Protein 8X7S (pdb70)

Solvent-accessible surface area: 49325 Å² total; per-residue (Å²): 172,90,87,147,81,128,150,68,37,78,63,26,0,0,0,18,4,8,44,107,10,83,122,0,61,5,0,0,71,83,33,1,16,4,21,1,24,2,2,79,78,6,2,2,20,30,0,0,45,21,0,98,118,27,23,1,42,26,4,23,1,4,0,10,41,47,7,131,67,0,59,54,77,5,109,82,0,152,168,13,51,9,120,14,49,55,16,60,1,14,84,104,55,92,75,129,114,59,43,91,49,20,19,26,0,1,0,1,27,105,7,31,75,178,84,111,46,7,96,45,8,0,0,0,0,46,0,26,7,2,8,59,11,83,1,68,48,5,20,59,63,1,118,129,96,50,1,20,0,0,0,0,5,44,81,12,76,104,113,61,0,50,60,54,16,0,0,26,38,66,212,59,62,81,7,69,22,47,22,108,86,9,44,56,156,113,5,123,23,50,52,0,29,8,9,5,13,0,1,32,21,99,0,2,116,74,3,42,56,160,51,118,22,54,2,26,54,56,0,0,60,70,0,45,116,104,51,8,51,1,11,4,32,30,167,129,14,57,33,20,42,5,6,130,6,22,60,0,13,101,5,0,34,5,4,10,79,36,102,18,181,79,11,94,47,34,47,111,87,86,73,130,19,18,36,6,23,145,106,27,48,31,70,77,131,137,17,85,27,103,30,32,0,12,0,0,12,114,0,104,3,54,61,43,0,30,0,40,12,20,0,4,0,0,39,48,4,21,0,20,48,37,0,32,0,29,26,0,0,0,6,77,63,0,50,0,13,56,110,2,118,0,49,41,24,2,0,24,36,86,15,3,2,28,120,103,36,53,20,18,26,3,143,80,33,68,12,32,80,2,1,18,54,20,154,72,139,114,137,68,58,17,81,121,81,88,104,129,127,151,134,205,38,105,215,74,30,109,39,35,0,0,0,19,4,8,46,115,10,73,130,0,71,3,1,3,64,91,31,1,30,3,10,1,14,2,4,15,47,0,0,0,1,39,0,0,42,13,0,105,110,23,6,0,31,28,0,0,0,3,0,8,41,65,7,96,37,0,22,30,7,4,29,25,0,62,43,6,46,10,40,9,1,9,0,14,2,10,35,35,44,96,51,122,75,54,34,86,43,19,22,26,0,2,0,1,30,101,0,34,75,56,35,108,11,8,103,63,2,0,0,0,1,44,0,33,7,2,9,60,1,66,0,72,34,0,8,54,64,1,129,166,83,52,3,21,0,0,0,0,5,53,78,12,77,128,116,50,0,62,61,58,16,0,0,25,38,63,213,56,56,86,9,70,33,46,28,124,98,6,40,60,142,102,5,130,30,52,46,0,28,7,9,4,15,0,2,33,22,102,1,2,112,69,4,37,53,153,30,127,18,52,0,24,62,48,1,0,56,76,0,43,142,117,48,7,63,2,26,1,20,44,52,146,12,55,39,21,54,4,2,110,5,26,59,0,13,94,5,0,31,3,4,6,79,35,101,15,174,77,18,91,32,5,27,91,88,83,83,126,19,16,41,6,11,10,19,19,7,24,74,76,129,126,23,83,28,119,31,28,0,4,0,0,6,12,0,74,2,46,59,46,2,28,0,44,13,13,0,4,0,0,30,16,3,21,0,20,49,39,0,29,0,28,27,0,0,0,4,69,12,2,56,0,12,53,125,11,158,8,59,37,50,1,0,22,41,78,18,6,2,33,110,101,36,79,58,71,35,8,133,90,47,74,52,51,84,33,11,14,29,20,47,36,93,79,137,66,70,16,89,114,61,90,106,123,127,141,142,108,127,77,32,0,0,0,18,4,8,47,118,11,77,124,0,97,11,1,0,114,84,33,1,25,5,15,1,14,3,4,13,42,0,3,2,2,34,0,0,53,19,0,92,124,23,25,0,45,42,0,0,2,4,0,11,41,48,7,100,28,0,25,32,10,4,26,23,1,67,40,7,48,8,39,10,1,9,0,11,1,12,72,29,98,130,50,127,78,61,42,104,50,24,20,28,0,2,0,1,30,106,0,34,79,64,40,106,10,5,97,84,3,2,0,0,2,49,1,28,10,8,12,62,10,65,2,68,45,3,12,59,42,2,130,124,80,50,4,24,0,0,0,3,8,36,77,14,79,108,105,70,0,72,90,15,0,1,26,41,64,208,60,58,73,6,68,37,59,39,136,136,11,44,49,150,115,3,124,22,48,55,0,30,11,12,5,18,3,2,34,29,95,1,3,116,68,4,40,53,160,98,121,24,49,1,26,77,72,0,0,56,88,0,48,126,112,53,7,53,2,20,5,35,39,133,128,11,59,43,28,49,8,4,117,6,24,65,0,12,91,7,0,38,8,7,7,78,30,92,15,174,84,19,76,37,6,31,96,86,80,85,127,16,14,42,6,13,7,19,20,6,30,85,73,135,143,19,85,27,110,28,31,0,4,0,0,6,15,0,73,2,60,59,42,1,30,0,42,12,16,0,2,0,0,24,16,4,29,0,15,49,40,0,24,0,34,27,0,0,0,8,72,7,1,47,0,12,59,124,12,172,10,62,30,55,1,0,25,38,101,34,6,2,30,117,100,34,82,63,74,37,6,128,82,46,56,58,42,74,32,8,18,31,24,46,34,101,49,126,76,48,15,77,120,73,18,97,121,53,0,65

B-factor: mean 117.73, std 14.77, range [101.59, 194.53]

Foldseek 3Di:
DDDDDPCQQVAAAEAEFADQLPQAPPVSVQAGLFVCDLLHRTLLLLVLLQCVVQSHQEYEYEYFRNRCSVCVPQPLNVVSNHGYDYHYAFDDDPNDTHGHDQAPLQSVLCVCVVPNDQAFKYKYAYSNKRWNDPVVVVLVVVVVVVAQKEFEWEFDDLQCQQPAKAFDADPVQATQDIHHRDGSVRGPGRTGGRRIMIHGSVLSVQPDHPHRAYVRPGSVVSCNVVVGRYGYHYDDIDIQHCRHNLSSLVSSQCVLVCVPPPDDHDADCPDVLDHEAAQEAEDVVQEAAAGNEYAHHCEHAEGQEAAHDPEYAAYNEYHEHQEHHASEYHYHQKYAYHPYHDHQWYDDAQWIAHNVGDIDRCVVVVVVLGIHGNPDPPNDHDPVVVVVVPD/DEPPPDEAAEEAEFADQQVQAPPVSVQAGLFVCDLQHRTLLLLVQLLCVVHRNQEYEYEYFRVRCNVCVVQPLNPVSNHGYDYHYAFDDDPNRTHGHDQAPLQSVLVVCVVPNDQAFKYKYAYSNKRWDDNVNVVSVVVVVVVAQKEFEWEFDDLACQQPFKAFDADPSQATQDIGGRDGSVPDDGRTGGLRIMIHGPVLSVLPDHPHRDYCPPHSVVVCNVVVGSYGYHYDDIDIQRCRYNLSSLVSSQCQLVCVPPPDDHDADPPDVLDHEAADEAEDVVQEAEAGNEYAHACEYADGQEAAYPPEYAEYNEYHEHQYHHASEYHYHQKYAYHPYHHHQWYDDAQWIAHSVGDIDRNVVVVVVCGIHGNPDPPNRDDPVVVPVVDD/DAAAAEAEFADQLVQAPPVSVQAGLFQCDLQNRTFCLLVLLLCVVQNHQHYEYEHFRNRCNVCVVQPLNVVSVHGYDYDYAFDDDPNRTHGHDQAPLQSVLVVCVVPNDNAAKYKYAYGNKRWDDNVNVVVVVCPVLVAQKEFEWEFDDLAPQLAKAFDADPSQATQDIGHRDGSVPHDGRIHGLRIMMHHSVLSVQPDHPHRDYCPPGSVVVCNVVVGRYGYHYDDIDIQHCNYNLSSLVSSQCVLVCVSVPDDDDADPPDVLEHEAADEAEDVVQEAAAHNEYHHACEYADGQEAAAPPEYAAYQEYHEHQEHHASEYHYHQKYAYHPYHDHQWYDDAQWIAHNVGDIDRCVVVVVCLGIHGNPDPPNDHDPVVVVVVPD

Organism: Thermosynechococcus vestitus (strain NIES-2133 / IAM M-273 / BP-1) (NCBI:txid197221)

Structure (mmCIF, N/CA/C/O backbone):
data_8X7S
#
_entry.id   8X7S
#
_cell.length_a   99.304
_cell.length_b   99.304
_cell.length_c   310.684
_cell.angle_alpha   90.00
_cell.angle_beta   90.00
_cell.angle_gamma   90.00
#
_symmetry.space_group_name_H-M   'P 41 21 2'
#
loop_
_atom_site.group_PDB
_atom_site.id
_atom_site.type_symbol
_atom_site.label_atom_id
_atom_site.label_alt_id
_atom_site.label_comp_id
_atom_site.label_asym_id
_atom_site.label_entity_id
_atom_site.label_seq_id
_atom_site.pdbx_PDB_ins_code
_atom_site.Cartn_x
_atom_site.Cartn_y
_atom_site.Cartn_z
_atom_site.occupancy
_atom_site.B_iso_or_equiv
_atom_site.auth_seq_id
_atom_site.auth_comp_id
_atom_site.auth_asym_id
_atom_site.auth_atom_id
_atom_site.pdbx_PDB_model_num
ATOM 1 N N . SER A 1 11 ? 69.888 33.385 -14.807 1.00 114.20 -9 SER B N 1
ATOM 2 C CA . SER A 1 11 ? 69.203 34.001 -13.676 1.00 114.84 -9 SER B CA 1
ATOM 3 C C . SER A 1 11 ? 69.966 33.754 -12.377 1.00 115.11 -9 SER B C 1
ATOM 4 O O . SER A 1 11 ? 71.196 33.817 -12.353 1.00 114.78 -9 SER B O 1
ATOM 7 N N . SER A 1 12 ? 69.238 33.470 -11.299 1.00 115.25 -8 SER B N 1
ATOM 8 C CA . SER A 1 12 ? 69.867 33.301 -9.997 1.00 115.42 -8 SER B CA 1
ATOM 9 C C . SER A 1 12 ? 68.967 32.474 -9.092 1.00 115.62 -8 SER B C 1
ATOM 10 O O . SER A 1 12 ? 67.743 32.627 -9.114 1.00 115.63 -8 SER B O 1
ATOM 13 N N . GLY A 1 13 ? 69.585 31.601 -8.301 1.00 115.47 -7 GLY B N 1
ATOM 14 C CA . GLY A 1 13 ? 68.888 30.901 -7.242 1.00 115.61 -7 GLY B CA 1
ATOM 15 C C . GLY A 1 13 ? 69.162 31.557 -5.905 1.00 116.30 -7 GLY B C 1
ATOM 16 O O . GLY A 1 13 ? 70.119 31.198 -5.214 1.00 116.17 -7 GLY B O 1
ATOM 17 N N . LEU A 1 14 ? 68.332 32.529 -5.536 1.00 117.09 -6 LEU B N 1
ATOM 18 C CA . LEU A 1 14 ? 68.577 33.350 -4.358 1.00 117.82 -6 LEU B CA 1
ATOM 19 C C . LEU A 1 14 ? 68.153 32.600 -3.096 1.00 118.17 -6 LEU B C 1
ATOM 20 O O . LEU A 1 14 ? 67.859 31.402 -3.117 1.00 118.00 -6 LEU B O 1
ATOM 25 N N . VAL A 1 15 ? 68.116 33.312 -1.977 1.00 118.70 -5 VAL B N 1
ATOM 26 C CA . VAL A 1 15 ? 67.717 32.696 -0.706 1.00 119.66 -5 VAL B CA 1
ATOM 27 C C . VAL A 1 15 ? 66.219 32.414 -0.729 1.00 119.86 -5 VAL B C 1
ATOM 28 O O . VAL A 1 15 ? 65.447 33.217 -1.287 1.00 119.88 -5 VAL B O 1
ATOM 32 N N . PRO A 1 16 ? 65.765 31.285 -0.184 1.00 119.93 -4 PRO B N 1
ATOM 33 C CA . PRO A 1 16 ? 64.368 31.163 0.245 1.00 119.55 -4 PRO B CA 1
ATOM 34 C C . PRO A 1 16 ? 64.097 31.767 1.613 1.00 120.26 -4 PRO B C 1
ATOM 35 O O . PRO A 1 16 ? 62.982 31.633 2.124 1.00 119.91 -4 PRO B O 1
ATOM 39 N N . ARG A 1 17 ? 65.104 32.421 2.196 1.00 120.87 -3 ARG B N 1
ATOM 40 C CA . ARG A 1 17 ? 65.001 32.962 3.546 1.00 121.45 -3 ARG B CA 1
ATOM 41 C C . ARG A 1 17 ? 63.964 34.075 3.629 1.00 121.28 -3 ARG B C 1
ATOM 42 O O . ARG A 1 17 ? 63.332 34.256 4.677 1.00 120.41 -3 ARG B O 1
ATOM 50 N N . GLY A 1 18 ? 63.769 34.818 2.537 1.00 121.24 -2 GLY B N 1
ATOM 51 C CA . GLY A 1 18 ? 62.791 35.891 2.480 1.00 120.96 -2 GLY B CA 1
ATOM 52 C C . GLY A 1 18 ? 62.903 36.859 3.639 1.00 121.01 -2 GLY B C 1
ATOM 53 O O . GLY A 1 18 ? 63.575 37.891 3.541 1.00 121.36 -2 GLY B O 1
ATOM 54 N N . SER A 1 19 ? 62.231 36.532 4.739 1.00 119.86 -1 SER B N 1
ATOM 55 C CA . SER A 1 19 ? 62.425 37.189 6.025 1.00 119.30 -1 SER B CA 1
ATOM 56 C C . SER A 1 19 ? 62.791 36.218 7.135 1.00 119.25 -1 SER B C 1
ATOM 57 O O . SER A 1 19 ? 63.422 36.625 8.111 1.00 119.23 -1 SER B O 1
ATOM 60 N N . HIS A 1 20 ? 62.404 34.951 6.999 1.00 118.88 0 HIS B N 1
ATOM 61 C CA . HIS A 1 20 ? 62.612 33.811 7.890 1.00 118.35 0 HIS B CA 1
ATOM 62 C C . HIS A 1 20 ? 61.888 33.940 9.227 1.00 117.39 0 HIS B C 1
ATOM 63 O O . HIS A 1 20 ? 61.981 33.017 10.044 1.00 117.13 0 HIS B O 1
ATOM 70 N N . MET A 1 21 ? 61.171 35.035 9.489 1.00 116.68 1 MET B N 1
ATOM 71 C CA . MET A 1 21 ? 60.342 35.120 10.689 1.00 115.41 1 MET B CA 1
ATOM 72 C C . MET A 1 21 ? 58.975 34.553 10.336 1.00 113.49 1 MET B C 1
ATOM 73 O O . MET A 1 21 ? 58.223 35.147 9.555 1.00 112.69 1 MET B O 1
ATOM 78 N N . LYS A 1 22 ? 58.727 33.344 10.830 1.00 113.09 2 LYS B N 1
ATOM 79 C CA . LYS A 1 22 ? 57.472 32.639 10.495 1.00 111.68 2 LYS B CA 1
ATOM 80 C C . LYS A 1 22 ? 56.444 32.787 11.606 1.00 110.98 2 LYS B C 1
ATOM 81 O O . LYS A 1 22 ? 56.832 33.086 12.744 1.00 111.44 2 LYS B O 1
ATOM 87 N N . ALA A 1 23 ? 55.186 32.524 11.278 1.00 109.97 3 ALA B N 1
ATOM 88 C CA . ALA A 1 23 ? 54.101 32.632 12.245 1.00 109.41 3 ALA B CA 1
ATOM 89 C C . ALA A 1 23 ? 52.925 31.774 11.799 1.00 108.02 3 ALA B C 1
ATOM 90 O O . ALA A 1 23 ? 52.910 31.228 10.694 1.00 107.87 3 ALA B O 1
ATOM 92 N N . MET A 1 24 ? 51.929 31.663 12.679 1.00 107.30 4 MET B N 1
ATOM 93 C CA . MET A 1 24 ? 50.754 30.846 12.400 1.00 106.77 4 MET B CA 1
ATOM 94 C C . MET A 1 24 ? 49.541 31.383 13.146 1.00 106.77 4 MET B C 1
ATOM 95 O O . MET A 1 24 ? 49.589 31.560 14.366 1.00 107.60 4 MET B O 1
ATOM 100 N N . ILE A 1 25 ? 48.459 31.630 12.413 1.00 105.79 5 ILE B N 1
ATOM 101 C CA . ILE A 1 25 ? 47.166 31.955 13.008 1.00 105.50 5 ILE B CA 1
ATOM 102 C C . ILE A 1 25 ? 46.332 30.685 13.120 1.00 104.88 5 ILE B C 1
ATOM 103 O O . ILE A 1 25 ? 46.241 29.901 12.167 1.00 104.99 5 ILE B O 1
ATOM 108 N N . LEU A 1 26 ? 45.722 30.480 14.286 1.00 105.90 6 LEU B N 1
ATOM 109 C CA . LEU A 1 26 ? 44.784 29.382 14.504 1.00 105.19 6 LEU B CA 1
ATOM 110 C C . LEU A 1 26 ? 43.386 29.851 14.115 1.00 105.08 6 LEU B C 1
ATOM 111 O O . LEU A 1 26 ? 42.819 30.739 14.760 1.00 105.38 6 LEU B O 1
ATOM 116 N N . ALA A 1 27 ? 42.828 29.254 13.063 1.00 104.35 7 ALA B N 1
ATOM 117 C CA . ALA A 1 27 ? 41.558 29.698 12.495 1.00 103.94 7 ALA B CA 1
ATOM 118 C C . ALA A 1 27 ? 40.731 28.507 12.034 1.00 103.61 7 ALA B C 1
ATOM 119 O O . ALA A 1 27 ? 40.099 28.540 10.973 1.00 103.75 7 ALA B O 1
ATOM 121 N N . ALA A 1 28 ? 40.726 27.436 12.823 1.00 103.35 8 ALA B N 1
ATOM 122 C CA . ALA A 1 28 ? 39.986 26.226 12.493 1.00 103.46 8 ALA B CA 1
ATOM 123 C C . ALA A 1 28 ? 38.805 25.972 13.419 1.00 103.57 8 ALA B C 1
ATOM 124 O O . ALA A 1 28 ? 38.084 24.988 13.222 1.00 103.90 8 ALA B O 1
ATOM 126 N N . GLY A 1 29 ? 38.587 26.825 14.418 1.00 103.43 9 GLY B N 1
ATOM 127 C CA . GLY A 1 29 ? 37.554 26.558 15.400 1.00 103.58 9 GLY B CA 1
ATOM 128 C C . GLY A 1 29 ? 36.155 26.646 14.820 1.00 103.70 9 GLY B C 1
ATOM 129 O O . GLY A 1 29 ? 35.872 27.433 13.916 1.00 103.71 9 GLY B O 1
ATOM 130 N N . LYS A 1 30 ? 35.268 25.805 15.359 1.00 103.64 10 LYS B N 1
ATOM 131 C CA . LYS A 1 30 ? 33.868 25.820 14.946 1.00 103.37 10 LYS B CA 1
ATOM 132 C C . LYS A 1 30 ? 33.217 27.164 15.247 1.00 103.78 10 LYS B C 1
ATOM 133 O O . LYS A 1 30 ? 32.376 27.644 14.476 1.00 103.97 10 LYS B O 1
ATOM 139 N N . GLY A 1 31 ? 33.587 27.781 16.367 1.00 103.99 11 GLY B N 1
ATOM 140 C CA . GLY A 1 31 ? 32.969 29.026 16.774 1.00 103.99 11 GLY B CA 1
ATOM 141 C C . GLY A 1 31 ? 31.625 28.856 17.442 1.00 104.24 11 GLY B C 1
ATOM 142 O O . GLY A 1 31 ? 30.748 29.710 17.282 1.00 104.56 11 GLY B O 1
ATOM 143 N N . THR A 1 32 ? 31.437 27.766 18.190 1.00 104.25 12 THR B N 1
ATOM 144 C CA . THR A 1 32 ? 30.128 27.462 18.759 1.00 104.50 12 THR B CA 1
ATOM 145 C C . THR A 1 32 ? 29.649 28.556 19.706 1.00 104.71 12 THR B C 1
ATOM 146 O O . THR A 1 32 ? 28.439 28.724 19.897 1.00 104.83 12 THR B O 1
ATOM 150 N N . ARG A 1 33 ? 30.575 29.309 20.302 1.00 105.02 13 ARG B N 1
ATOM 151 C CA . ARG A 1 33 ? 30.199 30.368 21.230 1.00 105.37 13 ARG B CA 1
ATOM 152 C C . ARG A 1 33 ? 29.635 31.600 20.536 1.00 104.98 13 ARG B C 1
ATOM 153 O O . ARG A 1 33 ? 29.029 32.442 21.207 1.00 105.18 13 ARG B O 1
ATOM 161 N N . VAL A 1 34 ? 29.803 31.723 19.220 1.00 104.40 14 VAL B N 1
ATOM 162 C CA . VAL A 1 34 ? 29.345 32.890 18.476 1.00 104.50 14 VAL B CA 1
ATOM 163 C C . VAL A 1 34 ? 28.151 32.564 17.585 1.00 103.93 14 VAL B C 1
ATOM 164 O O . VAL A 1 34 ? 27.694 33.431 16.824 1.00 103.93 14 VAL B O 1
ATOM 168 N N . ARG A 1 35 ? 27.631 31.342 17.690 1.00 104.04 15 ARG B N 1
ATOM 169 C CA . ARG A 1 35 ? 26.425 30.952 16.921 1.00 103.97 15 ARG B CA 1
ATOM 170 C C . ARG A 1 35 ? 25.247 31.824 17.352 1.00 104.08 15 ARG B C 1
ATOM 171 O O . ARG A 1 35 ? 25.076 31.935 18.593 1.00 104.42 15 ARG B O 1
ATOM 179 N N . PRO A 1 36 ? 24.397 32.366 16.438 1.00 103.86 16 PRO B N 1
ATOM 180 C CA . PRO A 1 36 ? 24.234 31.832 15.083 1.00 103.90 16 PRO B CA 1
ATOM 181 C C . PRO A 1 36 ? 25.094 32.494 14.006 1.00 103.17 16 PRO B C 1
ATOM 182 O O . PRO A 1 36 ? 24.932 32.166 12.832 1.00 103.49 16 PRO B O 1
ATOM 186 N N . ILE A 1 37 ? 25.983 33.412 14.390 1.00 103.15 17 ILE B N 1
ATOM 187 C CA . ILE A 1 37 ? 26.822 34.074 13.395 1.00 102.97 17 ILE B CA 1
ATOM 188 C C . ILE A 1 37 ? 27.778 33.077 12.750 1.00 102.42 17 ILE B C 1
ATOM 189 O O . ILE A 1 37 ? 28.015 33.119 11.537 1.00 102.97 17 ILE B O 1
ATOM 194 N N . THR A 1 38 ? 28.326 32.152 13.539 1.00 103.49 18 THR B N 1
ATOM 195 C CA . THR A 1 38 ? 29.254 31.167 12.979 1.00 103.13 18 THR B CA 1
ATOM 196 C C . THR A 1 38 ? 28.576 30.087 12.153 1.00 103.10 18 THR B C 1
ATOM 197 O O . THR A 1 38 ? 29.254 29.105 11.822 1.00 103.23 18 THR B O 1
ATOM 201 N N . TYR A 1 39 ? 27.293 30.195 11.804 1.00 103.10 19 TYR B N 1
ATOM 202 C CA . TYR A 1 39 ? 26.705 29.223 10.891 1.00 103.11 19 TYR B CA 1
ATOM 203 C C . TYR A 1 39 ? 27.191 29.451 9.465 1.00 102.79 19 TYR B C 1
ATOM 204 O O . TYR A 1 39 ? 27.464 28.491 8.734 1.00 102.85 19 TYR B O 1
ATOM 213 N N . THR A 1 40 ? 27.309 30.716 9.053 1.00 102.58 20 THR B N 1
ATOM 214 C CA . THR A 1 40 ? 27.727 31.063 7.703 1.00 102.63 20 THR B CA 1
ATOM 215 C C . THR A 1 40 ? 29.045 31.822 7.634 1.00 102.61 20 THR B C 1
ATOM 216 O O . THR A 1 40 ? 29.636 31.891 6.551 1.00 102.56 20 THR B O 1
ATOM 220 N N . ILE A 1 41 ? 29.518 32.386 8.740 1.00 102.41 21 ILE B N 1
ATOM 221 C CA . ILE A 1 41 ? 30.797 33.092 8.780 1.00 102.32 21 ILE B CA 1
ATOM 222 C C . ILE A 1 41 ? 31.629 32.499 9.909 1.00 102.15 21 ILE B C 1
ATOM 223 O O . ILE A 1 41 ? 31.140 32.411 11.041 1.00 102.83 21 ILE B O 1
ATOM 228 N N . PRO A 1 42 ? 32.882 32.090 9.666 1.00 102.80 22 PRO B N 1
ATOM 229 C CA . PRO A 1 42 ? 33.687 31.505 10.751 1.00 102.65 22 PRO B CA 1
ATOM 230 C C . PRO A 1 42 ? 33.940 32.488 11.885 1.00 102.77 22 PRO B C 1
ATOM 231 O O . PRO A 1 42 ? 33.442 33.617 11.850 1.00 102.88 22 PRO B O 1
ATOM 235 N N . LYS A 1 43 ? 34.699 32.084 12.900 1.00 103.06 23 LYS B N 1
ATOM 236 C CA . LYS A 1 43 ? 34.924 33.010 14.003 1.00 103.32 23 LYS B CA 1
ATOM 237 C C . LYS A 1 43 ? 35.920 34.093 13.593 1.00 102.87 23 LYS B C 1
ATOM 238 O O . LYS A 1 43 ? 35.750 35.255 13.985 1.00 102.88 23 LYS B O 1
ATOM 244 N N . PRO A 1 44 ? 36.968 33.776 12.807 1.00 102.91 24 PRO B N 1
ATOM 245 C CA . PRO A 1 44 ? 37.625 34.846 12.045 1.00 102.89 24 PRO B CA 1
ATOM 246 C C . PRO A 1 44 ? 36.712 35.290 10.916 1.00 102.65 24 PRO B C 1
ATOM 247 O O . PRO A 1 44 ? 35.596 34.777 10.800 1.00 103.47 24 PRO B O 1
ATOM 251 N N . MET A 1 45 ? 37.152 36.243 10.094 1.00 103.25 25 MET B N 1
ATOM 252 C CA . MET A 1 45 ? 36.340 36.759 8.994 1.00 103.10 25 MET B CA 1
ATOM 253 C C . MET A 1 45 ? 35.099 37.500 9.483 1.00 102.98 25 MET B C 1
ATOM 254 O O . MET A 1 45 ? 34.388 38.116 8.682 1.00 102.78 25 MET B O 1
ATOM 259 N N . ILE A 1 46 ? 34.820 37.440 10.782 1.00 103.09 26 ILE B N 1
ATOM 260 C CA . ILE A 1 46 ? 33.723 38.203 11.368 1.00 102.66 26 ILE B CA 1
ATOM 261 C C . ILE A 1 46 ? 34.097 39.674 11.245 1.00 102.87 26 ILE B C 1
ATOM 262 O O . ILE A 1 46 ? 35.079 40.120 11.857 1.00 103.01 26 ILE B O 1
ATOM 267 N N . PRO A 1 47 ? 33.360 40.458 10.456 1.00 102.89 27 PRO B N 1
ATOM 268 C CA . PRO A 1 47 ? 33.801 41.821 10.133 1.00 103.07 27 PRO B CA 1
ATOM 269 C C . PRO A 1 47 ? 33.579 42.773 11.299 1.00 103.80 27 PRO B C 1
ATOM 270 O O . PRO A 1 47 ? 32.460 42.920 11.794 1.00 103.55 27 PRO B O 1
ATOM 274 N N . ILE A 1 48 ? 34.657 43.420 11.740 1.00 103.51 28 ILE B N 1
ATOM 275 C CA . ILE A 1 48 ? 34.540 44.586 12.609 1.00 103.95 28 ILE B CA 1
ATOM 276 C C . ILE A 1 48 ? 34.247 45.757 11.677 1.00 104.01 28 ILE B C 1
ATOM 277 O O . ILE A 1 48 ? 35.137 46.249 10.980 1.00 104.02 28 ILE B O 1
ATOM 282 N N . LEU A 1 49 ? 32.987 46.193 11.657 1.00 104.19 29 LEU B N 1
ATOM 283 C CA . LEU A 1 49 ? 32.479 47.090 10.627 1.00 104.71 29 LEU B CA 1
ATOM 284 C C . LEU A 1 49 ? 32.688 46.457 9.255 1.00 104.76 29 LEU B C 1
ATOM 285 O O . LEU A 1 49 ? 31.798 45.763 8.753 1.00 104.67 29 LEU B O 1
ATOM 290 N N . GLN A 1 50 ? 33.847 46.675 8.639 1.00 104.52 30 GLN B N 1
ATOM 291 C CA . GLN A 1 50 ? 34.135 46.047 7.354 1.00 104.42 30 GLN B CA 1
ATOM 292 C C . GLN A 1 50 ? 35.396 45.197 7.344 1.00 104.18 30 GLN B C 1
ATOM 293 O O . GLN A 1 50 ? 35.404 44.137 6.716 1.00 103.96 30 GLN B O 1
ATOM 299 N N . LYS A 1 51 ? 36.458 45.618 8.018 1.00 104.40 31 LYS B N 1
ATOM 300 C CA . LYS A 1 51 ? 37.671 44.805 8.061 1.00 104.09 31 LYS B CA 1
ATOM 301 C C . LYS A 1 51 ? 37.445 43.558 8.910 1.00 103.48 31 LYS B C 1
ATOM 302 O O . LYS A 1 51 ? 36.943 43.662 10.035 1.00 103.85 31 LYS B O 1
ATOM 308 N N . PRO A 1 52 ? 37.788 42.371 8.413 1.00 104.21 32 PRO B N 1
ATOM 309 C CA . PRO A 1 52 ? 37.641 41.159 9.223 1.00 102.78 32 PRO B CA 1
ATOM 310 C C . PRO A 1 52 ? 38.645 41.136 10.364 1.00 105.89 32 PRO B C 1
ATOM 311 O O . PRO A 1 52 ? 39.682 41.802 10.331 1.00 103.59 32 PRO B O 1
ATOM 315 N N . VAL A 1 53 ? 38.323 40.336 11.383 1.00 103.41 33 VAL B N 1
ATOM 316 C CA . VAL A 1 53 ? 39.193 40.221 12.552 1.00 104.48 33 VAL B CA 1
ATOM 317 C C . VAL A 1 53 ? 40.568 39.703 12.150 1.00 104.87 33 VAL B C 1
ATOM 318 O O . VAL A 1 53 ? 41.598 40.176 12.647 1.00 105.17 33 VAL B O 1
ATOM 322 N N . MET A 1 54 ? 40.608 38.732 11.238 1.00 104.32 34 MET B N 1
ATOM 323 C CA . MET A 1 54 ? 41.872 38.104 10.869 1.00 104.34 34 MET B CA 1
ATOM 324 C C . MET A 1 54 ? 42.786 39.071 10.125 1.00 104.68 34 MET B C 1
ATOM 325 O O . MET A 1 54 ? 44.012 39.012 10.275 1.00 105.37 34 MET B O 1
ATOM 330 N N . GLU A 1 55 ? 42.207 39.954 9.307 1.00 104.79 35 GLU B N 1
ATOM 331 C CA . GLU A 1 55 ? 42.997 40.976 8.624 1.00 104.69 35 GLU B CA 1
ATOM 332 C C . GLU A 1 55 ? 43.797 41.829 9.604 1.00 106.56 35 GLU B C 1
ATOM 333 O O . GLU A 1 55 ? 44.940 42.202 9.316 1.00 106.62 35 GLU B O 1
ATOM 339 N N . PHE A 1 56 ? 43.214 42.159 10.760 1.00 105.32 36 PHE B N 1
ATOM 340 C CA . PHE A 1 56 ? 43.966 42.886 11.780 1.00 106.10 36 PHE B CA 1
ATOM 341 C C . PHE A 1 56 ? 45.206 42.114 12.216 1.00 106.56 36 PHE B C 1
ATOM 342 O O . PHE A 1 56 ? 46.285 42.697 12.376 1.00 107.05 36 PHE B O 1
ATOM 350 N N . LEU A 1 57 ? 45.072 40.801 12.414 1.00 106.46 37 LEU B N 1
ATOM 351 C CA . LEU A 1 57 ? 46.210 40.000 12.857 1.00 106.74 37 LEU B CA 1
ATOM 352 C C . LEU A 1 57 ? 47.271 39.896 11.769 1.00 107.32 37 LEU B C 1
ATOM 353 O O . LEU A 1 57 ? 48.470 40.014 12.050 1.00 108.11 37 LEU B O 1
ATOM 358 N N . VAL A 1 58 ? 46.850 39.665 10.524 1.00 107.05 38 VAL B N 1
ATOM 359 C CA . VAL A 1 58 ? 47.800 39.565 9.419 1.00 107.29 38 VAL B CA 1
ATOM 360 C C . VAL A 1 58 ? 48.546 40.882 9.246 1.00 108.02 38 VAL B C 1
ATOM 361 O O . VAL A 1 58 ? 49.776 40.909 9.114 1.00 108.56 38 VAL B O 1
ATOM 365 N N . GLU A 1 59 ? 47.811 41.997 9.247 1.00 108.06 39 GLU B N 1
ATOM 366 C CA . GLU A 1 59 ? 48.446 43.305 9.146 1.00 108.54 39 GLU B CA 1
ATOM 367 C C . GLU A 1 59 ? 49.325 43.615 10.350 1.00 109.08 39 GLU B C 1
ATOM 368 O O . GLU A 1 59 ? 50.234 44.443 10.239 1.00 109.78 39 GLU B O 1
ATOM 374 N N . LEU A 1 60 ? 49.086 42.965 11.492 1.00 109.05 40 LEU B N 1
ATOM 375 C CA . LEU A 1 60 ? 49.971 43.135 12.639 1.00 109.45 40 LEU B CA 1
ATOM 376 C C . LEU A 1 60 ? 51.235 42.297 12.501 1.00 109.97 40 LEU B C 1
ATOM 377 O O . LEU A 1 60 ? 52.331 42.761 12.834 1.00 110.49 40 LEU B O 1
ATOM 382 N N . LEU A 1 61 ? 51.102 41.060 12.016 1.00 109.53 41 LEU B N 1
ATOM 383 C CA . LEU A 1 61 ? 52.277 40.229 11.783 1.00 109.91 41 LEU B CA 1
ATOM 384 C C . LEU A 1 61 ? 53.162 40.820 10.695 1.00 110.08 41 LEU B C 1
ATOM 385 O O . LEU A 1 61 ? 54.390 40.694 10.755 1.00 110.74 41 LEU B O 1
ATOM 390 N N . ARG A 1 62 ? 52.557 41.466 9.696 1.00 110.07 42 ARG B N 1
ATOM 391 C CA . ARG A 1 62 ? 53.338 42.170 8.686 1.00 110.27 42 ARG B CA 1
ATOM 392 C C . ARG A 1 62 ? 54.069 43.364 9.289 1.00 111.05 42 ARG B C 1
ATOM 393 O O . ARG A 1 62 ? 55.232 43.617 8.953 1.00 111.39 42 ARG B O 1
ATOM 401 N N . GLN A 1 63 ? 53.397 44.120 10.166 1.00 111.09 43 GLN B N 1
ATOM 402 C CA . GLN A 1 63 ? 54.043 45.239 10.849 1.00 111.49 43 GLN B CA 1
ATOM 403 C C . GLN A 1 63 ? 55.312 44.811 11.574 1.00 111.82 43 GLN B C 1
ATOM 404 O O . GLN A 1 63 ? 56.225 45.624 11.762 1.00 111.98 43 GLN B O 1
ATOM 410 N N . HIS A 1 64 ? 55.394 43.545 11.985 1.00 111.93 44 HIS B N 1
ATOM 411 C CA . HIS A 1 64 ? 56.507 43.053 12.785 1.00 112.54 44 HIS B CA 1
ATOM 412 C C . HIS A 1 64 ? 57.349 42.022 12.040 1.00 112.35 44 HIS B C 1
ATOM 413 O O . HIS A 1 64 ? 58.056 41.229 12.671 1.00 112.40 44 HIS B O 1
ATOM 420 N N . GLY A 1 65 ? 57.288 42.016 10.710 1.00 112.13 45 GLY B N 1
ATOM 421 C CA . GLY A 1 65 ? 58.151 41.175 9.910 1.00 112.49 45 GLY B CA 1
ATOM 422 C C . GLY A 1 65 ? 57.753 39.719 9.800 1.00 112.26 45 GLY B C 1
ATOM 423 O O . GLY A 1 65 ? 58.493 38.943 9.183 1.00 112.91 45 GLY B O 1
ATOM 424 N N . PHE A 1 66 ? 56.618 39.314 10.370 1.00 111.64 46 PHE B N 1
ATOM 425 C CA . PHE A 1 66 ? 56.160 37.930 10.250 1.00 111.35 46 PHE B CA 1
ATOM 426 C C . PHE A 1 66 ? 55.313 37.821 8.986 1.00 110.62 46 PHE B C 1
ATOM 427 O O . PHE A 1 66 ? 54.081 37.821 9.012 1.00 110.02 46 PHE B O 1
ATOM 435 N N . ASN A 1 67 ? 56.008 37.718 7.855 1.00 110.83 47 ASN B N 1
ATOM 436 C CA . ASN A 1 67 ? 55.388 37.719 6.538 1.00 110.04 47 ASN B CA 1
ATOM 437 C C . ASN A 1 67 ? 55.247 36.327 5.937 1.00 109.41 47 ASN B C 1
ATOM 438 O O . ASN A 1 67 ? 54.702 36.194 4.837 1.00 108.71 47 ASN B O 1
ATOM 443 N N . GLN A 1 68 ? 55.721 35.292 6.624 1.00 109.64 48 GLN B N 1
ATOM 444 C CA . GLN A 1 68 ? 55.555 33.910 6.185 1.00 109.13 48 GLN B CA 1
ATOM 445 C C . GLN A 1 68 ? 54.567 33.274 7.158 1.00 108.18 48 GLN B C 1
ATOM 446 O O . GLN A 1 68 ? 54.942 32.789 8.226 1.00 108.93 48 GLN B O 1
ATOM 452 N N . ILE A 1 69 ? 53.295 33.283 6.772 1.00 106.90 49 ILE B N 1
ATOM 453 C CA . ILE A 1 69 ? 52.187 32.951 7.657 1.00 106.34 49 ILE B CA 1
ATOM 454 C C . ILE A 1 69 ? 51.604 31.606 7.252 1.00 105.87 49 ILE B C 1
ATOM 455 O O . ILE A 1 69 ? 51.335 31.367 6.069 1.00 105.69 49 ILE B O 1
ATOM 460 N N . MET A 1 70 ? 51.413 30.730 8.233 1.00 105.44 50 MET B N 1
ATOM 461 C CA . MET A 1 70 ? 50.672 29.492 8.057 1.00 105.07 50 MET B CA 1
ATOM 462 C C . MET A 1 70 ? 49.322 29.621 8.750 1.00 104.54 50 MET B C 1
ATOM 463 O O . MET A 1 70 ? 49.222 30.220 9.823 1.00 105.13 50 MET B O 1
ATOM 468 N N . VAL A 1 71 ? 48.279 29.080 8.127 1.00 104.23 51 VAL B N 1
ATOM 469 C CA . VAL A 1 71 ? 46.924 29.162 8.659 1.00 103.88 51 VAL B CA 1
ATOM 470 C C . VAL A 1 71 ? 46.284 27.784 8.581 1.00 103.52 51 VAL B C 1
ATOM 471 O O . VAL A 1 71 ? 46.233 27.182 7.505 1.00 104.18 51 VAL B O 1
ATOM 475 N N . ASN A 1 72 ? 45.798 27.286 9.713 1.00 104.02 52 ASN B N 1
ATOM 476 C CA . ASN A 1 72 ? 45.050 26.037 9.748 1.00 104.16 52 ASN B CA 1
ATOM 477 C C . ASN A 1 72 ? 43.559 26.350 9.756 1.00 102.88 52 ASN B C 1
ATOM 478 O O . ASN A 1 72 ? 43.110 27.245 10.481 1.00 104.38 52 ASN B O 1
ATOM 483 N N . VAL A 1 73 ? 42.800 25.635 8.927 1.00 104.31 53 VAL B N 1
ATOM 484 C CA . VAL A 1 73 ? 41.380 25.904 8.737 1.00 103.51 53 VAL B CA 1
ATOM 485 C C . VAL A 1 73 ? 40.606 24.595 8.763 1.00 103.79 53 VAL B C 1
ATOM 486 O O . VAL A 1 73 ? 41.127 23.532 8.410 1.00 104.35 53 VAL B O 1
ATOM 490 N N . SER A 1 74 ? 39.348 24.681 9.194 1.00 103.73 54 SER B N 1
ATOM 491 C CA . SER A 1 74 ? 38.449 23.535 9.183 1.00 104.22 54 SER B CA 1
ATOM 492 C C . SER A 1 74 ? 37.010 23.991 8.979 1.00 104.11 54 SER B C 1
ATOM 493 O O . SER A 1 74 ? 36.435 23.792 7.904 1.00 104.15 54 SER B O 1
ATOM 496 N N . HIS A 1 75 ? 36.422 24.602 10.004 1.00 103.72 55 HIS B N 1
ATOM 497 C CA . HIS A 1 75 ? 35.054 25.096 9.905 1.00 103.51 55 HIS B CA 1
ATOM 498 C C . HIS A 1 75 ? 34.992 26.291 8.964 1.00 103.05 55 HIS B C 1
ATOM 499 O O . HIS A 1 75 ? 35.701 27.284 9.163 1.00 103.07 55 HIS B O 1
ATOM 506 N N . LEU A 1 76 ? 34.135 26.197 7.948 1.00 102.66 56 LEU B N 1
ATOM 507 C CA . LEU A 1 76 ? 33.955 27.253 6.954 1.00 102.50 56 LEU B CA 1
ATOM 508 C C . LEU A 1 76 ? 35.294 27.680 6.358 1.00 102.36 56 LEU B C 1
ATOM 509 O O . LEU A 1 76 ? 35.657 28.859 6.348 1.00 102.35 56 LEU B O 1
ATOM 514 N N . ALA A 1 77 ? 36.038 26.689 5.863 1.00 102.39 57 ALA B N 1
ATOM 515 C CA . ALA A 1 77 ? 37.378 26.944 5.346 1.00 102.27 57 ALA B CA 1
ATOM 516 C C . ALA A 1 77 ? 37.333 27.879 4.146 1.00 102.32 57 ALA B C 1
ATOM 517 O O . ALA A 1 77 ? 38.198 28.749 3.992 1.00 102.30 57 ALA B O 1
ATOM 519 N N . HIS A 1 78 ? 36.330 27.707 3.281 1.00 102.24 58 HIS B N 1
ATOM 520 C CA . HIS A 1 78 ? 36.270 28.463 2.036 1.00 101.83 58 HIS B CA 1
ATOM 521 C C . HIS A 1 78 ? 36.136 29.960 2.284 1.00 104.45 58 HIS B C 1
ATOM 522 O O . HIS A 1 78 ? 36.596 30.764 1.466 1.00 101.59 58 HIS B O 1
ATOM 529 N N . GLU A 1 79 ? 35.525 30.359 3.403 1.00 101.77 59 GLU B N 1
ATOM 530 C CA . GLU A 1 79 ? 35.430 31.782 3.713 1.00 102.41 59 GLU B CA 1
ATOM 531 C C . GLU A 1 79 ? 36.790 32.380 4.045 1.00 101.91 59 GLU B C 1
ATOM 532 O O . GLU A 1 79 ? 37.049 33.546 3.726 1.00 102.39 59 GLU B O 1
ATOM 538 N N . ILE A 1 80 ? 37.668 31.604 4.679 1.00 102.15 60 ILE B N 1
ATOM 539 C CA . ILE A 1 80 ? 38.996 32.100 5.022 1.00 102.04 60 ILE B CA 1
ATOM 540 C C . ILE A 1 80 ? 39.903 32.101 3.799 1.00 102.55 60 ILE B C 1
ATOM 541 O O . ILE A 1 80 ? 40.547 33.109 3.486 1.00 102.51 60 ILE B O 1
ATOM 546 N N . GLU A 1 81 ? 39.965 30.974 3.086 1.00 102.37 61 GLU B N 1
ATOM 547 C CA . GLU A 1 81 ? 40.915 30.848 1.988 1.00 102.59 61 GLU B CA 1
ATOM 548 C C . GLU A 1 81 ? 40.531 31.684 0.776 1.00 101.99 61 GLU B C 1
ATOM 549 O O . GLU A 1 81 ? 41.405 32.003 -0.035 1.00 102.50 61 GLU B O 1
ATOM 555 N N . SER A 1 82 ? 39.254 32.046 0.628 1.00 102.52 62 SER B N 1
ATOM 556 C CA . SER A 1 82 ? 38.863 32.901 -0.490 1.00 102.26 62 SER B CA 1
ATOM 557 C C . SER A 1 82 ? 39.285 34.348 -0.280 1.00 102.51 62 SER B C 1
ATOM 558 O O . SER A 1 82 ? 39.600 35.048 -1.249 1.00 102.97 62 SER B O 1
ATOM 561 N N . TYR A 1 83 ? 39.300 34.812 0.969 1.00 102.71 63 TYR B N 1
ATOM 562 C CA . TYR A 1 83 ? 39.547 36.223 1.239 1.00 102.61 63 TYR B CA 1
ATOM 563 C C . TYR A 1 83 ? 41.034 36.549 1.251 1.00 104.41 63 TYR B C 1
ATOM 564 O O . TYR A 1 83 ? 41.447 37.587 0.723 1.00 103.40 63 TYR B O 1
ATOM 573 N N . PHE A 1 84 ? 41.852 35.681 1.844 1.00 102.26 64 PHE B N 1
ATOM 574 C CA . PHE A 1 84 ? 43.278 35.955 1.960 1.00 103.03 64 PHE B CA 1
ATOM 575 C C . PHE A 1 84 ? 44.072 35.323 0.821 1.00 103.24 64 PHE B C 1
ATOM 576 O O . PHE A 1 84 ? 44.925 35.984 0.220 1.00 103.42 64 PHE B O 1
ATOM 584 N N . GLN A 1 85 ? 43.799 34.058 0.519 1.00 103.00 65 GLN B N 1
ATOM 585 C CA . GLN A 1 85 ? 44.497 33.306 -0.539 1.00 103.34 65 GLN B CA 1
ATOM 586 C C . GLN A 1 85 ? 45.992 33.309 -0.200 1.00 103.60 65 GLN B C 1
ATOM 587 O O . GLN A 1 85 ? 46.355 33.204 0.981 1.00 103.94 65 GLN B O 1
ATOM 593 N N . ASP A 1 86 ? 46.878 33.421 -1.193 1.00 103.84 66 ASP B N 1
ATOM 594 C CA . ASP A 1 86 ? 48.308 33.357 -0.916 1.00 104.15 66 ASP B CA 1
ATOM 595 C C . ASP A 1 86 ? 48.806 34.569 -0.137 1.00 104.17 66 ASP B C 1
ATOM 596 O O . ASP A 1 86 ? 49.836 34.471 0.539 1.00 104.66 66 ASP B O 1
ATOM 601 N N . GLY A 1 87 ? 48.108 35.698 -0.212 1.00 104.22 67 GLY B N 1
ATOM 602 C CA . GLY A 1 87 ? 48.429 36.848 0.606 1.00 104.56 67 GLY B CA 1
ATOM 603 C C . GLY A 1 87 ? 49.190 37.967 -0.070 1.00 105.03 67 GLY B C 1
ATOM 604 O O . GLY A 1 87 ? 49.708 38.842 0.634 1.00 105.28 67 GLY B O 1
ATOM 605 N N . GLN A 1 88 ? 49.296 37.957 -1.403 1.00 105.10 68 GLN B N 1
ATOM 606 C CA . GLN A 1 88 ? 49.955 39.047 -2.122 1.00 105.47 68 GLN B CA 1
ATOM 607 C C . GLN A 1 88 ? 49.460 40.411 -1.661 1.00 105.41 68 GLN B C 1
ATOM 608 O O . GLN A 1 88 ? 50.251 41.296 -1.315 1.00 105.40 68 GLN B O 1
ATOM 614 N N . ARG A 1 89 ? 48.140 40.590 -1.651 1.00 105.11 69 ARG B N 1
ATOM 615 C CA . ARG A 1 89 ? 47.535 41.886 -1.382 1.00 105.01 69 ARG B CA 1
ATOM 616 C C . ARG A 1 89 ? 47.776 42.368 0.045 1.00 105.03 69 ARG B C 1
ATOM 617 O O . ARG A 1 89 ? 47.730 43.578 0.292 1.00 105.01 69 ARG B O 1
ATOM 625 N N . PHE A 1 90 ? 48.050 41.462 0.982 1.00 105.07 70 PHE B N 1
ATOM 626 C CA . PHE A 1 90 ? 48.406 41.838 2.344 1.00 105.03 70 PHE B CA 1
ATOM 627 C C . PHE A 1 90 ? 49.912 41.914 2.561 1.00 105.48 70 PHE B C 1
ATOM 628 O O . PHE A 1 90 ? 50.351 42.124 3.696 1.00 106.41 70 PHE B O 1
ATOM 636 N N . GLY A 1 91 ? 50.706 41.753 1.506 1.00 105.51 71 GLY B N 1
ATOM 637 C CA . GLY A 1 91 ? 52.149 41.823 1.633 1.00 105.51 71 GLY B CA 1
ATOM 638 C C . GLY A 1 91 ? 52.772 40.708 2.442 1.00 105.56 71 GLY B C 1
ATOM 639 O O . GLY A 1 91 ? 53.835 40.907 3.039 1.00 105.95 71 GLY B O 1
ATOM 640 N N . VAL A 1 92 ? 52.142 39.536 2.477 1.00 105.66 72 VAL B N 1
ATOM 641 C CA . VAL A 1 92 ? 52.630 38.380 3.218 1.00 106.19 72 VAL B CA 1
ATOM 642 C C . VAL A 1 92 ? 52.411 37.133 2.369 1.00 105.87 72 VAL B C 1
ATOM 643 O O . VAL A 1 92 ? 51.832 37.187 1.281 1.00 105.48 72 VAL B O 1
ATOM 647 N N . GLU A 1 93 ? 52.890 35.998 2.872 1.00 106.19 73 GLU B N 1
ATOM 648 C CA . GLU A 1 93 ? 52.669 34.698 2.255 1.00 105.85 73 GLU B CA 1
ATOM 649 C C . GLU A 1 93 ? 51.855 33.832 3.203 1.00 105.37 73 GLU B C 1
ATOM 650 O O . GLU A 1 93 ? 52.190 33.719 4.387 1.00 106.10 73 GLU B O 1
ATOM 656 N N . ILE A 1 94 ? 50.788 33.224 2.687 1.00 104.77 74 ILE B N 1
ATOM 657 C CA . ILE A 1 94 ? 49.849 32.458 3.499 1.00 104.58 74 ILE B CA 1
ATOM 658 C C . ILE A 1 94 ? 49.621 31.100 2.848 1.00 104.47 74 ILE B C 1
ATOM 659 O O . ILE A 1 94 ? 49.304 31.024 1.656 1.00 104.55 74 ILE B O 1
ATOM 664 N N . ALA A 1 95 ? 49.785 30.034 3.630 1.00 103.98 75 ALA B N 1
ATOM 665 C CA . ALA A 1 95 ? 49.418 28.686 3.227 1.00 103.69 75 ALA B CA 1
ATOM 666 C C . ALA A 1 95 ? 48.430 28.112 4.234 1.00 104.33 75 ALA B C 1
ATOM 667 O O . ALA A 1 95 ? 48.349 28.564 5.379 1.00 103.52 75 ALA B O 1
ATOM 669 N N . TYR A 1 96 ? 47.674 27.108 3.797 1.00 103.44 76 TYR B N 1
ATOM 670 C CA . TYR A 1 96 ? 46.557 26.583 4.570 1.00 103.63 76 TYR B CA 1
ATOM 671 C C . TYR A 1 96 ? 46.731 25.097 4.844 1.00 103.78 76 TYR B C 1
ATOM 672 O O . TYR A 1 96 ? 47.012 24.318 3.928 1.00 103.84 76 TYR B O 1
ATOM 681 N N . SER A 1 97 ? 46.563 24.715 6.109 1.00 103.51 77 SER B N 1
ATOM 682 C CA . SER A 1 97 ? 46.517 23.321 6.536 1.00 103.79 77 SER B CA 1
ATOM 683 C C . SER A 1 97 ? 45.066 22.976 6.855 1.00 104.19 77 SER B C 1
ATOM 684 O O . SER A 1 97 ? 44.521 23.437 7.863 1.00 104.67 77 SER B O 1
ATOM 687 N N . PHE A 1 98 ? 44.444 22.170 5.999 1.00 104.43 78 PHE B N 1
ATOM 688 C CA . PHE A 1 98 ? 43.054 21.780 6.199 1.00 104.81 78 PHE B CA 1
ATOM 689 C C . PHE A 1 98 ? 42.981 20.609 7.169 1.00 105.44 78 PHE B C 1
ATOM 690 O O . PHE A 1 98 ? 43.713 19.625 7.025 1.00 105.68 78 PHE B O 1
ATOM 698 N N . GLU A 1 99 ? 42.096 20.716 8.155 1.00 105.75 79 GLU B N 1
ATOM 699 C CA . GLU A 1 99 ? 41.939 19.706 9.199 1.00 106.47 79 GLU B CA 1
ATOM 700 C C . GLU A 1 99 ? 40.581 19.026 9.032 1.00 107.04 79 GLU B C 1
ATOM 701 O O . GLU A 1 99 ? 39.563 19.501 9.538 1.00 107.18 79 GLU B O 1
ATOM 707 N N . GLY A 1 100 ? 40.573 17.915 8.304 1.00 107.95 80 GLY B N 1
ATOM 708 C CA . GLY A 1 100 ? 39.360 17.148 8.118 1.00 108.87 80 GLY B CA 1
ATOM 709 C C . GLY A 1 100 ? 39.593 16.015 7.138 1.00 110.33 80 GLY B C 1
ATOM 710 O O . GLY A 1 100 ? 40.734 15.673 6.818 1.00 110.86 80 GLY B O 1
ATOM 711 N N . TYR A 1 101 ? 38.486 15.445 6.666 1.00 111.21 81 TYR B N 1
ATOM 712 C CA . TYR A 1 101 ? 38.529 14.377 5.674 1.00 112.48 81 TYR B CA 1
ATOM 713 C C . TYR A 1 101 ? 37.135 14.207 5.083 1.00 112.25 81 TYR B C 1
ATOM 714 O O . TYR A 1 101 ? 36.129 14.487 5.742 1.00 111.79 81 TYR B O 1
ATOM 723 N N . ILE A 1 102 ? 37.096 13.739 3.835 1.00 112.53 82 ILE B N 1
ATOM 724 C CA . ILE A 1 102 ? 35.879 13.684 3.034 1.00 112.54 82 ILE B CA 1
ATOM 725 C C . ILE A 1 102 ? 35.219 12.319 3.158 1.00 113.25 82 ILE B C 1
ATOM 726 O O . ILE A 1 102 ? 35.876 11.291 3.353 1.00 113.42 82 ILE B O 1
ATOM 731 N N . LYS A 1 103 ? 33.891 12.319 3.040 1.00 113.39 83 LYS B N 1
ATOM 732 C CA . LYS A 1 103 ? 33.099 11.097 3.012 1.00 113.94 83 LYS B CA 1
ATOM 733 C C . LYS A 1 103 ? 31.795 11.395 2.289 1.00 114.05 83 LYS B C 1
ATOM 734 O O . LYS A 1 103 ? 31.109 12.368 2.622 1.00 113.70 83 LYS B O 1
ATOM 740 N N . ASP A 1 104 ? 31.472 10.564 1.295 1.00 114.21 84 ASP B N 1
ATOM 741 C CA . ASP A 1 104 ? 30.239 10.684 0.513 1.00 114.28 84 ASP B CA 1
ATOM 742 C C . ASP A 1 104 ? 30.178 12.002 -0.258 1.00 114.16 84 ASP B C 1
ATOM 743 O O . ASP A 1 104 ? 29.114 12.608 -0.405 1.00 114.28 84 ASP B O 1
ATOM 748 N N . GLY A 1 105 ? 31.332 12.456 -0.752 1.00 113.67 85 GLY B N 1
ATOM 749 C CA . GLY A 1 105 ? 31.418 13.681 -1.521 1.00 113.47 85 GLY B CA 1
ATOM 750 C C . GLY A 1 105 ? 31.348 14.968 -0.727 1.00 113.46 85 GLY B C 1
ATOM 751 O O . GLY A 1 105 ? 31.806 16.006 -1.220 1.00 113.08 85 GLY B O 1
ATOM 752 N N . GLU A 1 106 ? 30.789 14.941 0.477 1.00 113.60 86 GLU B N 1
ATOM 753 C CA . GLU A 1 106 ? 30.676 16.124 1.316 1.00 113.16 86 GLU B CA 1
ATOM 754 C C . GLU A 1 106 ? 31.936 16.323 2.151 1.00 112.04 86 GLU B C 1
ATOM 755 O O . GLU A 1 106 ? 32.655 15.372 2.470 1.00 112.07 86 GLU B O 1
ATOM 761 N N . LEU A 1 107 ? 32.193 17.581 2.502 1.00 110.99 87 LEU B N 1
ATOM 762 C CA . LEU A 1 107 ? 33.416 17.984 3.187 1.00 109.99 87 LEU B CA 1
ATOM 763 C C . LEU A 1 107 ? 33.106 18.127 4.672 1.00 110.01 87 LEU B C 1
ATOM 764 O O . LEU A 1 107 ? 32.341 19.009 5.072 1.00 110.21 87 LEU B O 1
ATOM 769 N N . VAL A 1 108 ? 33.701 17.256 5.485 1.00 109.91 88 VAL B N 1
ATOM 770 C CA . VAL A 1 108 ? 33.456 17.211 6.922 1.00 109.44 88 VAL B CA 1
ATOM 771 C C . VAL A 1 108 ? 34.624 17.876 7.637 1.00 109.04 88 VAL B C 1
ATOM 772 O O . VAL A 1 108 ? 35.789 17.611 7.317 1.00 109.25 88 VAL B O 1
ATOM 776 N N . GLY A 1 109 ? 34.317 18.742 8.602 1.00 108.72 89 GLY B N 1
ATOM 777 C CA . GLY A 1 109 ? 35.346 19.395 9.389 1.00 108.25 89 GLY B CA 1
ATOM 778 C C . GLY A 1 109 ? 35.743 18.537 10.574 1.00 108.53 89 GLY B C 1
ATOM 779 O O . GLY A 1 109 ? 34.888 18.069 11.330 1.00 108.98 89 GLY B O 1
ATOM 780 N N . LYS A 1 110 ? 37.051 18.331 10.730 1.00 108.25 90 LYS B N 1
ATOM 781 C CA . LYS A 1 110 ? 37.606 17.491 11.795 1.00 108.34 90 LYS B CA 1
ATOM 782 C C . LYS A 1 110 ? 38.789 18.256 12.392 1.00 108.22 90 LYS B C 1
ATOM 783 O O . LYS A 1 110 ? 39.930 18.125 11.939 1.00 108.43 90 LYS B O 1
ATOM 789 N N . ALA A 1 111 ? 38.500 19.096 13.383 1.00 107.96 91 ALA B N 1
ATOM 790 C CA . ALA A 1 111 ? 39.536 19.921 13.988 1.00 107.92 91 ALA B CA 1
ATOM 791 C C . ALA A 1 111 ? 40.544 19.058 14.737 1.00 108.61 91 ALA B C 1
ATOM 792 O O . ALA A 1 111 ? 40.185 18.071 15.384 1.00 108.91 91 ALA B O 1
ATOM 794 N N . LEU A 1 112 ? 41.816 19.441 14.646 1.00 108.68 92 LEU B N 1
ATOM 795 C CA . LEU A 1 112 ? 42.907 18.696 15.259 1.00 109.14 92 LEU B CA 1
ATOM 796 C C . LEU A 1 112 ? 43.371 19.300 16.577 1.00 109.75 92 LEU B C 1
ATOM 797 O O . LEU A 1 112 ? 44.307 18.777 17.187 1.00 110.12 92 LEU B O 1
ATOM 802 N N . GLY A 1 113 ? 42.744 20.378 17.030 1.00 109.84 93 GLY B N 1
ATOM 803 C CA . GLY A 1 113 ? 43.171 21.062 18.230 1.00 110.34 93 GLY B CA 1
ATOM 804 C C . GLY A 1 113 ? 44.172 22.168 17.944 1.00 110.39 93 GLY B C 1
ATOM 805 O O . GLY A 1 113 ? 44.773 22.249 16.874 1.00 109.95 93 GLY B O 1
ATOM 806 N N . SER A 1 114 ? 44.342 23.043 18.939 1.00 110.85 94 SER B N 1
ATOM 807 C CA . SER A 1 114 ? 45.263 24.165 18.789 1.00 110.69 94 SER B CA 1
ATOM 808 C C . SER A 1 114 ? 46.700 23.687 18.614 1.00 110.54 94 SER B C 1
ATOM 809 O O . SER A 1 114 ? 47.446 24.228 17.789 1.00 110.09 94 SER B O 1
ATOM 812 N N . ALA A 1 115 ? 47.108 22.678 19.382 1.00 110.96 95 ALA B N 1
ATOM 813 C CA . ALA A 1 115 ? 48.453 22.128 19.263 1.00 110.88 95 ALA B CA 1
ATOM 814 C C . ALA A 1 115 ? 48.547 21.055 18.186 1.00 110.14 95 ALA B C 1
ATOM 815 O O . ALA A 1 115 ? 49.571 20.955 17.501 1.00 110.01 95 ALA B O 1
ATOM 817 N N . GLY A 1 116 ? 47.495 20.248 18.024 1.00 110.36 96 GLY B N 1
ATOM 818 C CA . GLY A 1 116 ? 47.523 19.194 17.024 1.00 110.11 96 GLY B CA 1
ATOM 819 C C . GLY A 1 116 ? 47.617 19.716 15.604 1.00 109.19 96 GLY B C 1
ATOM 820 O O . GLY A 1 116 ? 48.240 19.084 14.747 1.00 108.62 96 GLY B O 1
ATOM 821 N N . GLY A 1 117 ? 46.998 20.867 15.332 1.00 109.26 97 GLY B N 1
ATOM 822 C CA . GLY A 1 117 ? 47.090 21.448 14.005 1.00 108.80 97 GLY B CA 1
ATOM 823 C C . GLY A 1 117 ? 48.494 21.890 13.653 1.00 108.67 97 GLY B C 1
ATOM 824 O O . GLY A 1 117 ? 48.886 21.852 12.483 1.00 108.34 97 GLY B O 1
ATOM 825 N N . ILE A 1 118 ? 49.269 22.314 14.653 1.00 108.57 98 ILE B N 1
ATOM 826 C CA . ILE A 1 118 ? 50.669 22.645 14.419 1.00 108.29 98 ILE B CA 1
ATOM 827 C C . ILE A 1 118 ? 51.463 21.383 14.107 1.00 108.34 98 ILE B C 1
ATOM 828 O O . ILE A 1 118 ? 52.339 21.384 13.234 1.00 108.29 98 ILE B O 1
ATOM 833 N N . LYS A 1 119 ? 51.173 20.290 14.819 1.00 108.82 99 LYS B N 1
ATOM 834 C CA . LYS A 1 119 ? 51.884 19.037 14.584 1.00 108.73 99 LYS B CA 1
ATOM 835 C C . LYS A 1 119 ? 51.647 18.519 13.171 1.00 108.58 99 LYS B C 1
ATOM 836 O O . LYS A 1 119 ? 52.562 17.974 12.543 1.00 108.27 99 LYS B O 1
ATOM 842 N N . ARG A 1 120 ? 50.425 18.673 12.656 1.00 107.98 100 ARG B N 1
ATOM 843 C CA . ARG A 1 120 ? 50.143 18.234 11.292 1.00 107.86 100 ARG B CA 1
ATOM 844 C C . ARG A 1 120 ? 51.003 18.987 10.286 1.00 107.47 100 ARG B C 1
ATOM 845 O O . ARG A 1 120 ? 51.464 18.410 9.295 1.00 107.27 100 ARG B O 1
ATOM 853 N N . ILE A 1 121 ? 51.228 20.277 10.528 1.00 107.31 101 ILE B N 1
ATOM 854 C CA . ILE A 1 121 ? 52.011 21.090 9.605 1.00 107.24 101 ILE B CA 1
ATOM 855 C C . ILE A 1 121 ? 53.461 20.624 9.578 1.00 107.31 101 ILE B C 1
ATOM 856 O O . ILE A 1 121 ? 54.048 20.432 8.507 1.00 107.16 101 ILE B O 1
ATOM 861 N N . GLN A 1 122 ? 54.060 20.433 10.756 1.00 107.44 102 GLN B N 1
ATOM 862 C CA . GLN A 1 122 ? 55.452 19.995 10.814 1.00 107.31 102 GLN B CA 1
ATOM 863 C C . GLN A 1 122 ? 55.607 18.555 10.341 1.00 107.39 102 GLN B C 1
ATOM 864 O O . GLN A 1 122 ? 56.592 18.220 9.672 1.00 107.58 102 GLN B O 1
ATOM 870 N N . ASP A 1 123 ? 54.648 17.690 10.676 1.00 107.51 103 ASP B N 1
ATOM 871 C CA . ASP A 1 123 ? 54.738 16.296 10.254 1.00 107.61 103 ASP B CA 1
ATOM 872 C C . ASP A 1 123 ? 54.521 16.156 8.754 1.00 107.46 103 ASP B C 1
ATOM 873 O O . ASP A 1 123 ? 55.097 15.260 8.126 1.00 107.43 103 ASP B O 1
ATOM 878 N N . PHE A 1 124 ? 53.691 17.020 8.169 1.00 107.28 104 PHE B N 1
ATOM 879 C CA . PHE A 1 124 ? 53.540 17.052 6.719 1.00 106.79 104 PHE B CA 1
ATOM 880 C C . PHE A 1 124 ? 54.864 17.396 6.049 1.00 106.80 104 PHE B C 1
ATOM 881 O O . PHE A 1 124 ? 55.353 16.658 5.185 1.00 106.73 104 PHE B O 1
ATOM 889 N N . ASN A 1 125 ? 55.461 18.522 6.441 1.00 106.59 105 ASN B N 1
ATOM 890 C CA . ASN A 1 125 ? 56.755 18.947 5.952 1.00 106.64 105 ASN B CA 1
ATOM 891 C C . ASN A 1 125 ? 57.372 19.847 7.014 1.00 106.89 105 ASN B C 1
ATOM 892 O O . ASN A 1 125 ? 56.682 20.751 7.512 1.00 107.26 105 ASN B O 1
ATOM 897 N N . PRO A 1 126 ? 58.644 19.634 7.383 1.00 107.15 106 PRO B N 1
ATOM 898 C CA . PRO A 1 126 ? 59.261 20.481 8.415 1.00 107.40 106 PRO B CA 1
ATOM 899 C C . PRO A 1 126 ? 59.321 21.935 7.977 1.00 107.79 106 PRO B C 1
ATOM 900 O O . PRO A 1 126 ? 60.078 22.298 7.071 1.00 107.88 106 PRO B O 1
ATOM 904 N N . PHE A 1 127 ? 58.522 22.772 8.626 1.00 108.14 107 PHE B N 1
ATOM 905 C CA . PHE A 1 127 ? 58.319 24.151 8.208 1.00 108.43 107 PHE B CA 1
ATOM 906 C C . PHE A 1 127 ? 58.771 25.167 9.244 1.00 109.01 107 PHE B C 1
ATOM 907 O O . PHE A 1 127 ? 59.422 26.149 8.888 1.00 109.29 107 PHE B O 1
ATOM 915 N N . PHE A 1 128 ? 58.471 24.943 10.520 1.00 109.25 108 PHE B N 1
ATOM 916 C CA . PHE A 1 128 ? 58.883 25.850 11.588 1.00 110.05 108 PHE B CA 1
ATOM 917 C C . PHE A 1 128 ? 60.331 25.542 11.962 1.00 110.80 108 PHE B C 1
ATOM 918 O O . PHE A 1 128 ? 60.625 24.465 12.489 1.00 110.91 108 PHE B O 1
ATOM 926 N N . ASP A 1 129 ? 61.240 26.484 11.693 1.00 111.41 109 ASP B N 1
ATOM 927 C CA . ASP A 1 129 ? 62.665 26.255 11.890 1.00 112.21 109 ASP B CA 1
ATOM 928 C C . ASP A 1 129 ? 63.333 27.242 12.838 1.00 113.17 109 ASP B C 1
ATOM 929 O O . ASP A 1 129 ? 64.456 26.980 13.284 1.00 113.38 109 ASP B O 1
ATOM 934 N N . ASP A 1 130 ? 62.661 28.358 13.099 1.00 113.42 110 ASP B N 1
ATOM 935 C CA . ASP A 1 130 ? 63.167 29.350 14.076 1.00 114.14 110 ASP B CA 1
ATOM 936 C C . ASP A 1 130 ? 61.957 29.860 14.856 1.00 114.56 110 ASP B C 1
ATOM 937 O O . ASP A 1 130 ? 60.825 29.494 14.484 1.00 114.47 110 ASP B O 1
ATOM 942 N N . THR A 1 131 ? 62.181 30.665 15.891 1.00 114.78 111 THR B N 1
ATOM 943 C CA . THR A 1 131 ? 61.076 31.123 16.769 1.00 114.72 111 THR B CA 1
ATOM 944 C C . THR A 1 131 ? 59.845 31.523 15.952 1.00 114.27 111 THR B C 1
ATOM 945 O O . THR A 1 131 ? 59.997 32.321 15.006 1.00 114.45 111 THR B O 1
ATOM 949 N N . PHE A 1 132 ? 58.671 31.009 16.331 1.00 113.69 112 PHE B N 1
ATOM 950 C CA . PHE A 1 132 ? 57.431 31.319 15.579 1.00 112.89 112 PHE B CA 1
ATOM 951 C C . PHE A 1 132 ? 56.331 31.841 16.504 1.00 112.75 112 PHE B C 1
ATOM 952 O O . PHE A 1 132 ? 56.209 31.339 17.631 1.00 113.24 112 PHE B O 1
ATOM 960 N N . VAL A 1 133 ? 55.569 32.837 16.041 1.00 112.16 113 VAL B N 1
ATOM 961 C CA . VAL A 1 133 ? 54.443 33.334 16.818 1.00 111.75 113 VAL B CA 1
ATOM 962 C C . VAL A 1 133 ? 53.192 32.590 16.386 1.00 110.85 113 VAL B C 1
ATOM 963 O O . VAL A 1 133 ? 52.930 32.440 15.186 1.00 110.68 113 VAL B O 1
ATOM 967 N N . VAL A 1 134 ? 52.421 32.119 17.358 1.00 110.45 114 VAL B N 1
ATOM 968 C CA . VAL A 1 134 ? 51.108 31.543 17.110 1.00 109.75 114 VAL B CA 1
ATOM 969 C C . VAL A 1 134 ? 50.092 32.349 17.905 1.00 110.25 114 VAL B C 1
ATOM 970 O O . VAL A 1 134 ? 50.357 32.758 19.040 1.00 111.50 114 VAL B O 1
ATOM 974 N N . LEU A 1 135 ? 48.939 32.605 17.291 1.00 109.00 115 LEU B N 1
ATOM 975 C CA . LEU A 1 135 ? 47.949 33.491 17.887 1.00 109.02 115 LEU B CA 1
ATOM 976 C C . LEU A 1 135 ? 46.578 33.149 17.326 1.00 107.58 115 LEU B C 1
ATOM 977 O O . LEU A 1 135 ? 46.430 32.954 16.116 1.00 106.69 115 LEU B O 1
ATOM 982 N N . CYS A 1 136 ? 45.590 33.050 18.213 1.00 108.09 116 CYS B N 1
ATOM 983 C CA . CYS A 1 136 ? 44.234 32.730 17.791 1.00 107.18 116 CYS B CA 1
ATOM 984 C C . CYS A 1 136 ? 43.673 33.844 16.916 1.00 106.45 116 CYS B C 1
ATOM 985 O O . CYS A 1 136 ? 43.814 35.030 17.225 1.00 106.48 116 CYS B O 1
ATOM 988 N N . GLY A 1 137 ? 43.026 33.456 15.821 1.00 106.00 117 GLY B N 1
ATOM 989 C CA . GLY A 1 137 ? 42.532 34.423 14.861 1.00 105.94 117 GLY B CA 1
ATOM 990 C C . GLY A 1 137 ? 41.112 34.878 15.114 1.00 106.02 117 GLY B C 1
ATOM 991 O O . GLY A 1 137 ? 40.400 35.258 14.179 1.00 105.48 117 GLY B O 1
ATOM 992 N N . ASP A 1 138 ? 40.689 34.853 16.376 1.00 106.47 118 ASP B N 1
ATOM 993 C CA . ASP A 1 138 ? 39.343 35.256 16.760 1.00 106.20 118 ASP B CA 1
ATOM 994 C C . ASP A 1 138 ? 39.370 36.391 17.778 1.00 106.92 118 ASP B C 1
ATOM 995 O O . ASP A 1 138 ? 38.439 36.549 18.570 1.00 107.70 118 ASP B O 1
ATOM 1000 N N . ALA A 1 139 ? 40.437 37.186 17.765 1.00 106.75 119 ALA B N 1
ATOM 1001 C CA . ALA A 1 139 ? 40.581 38.302 18.697 1.00 107.67 119 ALA B CA 1
ATOM 1002 C C . ALA A 1 139 ? 41.622 39.253 18.133 1.00 107.94 119 ALA B C 1
ATOM 1003 O O . ALA A 1 139 ? 42.781 38.862 17.957 1.00 108.06 119 ALA B O 1
ATOM 1005 N N . LEU A 1 140 ? 41.221 40.490 17.854 1.00 108.65 120 LEU B N 1
ATOM 1006 C CA . LEU A 1 140 ? 42.144 41.468 17.296 1.00 109.28 120 LEU B CA 1
ATOM 1007 C C . LEU A 1 140 ? 43.015 42.061 18.397 1.00 110.00 120 LEU B C 1
ATOM 1008 O O . LEU A 1 140 ? 42.543 42.336 19.504 1.00 110.40 120 LEU B O 1
ATOM 1013 N N . ILE A 1 141 ? 44.301 42.249 18.085 1.00 110.60 121 ILE B N 1
ATOM 1014 C CA . ILE A 1 141 ? 45.308 42.664 19.054 1.00 111.40 121 ILE B CA 1
ATOM 1015 C C . ILE A 1 141 ? 46.223 43.703 18.418 1.00 112.08 121 ILE B C 1
ATOM 1016 O O . ILE A 1 141 ? 46.246 43.884 17.199 1.00 111.81 121 ILE B O 1
ATOM 1021 N N . ASP A 1 142 ? 46.986 44.398 19.268 1.00 112.79 122 ASP B N 1
ATOM 1022 C CA . ASP A 1 142 ? 47.941 45.402 18.802 1.00 113.17 122 ASP B CA 1
ATOM 1023 C C . ASP A 1 142 ? 49.278 45.317 19.534 1.00 113.70 122 ASP B C 1
ATOM 1024 O O . ASP A 1 142 ? 49.989 46.323 19.643 1.00 114.11 122 ASP B O 1
ATOM 1029 N N . LEU A 1 143 ? 49.626 44.145 20.062 1.00 113.78 123 LEU B N 1
ATOM 1030 C CA . LEU A 1 143 ? 50.888 43.985 20.776 1.00 114.27 123 LEU B CA 1
ATOM 1031 C C . LEU A 1 143 ? 52.078 44.356 19.903 1.00 114.55 123 LEU B C 1
ATOM 1032 O O . LEU A 1 143 ? 52.054 44.211 18.678 1.00 114.52 123 LEU B O 1
ATOM 1037 N N . ASP A 1 144 ? 53.126 44.850 20.554 1.00 114.80 124 ASP B N 1
ATOM 1038 C CA . ASP A 1 144 ? 54.398 45.098 19.886 1.00 115.00 124 ASP B CA 1
ATOM 1039 C C . ASP A 1 144 ? 55.124 43.757 19.865 1.00 115.26 124 ASP B C 1
ATOM 1040 O O . ASP A 1 144 ? 55.793 43.382 20.831 1.00 115.44 124 ASP B O 1
ATOM 1045 N N . LEU A 1 145 ? 54.985 43.029 18.754 1.00 115.05 125 LEU B N 1
ATOM 1046 C CA . LEU A 1 145 ? 55.551 41.687 18.657 1.00 114.97 125 LEU B CA 1
ATOM 1047 C C . LEU A 1 145 ? 57.070 41.716 18.768 1.00 115.59 125 LEU B C 1
ATOM 1048 O O . LEU A 1 145 ? 57.657 41.043 19.623 1.00 116.27 125 LEU B O 1
ATOM 1053 N N . THR A 1 146 ? 57.728 42.496 17.906 1.00 115.42 126 THR B N 1
ATOM 1054 C CA . THR A 1 146 ? 59.185 42.631 17.937 1.00 115.74 126 THR B CA 1
ATOM 1055 C C . THR A 1 146 ? 59.575 43.339 19.231 1.00 116.57 126 THR B C 1
ATOM 1056 O O . THR A 1 146 ? 59.942 44.516 19.255 1.00 116.88 126 THR B O 1
ATOM 1060 N N . ALA A 1 147 ? 59.527 42.569 20.319 1.00 117.21 127 ALA B N 1
ATOM 1061 C CA . ALA A 1 147 ? 59.739 43.014 21.691 1.00 117.20 127 ALA B CA 1
ATOM 1062 C C . ALA A 1 147 ? 59.386 41.850 22.604 1.00 117.50 127 ALA B C 1
ATOM 1063 O O . ALA A 1 147 ? 60.169 41.472 23.481 1.00 118.05 127 ALA B O 1
ATOM 1065 N N . ALA A 1 148 ? 58.197 41.279 22.395 1.00 117.31 128 ALA B N 1
ATOM 1066 C CA . ALA A 1 148 ? 57.816 40.062 23.101 1.00 117.78 128 ALA B CA 1
ATOM 1067 C C . ALA A 1 148 ? 58.571 38.853 22.563 1.00 118.28 128 ALA B C 1
ATOM 1068 O O . ALA A 1 148 ? 59.017 37.998 23.337 1.00 118.62 128 ALA B O 1
ATOM 1070 N N . VAL A 1 149 ? 58.715 38.757 21.240 1.00 118.07 129 VAL B N 1
ATOM 1071 C CA . VAL A 1 149 ? 59.517 37.682 20.665 1.00 117.93 129 VAL B CA 1
ATOM 1072 C C . VAL A 1 149 ? 60.979 37.836 21.067 1.00 118.69 129 VAL B C 1
ATOM 1073 O O . VAL A 1 149 ? 61.666 36.848 21.355 1.00 119.10 129 VAL B O 1
ATOM 1077 N N . ALA A 1 150 ? 61.476 39.073 21.104 1.00 118.74 130 ALA B N 1
ATOM 1078 C CA . ALA A 1 150 ? 62.814 39.356 21.606 1.00 119.34 130 ALA B CA 1
ATOM 1079 C C . ALA A 1 150 ? 62.937 39.164 23.112 1.00 119.80 130 ALA B C 1
ATOM 1080 O O . ALA A 1 150 ? 64.060 39.173 23.626 1.00 120.17 130 ALA B O 1
ATOM 1082 N N . TRP A 1 151 ? 61.821 38.999 23.826 1.00 119.62 131 TRP B N 1
ATOM 1083 C CA . TRP A 1 151 ? 61.869 38.857 25.278 1.00 119.85 131 TRP B CA 1
ATOM 1084 C C . TRP A 1 151 ? 62.192 37.435 25.727 1.00 120.37 131 TRP B C 1
ATOM 1085 O O . TRP A 1 151 ? 62.904 37.248 26.719 1.00 120.93 131 TRP B O 1
ATOM 1096 N N . HIS A 1 152 ? 61.664 36.419 25.050 1.00 120.14 132 HIS B N 1
ATOM 1097 C CA . HIS A 1 152 ? 62.027 35.055 25.417 1.00 120.42 132 HIS B CA 1
ATOM 1098 C C . HIS A 1 152 ? 63.352 34.624 24.801 1.00 120.62 132 HIS B C 1
ATOM 1099 O O . HIS A 1 152 ? 63.796 33.496 25.046 1.00 120.69 132 HIS B O 1
ATOM 1106 N N . ARG A 1 153 ? 63.985 35.492 24.010 1.00 120.34 133 ARG B N 1
ATOM 1107 C CA . ARG A 1 153 ? 65.266 35.152 23.401 1.00 120.63 133 ARG B CA 1
ATOM 1108 C C . ARG A 1 153 ? 66.402 35.193 24.416 1.00 121.24 133 ARG B C 1
ATOM 1109 O O . ARG A 1 153 ? 67.285 34.328 24.393 1.00 121.32 133 ARG B O 1
ATOM 1117 N N . GLN A 1 154 ? 66.405 36.180 25.317 1.00 121.38 134 GLN B N 1
ATOM 1118 C CA . GLN A 1 154 ? 67.493 36.255 26.285 1.00 121.90 134 GLN B CA 1
ATOM 1119 C C . GLN A 1 154 ? 67.346 35.242 27.411 1.00 121.85 134 GLN B C 1
ATOM 1120 O O . GLN A 1 154 ? 68.341 34.925 28.071 1.00 122.21 134 GLN B O 1
ATOM 1126 N N . LYS A 1 155 ? 66.138 34.734 27.651 1.00 121.48 135 LYS B N 1
ATOM 1127 C CA . LYS A 1 155 ? 65.936 33.688 28.642 1.00 121.69 135 LYS B CA 1
ATOM 1128 C C . LYS A 1 155 ? 65.946 32.292 28.025 1.00 121.55 135 LYS B C 1
ATOM 1129 O O . LYS A 1 155 ? 66.026 31.302 28.762 1.00 121.59 135 LYS B O 1
ATOM 1135 N N . GLY A 1 156 ? 65.910 32.188 26.698 1.00 121.21 136 GLY B N 1
ATOM 1136 C CA . GLY A 1 156 ? 65.968 30.886 26.061 1.00 120.76 136 GLY B CA 1
ATOM 1137 C C . GLY A 1 156 ? 64.720 30.051 26.224 1.00 120.15 136 GLY B C 1
ATOM 1138 O O . GLY A 1 156 ? 64.814 28.823 26.307 1.00 120.05 136 GLY B O 1
ATOM 1139 N N . ALA A 1 157 ? 63.550 30.682 26.269 1.00 120.12 137 ALA B N 1
ATOM 1140 C CA . ALA A 1 157 ? 62.318 29.947 26.513 1.00 119.85 137 ALA B CA 1
ATOM 1141 C C . ALA A 1 157 ? 61.944 29.086 25.313 1.00 119.11 137 ALA B C 1
ATOM 1142 O O . ALA A 1 157 ? 62.072 29.503 24.158 1.00 118.70 137 ALA B O 1
ATOM 1144 N N . ILE A 1 158 ? 61.469 27.874 25.603 1.00 118.77 138 ILE B N 1
ATOM 1145 C CA . ILE A 1 158 ? 60.897 27.019 24.571 1.00 118.02 138 ILE B CA 1
ATOM 1146 C C . ILE A 1 158 ? 59.439 27.373 24.305 1.00 117.67 138 ILE B C 1
ATOM 1147 O O . ILE A 1 158 ? 58.902 27.025 23.245 1.00 116.92 138 ILE B O 1
ATOM 1152 N N . ALA A 1 159 ? 58.796 28.090 25.223 1.00 118.19 139 ALA B N 1
ATOM 1153 C CA . ALA A 1 159 ? 57.402 28.473 25.072 1.00 117.89 139 ALA B CA 1
ATOM 1154 C C . ALA A 1 159 ? 57.127 29.661 25.981 1.00 118.41 139 ALA B C 1
ATOM 1155 O O . ALA A 1 159 ? 57.602 29.698 27.119 1.00 118.95 139 ALA B O 1
ATOM 1157 N N . THR A 1 160 ? 56.359 30.623 25.475 1.00 118.04 140 THR B N 1
ATOM 1158 C CA . THR A 1 160 ? 56.087 31.851 26.209 1.00 118.04 140 THR B CA 1
ATOM 1159 C C . THR A 1 160 ? 54.645 32.277 25.990 1.00 117.82 140 THR B C 1
ATOM 1160 O O . THR A 1 160 ? 54.201 32.413 24.847 1.00 117.25 140 THR B O 1
ATOM 1164 N N . VAL A 1 161 ? 53.923 32.493 27.086 1.00 118.32 141 VAL B N 1
ATOM 1165 C CA . VAL A 1 161 ? 52.547 32.969 27.045 1.00 117.91 141 VAL B CA 1
ATOM 1166 C C . VAL A 1 161 ? 52.540 34.454 27.370 1.00 118.16 141 VAL B C 1
ATOM 1167 O O . VAL A 1 161 ? 53.126 34.880 28.373 1.00 118.73 141 VAL B O 1
ATOM 1171 N N . VAL A 1 162 ? 51.879 35.243 26.533 1.00 117.91 142 VAL B N 1
ATOM 1172 C CA . VAL A 1 162 ? 51.677 36.660 26.805 1.00 118.29 142 VAL B CA 1
ATOM 1173 C C . VAL A 1 162 ? 50.369 36.809 27.567 1.00 118.59 142 VAL B C 1
ATOM 1174 O O . VAL A 1 162 ? 49.344 36.235 27.179 1.00 118.37 142 VAL B O 1
ATOM 1178 N N . MET A 1 163 ? 50.399 37.582 28.647 1.00 119.35 143 MET B N 1
ATOM 1179 C CA . MET A 1 163 ? 49.305 37.627 29.604 1.00 119.60 143 MET B CA 1
ATOM 1180 C C . MET A 1 163 ? 48.712 39.026 29.683 1.00 119.61 143 MET B C 1
ATOM 1181 O O . MET A 1 163 ? 49.440 40.022 29.714 1.00 119.69 143 MET B O 1
ATOM 1186 N N . LYS A 1 164 ? 47.387 39.092 29.707 1.00 119.58 144 LYS B N 1
ATOM 1187 C CA . LYS A 1 164 ? 46.666 40.321 29.991 1.00 120.20 144 LYS B CA 1
ATOM 1188 C C . LYS A 1 164 ? 46.098 40.258 31.402 1.00 121.27 144 LYS B C 1
ATOM 1189 O O . LYS A 1 164 ? 45.776 39.183 31.913 1.00 121.62 144 LYS B O 1
ATOM 1195 N N . THR A 1 165 ? 45.988 41.420 32.036 1.00 121.72 145 THR B N 1
ATOM 1196 C CA . THR A 1 165 ? 45.474 41.522 33.396 1.00 122.83 145 THR B CA 1
ATOM 1197 C C . THR A 1 165 ? 43.993 41.874 33.319 1.00 123.43 145 THR B C 1
ATOM 1198 O O . THR A 1 165 ? 43.628 42.971 32.882 1.00 123.35 145 THR B O 1
ATOM 1202 N N . VAL A 1 166 ? 43.146 40.940 33.738 1.00 124.10 146 VAL B N 1
ATOM 1203 C CA . VAL A 1 166 ? 41.697 41.122 33.728 1.00 124.77 146 VAL B CA 1
ATOM 1204 C C . VAL A 1 166 ? 41.275 41.490 35.145 1.00 125.77 146 VAL B C 1
ATOM 1205 O O . VAL A 1 166 ? 42.071 41.320 36.081 1.00 125.77 146 VAL B O 1
ATOM 1209 N N . PRO A 1 167 ? 40.064 42.009 35.359 1.00 126.33 147 PRO B N 1
ATOM 1210 C CA . PRO A 1 167 ? 39.634 42.312 36.728 1.00 126.62 147 PRO B CA 1
ATOM 1211 C C . PRO A 1 167 ? 39.632 41.070 37.607 1.00 126.87 147 PRO B C 1
ATOM 1212 O O . PRO A 1 167 ? 39.650 39.932 37.132 1.00 126.62 147 PRO B O 1
ATOM 1216 N N . ARG A 1 168 ? 39.604 41.311 38.921 1.00 127.43 148 ARG B N 1
ATOM 1217 C CA . ARG A 1 168 ? 39.658 40.219 39.886 1.00 127.90 148 ARG B CA 1
ATOM 1218 C C . ARG A 1 168 ? 38.460 39.287 39.759 1.00 127.86 148 ARG B C 1
ATOM 1219 O O . ARG A 1 168 ? 38.530 38.136 40.203 1.00 128.07 148 ARG B O 1
ATOM 1227 N N . GLU A 1 169 ? 37.371 39.753 39.148 1.00 127.42 149 GLU B N 1
ATOM 1228 C CA . GLU A 1 169 ? 36.149 38.967 39.049 1.00 127.28 149 GLU B CA 1
ATOM 1229 C C . GLU A 1 169 ? 36.113 38.093 37.803 1.00 127.23 149 GLU B C 1
ATOM 1230 O O . GLU A 1 169 ? 35.522 37.007 37.836 1.00 127.35 149 GLU B O 1
ATOM 1236 N N . ASP A 1 170 ? 36.729 38.538 36.707 1.00 127.11 150 ASP B N 1
ATOM 1237 C CA . ASP A 1 170 ? 36.668 37.836 35.433 1.00 127.41 150 ASP B CA 1
ATOM 1238 C C . ASP A 1 170 ? 37.751 36.770 35.292 1.00 127.30 150 ASP B C 1
ATOM 1239 O O . ASP A 1 170 ? 38.080 36.381 34.165 1.00 126.67 150 ASP B O 1
ATOM 1244 N N . VAL A 1 171 ? 38.306 36.286 36.406 1.00 127.60 151 VAL B N 1
ATOM 1245 C CA . VAL A 1 171 ? 39.310 35.224 36.351 1.00 127.39 151 VAL B CA 1
ATOM 1246 C C . VAL A 1 171 ? 38.698 33.864 36.064 1.00 127.18 151 VAL B C 1
ATOM 1247 O O . VAL A 1 171 ? 39.436 32.901 35.822 1.00 126.95 151 VAL B O 1
ATOM 1251 N N . SER A 1 172 ? 37.372 33.761 36.086 1.00 127.34 152 SER B N 1
ATOM 1252 C CA . SER A 1 172 ? 36.657 32.512 35.860 1.00 127.07 152 SER B CA 1
ATOM 1253 C C . SER A 1 172 ? 36.307 32.281 34.396 1.00 126.20 152 SER B C 1
ATOM 1254 O O . SER A 1 172 ? 35.645 31.287 34.083 1.00 125.72 152 SER B O 1
ATOM 1257 N N . SER A 1 173 ? 36.723 33.174 33.499 1.00 125.84 153 SER B N 1
ATOM 1258 C CA . SER A 1 173 ? 36.433 33.043 32.076 1.00 125.30 153 SER B CA 1
ATOM 1259 C C . SER A 1 173 ? 37.600 32.499 31.263 1.00 124.67 153 SER B C 1
ATOM 1260 O O . SER A 1 173 ? 37.373 31.900 30.206 1.00 124.09 153 SER B O 1
ATOM 1263 N N . TYR A 1 174 ? 38.833 32.684 31.723 1.00 124.48 154 TYR B N 1
ATOM 1264 C CA . TYR A 1 174 ? 40.022 32.277 30.990 1.00 123.72 154 TYR B CA 1
ATOM 1265 C C . TYR A 1 174 ? 40.836 31.286 31.807 1.00 124.10 154 TYR B C 1
ATOM 1266 O O . TYR A 1 174 ? 40.561 31.028 32.982 1.00 124.52 154 TYR B O 1
ATOM 1275 N N . GLY A 1 175 ? 41.854 30.726 31.156 1.00 123.83 155 GLY B N 1
ATOM 1276 C CA . GLY A 1 175 ? 42.814 29.895 31.857 1.00 123.99 155 GLY B CA 1
ATOM 1277 C C . GLY A 1 175 ? 43.819 30.800 32.542 1.00 123.32 155 GLY B C 1
ATOM 1278 O O . GLY A 1 175 ? 44.352 31.733 31.930 1.00 122.16 155 GLY B O 1
ATOM 1279 N N . VAL A 1 176 ? 44.083 30.527 33.807 1.00 124.06 156 VAL B N 1
ATOM 1280 C CA . VAL A 1 176 ? 44.930 31.385 34.625 1.00 123.60 156 VAL B CA 1
ATOM 1281 C C . VAL A 1 176 ? 46.366 30.895 34.558 1.00 123.37 156 VAL B C 1
ATOM 1282 O O . VAL A 1 176 ? 46.635 29.687 34.540 1.00 123.34 156 VAL B O 1
ATOM 1286 N N . VAL A 1 177 ? 47.293 31.846 34.513 1.00 123.01 157 VAL B N 1
ATOM 1287 C CA . VAL A 1 177 ? 48.719 31.570 34.429 1.00 122.71 157 VAL B CA 1
ATOM 1288 C C . VAL A 1 177 ? 49.383 32.073 35.704 1.00 123.23 157 VAL B C 1
ATOM 1289 O O . VAL A 1 177 ? 49.256 33.253 36.055 1.00 123.34 157 VAL B O 1
ATOM 1293 N N . VAL A 1 178 ? 50.093 31.181 36.390 1.00 123.17 158 VAL B N 1
ATOM 1294 C CA . VAL A 1 178 ? 50.813 31.503 37.617 1.00 123.17 158 VAL B CA 1
ATOM 1295 C C . VAL A 1 178 ? 52.307 31.496 37.323 1.00 123.05 158 VAL B C 1
ATOM 1296 O O . VAL A 1 178 ? 52.840 30.503 36.813 1.00 122.85 158 VAL B O 1
ATOM 1300 N N . THR A 1 179 ? 52.982 32.597 37.649 1.00 123.09 159 THR B N 1
ATOM 1301 C CA . THR A 1 179 ? 54.419 32.713 37.454 1.00 123.39 159 THR B CA 1
ATOM 1302 C C . THR A 1 179 ? 55.083 33.113 38.763 1.00 124.08 159 THR B C 1
ATOM 1303 O O . THR A 1 179 ? 54.501 33.834 39.579 1.00 124.30 159 THR B O 1
ATOM 1307 N N . ASP A 1 180 ? 56.314 32.641 38.954 1.00 124.14 160 ASP B N 1
ATOM 1308 C CA . ASP A 1 180 ? 57.107 33.016 40.119 1.00 124.52 160 ASP B CA 1
ATOM 1309 C C . ASP A 1 180 ? 57.845 34.325 39.863 1.00 124.95 160 ASP B C 1
ATOM 1310 O O . ASP A 1 180 ? 57.386 35.159 39.075 1.00 124.92 160 ASP B O 1
ATOM 1315 N N . LYS A 1 181 ? 58.988 34.517 40.520 1.00 125.54 161 LYS B N 1
ATOM 1316 C CA . LYS A 1 181 ? 59.765 35.735 40.340 1.00 126.06 161 LYS B CA 1
ATOM 1317 C C . LYS A 1 181 ? 60.733 35.651 39.168 1.00 125.49 161 LYS B C 1
ATOM 1318 O O . LYS A 1 181 ? 61.243 36.688 38.731 1.00 125.16 161 LYS B O 1
ATOM 1324 N N . SER A 1 182 ? 60.997 34.452 38.652 1.00 125.07 162 SER B N 1
ATOM 1325 C CA . SER A 1 182 ? 61.728 34.294 37.402 1.00 124.77 162 SER B CA 1
ATOM 1326 C C . SER A 1 182 ? 60.845 34.491 36.178 1.00 124.27 162 SER B C 1
ATOM 1327 O O . SER A 1 182 ? 61.321 34.289 35.055 1.00 123.78 162 SER B O 1
ATOM 1330 N N . ASP A 1 183 ? 59.577 34.862 36.373 1.00 124.35 163 ASP B N 1
ATOM 1331 C CA . ASP A 1 183 ? 58.580 34.910 35.303 1.00 123.78 163 ASP B CA 1
ATOM 1332 C C . ASP A 1 183 ? 58.384 33.533 34.676 1.00 123.10 163 ASP B C 1
ATOM 1333 O O . ASP A 1 183 ? 58.024 33.415 33.503 1.00 122.48 163 ASP B O 1
ATOM 1338 N N . ARG A 1 184 ? 58.614 32.486 35.466 1.00 123.31 164 ARG B N 1
ATOM 1339 C CA . ARG A 1 184 ? 58.499 31.108 35.012 1.00 122.73 164 ARG B CA 1
ATOM 1340 C C . ARG A 1 184 ? 57.145 30.553 35.429 1.00 122.87 164 ARG B C 1
ATOM 1341 O O . ARG A 1 184 ? 56.741 30.692 36.588 1.00 123.38 164 ARG B O 1
ATOM 1349 N N . ILE A 1 185 ? 56.461 29.918 34.488 1.00 122.49 165 ILE B N 1
ATOM 1350 C CA . ILE A 1 185 ? 55.133 29.376 34.739 1.00 122.39 165 ILE B CA 1
ATOM 1351 C C . ILE A 1 185 ? 55.253 28.098 35.560 1.00 122.42 165 ILE B C 1
ATOM 1352 O O . ILE A 1 185 ? 56.082 27.229 35.265 1.00 122.27 165 ILE B O 1
ATOM 1357 N N . VAL A 1 186 ? 54.422 27.982 36.596 1.00 122.59 166 VAL B N 1
ATOM 1358 C CA . VAL A 1 186 ? 54.529 26.889 37.555 1.00 122.35 166 VAL B CA 1
ATOM 1359 C C . VAL A 1 186 ? 53.209 26.135 37.674 1.00 122.07 166 VAL B C 1
ATOM 1360 O O . VAL A 1 186 ? 53.193 24.948 38.017 1.00 121.95 166 VAL B O 1
ATOM 1364 N N . ALA A 1 187 ? 52.096 26.813 37.403 1.00 122.29 167 ALA B N 1
ATOM 1365 C CA . ALA A 1 187 ? 50.788 26.193 37.554 1.00 122.41 167 ALA B CA 1
ATOM 1366 C C . ALA A 1 187 ? 49.789 26.851 36.614 1.00 122.62 167 ALA B C 1
ATOM 1367 O O . ALA A 1 187 ? 49.954 28.003 36.204 1.00 122.59 167 ALA B O 1
ATOM 1369 N N . PHE A 1 188 ? 48.746 26.096 36.278 1.00 122.57 168 PHE B N 1
ATOM 1370 C CA . PHE A 1 188 ? 47.650 26.559 35.441 1.00 122.56 168 PHE B CA 1
ATOM 1371 C C . PHE A 1 188 ? 46.334 26.425 36.197 1.00 123.50 168 PHE B C 1
ATOM 1372 O O . PHE A 1 188 ? 46.246 25.747 37.224 1.00 123.94 168 PHE B O 1
ATOM 1380 N N . GLN A 1 189 ? 45.296 27.076 35.664 1.00 123.76 169 GLN B N 1
ATOM 1381 C CA . GLN A 1 189 ? 43.983 27.079 36.310 1.00 124.71 169 GLN B CA 1
ATOM 1382 C C . GLN A 1 189 ? 42.943 27.434 35.247 1.00 125.06 169 GLN B C 1
ATOM 1383 O O . GLN A 1 189 ? 42.809 28.604 34.879 1.00 124.95 169 GLN B O 1
ATOM 1389 N N . GLU A 1 190 ? 42.219 26.425 34.766 1.00 125.42 170 GLU B N 1
ATOM 1390 C CA . GLU A 1 190 ? 41.194 26.619 33.746 1.00 125.22 170 GLU B CA 1
ATOM 1391 C C . GLU A 1 190 ? 39.878 26.989 34.422 1.00 125.56 170 GLU B C 1
ATOM 1392 O O . GLU A 1 190 ? 39.291 26.175 35.145 1.00 125.18 170 GLU B O 1
ATOM 1398 N N . LYS A 1 191 ? 39.416 28.211 34.170 1.00 125.69 171 LYS B N 1
ATOM 1399 C CA . LYS A 1 191 ? 38.164 28.730 34.710 1.00 125.73 171 LYS B CA 1
ATOM 1400 C C . LYS A 1 191 ? 37.969 28.466 36.208 1.00 126.01 171 LYS B C 1
ATOM 1401 O O . LYS A 1 191 ? 37.048 27.744 36.600 1.00 125.92 171 LYS B O 1
ATOM 1407 N N . PRO A 1 192 ? 38.816 29.031 37.066 1.00 126.44 172 PRO B N 1
ATOM 1408 C CA . PRO A 1 192 ? 38.588 28.929 38.508 1.00 127.57 172 PRO B CA 1
ATOM 1409 C C . PRO A 1 192 ? 37.827 30.141 39.026 1.00 128.10 172 PRO B C 1
ATOM 1410 O O . PRO A 1 192 ? 37.836 31.218 38.429 1.00 128.02 172 PRO B O 1
ATOM 1414 N N . SER A 1 193 ? 37.169 29.951 40.167 1.00 128.50 173 SER B N 1
ATOM 1415 C CA . SER A 1 193 ? 36.363 31.021 40.736 1.00 129.07 173 SER B CA 1
ATOM 1416 C C . SER A 1 193 ? 37.258 32.177 41.189 1.00 129.04 173 SER B C 1
ATOM 1417 O O . SER A 1 193 ? 38.488 32.124 41.098 1.00 128.82 173 SER B O 1
ATOM 1420 N N . VAL A 1 194 ? 36.623 33.240 41.689 1.00 129.36 174 VAL B N 1
ATOM 1421 C CA . VAL A 1 194 ? 37.371 34.434 42.073 1.00 129.19 174 VAL B CA 1
ATOM 1422 C C . VAL A 1 194 ? 38.301 34.126 43.239 1.00 128.83 174 VAL B C 1
ATOM 1423 O O . VAL A 1 194 ? 39.447 34.590 43.280 1.00 128.66 174 VAL B O 1
ATOM 1427 N N . GLU A 1 195 ? 37.827 33.333 44.199 1.00 128.65 175 GLU B N 1
ATOM 1428 C CA . GLU A 1 195 ? 38.663 32.927 45.322 1.00 127.83 175 GLU B CA 1
ATOM 1429 C C . GLU A 1 195 ? 39.614 31.802 44.927 1.00 128.14 175 GLU B C 1
ATOM 1430 O O . GLU A 1 195 ? 40.750 31.745 45.412 1.00 127.76 175 GLU B O 1
ATOM 1436 N N . GLU A 1 196 ? 39.163 30.904 44.047 1.00 128.60 176 GLU B N 1
ATOM 1437 C CA . GLU A 1 196 ? 39.978 29.760 43.651 1.00 128.83 176 GLU B CA 1
ATOM 1438 C C . GLU A 1 196 ? 41.200 30.192 42.851 1.00 128.64 176 GLU B C 1
ATOM 1439 O O . GLU A 1 196 ? 42.269 29.579 42.962 1.00 128.55 176 GLU B O 1
ATOM 1445 N N . ALA A 1 197 ? 41.059 31.232 42.032 1.00 128.44 177 ALA B N 1
ATOM 1446 C CA . ALA A 1 197 ? 42.155 31.668 41.178 1.00 127.98 177 ALA B CA 1
ATOM 1447 C C . ALA A 1 197 ? 43.349 32.110 42.014 1.00 127.61 177 ALA B C 1
ATOM 1448 O O . ALA A 1 197 ? 43.197 32.733 43.069 1.00 127.61 177 ALA B O 1
ATOM 1450 N N . LEU A 1 198 ? 44.546 31.781 41.532 1.00 127.05 178 LEU B N 1
ATOM 1451 C CA . LEU A 1 198 ? 45.770 32.127 42.241 1.00 126.78 178 LEU B CA 1
ATOM 1452 C C . LEU A 1 198 ? 46.361 33.439 41.755 1.00 126.35 178 LEU B C 1
ATOM 1453 O O . LEU A 1 198 ? 47.022 34.140 42.530 1.00 126.42 178 LEU B O 1
ATOM 1458 N N . SER A 1 199 ? 46.143 33.782 40.489 1.00 126.33 179 SER B N 1
ATOM 1459 C CA . SER A 1 199 ? 46.609 35.040 39.931 1.00 126.11 179 SER B CA 1
ATOM 1460 C C . SER A 1 199 ? 45.483 35.653 39.112 1.00 125.88 179 SER B C 1
ATOM 1461 O O . SER A 1 199 ? 44.389 35.090 38.995 1.00 126.10 179 SER B O 1
ATOM 1464 N N . ASN A 1 200 ? 45.761 36.821 38.539 1.00 125.34 180 ASN B N 1
ATOM 1465 C CA . ASN A 1 200 ? 44.840 37.504 37.641 1.00 125.17 180 ASN B CA 1
ATOM 1466 C C . ASN A 1 200 ? 45.512 37.747 36.295 1.00 124.57 180 ASN B C 1
ATOM 1467 O O . ASN A 1 200 ? 45.260 38.750 35.624 1.00 124.32 180 ASN B O 1
ATOM 1472 N N . HIS A 1 201 ? 46.367 36.809 35.898 1.00 124.06 181 HIS B N 1
ATOM 1473 C CA . HIS A 1 201 ? 47.054 36.819 34.615 1.00 123.04 181 HIS B CA 1
ATOM 1474 C C . HIS A 1 201 ? 46.463 35.697 33.775 1.00 122.49 181 HIS B C 1
ATOM 1475 O O . HIS A 1 201 ? 46.453 34.538 34.203 1.00 122.70 181 HIS B O 1
ATOM 1482 N N . ILE A 1 202 ? 45.971 36.039 32.590 1.00 121.76 182 ILE B N 1
ATOM 1483 C CA . ILE A 1 202 ? 45.207 35.105 31.777 1.00 121.11 182 ILE B CA 1
ATOM 1484 C C . ILE A 1 202 ? 45.998 34.743 30.531 1.00 119.97 182 ILE B C 1
ATOM 1485 O O . ILE A 1 202 ? 46.827 35.518 30.040 1.00 119.57 182 ILE B O 1
ATOM 1490 N N . ASN A 1 203 ? 45.741 33.540 30.028 1.00 119.76 183 ASN B N 1
ATOM 1491 C CA . ASN A 1 203 ? 46.276 33.122 28.742 1.00 118.50 183 ASN B CA 1
ATOM 1492 C C . ASN A 1 203 ? 45.471 33.815 27.650 1.00 117.87 183 ASN B C 1
ATOM 1493 O O . ASN A 1 203 ? 44.259 33.604 27.536 1.00 118.15 183 ASN B O 1
ATOM 1498 N N . THR A 1 204 ? 46.139 34.641 26.850 1.00 117.36 184 THR B N 1
ATOM 1499 C CA . THR A 1 204 ? 45.480 35.391 25.792 1.00 116.92 184 THR B CA 1
ATOM 1500 C C . THR A 1 204 ? 45.529 34.676 24.450 1.00 116.16 184 THR B C 1
ATOM 1501 O O . THR A 1 204 ? 45.100 35.245 23.441 1.00 115.73 184 THR B O 1
ATOM 1505 N N . GLY A 1 205 ? 46.037 33.448 24.417 1.00 115.89 185 GLY B N 1
ATOM 1506 C CA . GLY A 1 205 ? 46.148 32.720 23.169 1.00 114.90 185 GLY B CA 1
ATOM 1507 C C . GLY A 1 205 ? 47.180 33.299 22.233 1.00 114.22 185 GLY B C 1
ATOM 1508 O O . GLY A 1 205 ? 47.068 33.131 21.015 1.00 112.96 185 GLY B O 1
ATOM 1509 N N . ILE A 1 206 ? 48.184 33.978 22.771 1.00 114.27 186 ILE B N 1
ATOM 1510 C CA . ILE A 1 206 ? 49.244 34.597 21.980 1.00 113.76 186 ILE B CA 1
ATOM 1511 C C . ILE A 1 206 ? 50.554 34.013 22.495 1.00 114.26 186 ILE B C 1
ATOM 1512 O O . ILE A 1 206 ? 51.154 34.520 23.447 1.00 115.36 186 ILE B O 1
ATOM 1517 N N . TYR A 1 207 ? 51.005 32.935 21.865 1.00 113.75 187 TYR B N 1
ATOM 1518 C CA . TYR A 1 207 ? 52.193 32.216 22.291 1.00 114.23 187 TYR B CA 1
ATOM 1519 C C . TYR A 1 207 ? 53.345 32.485 21.333 1.00 114.01 187 TYR B C 1
ATOM 1520 O O . TYR A 1 207 ? 53.139 32.810 20.160 1.00 113.50 187 TYR B O 1
ATOM 1529 N N . ILE A 1 208 ? 54.562 32.349 21.850 1.00 114.89 188 ILE B N 1
ATOM 1530 C CA . ILE A 1 208 ? 55.783 32.484 21.066 1.00 115.29 188 ILE B CA 1
ATOM 1531 C C . ILE A 1 208 ? 56.611 31.239 21.351 1.00 115.52 188 ILE B C 1
ATOM 1532 O O . ILE A 1 208 ? 57.086 31.050 22.478 1.00 116.21 188 ILE B O 1
ATOM 1537 N N . PHE A 1 209 ? 56.664 30.350 20.368 1.00 114.83 189 PHE B N 1
ATOM 1538 C CA . PHE A 1 209 ? 57.295 29.039 20.620 1.00 114.91 189 PHE B CA 1
ATOM 1539 C C . PHE A 1 209 ? 58.606 28.881 19.868 1.00 115.15 189 PHE B C 1
ATOM 1540 O O . PHE A 1 209 ? 58.777 29.520 18.818 1.00 114.92 189 PHE B O 1
ATOM 1548 N N . GLU A 1 210 ? 59.499 28.047 20.397 1.00 115.36 190 GLU B N 1
ATOM 1549 C CA . GLU A 1 210 ? 60.737 27.726 19.654 1.00 114.95 190 GLU B CA 1
ATOM 1550 C C . GLU A 1 210 ? 60.471 26.382 18.991 1.00 114.41 190 GLU B C 1
ATOM 1551 O O . GLU A 1 210 ? 59.847 25.543 19.644 1.00 114.43 190 GLU B O 1
ATOM 1557 N N . PRO A 1 211 ? 60.868 26.161 17.725 1.00 114.24 191 PRO B N 1
ATOM 1558 C CA . PRO A 1 211 ? 60.545 24.940 16.993 1.00 113.68 191 PRO B CA 1
ATOM 1559 C C . PRO A 1 211 ? 60.654 23.643 17.790 1.00 113.85 191 PRO B C 1
ATOM 1560 O O . PRO A 1 211 ? 60.028 22.687 17.422 1.00 113.71 191 PRO B O 1
ATOM 1564 N N . GLU A 1 212 ? 61.459 23.638 18.840 1.00 114.32 192 GLU B N 1
ATOM 1565 C CA . GLU A 1 212 ? 61.680 22.405 19.584 1.00 114.54 192 GLU B CA 1
ATOM 1566 C C . GLU A 1 212 ? 60.466 21.966 20.397 1.00 114.34 192 GLU B C 1
ATOM 1567 O O . GLU A 1 212 ? 60.377 20.787 20.757 1.00 114.32 192 GLU B O 1
ATOM 1573 N N . VAL A 1 213 ? 59.535 22.877 20.698 1.00 114.21 193 VAL B N 1
ATOM 1574 C CA . VAL A 1 213 ? 58.372 22.518 21.505 1.00 114.08 193 VAL B CA 1
ATOM 1575 C C . VAL A 1 213 ? 57.448 21.555 20.771 1.00 113.73 193 VAL B C 1
ATOM 1576 O O . VAL A 1 213 ? 56.707 20.799 21.410 1.00 113.74 193 VAL B O 1
ATOM 1580 N N . ILE A 1 214 ? 57.490 21.545 19.437 1.00 113.43 194 ILE B N 1
ATOM 1581 C CA . ILE A 1 214 ? 56.627 20.672 18.650 1.00 113.08 194 ILE B CA 1
ATOM 1582 C C . ILE A 1 214 ? 56.947 19.197 18.845 1.00 113.22 194 ILE B C 1
ATOM 1583 O O . ILE A 1 214 ? 56.147 18.339 18.453 1.00 112.91 194 ILE B O 1
ATOM 1588 N N . ASP A 1 215 ? 58.088 18.879 19.459 1.00 113.67 195 ASP B N 1
ATOM 1589 C CA . ASP A 1 215 ? 58.402 17.486 19.760 1.00 113.78 195 ASP B CA 1
ATOM 1590 C C . ASP A 1 215 ? 57.504 16.938 20.863 1.00 113.99 195 ASP B C 1
ATOM 1591 O O . ASP A 1 215 ? 57.113 15.766 20.827 1.00 114.08 195 ASP B O 1
ATOM 1596 N N . TYR A 1 216 ? 57.165 17.770 21.850 1.00 114.11 196 TYR B N 1
ATOM 1597 C CA . TYR A 1 216 ? 56.328 17.332 22.962 1.00 114.24 196 TYR B CA 1
ATOM 1598 C C . TYR A 1 216 ? 54.879 17.086 22.560 1.00 114.04 196 TYR B C 1
ATOM 1599 O O . TYR A 1 216 ? 54.108 16.578 23.381 1.00 114.35 196 TYR B O 1
ATOM 1608 N N . ILE A 1 217 ? 54.492 17.429 21.335 1.00 113.62 197 ILE B N 1
ATOM 1609 C CA . ILE A 1 217 ? 53.136 17.190 20.847 1.00 113.15 197 ILE B CA 1
ATOM 1610 C C . ILE A 1 217 ? 53.121 15.865 20.093 1.00 112.90 197 ILE B C 1
ATOM 1611 O O . ILE A 1 217 ? 53.958 15.653 19.205 1.00 112.66 197 ILE B O 1
ATOM 1616 N N . PRO A 1 218 ? 52.212 14.948 20.411 1.00 112.74 198 PRO B N 1
ATOM 1617 C CA . PRO A 1 218 ? 52.185 13.663 19.709 1.00 112.82 198 PRO B CA 1
ATOM 1618 C C . PRO A 1 218 ? 51.578 13.783 18.320 1.00 113.06 198 PRO B C 1
ATOM 1619 O O . PRO A 1 218 ? 50.772 14.672 18.034 1.00 113.16 198 PRO B O 1
ATOM 1623 N N . SER A 1 219 ? 51.984 12.861 17.452 1.00 113.01 199 SER B N 1
ATOM 1624 C CA . SER A 1 219 ? 51.520 12.823 16.073 1.00 112.69 199 SER B CA 1
ATOM 1625 C C . SER A 1 219 ? 50.211 12.051 15.956 1.00 113.18 199 SER B C 1
ATOM 1626 O O . SER A 1 219 ? 49.905 11.179 16.775 1.00 113.75 199 SER B O 1
ATOM 1629 N N . ASN A 1 220 ? 49.440 12.387 14.918 1.00 113.19 200 ASN B N 1
ATOM 1630 C CA . ASN A 1 220 ? 48.180 11.708 14.602 1.00 113.67 200 ASN B CA 1
ATOM 1631 C C . ASN A 1 220 ? 47.221 11.726 15.790 1.00 113.91 200 ASN B C 1
ATOM 1632 O O . ASN A 1 220 ? 46.512 10.753 16.055 1.00 114.24 200 ASN B O 1
ATOM 1637 N N . GLN A 1 221 ? 47.196 12.844 16.510 1.00 113.68 201 GLN B N 1
ATOM 1638 C CA . GLN A 1 221 ? 46.359 12.987 17.690 1.00 113.95 201 GLN B CA 1
ATOM 1639 C C . GLN A 1 221 ? 45.805 14.399 17.757 1.00 112.77 201 GLN B C 1
ATOM 1640 O O . GLN A 1 221 ? 46.510 15.365 17.451 1.00 112.26 201 GLN B O 1
ATOM 1646 N N . GLU A 1 222 ? 44.544 14.516 18.160 1.00 111.98 202 GLU B N 1
ATOM 1647 C CA . GLU A 1 222 ? 44.024 15.818 18.543 1.00 111.63 202 GLU B CA 1
ATOM 1648 C C . GLU A 1 222 ? 44.647 16.225 19.870 1.00 112.20 202 GLU B C 1
ATOM 1649 O O . GLU A 1 222 ? 44.737 15.422 20.803 1.00 112.85 202 GLU B O 1
ATOM 1655 N N . TYR A 1 223 ? 45.084 17.477 19.956 1.00 111.85 203 TYR B N 1
ATOM 1656 C CA . TYR A 1 223 ? 45.873 17.905 21.103 1.00 112.15 203 TYR B CA 1
ATOM 1657 C C . TYR A 1 223 ? 45.717 19.408 21.263 1.00 112.20 203 TYR B C 1
ATOM 1658 O O . TYR A 1 223 ? 45.947 20.161 20.312 1.00 111.84 203 TYR B O 1
ATOM 1667 N N . ASP A 1 224 ? 45.324 19.833 22.457 1.00 112.27 204 ASP B N 1
ATOM 1668 C CA . ASP A 1 224 ? 45.106 21.238 22.759 1.00 112.36 204 ASP B CA 1
ATOM 1669 C C . ASP A 1 224 ? 46.346 21.836 23.409 1.00 112.76 204 ASP B C 1
ATOM 1670 O O . ASP A 1 224 ? 47.178 21.134 23.988 1.00 113.26 204 ASP B O 1
ATOM 1675 N N . ILE A 1 225 ? 46.460 23.157 23.300 1.00 112.74 205 ILE B N 1
ATOM 1676 C CA . ILE A 1 225 ? 47.622 23.858 23.834 1.00 113.17 205 ILE B CA 1
ATOM 1677 C C . ILE A 1 225 ? 47.508 24.025 25.345 1.00 113.99 205 ILE B C 1
ATOM 1678 O O . ILE A 1 225 ? 48.397 23.617 26.102 1.00 114.51 205 ILE B O 1
ATOM 1683 N N . GLY A 1 226 ? 46.408 24.623 25.809 1.00 113.78 206 GLY B N 1
ATOM 1684 C CA . GLY A 1 226 ? 46.316 25.002 27.209 1.00 114.23 206 GLY B CA 1
ATOM 1685 C C . GLY A 1 226 ? 45.970 23.870 28.153 1.00 114.24 206 GLY B C 1
ATOM 1686 O O . GLY A 1 226 ? 46.332 23.918 29.333 1.00 114.80 206 GLY B O 1
ATOM 1687 N N . SER A 1 227 ? 45.270 22.845 27.666 1.00 113.77 207 SER B N 1
ATOM 1688 C CA . SER A 1 227 ? 44.816 21.753 28.516 1.00 113.46 207 SER B CA 1
ATOM 1689 C C . SER A 1 227 ? 45.680 20.502 28.421 1.00 113.76 207 SER B C 1
ATOM 1690 O O . SER A 1 227 ? 45.562 19.625 29.283 1.00 113.73 207 SER B O 1
ATOM 1693 N N . GLN A 1 228 ? 46.538 20.393 27.407 1.00 113.91 208 GLN B N 1
ATOM 1694 C CA . GLN A 1 228 ? 47.327 19.180 27.223 1.00 114.05 208 GLN B CA 1
ATOM 1695 C C . GLN A 1 228 ? 48.812 19.491 27.084 1.00 114.74 208 GLN B C 1
ATOM 1696 O O . GLN A 1 228 ? 49.637 18.945 27.824 1.00 115.27 208 GLN B O 1
ATOM 1702 N N . LEU A 1 229 ? 49.163 20.360 26.133 1.00 114.57 209 LEU B N 1
ATOM 1703 C CA . LEU A 1 229 ? 50.570 20.667 25.897 1.00 114.90 209 LEU B CA 1
ATOM 1704 C C . LEU A 1 229 ? 51.173 21.457 27.051 1.00 115.62 209 LEU B C 1
ATOM 1705 O O . LEU A 1 229 ? 52.317 21.208 27.451 1.00 116.14 209 LEU B O 1
ATOM 1710 N N . PHE A 1 230 ? 50.425 22.407 27.598 1.00 115.37 210 PHE B N 1
ATOM 1711 C CA . PHE A 1 230 ? 50.951 23.269 28.647 1.00 116.12 210 PHE B CA 1
ATOM 1712 C C . PHE A 1 230 ? 51.052 22.537 29.985 1.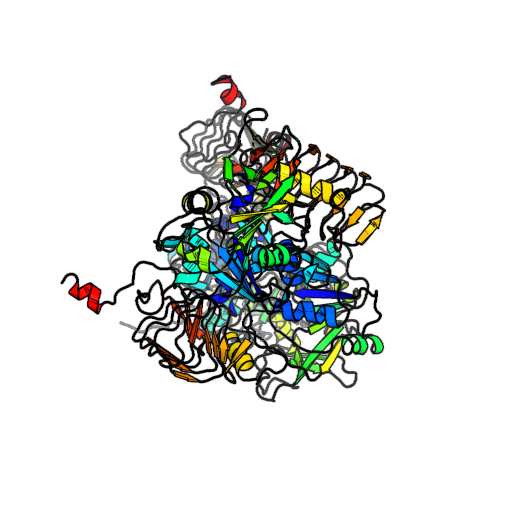00 116.47 210 PHE B C 1
ATOM 1713 O O . PHE A 1 230 ? 52.019 22.759 30.725 1.00 116.88 210 PHE B O 1
ATOM 1721 N N . PRO A 1 231 ? 50.090 21.679 30.354 1.00 116.22 211 PRO B N 1
ATOM 1722 C CA . PRO A 1 231 ? 50.357 20.771 31.483 1.00 116.57 211 PRO B CA 1
ATOM 1723 C C . PRO A 1 231 ? 51.555 19.870 31.242 1.00 116.94 211 PRO B C 1
ATOM 1724 O O . PRO A 1 231 ? 52.334 19.614 32.169 1.00 117.56 211 PRO B O 1
ATOM 1728 N N . LYS A 1 232 ? 51.712 19.369 30.013 1.00 116.61 212 LYS B N 1
ATOM 1729 C CA . LYS A 1 232 ? 52.878 18.559 29.671 1.00 117.10 212 LYS B CA 1
ATOM 1730 C C . LYS A 1 232 ? 54.177 19.325 29.891 1.00 117.69 212 LYS B C 1
ATOM 1731 O O . LYS A 1 232 ? 55.182 18.749 30.324 1.00 118.16 212 LYS B O 1
ATOM 1737 N N . LEU A 1 233 ? 54.176 20.626 29.598 1.00 117.57 213 LEU B N 1
ATOM 1738 C CA . LEU A 1 233 ? 55.393 21.422 29.708 1.00 117.75 213 LEU B CA 1
ATOM 1739 C C . LEU A 1 233 ? 55.724 21.782 31.152 1.00 118.13 213 LEU B C 1
ATOM 1740 O O . LEU A 1 233 ? 56.903 21.934 31.492 1.00 118.56 213 LEU B O 1
ATOM 1745 N N . VAL A 1 234 ? 54.711 21.929 32.008 1.00 118.12 214 VAL B N 1
ATOM 1746 C CA . VAL A 1 234 ? 54.963 22.264 33.407 1.00 118.62 214 VAL B CA 1
ATOM 1747 C C . VAL A 1 234 ? 55.552 21.069 34.148 1.00 118.86 214 VAL B C 1
ATOM 1748 O O . VAL A 1 234 ? 56.468 21.219 34.967 1.00 118.66 214 VAL B O 1
ATOM 1752 N N . GLU A 1 235 ? 55.046 19.866 33.868 1.00 118.98 215 GLU B N 1
ATOM 1753 C CA . GLU A 1 235 ? 55.540 18.672 34.549 1.00 119.35 215 GLU B CA 1
ATOM 1754 C C . GLU A 1 235 ? 57.003 18.407 34.214 1.00 119.69 215 GLU B C 1
ATOM 1755 O O . GLU A 1 235 ? 57.830 18.200 35.110 1.00 119.74 215 GLU B O 1
ATOM 1761 N N . MET A 1 236 ? 57.343 18.408 32.924 1.00 119.75 216 MET B N 1
ATOM 1762 C CA . MET A 1 236 ? 58.706 18.111 32.496 1.00 119.73 216 MET B CA 1
ATOM 1763 C C . MET A 1 236 ? 59.693 19.230 32.810 1.00 119.62 216 MET B C 1
ATOM 1764 O O . MET A 1 236 ? 60.887 19.063 32.537 1.00 119.66 216 MET B O 1
ATOM 1769 N N . GLY A 1 237 ? 59.239 20.351 33.367 1.00 119.42 217 GLY B N 1
ATOM 1770 C CA . GLY A 1 237 ? 60.133 21.424 33.760 1.00 119.62 217 GLY B CA 1
ATOM 1771 C C . GLY A 1 237 ? 60.870 22.079 32.611 1.00 120.18 217 GLY B C 1
ATOM 1772 O O . GLY A 1 237 ? 62.095 22.228 32.653 1.00 120.30 217 GLY B O 1
ATOM 1773 N N . ALA A 1 238 ? 60.135 22.476 31.581 1.00 120.43 218 ALA B N 1
ATOM 1774 C CA . ALA A 1 238 ? 60.715 23.146 30.429 1.00 120.38 218 ALA B CA 1
ATOM 1775 C C . ALA A 1 238 ? 60.814 24.646 30.674 1.00 120.88 218 ALA B C 1
ATOM 1776 O O . ALA A 1 238 ? 60.113 25.195 31.530 1.00 121.18 218 ALA B O 1
ATOM 1778 N N . PRO A 1 239 ? 61.693 25.345 29.940 1.00 120.64 219 PRO B N 1
ATOM 1779 C CA . PRO A 1 239 ? 61.742 26.812 30.047 1.00 120.65 219 PRO B CA 1
ATOM 1780 C C . PRO A 1 239 ? 60.447 27.475 29.600 1.00 120.52 219 PRO B C 1
ATOM 1781 O O . PRO A 1 239 ? 60.360 27.999 28.485 1.00 120.20 219 PRO B O 1
ATOM 1785 N N . PHE A 1 240 ? 59.432 27.446 30.458 1.00 120.61 220 PHE B N 1
ATOM 1786 C CA . PHE A 1 240 ? 58.094 27.923 30.126 1.00 120.27 220 PHE B CA 1
ATOM 1787 C C . PHE A 1 240 ? 57.877 29.240 30.861 1.00 120.85 220 PHE B C 1
ATOM 1788 O O . PHE A 1 240 ? 57.808 29.262 32.094 1.00 121.48 220 PHE B O 1
ATOM 1796 N N . TYR A 1 241 ? 57.776 30.334 30.109 1.00 120.64 221 TYR B N 1
ATOM 1797 C CA . TYR A 1 241 ? 57.798 31.672 30.679 1.00 120.97 221 TYR B CA 1
ATOM 1798 C C . TYR A 1 241 ? 56.556 32.464 30.281 1.00 120.63 221 TYR B C 1
ATOM 1799 O O . TYR A 1 241 ? 55.830 32.098 29.353 1.00 120.18 221 TYR B O 1
ATOM 1808 N N . GLY A 1 242 ? 56.316 33.554 31.011 1.00 120.85 222 GLY B N 1
ATOM 1809 C CA . GLY A 1 242 ? 55.151 34.394 30.795 1.00 120.46 222 GLY B CA 1
ATOM 1810 C C . GLY A 1 242 ? 55.415 35.889 30.785 1.00 120.58 222 GLY B C 1
ATOM 1811 O O . GLY A 1 242 ? 56.130 36.410 31.647 1.00 121.35 222 GLY B O 1
ATOM 1812 N N . LEU A 1 243 ? 54.835 36.586 29.809 1.00 119.90 223 LEU B N 1
ATOM 1813 C CA . LEU A 1 243 ? 54.970 38.026 29.640 1.00 119.75 223 LEU B CA 1
ATOM 1814 C C . LEU A 1 243 ? 53.607 38.691 29.817 1.00 120.01 223 LEU B C 1
ATOM 1815 O O . LEU A 1 243 ? 52.564 38.057 29.643 1.00 120.10 223 LEU B O 1
ATOM 1820 N N . ALA A 1 244 ? 53.617 39.979 30.175 1.00 120.21 224 ALA B N 1
ATOM 1821 C CA . ALA A 1 244 ? 52.366 40.693 30.429 1.00 120.42 224 ALA B CA 1
ATOM 1822 C C . ALA A 1 244 ? 52.351 42.109 29.854 1.00 120.83 224 ALA B C 1
ATOM 1823 O O . ALA A 1 244 ? 52.850 42.338 28.747 1.00 120.48 224 ALA B O 1
ATOM 1825 N N . MET A 1 24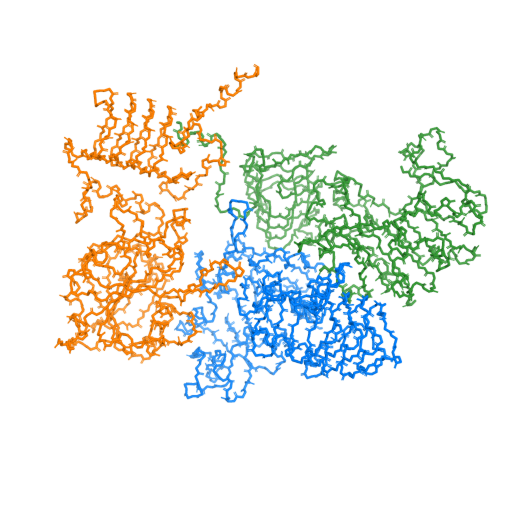5 ? 51.716 43.039 30.583 1.00 121.38 225 MET B N 1
ATOM 1826 C CA . MET A 1 245 ? 51.643 44.474 30.293 1.00 121.98 225 MET B CA 1
ATOM 1827 C C . MET A 1 245 ? 50.506 44.807 29.322 1.00 121.44 225 MET B C 1
ATOM 1828 O O . MET A 1 245 ? 50.052 43.952 28.556 1.00 120.28 225 MET B O 1
ATOM 1833 N N . ASP A 1 246 ? 50.062 46.066 29.364 1.00 121.39 226 ASP B N 1
ATOM 1834 C CA . ASP A 1 246 ? 48.889 46.554 28.641 1.00 120.29 226 ASP B CA 1
ATOM 1835 C C . ASP A 1 246 ? 49.023 46.441 27.124 1.00 119.41 226 ASP B C 1
ATOM 1836 O O . ASP A 1 246 ? 50.055 46.787 26.542 1.00 119.41 226 ASP B O 1
ATOM 1841 N N . PHE A 1 247 ? 47.955 45.942 26.499 1.00 118.73 227 PHE B N 1
ATOM 1842 C CA . PHE A 1 247 ? 47.776 45.891 25.054 1.00 117.28 227 PHE B CA 1
ATOM 1843 C C . PHE A 1 247 ? 46.288 45.705 24.774 1.00 116.39 227 PHE B C 1
ATOM 1844 O O . PHE A 1 247 ? 45.579 45.054 25.545 1.00 116.75 227 PHE B O 1
ATOM 1852 N N . GLU A 1 248 ? 45.823 46.288 23.667 1.00 115.25 228 GLU B N 1
ATOM 1853 C CA . GLU A 1 248 ? 44.417 46.180 23.287 1.00 114.73 228 GLU B CA 1
ATOM 1854 C C . GLU A 1 248 ? 44.078 44.739 22.921 1.00 114.59 228 GLU B C 1
ATOM 1855 O O . GLU A 1 248 ? 44.702 44.153 22.030 1.00 114.23 228 GLU B O 1
ATOM 1861 N N . TRP A 1 249 ? 43.088 44.170 23.607 1.00 114.36 229 TRP B N 1
ATOM 1862 C CA . TRP A 1 249 ? 42.690 42.780 23.402 1.00 113.87 229 TRP B CA 1
ATOM 1863 C C . TRP A 1 249 ? 41.170 42.704 23.360 1.00 113.20 229 TRP B C 1
ATOM 1864 O O . TRP A 1 249 ? 40.516 42.830 24.400 1.00 113.84 229 TRP B O 1
ATOM 1875 N N . ILE A 1 250 ? 40.609 42.497 22.172 1.00 112.30 230 ILE B N 1
ATOM 1876 C CA . ILE A 1 250 ? 39.165 42.393 21.992 1.00 111.63 230 ILE B CA 1
ATOM 1877 C C . ILE A 1 250 ? 38.850 40.924 21.737 1.00 111.13 230 ILE B C 1
ATOM 1878 O O . ILE A 1 250 ? 38.955 40.439 20.604 1.00 110.51 230 ILE B O 1
ATOM 1883 N N . ASP A 1 251 ? 38.462 40.211 22.791 1.00 111.33 231 ASP B N 1
ATOM 1884 C CA . ASP A 1 251 ? 38.067 38.811 22.687 1.00 110.92 231 ASP B CA 1
ATOM 1885 C C . ASP A 1 251 ? 36.559 38.739 22.480 1.00 109.98 231 ASP B C 1
ATOM 1886 O O . ASP A 1 251 ? 35.785 39.058 23.389 1.00 110.20 231 ASP B O 1
ATOM 1891 N N . ILE A 1 252 ? 36.140 38.322 21.288 1.00 109.33 232 ILE B N 1
ATOM 1892 C CA . ILE A 1 252 ? 34.723 38.111 21.003 1.00 108.61 232 ILE B CA 1
ATOM 1893 C C . ILE A 1 252 ? 34.378 36.713 21.509 1.00 108.57 232 ILE B C 1
ATOM 1894 O O . ILE A 1 252 ? 34.593 35.716 20.818 1.00 108.10 232 ILE B O 1
ATOM 1899 N N . GLY A 1 253 ? 33.869 36.633 22.736 1.00 108.54 233 GLY B N 1
ATOM 1900 C CA . GLY A 1 253 ? 33.544 35.350 23.323 1.00 108.22 233 GLY B CA 1
ATOM 1901 C C . GLY A 1 253 ? 32.198 34.850 22.847 1.00 107.36 233 GLY B C 1
ATOM 1902 O O . GLY A 1 253 ? 32.121 33.836 22.148 1.00 107.15 233 GLY B O 1
ATOM 1903 N N . LYS A 1 254 ? 31.134 35.558 23.206 1.00 107.08 234 LYS B N 1
ATOM 1904 C CA . LYS A 1 254 ? 29.791 35.245 22.747 1.00 106.60 234 LYS B CA 1
ATOM 1905 C C . LYS A 1 254 ? 29.271 36.393 21.887 1.00 106.08 234 LYS B C 1
ATOM 1906 O O . LYS A 1 254 ? 29.907 37.442 21.760 1.00 106.17 234 LYS B O 1
ATOM 1912 N N . VAL A 1 255 ? 28.109 36.173 21.279 1.00 105.29 235 VAL B N 1
ATOM 1913 C CA . VAL A 1 255 ? 27.530 37.104 20.309 1.00 104.89 235 VAL B CA 1
ATOM 1914 C C . VAL A 1 255 ? 27.393 38.515 20.879 1.00 105.10 235 VAL B C 1
ATOM 1915 O O . VAL A 1 255 ? 27.741 39.479 20.181 1.00 104.86 235 VAL B O 1
ATOM 1919 N N . PRO A 1 256 ? 26.904 38.707 22.113 1.00 105.01 236 PRO B N 1
ATOM 1920 C CA . PRO A 1 256 ? 26.845 40.078 22.652 1.00 104.87 236 PRO B CA 1
ATOM 1921 C C . PRO A 1 256 ? 28.192 40.779 22.712 1.00 105.15 236 PRO B C 1
ATOM 1922 O O . PRO A 1 256 ? 28.235 42.014 22.642 1.00 105.26 236 PRO B O 1
ATOM 1926 N N . ASP A 1 257 ? 29.296 40.038 22.841 1.00 105.57 237 ASP B N 1
ATOM 1927 C CA . ASP A 1 257 ? 30.609 40.677 22.834 1.00 105.59 237 ASP B CA 1
ATOM 1928 C C . ASP A 1 257 ? 30.924 41.297 21.479 1.00 105.42 237 ASP B C 1
ATOM 1929 O O . ASP A 1 257 ? 31.607 42.325 21.416 1.00 105.44 237 ASP B O 1
ATOM 1934 N N . TYR A 1 258 ? 30.438 40.696 20.391 1.00 105.38 238 TYR B N 1
ATOM 1935 C CA . TYR A 1 258 ? 30.601 41.311 19.077 1.00 104.68 238 TYR B CA 1
ATOM 1936 C C . TYR A 1 258 ? 29.723 42.547 18.941 1.00 104.75 238 TYR B C 1
ATOM 1937 O O . TYR A 1 258 ? 30.126 43.539 18.322 1.00 104.30 238 TYR B O 1
ATOM 1946 N N . TRP A 1 259 ? 28.514 42.499 19.506 1.00 104.55 239 TRP B N 1
ATOM 1947 C CA . TRP A 1 259 ? 27.650 43.674 19.525 1.00 104.46 239 TRP B CA 1
ATOM 1948 C C . TRP A 1 259 ? 28.302 44.826 20.280 1.00 104.28 239 TRP B C 1
ATOM 1949 O O . TRP A 1 259 ? 28.183 45.990 19.878 1.00 104.37 239 TRP B O 1
ATOM 1960 N N . GLN A 1 260 ? 28.994 44.521 21.380 1.00 104.87 240 GLN B N 1
ATOM 1961 C CA . GLN A 1 260 ? 29.689 45.557 22.138 1.00 104.96 240 GLN B CA 1
ATOM 1962 C C . GLN A 1 260 ? 30.870 46.128 21.361 1.00 104.91 240 GLN B C 1
ATOM 1963 O O . GLN A 1 260 ? 31.126 47.337 21.413 1.00 104.99 240 GLN B O 1
ATOM 1969 N N . ALA A 1 261 ? 31.602 45.276 20.640 1.00 104.77 241 ALA B N 1
ATOM 1970 C CA . ALA A 1 261 ? 32.815 45.726 19.963 1.00 104.60 241 ALA B CA 1
ATOM 1971 C C . ALA A 1 261 ? 32.506 46.713 18.843 1.00 104.79 241 ALA B C 1
ATOM 1972 O O . ALA A 1 261 ? 33.207 47.719 18.688 1.00 104.69 241 ALA B O 1
ATOM 1974 N N . VAL A 1 262 ? 31.468 46.440 18.048 1.00 104.72 242 VAL B N 1
ATOM 1975 C CA . VAL A 1 262 ? 31.121 47.339 16.950 1.00 104.70 242 VAL B CA 1
ATOM 1976 C C . VAL A 1 262 ? 30.728 48.709 17.487 1.00 104.81 242 VAL B C 1
ATOM 1977 O O . VAL A 1 262 ? 31.130 49.746 16.943 1.00 104.67 242 VAL B O 1
ATOM 1981 N N . ARG A 1 263 ? 29.938 48.738 18.563 1.00 104.68 243 ARG B N 1
ATOM 1982 C CA . ARG A 1 263 ? 29.581 50.010 19.181 1.00 104.67 243 ARG B CA 1
ATOM 1983 C C . ARG A 1 263 ? 30.806 50.704 19.761 1.00 105.52 243 ARG B C 1
ATOM 1984 O O . ARG A 1 263 ? 30.955 51.924 19.629 1.00 104.99 243 ARG B O 1
ATOM 1992 N N . GLY A 1 264 ? 31.695 49.942 20.403 1.00 105.10 244 GLY B N 1
ATOM 1993 C CA . GLY A 1 264 ? 32.886 50.540 20.985 1.00 105.74 244 GLY B CA 1
ATOM 1994 C C . GLY A 1 264 ? 33.743 51.256 19.959 1.00 105.35 244 GLY B C 1
ATOM 1995 O O . GLY A 1 264 ? 34.323 52.307 20.244 1.00 106.40 244 GLY B O 1
ATOM 1996 N N . VAL A 1 265 ? 33.843 50.694 18.754 1.00 105.63 245 VAL B N 1
ATOM 1997 C CA . VAL A 1 265 ? 34.557 51.376 17.681 1.00 105.66 245 VAL B CA 1
ATOM 1998 C C . VAL A 1 265 ? 33.814 52.643 17.273 1.00 105.53 245 VAL B C 1
ATOM 1999 O O . VAL A 1 265 ? 34.431 53.662 16.940 1.00 105.66 245 VAL B O 1
ATOM 2003 N N . LEU A 1 266 ? 32.480 52.606 17.308 1.00 105.17 246 LEU B N 1
ATOM 2004 C CA . LEU A 1 266 ? 31.697 53.785 16.952 1.00 105.09 246 LEU B CA 1
ATOM 2005 C C . LEU A 1 266 ? 31.805 54.870 18.017 1.00 105.39 246 LEU B C 1
ATOM 2006 O O . LEU A 1 266 ? 31.812 56.063 17.692 1.00 105.55 246 LEU B O 1
ATOM 2011 N N . ASN A 1 267 ? 31.884 54.482 19.293 1.00 105.71 247 ASN B N 1
ATOM 2012 C CA . ASN A 1 267 ? 32.080 55.469 20.352 1.00 105.70 247 ASN B CA 1
ATOM 2013 C C . ASN A 1 267 ? 33.473 56.075 20.278 1.00 105.97 247 ASN B C 1
ATOM 2014 O O . ASN A 1 267 ? 33.636 57.300 20.321 1.00 106.04 247 ASN B O 1
ATOM 2019 N N . GLY A 1 268 ? 34.486 55.226 20.167 1.00 106.14 248 GLY B N 1
ATOM 2020 C CA . GLY A 1 268 ? 35.869 55.618 20.350 1.00 106.47 248 GLY B CA 1
ATOM 2021 C C . GLY A 1 268 ? 36.528 54.963 21.543 1.00 107.09 248 GLY B C 1
ATOM 2022 O O . GLY A 1 268 ? 37.710 55.233 21.801 1.00 107.75 248 GLY B O 1
ATOM 2023 N N . THR A 1 269 ? 35.818 54.108 22.287 1.00 106.76 249 THR B N 1
ATOM 2024 C CA . THR A 1 269 ? 36.443 53.398 23.394 1.00 107.10 249 THR B CA 1
ATOM 2025 C C . THR A 1 269 ? 37.400 52.324 22.899 1.00 107.47 249 THR B C 1
ATOM 2026 O O . THR A 1 269 ? 38.235 51.845 23.673 1.00 107.83 249 THR B O 1
ATOM 2030 N N . ILE A 1 270 ? 37.293 51.941 21.629 1.00 107.36 250 ILE B N 1
ATOM 2031 C CA . ILE A 1 270 ? 38.324 51.197 20.919 1.00 107.91 250 ILE B CA 1
ATOM 2032 C C . ILE A 1 270 ? 38.990 52.196 19.986 1.00 108.47 250 ILE B C 1
ATOM 2033 O O . ILE A 1 270 ? 38.340 52.744 19.086 1.00 108.24 250 ILE B O 1
ATOM 2038 N N . LYS A 1 271 ? 40.282 52.434 20.194 1.00 109.00 251 LYS B N 1
ATOM 2039 C CA . LYS A 1 271 ? 40.945 53.573 19.570 1.00 109.84 251 LYS B CA 1
ATOM 2040 C C . LYS A 1 271 ? 41.591 53.254 18.221 1.00 110.45 251 LYS B C 1
ATOM 2041 O O . LYS A 1 271 ? 41.414 54.009 17.260 1.00 110.64 251 LYS B O 1
ATOM 2047 N N . ASN A 1 272 ? 42.337 52.152 18.124 1.00 110.52 252 ASN B N 1
ATOM 2048 C CA . ASN A 1 272 ? 43.174 51.927 16.948 1.00 110.72 252 ASN B CA 1
ATOM 2049 C C . ASN A 1 272 ? 42.391 51.515 15.706 1.00 110.20 252 ASN B C 1
ATOM 2050 O O . ASN A 1 272 ? 42.980 51.469 14.621 1.00 110.33 252 ASN B O 1
ATOM 2055 N N . VAL A 1 273 ? 41.099 51.222 15.825 1.00 109.81 253 VAL B N 1
ATOM 2056 C CA . VAL A 1 273 ? 40.311 50.696 14.713 1.00 109.75 253 VAL B CA 1
ATOM 2057 C C . VAL A 1 273 ? 39.737 51.850 13.900 1.00 109.32 253 VAL B C 1
ATOM 2058 O O . VAL A 1 273 ? 39.182 52.805 14.459 1.00 109.28 253 VAL B O 1
ATOM 2062 N N . SER A 1 274 ? 39.877 51.764 12.578 1.00 108.79 254 SER B N 1
ATOM 2063 C CA . SER A 1 274 ? 39.353 52.771 11.669 1.00 108.50 254 SER B CA 1
ATOM 2064 C C . SER A 1 274 ? 37.862 52.555 11.413 1.00 108.17 254 SER B C 1
ATOM 2065 O O . SER A 1 274 ? 37.308 51.480 11.662 1.00 108.14 254 SER B O 1
ATOM 2068 N N . ILE A 1 275 ? 37.217 53.599 10.914 1.00 108.13 255 ILE B N 1
ATOM 2069 C CA . ILE A 1 275 ? 35.793 53.589 10.580 1.00 107.69 255 ILE B CA 1
ATOM 2070 C C . ILE A 1 275 ? 35.651 53.762 9.073 1.00 107.62 255 ILE B C 1
ATOM 2071 O O . ILE A 1 275 ? 36.237 54.695 8.512 1.00 107.96 255 ILE B O 1
ATOM 2076 N N . PRO A 1 276 ? 34.890 52.899 8.381 1.00 107.30 256 PRO B N 1
ATOM 2077 C CA . PRO A 1 276 ? 34.780 53.009 6.917 1.00 106.96 256 PRO B CA 1
ATOM 2078 C C . PRO A 1 276 ? 33.939 54.188 6.443 1.00 107.13 256 PRO B C 1
ATOM 2079 O O . PRO A 1 276 ? 33.424 54.962 7.256 1.00 107.83 256 PRO B O 1
ATOM 2083 N N . GLY A 1 277 ? 33.787 54.322 5.118 1.00 106.98 257 GLY B N 1
ATOM 2084 C CA . GLY A 1 277 ? 33.111 55.465 4.518 1.00 107.49 257 GLY B CA 1
ATOM 2085 C C . GLY A 1 277 ? 33.889 56.746 4.769 1.00 108.27 257 GLY B C 1
ATOM 2086 O O . GLY A 1 277 ? 35.022 56.728 5.251 1.00 108.28 257 GLY B O 1
ATOM 2087 N N . HIS A 1 278 ? 33.274 57.875 4.424 1.00 108.94 258 HIS B N 1
ATOM 2088 C CA . HIS A 1 278 ? 33.849 59.152 4.814 1.00 110.21 258 HIS B CA 1
ATOM 2089 C C . HIS A 1 278 ? 32.837 59.804 5.743 1.00 110.34 258 HIS B C 1
ATOM 2090 O O . HIS A 1 278 ? 31.637 59.515 5.689 1.00 109.85 258 HIS B O 1
ATOM 2097 N N . GLU A 1 279 ? 33.324 60.696 6.596 1.00 110.39 259 GLU B N 1
ATOM 2098 C CA . GLU A 1 279 ? 32.457 61.347 7.570 1.00 110.08 259 GLU B CA 1
ATOM 2099 C C . GLU A 1 279 ? 31.596 62.377 6.846 1.00 110.87 259 GLU B C 1
ATOM 2100 O O . GLU A 1 279 ? 32.052 63.477 6.531 1.00 111.55 259 GLU B O 1
ATOM 2106 N N . GLN A 1 280 ? 30.339 62.017 6.572 1.00 110.66 260 GLN B N 1
ATOM 2107 C CA . GLN A 1 280 ? 29.419 62.956 5.935 1.00 110.92 260 GLN B CA 1
ATOM 2108 C C . GLN A 1 280 ? 29.069 64.094 6.885 1.00 111.02 260 GLN B C 1
ATOM 2109 O O . GLN A 1 280 ? 29.149 65.273 6.521 1.00 111.44 260 GLN B O 1
ATOM 2115 N N . PHE A 1 281 ? 28.682 63.754 8.105 1.00 110.62 261 PHE B N 1
ATOM 2116 C CA . PHE A 1 281 ? 28.479 64.683 9.203 1.00 110.56 261 PHE B CA 1
ATOM 2117 C C . PHE A 1 281 ? 29.282 64.187 10.393 1.00 110.33 261 PHE B C 1
ATOM 2118 O O . PHE A 1 281 ? 29.635 63.005 10.459 1.00 110.03 261 PHE B O 1
ATOM 2126 N N . PRO A 1 282 ? 29.611 65.077 11.351 1.00 110.67 262 PRO B N 1
ATOM 2127 C CA . PRO A 1 282 ? 30.417 64.651 12.507 1.00 110.18 262 PRO B CA 1
ATOM 2128 C C . PRO A 1 282 ? 29.868 63.418 13.208 1.00 109.33 262 PRO B C 1
ATOM 2129 O O . PRO A 1 282 ? 28.805 63.461 13.833 1.00 109.36 262 PRO B O 1
ATOM 2133 N N . GLY A 1 283 ? 30.593 62.308 13.095 1.00 108.94 263 GLY B N 1
ATOM 2134 C CA . GLY A 1 283 ? 30.187 61.052 13.683 1.00 108.56 263 GLY B CA 1
ATOM 2135 C C . GLY A 1 283 ? 29.226 60.229 12.856 1.00 108.07 263 GLY B C 1
ATOM 2136 O O . GLY A 1 283 ? 28.833 59.142 13.296 1.00 107.44 263 GLY B O 1
ATOM 2137 N N . ILE A 1 284 ? 28.849 60.689 11.669 1.00 108.43 264 ILE B N 1
ATOM 2138 C CA . ILE A 1 284 ? 27.899 59.986 10.813 1.00 107.94 264 ILE B CA 1
ATOM 2139 C C . ILE A 1 284 ? 28.649 59.614 9.542 1.00 108.28 264 ILE B C 1
ATOM 2140 O O . ILE A 1 284 ? 28.881 60.461 8.671 1.00 109.04 264 ILE B O 1
ATOM 2145 N N . TYR A 1 285 ? 29.038 58.346 9.434 1.00 107.75 265 TYR B N 1
ATOM 2146 C CA . TYR A 1 285 ? 29.802 57.847 8.298 1.00 107.49 265 TYR B CA 1
ATOM 2147 C C . TYR A 1 285 ? 28.863 57.112 7.351 1.00 106.81 265 TYR B C 1
ATOM 2148 O O . TYR A 1 285 ? 28.205 56.145 7.750 1.00 106.30 265 TYR B O 1
ATOM 2157 N N . THR A 1 286 ? 28.803 57.567 6.105 1.00 107.27 266 THR B N 1
ATOM 2158 C CA . THR A 1 286 ? 27.962 56.947 5.095 1.00 106.79 266 THR B CA 1
ATOM 2159 C C . THR A 1 286 ? 28.815 56.137 4.130 1.00 106.58 266 THR B C 1
ATOM 2160 O O . THR A 1 286 ? 29.990 56.440 3.902 1.00 106.92 266 THR B O 1
ATOM 2164 N N . GLY A 1 287 ? 28.211 55.097 3.565 1.00 105.87 267 GLY B N 1
ATOM 2165 C CA . GLY A 1 287 ? 28.875 54.312 2.547 1.00 105.82 267 GLY B CA 1
ATOM 2166 C C . GLY A 1 287 ? 28.915 55.016 1.208 1.00 105.99 267 GLY B C 1
ATOM 2167 O O . GLY A 1 287 ? 29.238 56.206 1.125 1.00 106.39 267 GLY B O 1
ATOM 2168 N N . LEU A 1 288 ? 28.587 54.285 0.148 1.00 105.51 268 LEU B N 1
ATOM 2169 C CA . LEU A 1 288 ? 28.558 54.818 -1.208 1.00 105.31 268 LEU B CA 1
ATOM 2170 C C . LEU A 1 288 ? 27.142 54.687 -1.751 1.00 105.32 268 LEU B C 1
ATOM 2171 O O . LEU A 1 288 ? 26.591 53.582 -1.790 1.00 105.10 268 LEU B O 1
ATOM 2176 N N . ASN A 1 289 ? 26.563 55.813 -2.172 1.00 105.67 269 ASN B N 1
ATOM 2177 C CA . ASN A 1 289 ? 25.196 55.866 -2.695 1.00 105.81 269 ASN B CA 1
ATOM 2178 C C . ASN A 1 289 ? 24.181 55.398 -1.652 1.00 105.67 269 ASN B C 1
ATOM 2179 O O . ASN A 1 289 ? 23.450 54.424 -1.843 1.00 105.37 269 ASN B O 1
ATOM 2184 N N . VAL A 1 290 ? 24.140 56.123 -0.541 1.00 105.50 270 VAL B N 1
ATOM 2185 C CA . VAL A 1 290 ? 23.151 55.885 0.503 1.00 105.24 270 VAL B CA 1
ATOM 2186 C C . VAL A 1 290 ? 21.890 56.660 0.145 1.00 105.48 270 VAL B C 1
ATOM 2187 O O . VAL A 1 290 ? 21.901 57.895 0.100 1.00 105.62 270 VAL B O 1
ATOM 2191 N N . ALA A 1 291 ? 20.801 55.938 -0.109 1.00 105.62 271 ALA B N 1
ATOM 2192 C CA . ALA A 1 291 ? 19.533 56.565 -0.473 1.00 105.86 271 ALA B CA 1
ATOM 2193 C C . ALA A 1 291 ? 18.849 57.010 0.811 1.00 105.97 271 ALA B C 1
ATOM 2194 O O . ALA A 1 291 ? 18.151 56.231 1.462 1.00 105.70 271 ALA B O 1
ATOM 2196 N N . VAL A 1 292 ? 19.040 58.274 1.176 1.00 106.37 272 VAL B N 1
ATOM 2197 C CA . VAL A 1 292 ? 18.470 58.816 2.401 1.00 106.87 272 VAL B CA 1
ATOM 2198 C C . VAL A 1 292 ? 18.091 60.269 2.165 1.00 107.40 272 VAL B C 1
ATOM 2199 O O . VAL A 1 292 ? 18.722 60.977 1.375 1.00 107.33 272 VAL B O 1
ATOM 2203 N N . ASN A 1 293 ? 17.030 60.701 2.839 1.00 107.83 273 ASN B N 1
ATOM 2204 C CA . ASN A 1 293 ? 16.557 62.080 2.794 1.00 108.23 273 ASN B CA 1
ATOM 2205 C C . ASN A 1 293 ? 16.824 62.672 4.176 1.00 108.37 273 ASN B C 1
ATOM 2206 O O . ASN A 1 293 ? 16.009 62.544 5.090 1.00 108.44 273 ASN B O 1
ATOM 2211 N N . TRP A 1 294 ? 17.988 63.313 4.319 1.00 108.46 274 TRP B N 1
ATOM 2212 C CA . TRP A 1 294 ? 18.467 63.735 5.632 1.00 108.58 274 TRP B CA 1
ATOM 2213 C C . TRP A 1 294 ? 17.515 64.700 6.325 1.00 108.67 274 TRP B C 1
ATOM 2214 O O . TRP A 1 294 ? 17.551 64.813 7.556 1.00 108.40 274 TRP B O 1
ATOM 2225 N N . ASP A 1 295 ? 16.669 65.400 5.567 1.00 108.96 275 ASP B N 1
ATOM 2226 C CA . ASP A 1 295 ? 15.752 66.361 6.169 1.00 108.79 275 ASP B CA 1
ATOM 2227 C C . ASP A 1 295 ? 14.683 65.663 7.001 1.00 108.11 275 ASP B C 1
ATOM 222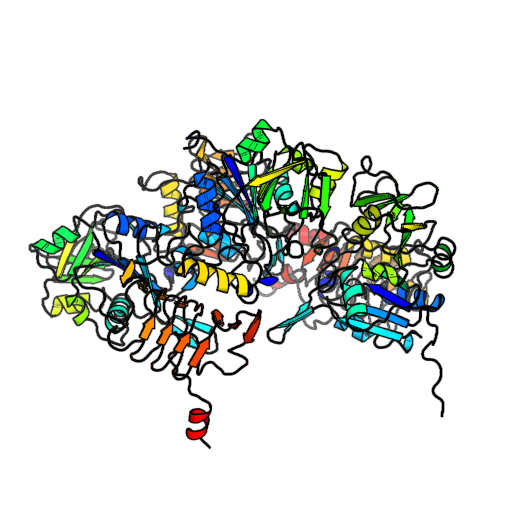8 O O . ASP A 1 295 ? 14.408 66.061 8.138 1.00 107.72 275 ASP B O 1
ATOM 2233 N N . LYS A 1 296 ? 14.071 64.612 6.452 1.00 108.02 276 LYS B N 1
ATOM 2234 C CA . LYS A 1 296 ? 12.885 64.003 7.039 1.00 107.85 276 LYS B CA 1
ATOM 2235 C C . LYS A 1 296 ? 13.206 62.740 7.833 1.00 107.61 276 LYS B C 1
ATOM 2236 O O . LYS A 1 296 ? 12.363 61.843 7.939 1.00 107.43 276 LYS B O 1
ATOM 2242 N N . VAL A 1 297 ? 14.412 62.651 8.394 1.00 107.45 277 VAL B N 1
ATOM 2243 C CA . VAL A 1 297 ? 14.809 61.526 9.229 1.00 107.03 277 VAL B CA 1
ATOM 2244 C C . VAL A 1 297 ? 15.506 62.064 10.471 1.00 106.73 277 VAL B C 1
ATOM 2245 O O . VAL A 1 297 ? 15.998 63.194 10.498 1.00 107.20 277 VAL B O 1
ATOM 2249 N N . THR A 1 298 ? 15.542 61.231 11.507 1.00 106.03 278 THR B N 1
ATOM 2250 C CA . THR A 1 298 ? 16.150 61.573 12.792 1.00 105.54 278 THR B CA 1
ATOM 2251 C C . THR A 1 298 ? 17.303 60.600 13.025 1.00 105.23 278 THR B C 1
ATOM 2252 O O . THR A 1 298 ? 17.115 59.521 13.590 1.00 105.25 278 THR B O 1
ATOM 2256 N N . ILE A 1 299 ? 18.497 60.987 12.587 1.00 104.84 279 ILE B N 1
ATOM 2257 C CA . ILE A 1 299 ? 19.693 60.162 12.710 1.00 104.71 279 ILE B CA 1
ATOM 2258 C C . ILE A 1 299 ? 20.610 60.817 13.734 1.00 104.69 279 ILE B C 1
ATOM 2259 O O . ILE A 1 299 ? 20.998 61.982 13.578 1.00 104.64 279 ILE B O 1
ATOM 2264 N N . GLN A 1 300 ? 20.954 60.065 14.778 1.00 104.72 280 GLN B N 1
ATOM 2265 C CA . GLN A 1 300 ? 21.753 60.552 15.898 1.00 104.71 280 GLN B CA 1
ATOM 2266 C C . GLN A 1 300 ? 23.045 59.748 15.971 1.00 104.59 280 GLN B C 1
ATOM 2267 O O . GLN A 1 300 ? 23.022 58.558 16.303 1.00 104.68 280 GLN B O 1
ATOM 2273 N N . GLY A 1 301 ? 24.167 60.398 15.662 1.00 104.70 281 GLY B N 1
ATOM 2274 C CA . GLY A 1 301 ? 25.460 59.753 15.656 1.00 104.81 281 GLY B CA 1
ATOM 2275 C C . GLY A 1 301 ? 25.848 59.182 17.007 1.00 104.50 281 GLY B C 1
ATOM 2276 O O . GLY A 1 301 ? 25.259 59.514 18.040 1.00 104.46 281 GLY B O 1
ATOM 2277 N N . PRO A 1 302 ? 26.862 58.301 17.025 1.00 104.61 282 PRO B N 1
ATOM 2278 C CA . PRO A 1 302 ? 27.613 57.873 15.841 1.00 104.75 282 PRO B CA 1
ATOM 2279 C C . PRO A 1 302 ? 26.948 56.712 15.103 1.00 104.96 282 PRO B C 1
ATOM 2280 O O . PRO A 1 302 ? 26.555 55.730 15.727 1.00 104.46 282 PRO B O 1
ATOM 2284 N N . VAL A 1 303 ? 26.835 56.818 13.782 1.00 104.84 283 VAL B N 1
ATOM 2285 C CA . VAL A 1 303 ? 26.124 55.830 12.978 1.00 104.53 283 VAL B CA 1
ATOM 2286 C C . VAL A 1 303 ? 26.898 55.585 11.691 1.00 104.92 283 VAL B C 1
ATOM 2287 O O . VAL A 1 303 ? 27.371 56.528 11.049 1.00 105.98 283 VAL B O 1
ATOM 2291 N N . TYR A 1 304 ? 27.031 54.314 11.320 1.00 104.70 284 TYR B N 1
ATOM 2292 C CA . TYR A 1 304 ? 27.558 53.922 10.021 1.00 104.89 284 TYR B CA 1
ATOM 2293 C C . TYR A 1 304 ? 26.438 53.306 9.196 1.00 105.24 284 TYR B C 1
ATOM 2294 O O . TYR A 1 304 ? 25.725 52.417 9.673 1.00 104.19 284 TYR B O 1
ATOM 2303 N N . ILE A 1 305 ? 26.288 53.777 7.962 1.00 104.55 285 ILE B N 1
ATOM 2304 C CA . ILE A 1 305 ? 25.256 53.303 7.049 1.00 104.62 285 ILE B CA 1
ATOM 2305 C C . ILE A 1 305 ? 25.957 52.812 5.792 1.00 104.82 285 ILE B C 1
ATOM 2306 O O . ILE A 1 305 ? 26.554 53.607 5.054 1.00 105.29 285 ILE B O 1
ATOM 2311 N N . GLY A 1 306 ? 25.893 51.505 5.550 1.00 104.54 286 GLY B N 1
ATOM 2312 C CA . GLY A 1 306 ? 26.506 50.944 4.362 1.00 104.32 286 GLY B CA 1
ATOM 2313 C C . GLY A 1 306 ? 25.882 51.472 3.085 1.00 104.26 286 GLY B C 1
ATOM 2314 O O . GLY A 1 306 ? 24.790 52.041 3.075 1.00 104.44 286 GLY B O 1
ATOM 2315 N N . GLY A 1 307 ? 26.604 51.277 1.986 1.00 104.38 287 GLY B N 1
ATOM 2316 C CA . GLY A 1 307 ? 26.154 51.792 0.712 1.00 104.51 287 GLY B CA 1
ATOM 2317 C C . GLY A 1 307 ? 24.912 51.088 0.200 1.00 104.26 287 GLY B C 1
ATOM 2318 O O . GLY A 1 307 ? 24.577 49.973 0.601 1.00 104.37 287 GLY B O 1
ATOM 2319 N N . MET A 1 308 ? 24.216 51.775 -0.711 1.00 104.51 288 MET B N 1
ATOM 2320 C CA . MET A 1 308 ? 22.985 51.275 -1.328 1.00 104.22 288 MET B CA 1
ATOM 2321 C C . MET A 1 308 ? 21.917 50.948 -0.287 1.00 104.54 288 MET B C 1
ATOM 2322 O O . MET A 1 308 ? 21.054 50.097 -0.512 1.00 104.40 288 MET B O 1
ATOM 2327 N N . THR A 1 309 ? 21.970 51.624 0.857 1.00 104.73 289 THR B N 1
ATOM 2328 C CA . THR A 1 309 ? 20.974 51.480 1.910 1.00 104.86 289 THR B CA 1
ATOM 2329 C C . THR A 1 309 ? 19.951 52.600 1.789 1.00 104.92 289 THR B C 1
ATOM 2330 O O . THR A 1 309 ? 20.319 53.767 1.616 1.00 105.16 289 THR B O 1
ATOM 2334 N N . LYS A 1 310 ? 18.671 52.247 1.877 1.00 105.18 290 LYS B N 1
ATOM 2335 C CA . LYS A 1 310 ? 17.589 53.219 1.827 1.00 105.55 290 LYS B CA 1
ATOM 2336 C C . LYS A 1 310 ? 17.015 53.425 3.222 1.00 105.98 290 LYS B C 1
ATOM 2337 O O . LYS A 1 310 ? 16.633 52.460 3.892 1.00 105.76 290 LYS B O 1
ATOM 2343 N N . ILE A 1 311 ? 16.961 54.682 3.652 1.00 106.14 291 ILE B N 1
ATOM 2344 C CA . ILE A 1 311 ? 16.362 55.070 4.924 1.00 106.12 291 ILE B CA 1
ATOM 2345 C C . ILE A 1 311 ? 15.167 55.950 4.581 1.00 106.43 291 ILE B C 1
ATOM 2346 O O . ILE A 1 311 ? 15.329 57.126 4.234 1.00 106.52 291 ILE B O 1
ATOM 2351 N N . GLU A 1 312 ? 13.967 55.385 4.674 1.00 106.57 292 GLU B N 1
ATOM 2352 C CA . GLU A 1 312 ? 12.763 56.098 4.280 1.00 106.95 292 GLU B CA 1
ATOM 2353 C C . GLU A 1 312 ? 12.480 57.257 5.234 1.00 107.31 292 GLU B C 1
ATOM 2354 O O . GLU A 1 312 ? 12.956 57.294 6.372 1.00 107.36 292 GLU B O 1
ATOM 2360 N N . ASP A 1 313 ? 11.706 58.221 4.738 1.00 107.26 293 ASP B N 1
ATOM 2361 C CA . ASP A 1 313 ? 11.398 59.419 5.509 1.00 107.59 293 ASP B CA 1
ATOM 2362 C C . ASP A 1 313 ? 10.714 59.057 6.821 1.00 107.46 293 ASP B C 1
ATOM 2363 O O . ASP A 1 313 ? 9.855 58.175 6.869 1.00 107.41 293 ASP B O 1
ATOM 2368 N N . GLY A 1 314 ? 11.100 59.747 7.890 1.00 107.18 294 GLY B N 1
ATOM 2369 C CA . GLY A 1 314 ? 10.501 59.514 9.188 1.00 107.34 294 GLY B CA 1
ATOM 2370 C C . GLY A 1 314 ? 11.112 58.388 9.987 1.00 107.05 294 GLY B C 1
ATOM 2371 O O . GLY A 1 314 ? 10.463 57.885 10.911 1.00 106.99 294 GLY B O 1
ATOM 2372 N N . ALA A 1 315 ? 12.330 57.969 9.661 1.00 106.83 295 ALA B N 1
ATOM 2373 C CA . ALA A 1 315 ? 13.003 56.928 10.418 1.00 106.52 295 ALA B CA 1
ATOM 2374 C C . ALA A 1 315 ? 13.796 57.533 11.573 1.00 106.03 295 ALA B C 1
ATOM 2375 O O . ALA A 1 315 ? 14.002 58.746 11.657 1.00 105.97 295 ALA B O 1
ATOM 2377 N N . THR A 1 316 ? 14.245 56.665 12.477 1.00 105.55 296 THR B N 1
ATOM 2378 C CA . THR A 1 316 ? 14.989 57.089 13.661 1.00 105.21 296 THR B CA 1
ATOM 2379 C C . THR A 1 316 ? 16.128 56.107 13.891 1.00 104.99 296 THR B C 1
ATOM 2380 O O . THR A 1 316 ? 15.888 54.939 14.213 1.00 105.15 296 THR B O 1
ATOM 2384 N N . ILE A 1 317 ? 17.361 56.577 13.725 1.00 104.72 297 ILE B N 1
ATOM 2385 C CA . ILE A 1 317 ? 18.559 55.784 13.979 1.00 104.58 297 ILE B CA 1
ATOM 2386 C C . ILE A 1 317 ? 19.388 56.523 15.019 1.00 104.65 297 ILE B C 1
ATOM 2387 O O . ILE A 1 317 ? 19.817 57.659 14.785 1.00 104.59 297 ILE B O 1
ATOM 2392 N N . ILE A 1 318 ? 19.611 55.882 16.163 1.00 104.76 298 ILE B N 1
ATOM 2393 C CA . ILE A 1 318 ? 20.321 56.484 17.286 1.00 104.63 298 ILE B CA 1
ATOM 2394 C C . ILE A 1 318 ? 21.590 55.682 17.534 1.00 104.44 298 ILE B C 1
ATOM 2395 O O . ILE A 1 318 ? 21.524 54.485 17.842 1.00 104.26 298 ILE B O 1
ATOM 2400 N N . GLY A 1 319 ? 22.739 56.337 17.399 1.00 104.30 299 GLY B N 1
ATOM 2401 C CA . GLY A 1 319 ? 24.015 55.680 17.565 1.00 104.21 299 GLY B CA 1
ATOM 2402 C C . GLY A 1 319 ? 24.346 55.435 19.019 1.00 104.04 299 GLY B C 1
ATOM 2403 O O . GLY A 1 319 ? 23.710 55.966 19.942 1.00 104.29 299 GLY B O 1
ATOM 2404 N N . PRO A 1 320 ? 25.378 54.606 19.253 1.00 103.91 300 PRO B N 1
ATOM 2405 C CA . PRO A 1 320 ? 26.204 53.902 18.261 1.00 104.17 300 PRO B CA 1
ATOM 2406 C C . PRO A 1 320 ? 25.480 52.758 17.553 1.00 104.42 300 PRO B C 1
ATOM 2407 O O . PRO A 1 320 ? 25.108 51.769 18.184 1.00 103.89 300 PRO B O 1
ATOM 2411 N N . THR A 1 321 ? 25.292 52.905 16.243 1.00 104.08 301 THR B N 1
ATOM 2412 C CA . THR A 1 321 ? 24.548 51.938 15.449 1.00 103.89 301 THR B CA 1
ATOM 2413 C C . THR A 1 321 ? 25.245 51.713 14.117 1.00 103.92 301 THR B C 1
ATOM 2414 O O . THR A 1 321 ? 25.613 52.676 13.437 1.00 104.26 301 THR B O 1
ATOM 2418 N N . MET A 1 322 ? 25.428 50.448 13.750 1.00 103.75 302 MET B N 1
ATOM 2419 C CA . MET A 1 322 ? 25.893 50.076 12.422 1.00 103.60 302 MET B CA 1
ATOM 2420 C C . MET A 1 322 ? 24.720 49.524 11.627 1.00 103.34 302 MET B C 1
ATOM 2421 O O . MET A 1 322 ? 23.992 48.651 12.111 1.00 103.26 302 MET B O 1
ATOM 2426 N N . ILE A 1 323 ? 24.542 50.030 10.412 1.00 103.70 303 ILE B N 1
ATOM 2427 C CA . ILE A 1 323 ? 23.541 49.528 9.480 1.00 103.67 303 ILE B CA 1
ATOM 2428 C C . ILE A 1 323 ? 24.288 49.083 8.232 1.00 103.85 303 ILE B C 1
ATOM 2429 O O . ILE A 1 323 ? 24.807 49.918 7.481 1.00 104.30 303 ILE B O 1
ATOM 2434 N N . GLY A 1 324 ? 24.355 47.770 8.018 1.00 103.69 304 GLY B N 1
ATOM 2435 C CA . GLY A 1 324 ? 25.114 47.208 6.927 1.00 103.79 304 GLY B CA 1
ATOM 2436 C C . GLY A 1 324 ? 24.643 47.675 5.565 1.00 104.13 304 GLY B C 1
ATOM 2437 O O . GLY A 1 324 ? 23.584 48.294 5.421 1.00 104.07 304 GLY B O 1
ATOM 2438 N N . PRO A 1 325 ? 25.432 47.384 4.534 1.00 103.72 305 PRO B N 1
ATOM 2439 C CA . PRO A 1 325 ? 25.070 47.820 3.182 1.00 103.64 305 PRO B CA 1
ATOM 2440 C C . PRO A 1 325 ? 23.818 47.120 2.680 1.00 105.39 305 PRO B C 1
ATOM 2441 O O . PRO A 1 325 ? 23.444 46.039 3.141 1.00 103.86 305 PRO B O 1
ATOM 2445 N N . ASN A 1 326 ? 23.162 47.774 1.719 1.00 103.35 306 ASN B N 1
ATOM 2446 C CA . ASN A 1 326 ? 21.991 47.229 1.030 1.00 104.45 306 ASN B CA 1
ATOM 2447 C C . ASN A 1 326 ? 20.851 46.932 2.004 1.00 104.42 306 ASN B C 1
ATOM 2448 O O . ASN A 1 326 ? 20.207 45.883 1.945 1.00 104.70 306 ASN B O 1
ATOM 2453 N N . CYS A 1 327 ? 20.594 47.876 2.902 1.00 104.48 307 CYS B N 1
ATOM 2454 C CA . CYS A 1 327 ? 19.503 47.769 3.858 1.00 104.81 307 CYS B CA 1
ATOM 2455 C C . CYS A 1 327 ? 18.365 48.702 3.461 1.00 105.15 307 CYS B C 1
ATOM 2456 O O . CYS A 1 327 ? 18.506 49.563 2.590 1.00 105.14 307 CYS B O 1
ATOM 2459 N N . HIS A 1 328 ? 17.221 48.515 4.116 1.00 105.71 308 HIS B N 1
ATOM 2460 C CA . HIS A 1 328 ? 16.037 49.331 3.860 1.00 106.05 308 HIS B CA 1
ATOM 2461 C C . HIS A 1 328 ? 15.370 49.633 5.194 1.00 106.40 308 HIS B C 1
ATOM 2462 O O . HIS A 1 328 ? 14.811 48.733 5.829 1.00 106.50 308 HIS B O 1
ATOM 2469 N N . ILE A 1 329 ? 15.427 50.892 5.615 1.00 106.08 309 ILE B N 1
ATOM 2470 C CA . ILE A 1 329 ? 14.808 51.342 6.855 1.00 106.14 309 ILE B CA 1
ATOM 2471 C C . ILE A 1 329 ? 13.507 52.035 6.469 1.00 106.74 309 ILE B C 1
ATOM 2472 O O . ILE A 1 329 ? 13.507 53.188 6.027 1.00 106.87 309 ILE B O 1
ATOM 2477 N N . CYS A 1 330 ? 12.392 51.328 6.634 1.00 106.95 310 CYS B N 1
ATOM 2478 C CA . CYS A 1 330 ? 11.088 51.859 6.270 1.00 107.21 310 CYS B CA 1
ATOM 2479 C C . CYS A 1 330 ? 10.704 53.032 7.173 1.00 107.36 310 CYS B C 1
ATOM 2480 O O . CYS A 1 330 ? 11.307 53.278 8.222 1.00 107.30 310 CYS B O 1
ATOM 2483 N N . SER A 1 331 ? 9.680 53.764 6.739 1.00 107.58 311 SER B N 1
ATOM 2484 C CA . SER A 1 331 ? 9.202 54.920 7.484 1.00 107.52 311 SER B CA 1
ATOM 2485 C C . SER A 1 331 ? 8.664 54.500 8.847 1.00 107.65 311 SER B C 1
ATOM 2486 O O . SER A 1 331 ? 8.114 53.409 9.016 1.00 107.80 311 SER B O 1
ATOM 2489 N N . GLY A 1 332 ? 8.829 55.382 9.830 1.00 107.29 312 GLY B N 1
ATOM 2490 C CA . GLY A 1 332 ? 8.338 55.110 11.165 1.00 107.70 312 GLY B CA 1
ATOM 2491 C C . GLY A 1 332 ? 9.092 54.045 11.926 1.00 107.69 312 GLY B C 1
ATOM 2492 O O . GLY A 1 332 ? 8.603 53.580 12.960 1.00 107.63 312 GLY B O 1
ATOM 2493 N N . ALA A 1 333 ? 10.265 53.642 11.450 1.00 107.50 313 ALA B N 1
ATOM 2494 C CA . ALA A 1 333 ? 11.104 52.695 12.166 1.00 107.15 313 ALA B CA 1
ATOM 2495 C C . ALA A 1 333 ? 12.002 53.431 13.152 1.00 106.15 313 ALA B C 1
ATOM 2496 O O . ALA A 1 333 ? 12.367 54.591 12.944 1.00 105.95 313 ALA B O 1
ATOM 2498 N N . VAL A 1 334 ? 12.356 52.744 14.234 1.00 105.84 314 VAL B N 1
ATOM 2499 C CA . VAL A 1 334 ? 13.175 53.312 15.299 1.00 105.76 314 VAL B CA 1
ATOM 2500 C C . VAL A 1 334 ? 14.305 52.333 15.581 1.00 105.73 314 VAL B C 1
ATOM 2501 O O . VAL A 1 334 ? 14.064 51.230 16.086 1.00 106.23 314 VAL B O 1
ATOM 2505 N N . VAL A 1 335 ? 15.531 52.730 15.258 1.00 105.15 315 VAL B N 1
ATOM 2506 C CA . VAL A 1 335 ? 16.718 51.930 15.532 1.00 104.99 315 VAL B CA 1
ATOM 2507 C C . VAL A 1 335 ? 17.476 52.623 16.654 1.00 105.15 315 VAL B C 1
ATOM 2508 O O . VAL A 1 335 ? 17.988 53.736 16.477 1.00 104.92 315 VAL B O 1
ATOM 2512 N N . ASP A 1 336 ? 17.545 51.974 17.811 1.00 104.96 316 ASP B N 1
ATOM 2513 C CA . ASP A 1 336 ? 18.190 52.530 18.997 1.00 105.07 316 ASP B CA 1
ATOM 2514 C C . ASP A 1 336 ? 19.316 51.592 19.419 1.00 104.08 316 ASP B C 1
ATOM 2515 O O . ASP A 1 336 ? 19.060 50.537 20.005 1.00 104.55 316 ASP B O 1
ATOM 2520 N N . ASN A 1 337 ? 20.556 51.969 19.108 1.00 104.43 317 ASN B N 1
ATOM 2521 C CA . ASN A 1 337 ? 21.739 51.287 19.631 1.00 104.03 317 ASN B CA 1
ATOM 2522 C C . ASN A 1 337 ? 21.787 49.824 19.184 1.00 104.23 317 ASN B C 1
ATOM 2523 O O . ASN A 1 337 ? 21.856 48.898 19.994 1.00 103.71 317 ASN B O 1
ATOM 2528 N N . CYS A 1 338 ? 21.762 49.628 17.868 1.00 103.74 318 CYS B N 1
ATOM 2529 C CA . CYS A 1 338 ? 21.692 48.296 17.289 1.00 103.54 318 CYS B CA 1
ATOM 2530 C C . CYS A 1 338 ? 22.822 48.093 16.289 1.00 103.33 318 CYS B C 1
ATOM 2531 O O . CYS A 1 338 ? 23.478 49.041 15.851 1.00 103.17 318 CYS B O 1
ATOM 2534 N N . VAL A 1 339 ? 23.043 46.831 15.933 1.00 103.20 319 VAL B N 1
ATOM 2535 C CA . VAL A 1 339 ? 24.003 46.445 14.907 1.00 102.88 319 VAL B CA 1
ATOM 2536 C C . VAL A 1 339 ? 23.225 45.690 13.839 1.00 102.53 319 VAL B C 1
ATOM 2537 O O . VAL A 1 339 ? 22.697 44.601 14.098 1.00 102.72 319 VAL B O 1
ATOM 2541 N N . ILE A 1 340 ? 23.142 46.269 12.645 1.00 102.93 320 ILE B N 1
ATOM 2542 C CA . ILE A 1 340 ? 22.397 45.693 11.533 1.00 103.19 320 ILE B CA 1
ATOM 2543 C C . ILE A 1 340 ? 23.392 45.217 10.486 1.00 103.29 320 ILE B C 1
ATOM 2544 O O . ILE A 1 340 ? 24.300 45.962 10.098 1.00 103.50 320 ILE B O 1
ATOM 2549 N N . PHE A 1 341 ? 23.222 43.979 10.031 1.00 103.04 321 PHE B N 1
ATOM 2550 C CA . PHE A 1 341 ? 24.083 43.423 9.003 1.00 103.10 321 PHE B CA 1
ATOM 2551 C C . PHE A 1 341 ? 23.484 43.673 7.621 1.00 103.64 321 PHE B C 1
ATOM 2552 O O . PHE A 1 341 ? 22.404 44.250 7.474 1.00 104.30 321 PHE B O 1
ATOM 2560 N N . GLU A 1 342 ? 24.201 43.231 6.594 1.00 104.09 322 GLU B N 1
ATOM 2561 C CA . GLU A 1 342 ? 23.821 43.532 5.223 1.00 104.19 322 GLU B CA 1
ATOM 2562 C C . GLU A 1 342 ? 22.494 42.875 4.856 1.00 104.57 322 GLU B C 1
ATOM 2563 O O . GLU A 1 342 ? 22.111 41.837 5.404 1.00 104.87 322 GLU B O 1
ATOM 2569 N N . TYR A 1 343 ? 21.792 43.507 3.916 1.00 104.97 323 TYR B N 1
ATOM 2570 C CA . TYR A 1 343 ? 20.529 43.019 3.361 1.00 105.18 323 TYR B CA 1
ATOM 2571 C C . TYR A 1 343 ? 19.508 42.724 4.465 1.00 105.74 323 TYR B C 1
ATOM 2572 O O . TYR A 1 343 ? 19.103 41.587 4.702 1.00 106.43 323 TYR B O 1
ATOM 2581 N N . SER A 1 344 ? 19.104 43.800 5.137 1.00 105.79 324 SER B N 1
ATOM 2582 C CA . SER A 1 344 ? 18.077 43.745 6.167 1.00 105.96 324 SER B CA 1
ATOM 2583 C C . SER A 1 344 ? 17.005 44.780 5.858 1.00 106.41 324 SER B C 1
ATOM 2584 O O . SER A 1 344 ? 17.313 45.891 5.417 1.00 106.27 324 SER B O 1
ATOM 2587 N N . ARG A 1 345 ? 15.749 44.413 6.100 1.00 106.94 325 ARG B N 1
ATOM 2588 C CA . ARG A 1 345 ? 14.600 45.265 5.805 1.00 106.91 325 ARG B CA 1
ATOM 2589 C C . ARG A 1 345 ? 13.801 45.463 7.086 1.00 107.30 325 ARG B C 1
ATOM 2590 O O . ARG A 1 345 ? 13.095 44.551 7.531 1.00 107.91 325 ARG B O 1
ATOM 2598 N N . LEU A 1 346 ? 13.915 46.650 7.675 1.00 107.27 326 LEU B N 1
ATOM 2599 C CA . LEU A 1 346 ? 13.191 46.992 8.898 1.00 107.66 326 LEU B CA 1
ATOM 2600 C C . LEU A 1 346 ? 11.895 47.685 8.498 1.00 107.88 326 LEU B C 1
ATOM 2601 O O . LEU A 1 346 ? 11.897 48.858 8.117 1.00 107.82 326 LEU B O 1
ATOM 2606 N N . GLY A 1 347 ? 10.784 46.958 8.587 1.00 108.16 327 GLY B N 1
ATOM 2607 C CA . GLY A 1 347 ? 9.505 47.491 8.170 1.00 108.46 327 GLY B CA 1
ATOM 2608 C C . GLY A 1 347 ? 9.015 48.604 9.077 1.00 108.33 327 GLY B C 1
ATOM 2609 O O . GLY A 1 347 ? 9.593 48.912 10.120 1.00 108.28 327 GLY B O 1
ATOM 2610 N N . SER A 1 348 ? 7.921 49.229 8.651 1.00 108.55 328 SER B N 1
ATOM 2611 C CA . SER A 1 348 ? 7.325 50.303 9.433 1.00 108.75 328 SER B CA 1
ATOM 2612 C C . SER A 1 348 ? 6.866 49.792 10.794 1.00 109.05 328 SER B C 1
ATOM 2613 O O . SER A 1 348 ? 6.468 48.634 10.948 1.00 109.39 328 SER B O 1
ATOM 2616 N N . ASP A 1 349 ? 6.938 50.677 11.790 1.00 108.84 329 ASP B N 1
ATOM 2617 C CA . ASP A 1 349 ? 6.495 50.379 13.153 1.00 109.47 329 ASP B CA 1
ATOM 2618 C C . ASP A 1 349 ? 7.290 49.220 13.755 1.00 109.22 329 ASP B C 1
ATOM 2619 O O . ASP A 1 349 ? 6.731 48.241 14.254 1.00 109.46 329 ASP B O 1
ATOM 2624 N N . VAL A 1 350 ? 8.614 49.337 13.694 1.00 108.82 330 VAL B N 1
ATOM 2625 C CA . VAL A 1 350 ? 9.523 48.445 14.401 1.00 108.55 330 VAL B CA 1
ATOM 2626 C C . VAL A 1 350 ? 10.439 49.300 15.265 1.00 108.26 330 VAL B C 1
ATOM 2627 O O . VAL A 1 350 ? 10.848 50.396 14.861 1.00 107.69 330 VAL B O 1
ATOM 2631 N N . ARG A 1 351 ? 10.730 48.817 16.470 1.00 109.04 331 ARG B N 1
ATOM 2632 C CA . ARG A 1 351 ? 11.601 49.521 17.409 1.00 108.07 331 ARG B CA 1
ATOM 2633 C C . ARG A 1 351 ? 12.624 48.526 17.945 1.00 107.79 331 ARG B C 1
ATOM 2634 O O . ARG A 1 351 ? 12.321 47.732 18.841 1.00 108.63 331 ARG B O 1
ATOM 2642 N N . LEU A 1 352 ? 13.833 48.572 17.394 1.00 107.02 332 LEU B N 1
ATOM 2643 C CA . LEU A 1 352 ? 14.926 47.708 17.814 1.00 106.36 332 LEU B CA 1
ATOM 2644 C C . LEU A 1 352 ? 15.824 48.489 18.763 1.00 105.79 332 LEU B C 1
ATOM 2645 O O . LEU A 1 352 ? 16.374 49.530 18.387 1.00 105.34 332 LEU B O 1
ATOM 2650 N N . VAL A 1 353 ? 15.969 47.991 19.989 1.00 105.37 333 VAL B N 1
ATOM 2651 C CA . VAL A 1 353 ? 16.828 48.613 20.990 1.00 104.96 333 VAL B CA 1
ATOM 2652 C C . VAL A 1 353 ? 17.779 47.555 21.528 1.00 104.75 333 VAL B C 1
ATOM 2653 O O . VAL A 1 353 ? 17.335 46.513 22.025 1.00 104.71 333 VAL B O 1
ATOM 2657 N N . ASP A 1 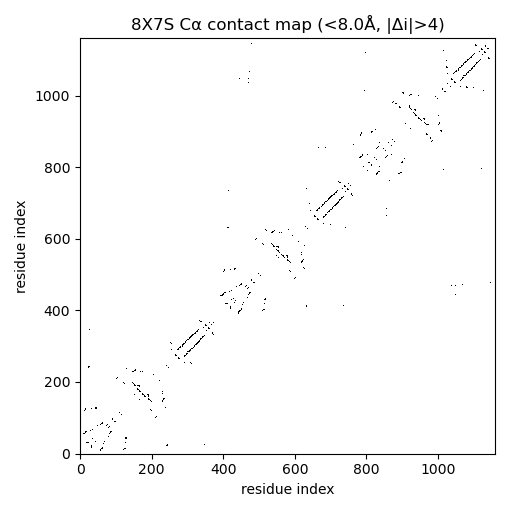354 ? 19.083 47.827 21.433 1.00 103.81 334 ASP B N 1
ATOM 2658 C CA . ASP A 1 354 ? 20.129 46.931 21.931 1.00 103.99 334 ASP B CA 1
ATOM 2659 C C . ASP A 1 354 ? 19.997 45.536 21.321 1.00 103.98 334 ASP B C 1
ATOM 2660 O O . ASP A 1 354 ? 19.936 44.526 22.025 1.00 103.95 334 ASP B O 1
ATOM 2665 N N . LYS A 1 355 ? 19.965 45.486 19.991 1.00 104.01 335 LYS B N 1
ATOM 2666 C CA . LYS A 1 355 ? 19.773 44.247 19.254 1.00 103.55 335 LYS B CA 1
ATOM 2667 C C . LYS A 1 355 ? 20.820 44.126 18.155 1.00 103.16 335 LYS B C 1
ATOM 2668 O O . LYS A 1 355 ? 21.376 45.120 17.682 1.00 102.84 335 LYS B O 1
ATOM 2674 N N . LEU A 1 356 ? 21.085 42.884 17.758 1.00 103.15 336 LEU B N 1
ATOM 2675 C CA . LEU A 1 356 ? 21.934 42.578 16.614 1.00 102.69 336 LEU B CA 1
ATOM 2676 C C . LEU A 1 356 ? 21.132 41.716 15.650 1.00 102.68 336 LEU B C 1
ATOM 2677 O O . LEU A 1 356 ? 20.671 40.631 16.019 1.00 103.30 336 LEU B O 1
ATOM 2682 N N . VAL A 1 357 ? 20.965 42.199 14.422 1.00 102.70 337 VAL B N 1
ATOM 2683 C CA . VAL A 1 357 ? 20.214 41.497 13.386 1.00 102.84 337 VAL B CA 1
ATOM 2684 C C . VAL A 1 357 ? 21.208 40.924 12.386 1.00 102.63 337 VAL B C 1
ATOM 2685 O O . VAL A 1 357 ? 22.004 41.664 11.796 1.00 102.65 337 VAL B O 1
ATOM 2689 N N . PHE A 1 358 ? 21.161 39.607 12.199 1.00 102.82 338 PHE B N 1
ATOM 2690 C CA . PHE A 1 358 ? 22.079 38.892 11.313 1.00 102.81 338 PHE B CA 1
ATOM 2691 C C . PHE A 1 358 ? 21.249 38.024 10.372 1.00 103.31 338 PHE B C 1
ATOM 2692 O O . PHE A 1 358 ? 20.863 36.906 10.728 1.00 103.58 338 PHE B O 1
ATOM 2700 N N . GLY A 1 359 ? 20.980 38.539 9.175 1.00 103.54 339 GLY B N 1
ATOM 2701 C CA . GLY A 1 359 ? 20.203 37.815 8.187 1.00 104.45 339 GLY B CA 1
ATOM 2702 C C . GLY A 1 359 ? 18.775 37.553 8.617 1.00 104.89 339 GLY B C 1
ATOM 2703 O O . GLY A 1 359 ? 17.897 38.402 8.436 1.00 105.21 339 GLY B O 1
ATOM 2704 N N . ARG A 1 360 ? 18.529 36.374 9.186 1.00 104.78 340 ARG B N 1
ATOM 2705 C CA . ARG A 1 360 ? 17.208 35.995 9.670 1.00 105.25 340 ARG B CA 1
ATOM 2706 C C . ARG A 1 360 ? 17.175 35.829 11.182 1.00 105.27 340 ARG B C 1
ATOM 2707 O O . ARG A 1 360 ? 16.147 35.417 11.729 1.00 105.92 340 ARG B O 1
ATOM 2715 N N . TYR A 1 361 ? 18.270 36.139 11.868 1.00 104.86 341 TYR B N 1
ATOM 2716 C CA . TYR A 1 361 ? 18.378 35.958 13.306 1.00 104.75 341 TYR B CA 1
ATOM 2717 C C . TYR A 1 361 ? 18.423 37.312 14.000 1.00 104.36 341 TYR B C 1
ATOM 2718 O O . TYR A 1 361 ? 19.032 38.260 13.495 1.00 104.01 341 TYR B O 1
ATOM 2727 N N . CYS A 1 362 ? 17.775 37.393 15.159 1.00 104.25 342 CYS B N 1
ATOM 2728 C CA . CYS A 1 362 ? 17.731 38.607 15.967 1.00 104.11 342 CYS B CA 1
ATOM 2729 C C . CYS A 1 362 ? 18.231 38.261 17.362 1.00 104.29 342 CYS B C 1
ATOM 2730 O O . CYS A 1 362 ? 17.543 37.565 18.117 1.00 104.74 342 CYS B O 1
ATOM 2733 N N . VAL A 1 363 ? 19.421 38.744 17.705 1.00 103.86 343 VAL B N 1
ATOM 2734 C CA . VAL A 1 363 ? 20.052 38.457 18.987 1.00 103.91 343 VAL B CA 1
ATOM 2735 C C . VAL A 1 363 ? 20.066 39.726 19.824 1.00 103.76 343 VAL B C 1
ATOM 2736 O O . VAL A 1 363 ? 20.403 40.807 19.327 1.00 103.71 343 VAL B O 1
ATOM 2740 N N . ASP A 1 364 ? 19.707 39.592 21.097 1.00 103.60 344 ASP B N 1
ATOM 2741 C CA . ASP A 1 364 ? 19.729 40.717 22.016 1.00 103.85 344 ASP B CA 1
ATOM 2742 C C . ASP A 1 364 ? 21.049 40.745 22.788 1.00 103.97 344 ASP B C 1
ATOM 2743 O O . ASP A 1 364 ? 21.943 39.922 22.575 1.00 104.30 344 ASP B O 1
ATOM 2748 N N . LYS A 1 365 ? 21.173 41.705 23.702 1.00 103.70 345 LYS B N 1
ATOM 2749 C CA . LYS A 1 365 ? 22.419 41.899 24.436 1.00 103.83 345 LYS B CA 1
ATOM 2750 C C . LYS A 1 365 ? 22.675 40.825 25.488 1.00 103.92 345 LYS B C 1
ATOM 2751 O O . LYS A 1 365 ? 23.735 40.856 26.123 1.00 104.94 345 LYS B O 1
ATOM 2757 N N . THR A 1 366 ? 21.761 39.873 25.680 1.00 103.62 346 THR B N 1
ATOM 2758 C CA . THR A 1 366 ? 21.945 38.820 26.669 1.00 103.76 346 THR B CA 1
ATOM 2759 C C . THR A 1 366 ? 22.252 37.459 26.061 1.00 103.95 346 THR B C 1
ATOM 2760 O O . THR A 1 366 ? 22.634 36.544 26.800 1.00 104.75 346 THR B O 1
ATOM 2764 N N . GLY A 1 367 ? 22.103 37.299 24.747 1.00 104.03 347 GLY B N 1
ATOM 2765 C CA . GLY A 1 367 ? 22.381 36.044 24.077 1.00 104.04 347 GLY B CA 1
ATOM 2766 C C . GLY A 1 367 ? 21.171 35.350 23.488 1.00 104.04 347 GLY B C 1
ATOM 2767 O O . GLY A 1 367 ? 21.345 34.393 22.722 1.00 104.61 347 GLY B O 1
ATOM 2768 N N . THR A 1 368 ? 19.958 35.787 23.822 1.00 103.66 348 THR B N 1
ATOM 2769 C CA . THR A 1 368 ? 18.759 35.181 23.256 1.00 103.78 348 THR B CA 1
ATOM 2770 C C . THR A 1 368 ? 18.729 35.368 21.744 1.00 104.28 348 THR B C 1
ATOM 2771 O O . THR A 1 368 ? 18.953 36.470 21.237 1.00 104.26 348 THR B O 1
ATOM 2775 N N . THR A 1 369 ? 18.448 34.285 21.023 1.00 104.66 349 THR B N 1
ATOM 2776 C CA . THR A 1 369 ? 18.436 34.286 19.566 1.00 104.80 349 THR B CA 1
ATOM 2777 C C . THR A 1 369 ? 17.032 33.968 19.073 1.00 105.14 349 THR B C 1
ATOM 2778 O O . THR A 1 369 ? 16.443 32.957 19.473 1.00 106.03 349 THR B O 1
ATOM 2782 N N . ILE A 1 370 ? 16.501 34.830 18.210 1.00 105.11 350 ILE B N 1
ATOM 2783 C CA . ILE A 1 370 ? 15.170 34.672 17.634 1.00 105.63 350 ILE B CA 1
ATOM 2784 C C . ILE A 1 370 ? 15.310 34.360 16.151 1.00 105.84 350 ILE B C 1
ATOM 2785 O O . ILE A 1 370 ? 16.065 35.030 15.438 1.00 105.52 350 ILE B O 1
ATOM 2790 N N . ASP A 1 371 ? 14.581 33.345 15.689 1.00 106.09 351 ASP B N 1
ATOM 2791 C CA . ASP A 1 371 ? 14.531 33.001 14.269 1.00 106.58 351 ASP B CA 1
ATOM 2792 C C . ASP A 1 371 ? 13.354 33.754 13.662 1.00 107.23 351 ASP B C 1
ATOM 2793 O O . ASP A 1 371 ? 12.195 33.381 13.857 1.00 107.63 351 ASP B O 1
ATOM 2798 N N . LEU A 1 372 ? 13.656 34.825 12.925 1.00 106.76 352 LEU B N 1
ATOM 2799 C CA . LEU A 1 372 ? 12.604 35.690 12.400 1.00 107.24 352 LEU B CA 1
ATOM 2800 C C . LEU A 1 372 ? 11.732 34.962 11.384 1.00 108.53 352 LEU B C 1
ATOM 2801 O O . LEU A 1 372 ? 10.522 35.207 11.310 1.00 109.32 352 LEU B O 1
ATOM 2806 N N . LYS A 1 373 ? 12.325 34.067 10.591 1.00 108.41 353 LYS B N 1
ATOM 2807 C CA . LYS A 1 373 ? 11.546 33.318 9.609 1.00 108.83 353 LYS B CA 1
ATOM 2808 C C . LYS A 1 373 ? 10.595 32.338 10.287 1.00 108.90 353 LYS B C 1
ATOM 2809 O O . LYS A 1 373 ? 9.401 32.295 9.968 1.00 109.27 353 LYS B O 1
ATOM 2815 N N . ALA A 1 374 ? 11.105 31.544 11.228 1.00 108.45 354 ALA B N 1
ATOM 2816 C CA . ALA A 1 374 ? 10.297 30.540 11.920 1.00 108.78 354 ALA B CA 1
ATOM 2817 C C . ALA A 1 374 ? 9.285 31.140 12.889 1.00 109.14 354 ALA B C 1
ATOM 2818 O O . ALA A 1 374 ? 8.621 30.378 13.608 1.00 109.39 354 ALA B O 1
ATOM 2820 N N . ALA A 1 375 ? 9.139 32.463 12.938 1.00 109.06 355 ALA B N 1
ATOM 2821 C CA . ALA A 1 375 ? 8.155 33.113 13.792 1.00 109.69 355 ALA B CA 1
ATOM 2822 C C . ALA A 1 375 ? 7.208 34.002 12.998 1.00 110.19 355 ALA B C 1
ATOM 2823 O O . ALA A 1 375 ? 6.451 34.775 13.597 1.00 110.59 355 ALA B O 1
ATOM 2825 N N . ALA A 1 376 ? 7.241 33.916 11.666 1.00 110.18 356 ALA B N 1
ATOM 2826 C CA . ALA A 1 376 ? 6.408 34.718 10.772 1.00 110.77 356 ALA B CA 1
ATOM 2827 C C . ALA A 1 376 ? 6.593 36.214 10.999 1.00 111.08 356 ALA B C 1
ATOM 2828 O O . ALA A 1 376 ? 5.733 37.014 10.620 1.00 111.57 356 ALA B O 1
ATOM 2830 N N . LEU A 1 377 ? 7.711 36.605 11.606 1.00 110.76 357 LEU B N 1
ATOM 2831 C CA . LEU A 1 377 ? 7.978 37.994 11.943 1.00 110.80 357 LEU B CA 1
ATOM 2832 C C . LEU A 1 377 ? 8.657 38.751 10.815 1.00 110.99 357 LEU B C 1
ATOM 2833 O O . LEU A 1 377 ? 9.045 39.909 11.005 1.00 110.98 357 LEU B O 1
ATOM 2838 N N . ASP A 1 378 ? 8.810 38.133 9.656 1.00 111.26 358 ASP B N 1
ATOM 2839 C CA . ASP A 1 378 ? 9.425 38.802 8.521 1.00 111.20 358 ASP B CA 1
ATOM 2840 C C . ASP A 1 378 ? 8.504 39.839 7.873 1.00 111.48 358 ASP B C 1
ATOM 2841 O O . ASP A 1 378 ? 8.843 40.387 6.817 1.00 111.77 358 ASP B O 1
ATOM 2846 N N . TRP A 1 379 ? 7.353 40.119 8.480 1.00 111.67 359 TRP B N 1
ATOM 2847 C CA . TRP A 1 379 ? 6.596 41.327 8.179 1.00 112.39 359 TRP B CA 1
ATOM 2848 C C . TRP A 1 379 ? 7.136 42.535 8.930 1.00 111.89 359 TRP B C 1
ATOM 2849 O O . TRP A 1 379 ? 6.556 43.623 8.843 1.00 111.94 359 TRP B O 1
ATOM 2860 N N . LEU A 1 380 ? 8.249 42.362 9.641 1.00 111.48 360 LEU B N 1
ATOM 2861 C CA . LEU A 1 380 ? 8.768 43.357 10.567 1.00 111.15 360 LEU B CA 1
ATOM 2862 C C . LEU A 1 380 ? 10.270 43.496 10.355 1.00 110.23 360 LEU B C 1
ATOM 2863 O O . LEU A 1 380 ? 10.790 44.612 10.254 1.00 109.43 360 LEU B O 1
ATOM 2868 N N . ILE A 1 381 ? 10.970 42.364 10.287 1.00 110.07 361 ILE B N 1
ATOM 2869 C CA . ILE A 1 381 ? 12.388 42.308 9.940 1.00 109.11 361 ILE B CA 1
ATOM 2870 C C . ILE A 1 381 ? 12.558 41.155 8.959 1.00 109.28 361 ILE B C 1
ATOM 2871 O O . ILE A 1 381 ? 12.444 39.987 9.346 1.00 109.44 361 ILE B O 1
ATOM 2876 N N . THR A 1 382 ? 12.826 41.475 7.695 1.00 108.88 362 THR B N 1
ATOM 2877 C CA . THR A 1 382 ? 13.011 40.469 6.660 1.00 109.05 362 THR B CA 1
ATOM 2878 C C . THR A 1 382 ? 14.241 40.805 5.831 1.00 108.46 362 THR B C 1
ATOM 2879 O O . THR A 1 382 ? 14.849 41.869 5.976 1.00 108.09 362 THR B O 1
ATOM 2883 N N . ASP A 1 383 ? 14.612 39.870 4.960 1.00 108.50 363 ASP B N 1
ATOM 2884 C CA . ASP A 1 383 ? 15.691 40.120 4.017 1.00 108.13 363 ASP B CA 1
ATOM 2885 C C . ASP A 1 383 ? 15.238 41.162 3.001 1.00 108.01 363 ASP B C 1
ATOM 2886 O O . ASP A 1 383 ? 14.167 41.034 2.400 1.00 108.64 363 ASP B O 1
ATOM 2891 N N . SER A 1 384 ? 16.056 42.199 2.815 1.00 107.26 364 SER B N 1
ATOM 2892 C CA . SER A 1 384 ? 15.674 43.338 1.987 1.00 107.69 364 SER B CA 1
ATOM 2893 C C . SER A 1 384 ? 15.482 42.986 0.517 1.00 108.41 364 SER B C 1
ATOM 2894 O O . SER A 1 384 ? 14.992 43.831 -0.240 1.00 108.49 364 SER B O 1
ATOM 2897 N N . ARG A 1 385 ? 15.844 41.778 0.094 1.00 108.65 365 ARG B N 1
ATOM 2898 C CA . ARG A 1 385 ? 15.820 41.425 -1.319 1.00 108.95 365 ARG B CA 1
ATOM 2899 C C . ARG A 1 385 ? 14.481 40.867 -1.784 1.00 110.28 365 ARG B C 1
ATOM 2900 O O . ARG A 1 385 ? 14.365 40.477 -2.950 1.00 110.94 365 ARG B O 1
ATOM 2908 N N . GLN A 1 386 ? 13.472 40.816 -0.919 1.00 110.56 366 GLN B N 1
ATOM 2909 C CA . GLN A 1 386 ? 12.166 40.318 -1.325 1.00 111.94 366 GLN B CA 1
ATOM 2910 C C . GLN A 1 386 ? 11.392 41.409 -2.053 1.00 113.08 366 GLN B C 1
ATOM 2911 O O . GLN A 1 386 ? 11.221 42.515 -1.530 1.00 112.88 366 GLN B O 1
ATOM 2917 N N . THR A 1 387 ? 10.918 41.092 -3.259 1.00 113.86 367 THR B N 1
ATOM 2918 C CA . THR A 1 387 ? 10.042 42.014 -3.971 1.00 114.34 367 THR B CA 1
ATOM 2919 C C . THR A 1 387 ? 8.614 41.947 -3.452 1.00 114.95 367 THR B C 1
ATOM 2920 O O . THR A 1 387 ? 7.873 42.930 -3.559 1.00 115.33 367 THR B O 1
ATOM 2924 N N . ASP A 1 388 ? 8.211 40.807 -2.897 1.00 115.01 368 ASP B N 1
ATOM 2925 C CA . ASP A 1 388 ? 6.926 40.709 -2.217 1.00 115.65 368 ASP B CA 1
ATOM 2926 C C . ASP A 1 388 ? 6.983 41.537 -0.939 1.00 115.99 368 ASP B C 1
ATOM 2927 O O . ASP A 1 388 ? 7.660 41.159 0.022 1.00 115.90 368 ASP B O 1
ATOM 2932 N N . ILE A 1 389 ? 6.283 42.670 -0.923 1.00 116.20 369 ILE B N 1
ATOM 2933 C CA . ILE A 1 389 ? 6.177 43.463 0.296 1.00 116.75 369 ILE B CA 1
ATOM 2934 C C . ILE A 1 389 ? 5.312 42.668 1.263 1.00 116.90 369 ILE B C 1
ATOM 2935 O O . ILE A 1 389 ? 4.092 42.568 1.090 1.00 117.07 369 ILE B O 1
ATOM 2940 N N . GLN A 1 390 ? 5.944 42.065 2.265 1.00 116.78 370 GLN B N 1
ATOM 2941 C CA . GLN A 1 390 ? 5.255 41.119 3.131 1.00 116.83 370 GLN B CA 1
ATOM 2942 C C . GLN A 1 390 ? 4.395 41.871 4.137 1.00 117.04 370 GLN B C 1
ATOM 2943 O O . GLN A 1 390 ? 4.896 42.708 4.896 1.00 116.33 370 GLN B O 1
ATOM 2949 N N . LEU A 1 391 ? 3.103 41.572 4.135 1.00 117.71 371 LEU B N 1
ATOM 2950 C CA . LEU A 1 391 ? 2.115 42.255 4.954 1.00 118.37 371 LEU B CA 1
ATOM 2951 C C . LEU A 1 391 ? 1.782 41.445 6.207 1.00 118.32 371 LEU B C 1
ATOM 2952 O O . LEU A 1 391 ? 2.090 40.255 6.307 1.00 118.06 371 LEU B O 1
ATOM 2957 N N . SER A 1 392 ? 1.150 42.126 7.181 1.00 118.34 372 SER B N 1
ATOM 2958 C CA . SER A 1 392 ? 1.022 41.653 8.554 1.00 118.30 372 SER B CA 1
ATOM 2959 C C . SER A 1 392 ? -0.230 40.809 8.760 1.00 119.67 372 SER B C 1
ATOM 2960 O O . SER A 1 392 ? -1.199 40.917 8.002 1.00 119.93 372 SER B O 1
ATOM 2963 N N . PRO A 1 393 ? -0.239 39.964 9.801 1.00 119.75 373 PRO B N 1
ATOM 2964 C CA . PRO A 1 393 ? -1.447 39.177 10.116 1.00 120.07 373 PRO B CA 1
ATOM 2965 C C . PRO A 1 393 ? -2.712 40.003 10.257 1.00 120.40 373 PRO B C 1
ATOM 2966 O O . PRO A 1 393 ? -3.812 39.471 10.059 1.00 120.32 373 PRO B O 1
ATOM 2970 N N . LEU A 1 394 ? -2.594 41.285 10.610 1.00 120.76 374 LEU B N 1
ATOM 2971 C CA . LEU A 1 394 ? -3.752 42.169 10.561 1.00 121.15 374 LEU B CA 1
ATOM 2972 C C . LEU A 1 394 ? -4.322 42.220 9.152 1.00 121.26 374 LEU B C 1
ATOM 2973 O O . LEU A 1 394 ? -5.531 42.061 8.947 1.00 121.50 374 LEU B O 1
ATOM 2978 N N . GLU A 1 395 ? -3.457 42.444 8.163 1.00 120.83 375 GLU B N 1
ATOM 2979 C CA . GLU A 1 395 ? -3.910 42.535 6.784 1.00 120.86 375 GLU B CA 1
ATOM 2980 C C . GLU A 1 395 ? -4.188 41.161 6.183 1.00 120.98 375 GLU B C 1
ATOM 2981 O O . GLU A 1 395 ? -5.048 41.048 5.303 1.00 121.13 375 GLU B O 1
ATOM 2987 N N . LEU A 1 396 ? -3.481 40.110 6.626 1.00 120.89 376 LEU B N 1
ATOM 2988 C CA . LEU A 1 396 ? -3.844 38.762 6.189 1.00 120.73 376 LEU B CA 1
ATOM 2989 C C . LEU A 1 396 ? -5.291 38.456 6.552 1.00 120.93 376 LEU B C 1
ATOM 2990 O O . LEU A 1 396 ? -6.004 37.786 5.796 1.00 120.38 376 LEU B O 1
ATOM 2995 N N . LYS A 1 397 ? -5.735 38.938 7.715 1.00 121.32 377 LYS B N 1
ATOM 2996 C CA . LYS A 1 397 ? -7.141 38.844 8.095 1.00 121.40 377 LYS B CA 1
ATOM 2997 C C . LYS A 1 397 ? -8.020 39.578 7.090 1.00 120.95 377 LYS B C 1
ATOM 2998 O O . LYS A 1 397 ? -8.915 38.989 6.476 1.00 120.38 377 LYS B O 1
ATOM 3004 N N . GLU A 1 398 ? -7.768 40.876 6.907 1.00 121.18 378 GLU B N 1
ATOM 3005 C CA . GLU A 1 398 ? -8.627 41.719 6.087 1.00 121.76 378 GLU B CA 1
ATOM 3006 C C . GLU A 1 398 ? -8.570 41.356 4.607 1.00 121.32 378 GLU B C 1
ATOM 3007 O O . GLU A 1 398 ? -9.414 41.829 3.837 1.00 121.18 378 GLU B O 1
ATOM 3013 N N . MET A 1 399 ? -7.613 40.522 4.193 1.00 120.65 379 MET B N 1
ATOM 3014 C CA . MET A 1 399 ? -7.593 40.049 2.812 1.00 120.06 379 MET B CA 1
ATOM 3015 C C . MET A 1 399 ? -8.695 39.031 2.541 1.00 119.62 379 MET B C 1
ATOM 3016 O O . MET A 1 399 ? -9.203 38.960 1.416 1.00 119.19 379 MET B O 1
ATOM 3021 N N . MET A 1 400 ? -9.075 38.233 3.541 1.00 119.55 380 MET B N 1
ATOM 3022 C CA . MET A 1 400 ? -10.157 37.273 3.356 1.00 118.77 380 MET B CA 1
ATOM 3023 C C . MET A 1 400 ? -11.309 37.505 4.327 1.00 118.55 380 MET B C 1
ATOM 3024 O O . MET A 1 400 ? -12.344 38.052 3.934 1.00 118.27 380 MET B O 1
ATOM 3029 N N . SER A 1 401 ? -11.131 37.073 5.579 1.00 118.75 381 SER B N 1
ATOM 3030 C CA . SER A 1 401 ? -12.108 37.177 6.680 1.00 118.88 381 SER B CA 1
ATOM 3031 C C . SER A 1 401 ? -13.310 38.097 6.456 1.00 118.74 381 SER B C 1
ATOM 3032 O O . SER A 1 401 ? -13.307 39.257 6.867 1.00 118.81 381 SER B O 1
ATOM 3036 N N . LEU B 1 14 ? 24.058 -13.184 47.600 1.00 110.53 -6 LEU A N 1
ATOM 3037 C CA . LEU B 1 14 ? 24.628 -12.718 46.342 1.00 110.24 -6 LEU A CA 1
ATOM 3038 C C . LEU B 1 14 ? 24.819 -11.202 46.366 1.00 109.97 -6 LEU A C 1
ATOM 3039 O O . LEU B 1 14 ? 25.886 -10.704 45.989 1.00 109.78 -6 LEU A O 1
ATOM 3044 N N . VAL B 1 15 ? 23.806 -10.465 46.816 1.00 109.76 -5 VAL A N 1
ATOM 3045 C CA . VAL B 1 15 ? 23.904 -9.026 47.065 1.00 109.00 -5 VAL A CA 1
ATOM 3046 C C . VAL B 1 15 ? 23.174 -8.786 48.385 1.00 109.04 -5 VAL A C 1
ATOM 3047 O O . VAL B 1 15 ? 22.656 -9.752 48.965 1.00 109.39 -5 VAL A O 1
ATOM 3051 N N . PRO B 1 16 ? 23.104 -7.559 48.919 1.00 108.75 -4 PRO A N 1
ATOM 3052 C CA . PRO B 1 16 ? 22.305 -7.357 50.141 1.00 107.88 -4 PRO A CA 1
ATOM 3053 C C . PRO B 1 16 ? 20.818 -7.623 49.960 1.00 108.02 -4 PRO A C 1
ATOM 3054 O O . PRO B 1 16 ? 20.123 -7.803 50.968 1.00 107.87 -4 PRO A O 1
ATOM 3058 N N . ARG B 1 17 ? 20.318 -7.658 48.720 1.00 108.11 -3 ARG A N 1
ATOM 3059 C CA . ARG B 1 17 ? 18.918 -7.934 48.404 1.00 108.40 -3 ARG A CA 1
ATOM 3060 C C . ARG B 1 17 ? 17.995 -6.824 48.896 1.00 107.94 -3 ARG A C 1
ATOM 3061 O O . ARG B 1 17 ? 18.054 -6.422 50.061 1.00 107.55 -3 ARG A O 1
ATOM 3069 N N . GLY B 1 18 ? 17.129 -6.328 48.015 1.00 107.98 -2 GLY A N 1
ATOM 3070 C CA . GLY B 1 18 ? 16.377 -5.126 48.294 1.00 107.36 -2 GLY A CA 1
ATOM 3071 C C . GLY B 1 18 ? 17.199 -3.859 48.283 1.00 107.29 -2 GLY A C 1
ATOM 3072 O O . GLY B 1 18 ? 16.626 -2.768 48.406 1.00 106.92 -2 GLY A O 1
ATOM 3073 N N . SER B 1 19 ? 18.518 -3.963 48.139 1.00 107.33 -1 SER A N 1
ATOM 3074 C CA . SER B 1 19 ? 19.393 -2.806 48.085 1.00 107.06 -1 SER A CA 1
ATOM 3075 C C . SER B 1 19 ? 19.201 -2.055 46.769 1.00 106.73 -1 SER A C 1
ATOM 3076 O O . SER B 1 19 ? 18.522 -2.515 45.846 1.00 106.44 -1 SER A O 1
ATOM 3079 N N . HIS B 1 20 ? 19.823 -0.873 46.688 1.00 106.22 0 HIS A N 1
ATOM 3080 C CA . HIS B 1 20 ? 19.703 -0.040 45.491 1.00 105.96 0 HIS A CA 1
ATOM 3081 C C . HIS B 1 20 ? 20.994 0.772 45.340 1.00 105.67 0 HIS A C 1
ATOM 3082 O O . HIS B 1 20 ? 21.091 1.933 45.742 1.00 105.67 0 HIS A O 1
ATOM 3089 N N . MET B 1 21 ? 22.001 0.132 44.752 1.00 105.60 1 MET A N 1
ATOM 3090 C CA . MET B 1 21 ? 23.274 0.765 44.436 1.00 105.03 1 MET A CA 1
ATOM 3091 C C . MET B 1 21 ? 23.221 1.384 43.045 1.00 104.98 1 MET A C 1
ATOM 3092 O O . MET B 1 21 ? 22.701 0.779 42.104 1.00 104.89 1 MET A O 1
ATOM 3097 N N . LYS B 1 22 ? 23.728 2.606 42.928 1.00 104.80 2 LYS A N 1
ATOM 3098 C CA . LYS B 1 22 ? 23.607 3.384 41.705 1.00 104.56 2 LYS A CA 1
ATOM 3099 C C . LYS B 1 22 ? 24.889 3.296 40.885 1.00 104.59 2 LYS A C 1
ATOM 3100 O O . LYS B 1 22 ? 25.982 3.104 41.424 1.00 104.78 2 LYS A O 1
ATOM 3106 N N . ALA B 1 23 ? 24.740 3.428 39.568 1.00 104.61 3 ALA A N 1
ATOM 3107 C CA . ALA B 1 23 ? 25.864 3.315 38.648 1.00 104.86 3 ALA A CA 1
ATOM 3108 C C . ALA B 1 23 ? 25.587 4.156 37.409 1.00 105.19 3 ALA A C 1
ATOM 3109 O O . ALA B 1 23 ? 24.499 4.713 37.241 1.00 105.23 3 ALA A O 1
ATOM 3111 N N . MET B 1 24 ? 26.591 4.245 36.534 1.00 105.47 4 MET A N 1
ATOM 3112 C CA . MET B 1 24 ? 26.474 5.060 35.330 1.00 105.29 4 MET A CA 1
ATOM 3113 C C . MET B 1 24 ? 27.339 4.504 34.206 1.00 105.47 4 MET A C 1
ATOM 3114 O O . MET B 1 24 ? 28.537 4.275 34.396 1.00 106.00 4 MET A O 1
ATOM 3119 N N . ILE B 1 25 ? 26.726 4.289 33.042 1.00 105.48 5 ILE A N 1
ATOM 3120 C CA . ILE B 1 25 ? 27.453 3.960 31.819 1.00 105.65 5 ILE A CA 1
ATOM 3121 C C . ILE B 1 25 ? 27.696 5.240 31.029 1.00 105.91 5 ILE A C 1
ATOM 3122 O O . ILE B 1 25 ? 26.783 6.055 30.848 1.00 105.87 5 ILE A O 1
ATOM 3127 N N . LEU B 1 26 ? 28.929 5.420 30.557 1.00 106.45 6 LEU A N 1
ATOM 3128 C CA . LEU B 1 26 ? 29.268 6.518 29.657 1.00 106.44 6 LEU A CA 1
ATOM 3129 C C . LEU B 1 26 ? 29.036 6.050 28.223 1.00 106.58 6 LEU A C 1
ATOM 3130 O O . LEU B 1 26 ? 29.742 5.164 27.730 1.00 106.69 6 LEU A O 1
ATOM 3135 N N . ALA B 1 27 ? 28.049 6.644 27.553 1.00 106.37 7 ALA A N 1
ATOM 3136 C CA . ALA B 1 27 ? 27.628 6.185 26.233 1.00 106.67 7 ALA A CA 1
ATOM 3137 C C . ALA B 1 27 ? 27.229 7.358 25.347 1.00 107.09 7 ALA A C 1
ATOM 3138 O O . ALA B 1 27 ? 26.254 7.283 24.592 1.00 107.14 7 ALA A O 1
ATOM 3140 N N . ALA B 1 28 ? 27.978 8.457 25.417 1.00 107.21 8 ALA A N 1
ATOM 3141 C CA . ALA B 1 28 ? 27.677 9.645 24.629 1.00 107.46 8 ALA A CA 1
ATOM 3142 C C . ALA B 1 28 ? 28.710 9.939 23.549 1.00 108.20 8 ALA A C 1
ATOM 3143 O O . ALA B 1 28 ? 28.527 10.891 22.782 1.00 108.57 8 ALA A O 1
ATOM 3145 N N . GLY B 1 29 ? 29.781 9.153 23.462 1.00 108.45 9 GLY A N 1
ATOM 3146 C CA . GLY B 1 29 ? 30.840 9.455 22.517 1.00 108.67 9 GLY A CA 1
ATOM 3147 C C . GLY B 1 29 ? 30.406 9.257 21.076 1.00 108.74 9 GLY A C 1
ATOM 3148 O O . GLY B 1 29 ? 29.584 8.398 20.758 1.00 108.44 9 GLY A O 1
ATOM 3149 N N . LYS B 1 30 ? 30.967 10.088 20.191 1.00 109.13 10 LYS A N 1
ATOM 3150 C CA . LYS B 1 30 ? 30.682 9.951 18.766 1.00 109.08 10 LYS A CA 1
ATOM 3151 C C . LYS B 1 30 ? 31.143 8.598 18.238 1.00 109.22 10 LYS A C 1
ATOM 3152 O O . LYS B 1 30 ? 30.469 7.988 17.399 1.00 109.25 10 LYS A O 1
ATOM 3158 N N . GLY B 1 31 ? 32.290 8.116 18.712 1.00 109.41 11 GLY A N 1
ATOM 3159 C CA . GLY B 1 31 ? 32.824 6.862 18.222 1.00 109.99 11 GLY A CA 1
ATOM 3160 C C . GLY B 1 31 ? 33.511 6.959 16.880 1.00 110.82 11 GLY A C 1
ATOM 3161 O O . GLY B 1 31 ? 33.442 6.014 16.088 1.00 111.08 11 GLY A O 1
ATOM 3162 N N . THR B 1 32 ? 34.172 8.086 16.597 1.00 110.91 12 THR A N 1
ATOM 3163 C CA . THR B 1 32 ? 34.731 8.316 15.267 1.00 111.05 12 THR A CA 1
ATOM 3164 C C . THR B 1 32 ? 35.771 7.268 14.886 1.00 111.44 12 THR A C 1
ATOM 3165 O O . THR B 1 32 ? 35.987 7.015 13.695 1.00 111.42 12 THR A O 1
ATOM 3169 N N . ARG B 1 33 ? 36.427 6.651 15.870 1.00 111.62 13 ARG A N 1
ATOM 3170 C CA . ARG B 1 33 ? 37.425 5.632 15.566 1.00 112.05 13 ARG A CA 1
ATOM 3171 C C . ARG B 1 33 ? 36.802 4.314 15.122 1.00 111.94 13 ARG A C 1
ATOM 3172 O O . ARG B 1 33 ? 37.531 3.432 14.656 1.00 112.52 13 ARG A O 1
ATOM 3180 N N . VAL B 1 34 ? 35.485 4.162 15.253 1.00 111.25 14 VAL A N 1
ATOM 3181 C CA . VAL B 1 34 ? 34.789 2.936 14.883 1.00 111.21 14 VAL A CA 1
ATOM 3182 C C . VAL B 1 34 ? 33.998 3.113 13.591 1.00 110.67 14 VAL A C 1
ATOM 3183 O O . VAL B 1 34 ? 33.303 2.182 13.155 1.00 110.67 14 VAL A O 1
ATOM 3187 N N . ARG B 1 35 ? 34.102 4.278 12.955 1.00 110.70 15 ARG A N 1
ATOM 3188 C CA . ARG B 1 35 ? 33.518 4.480 11.637 1.00 110.62 15 ARG A CA 1
ATOM 3189 C C . ARG B 1 35 ? 34.060 3.431 10.664 1.00 110.44 15 ARG A C 1
ATOM 3190 O O . ARG B 1 35 ? 35.226 3.035 10.755 1.00 110.88 15 ARG A O 1
ATOM 3198 N N . PRO B 1 36 ? 33.239 2.967 9.707 1.00 109.94 16 PRO A N 1
ATOM 3199 C CA . PRO B 1 36 ? 31.907 3.466 9.350 1.00 110.15 16 PRO A CA 1
ATOM 3200 C C . PRO B 1 36 ? 30.746 2.843 10.125 1.00 109.99 16 PRO A C 1
ATOM 3201 O O . PRO B 1 36 ? 29.594 3.143 9.811 1.00 109.94 16 PRO A O 1
ATOM 3205 N N . ILE B 1 37 ? 31.036 1.988 11.107 1.00 109.88 17 ILE A N 1
ATOM 3206 C CA . ILE B 1 37 ? 29.960 1.362 11.871 1.00 109.64 17 ILE A CA 1
ATOM 3207 C C . ILE B 1 37 ? 29.205 2.405 12.687 1.00 109.38 17 ILE A C 1
ATOM 3208 O O . ILE B 1 37 ? 27.974 2.355 12.799 1.00 108.97 17 ILE A O 1
ATOM 3213 N N . THR B 1 38 ? 29.920 3.373 13.254 1.00 109.40 18 THR A N 1
ATOM 3214 C CA . THR B 1 38 ? 29.270 4.412 14.050 1.00 109.03 18 THR A CA 1
ATOM 3215 C C . THR B 1 38 ? 28.511 5.433 13.211 1.00 108.83 18 THR A C 1
ATOM 3216 O O . THR B 1 38 ? 28.092 6.455 13.768 1.00 108.77 18 THR A O 1
ATOM 3220 N N . TYR B 1 39 ? 28.310 5.219 11.910 1.00 109.06 19 TYR A N 1
ATOM 3221 C CA . TYR B 1 39 ? 27.479 6.136 11.139 1.00 109.08 19 TYR A CA 1
ATOM 3222 C C . TYR B 1 39 ? 26.001 5.941 11.454 1.00 108.60 19 TYR A C 1
ATOM 3223 O O . TYR B 1 39 ? 25.252 6.918 11.575 1.00 108.40 19 TYR A O 1
ATOM 3232 N N . THR B 1 40 ? 25.562 4.688 11.594 1.00 108.45 20 THR A N 1
ATOM 3233 C CA . THR B 1 40 ? 24.164 4.381 11.855 1.00 108.11 20 THR A CA 1
ATOM 3234 C C . THR B 1 40 ? 23.913 3.699 13.192 1.00 108.06 20 THR A C 1
ATOM 3235 O O . THR B 1 40 ? 22.765 3.688 13.648 1.00 108.25 20 THR A O 1
ATOM 3239 N N . ILE B 1 41 ? 24.937 3.134 13.826 1.00 108.17 21 ILE A N 1
ATOM 3240 C CA . ILE B 1 41 ? 24.800 2.509 15.140 1.00 108.03 21 ILE A CA 1
ATOM 3241 C C . ILE B 1 41 ? 25.860 3.103 16.060 1.00 108.11 21 ILE A C 1
ATOM 3242 O O . ILE B 1 41 ? 27.043 3.121 15.697 1.00 108.33 21 ILE A O 1
ATOM 3247 N N . PRO B 1 42 ? 25.494 3.592 17.254 1.00 107.85 22 PRO A N 1
ATOM 3248 C CA . PRO B 1 42 ? 26.495 4.195 18.151 1.00 107.75 22 PRO A CA 1
ATOM 3249 C C . PRO B 1 42 ? 27.574 3.217 18.594 1.00 107.79 22 PRO A C 1
ATOM 3250 O O . PRO B 1 42 ? 27.589 2.064 18.156 1.00 107.77 22 PRO A O 1
ATOM 3254 N N . LYS B 1 43 ? 28.485 3.660 19.461 1.00 108.10 23 LYS A N 1
ATOM 3255 C CA . LYS B 1 43 ? 29.570 2.786 19.896 1.00 108.50 23 LYS A CA 1
ATOM 3256 C C . LYS B 1 43 ? 29.054 1.729 20.871 1.00 108.33 23 LYS A C 1
ATOM 3257 O O . LYS B 1 43 ? 29.497 0.575 20.808 1.00 108.53 23 LYS A O 1
ATOM 3263 N N . PRO B 1 44 ? 28.126 2.061 21.788 1.00 108.15 24 PRO A N 1
ATOM 3264 C CA . PRO B 1 44 ? 27.307 0.998 22.386 1.00 107.81 24 PRO A CA 1
ATOM 3265 C C . PRO B 1 44 ? 26.301 0.486 21.370 1.00 108.05 24 PRO A C 1
ATOM 3266 O O . PRO B 1 44 ? 26.313 0.934 20.220 1.00 108.31 24 PRO A O 1
ATOM 3270 N N . MET B 1 45 ? 25.447 -0.459 21.766 1.00 107.97 25 MET A N 1
ATOM 3271 C CA . MET B 1 45 ? 24.444 -1.038 20.874 1.00 108.37 25 MET A CA 1
ATOM 3272 C C . MET B 1 45 ? 25.070 -1.833 19.732 1.00 108.48 25 MET A C 1
ATOM 3273 O O . MET B 1 45 ? 24.355 -2.496 18.974 1.00 108.41 25 MET A O 1
ATOM 3278 N N . ILE B 1 46 ? 26.391 -1.766 19.586 1.00 108.42 26 ILE A N 1
ATOM 3279 C CA . ILE B 1 46 ? 27.097 -2.575 18.597 1.00 108.46 26 ILE A CA 1
ATOM 3280 C C . ILE B 1 46 ? 26.967 -4.030 19.028 1.00 109.07 26 ILE A C 1
ATOM 3281 O O . ILE B 1 46 ? 27.509 -4.418 20.074 1.00 109.26 26 ILE A O 1
ATOM 3286 N N . PRO B 1 47 ? 26.261 -4.868 18.267 1.00 108.97 27 PRO A N 1
ATOM 3287 C CA . PRO B 1 47 ? 25.940 -6.220 18.747 1.00 109.21 27 PRO A CA 1
ATOM 3288 C C . PRO B 1 47 ? 27.142 -7.148 18.651 1.00 109.64 27 PRO A C 1
ATOM 3289 O O . PRO B 1 47 ? 27.708 -7.344 17.573 1.00 109.96 27 PRO A O 1
ATOM 3293 N N . ILE B 1 48 ? 27.533 -7.718 19.787 1.00 109.61 28 ILE A N 1
ATOM 3294 C CA . ILE B 1 48 ? 28.442 -8.859 19.804 1.00 109.55 28 ILE A CA 1
ATOM 3295 C C . ILE B 1 48 ? 27.588 -10.095 19.546 1.00 109.88 28 ILE A C 1
ATOM 3296 O O . ILE B 1 48 ? 26.838 -10.532 20.421 1.00 110.07 28 ILE A O 1
ATOM 3301 N N . LEU B 1 49 ? 27.690 -10.644 18.334 1.00 110.25 29 LEU A N 1
ATOM 3302 C CA . LEU B 1 49 ? 26.745 -11.638 17.840 1.00 110.36 29 LEU A CA 1
ATOM 3303 C C . LEU B 1 49 ? 25.353 -11.020 17.839 1.00 110.33 29 LEU A C 1
ATOM 3304 O O . LEU B 1 49 ? 24.935 -10.424 16.841 1.00 110.61 29 LEU A O 1
ATOM 3309 N N . GLN B 1 50 ? 24.628 -11.150 18.944 1.00 110.22 30 GLN A N 1
ATOM 3310 C CA . GLN B 1 50 ? 23.313 -10.531 19.061 1.00 110.61 30 GLN A CA 1
ATOM 3311 C C . GLN B 1 50 ? 23.183 -9.591 20.249 1.00 110.39 30 GLN A C 1
ATOM 3312 O O . GLN B 1 50 ? 22.553 -8.538 20.125 1.00 110.50 30 GLN A O 1
ATOM 3318 N N . LYS B 1 51 ? 23.760 -9.933 21.393 1.00 110.30 31 LYS A N 1
ATOM 3319 C CA . LYS B 1 51 ? 23.706 -9.039 22.546 1.00 110.05 31 LYS A CA 1
ATOM 3320 C C . LYS B 1 51 ? 24.588 -7.817 22.315 1.00 109.66 31 LYS A C 1
ATOM 3321 O O . LYS B 1 51 ? 25.757 -7.964 21.939 1.00 109.76 31 LYS A O 1
ATOM 3327 N N . PRO B 1 52 ? 24.075 -6.607 22.524 1.00 109.70 32 PRO A N 1
ATOM 3328 C CA . PRO B 1 52 ? 24.915 -5.414 22.388 1.00 108.92 32 PRO A CA 1
ATOM 3329 C C . PRO B 1 52 ? 25.938 -5.335 23.511 1.00 109.21 32 PRO A C 1
ATOM 3330 O O . PRO B 1 52 ? 25.797 -5.962 24.564 1.00 108.98 32 PRO A O 1
ATOM 3334 N N . VAL B 1 53 ? 26.993 -4.554 23.262 1.00 108.72 33 VAL A N 1
ATOM 3335 C CA . VAL B 1 53 ? 28.045 -4.379 24.261 1.00 108.81 33 VAL A CA 1
ATOM 3336 C C . VAL B 1 53 ? 27.459 -3.851 25.564 1.00 108.32 33 VAL A C 1
ATOM 3337 O O . VAL B 1 53 ? 27.814 -4.313 26.655 1.00 108.43 33 VAL A O 1
ATOM 3341 N N . MET B 1 54 ? 26.549 -2.880 25.472 1.00 108.46 34 MET A N 1
ATOM 3342 C CA . MET B 1 54 ? 25.996 -2.261 26.670 1.00 108.25 34 MET A CA 1
ATOM 3343 C C . MET B 1 54 ? 25.103 -3.224 27.444 1.00 107.95 34 MET A C 1
ATOM 3344 O O . MET B 1 54 ? 25.057 -3.168 28.679 1.00 108.15 34 MET A O 1
ATOM 3349 N N . GLU B 1 55 ? 24.385 -4.104 26.740 1.00 108.40 35 GLU A N 1
ATOM 3350 C CA . GLU B 1 55 ? 23.597 -5.139 27.405 1.00 108.59 35 GLU A CA 1
ATOM 3351 C C . GLU B 1 55 ? 24.447 -5.985 28.345 1.00 108.61 35 GLU A C 1
ATOM 3352 O O . GLU B 1 55 ? 24.002 -6.346 29.440 1.00 108.09 35 GLU A O 1
ATOM 3358 N N . PHE B 1 56 ? 25.672 -6.321 27.930 1.00 108.39 36 PHE A N 1
ATOM 3359 C CA . PHE B 1 56 ? 26.584 -7.030 28.822 1.00 108.17 36 PHE A CA 1
ATOM 3360 C C . PHE B 1 56 ? 26.866 -6.223 30.083 1.00 107.97 36 PHE A C 1
ATOM 3361 O O . PHE B 1 56 ? 26.879 -6.772 31.191 1.00 107.90 36 PHE A O 1
ATOM 3369 N N . LEU B 1 57 ? 27.097 -4.917 29.933 1.00 107.95 37 LEU A N 1
ATOM 3370 C CA . LEU B 1 57 ? 27.412 -4.079 31.087 1.00 107.51 37 LEU A CA 1
ATOM 3371 C C . LEU B 1 57 ? 26.208 -3.901 32.004 1.00 106.84 37 LEU A C 1
ATOM 3372 O O . LEU B 1 57 ? 26.338 -3.994 33.230 1.00 106.86 37 LEU A O 1
ATOM 3377 N N . VAL B 1 58 ? 25.030 -3.640 31.432 1.00 106.93 38 VAL A N 1
ATOM 3378 C CA . VAL B 1 58 ? 23.836 -3.424 32.249 1.00 106.90 38 VAL A CA 1
ATOM 3379 C C . VAL B 1 58 ? 23.488 -4.680 33.039 1.00 107.16 38 VAL A C 1
ATOM 3380 O O . VAL B 1 58 ? 23.266 -4.627 34.255 1.00 107.37 38 VAL A O 1
ATOM 3384 N N . GLU B 1 59 ? 23.440 -5.830 32.363 1.00 107.63 39 GLU A N 1
ATOM 3385 C CA . GLU B 1 59 ? 23.164 -7.082 33.059 1.00 107.68 39 GLU A CA 1
ATOM 3386 C C . GLU B 1 59 ? 24.277 -7.458 34.029 1.00 107.09 39 GLU A C 1
ATOM 3387 O O . GLU B 1 59 ? 24.039 -8.247 34.949 1.00 107.51 39 GLU A O 1
ATOM 3393 N N . LEU B 1 60 ? 25.482 -6.914 33.847 1.00 106.91 40 LEU A N 1
ATOM 3394 C CA . LEU B 1 60 ? 26.543 -7.111 34.829 1.00 106.90 40 LEU A CA 1
ATOM 3395 C C . LEU B 1 60 ? 26.358 -6.188 36.028 1.00 107.08 40 LEU A C 1
ATOM 3396 O O . LEU B 1 60 ? 26.614 -6.590 37.169 1.00 106.47 40 LEU A O 1
ATOM 3401 N N . LEU B 1 61 ? 25.924 -4.948 35.788 1.00 106.42 41 LEU A N 1
ATOM 3402 C CA . LEU B 1 61 ? 25.658 -4.035 36.894 1.00 106.06 41 LEU A CA 1
ATOM 3403 C C . LEU B 1 61 ? 24.534 -4.554 37.779 1.00 106.29 41 LEU A C 1
ATOM 3404 O O . LEU B 1 61 ? 24.565 -4.365 39.000 1.00 106.03 41 LEU A O 1
ATOM 3409 N N . ARG B 1 62 ? 23.538 -5.214 37.185 1.00 106.26 42 ARG A N 1
ATOM 3410 C CA . ARG B 1 62 ? 22.502 -5.865 37.979 1.00 106.47 42 ARG A CA 1
ATOM 3411 C C . ARG B 1 62 ? 23.072 -7.038 38.765 1.00 106.71 42 ARG A C 1
ATOM 3412 O O . ARG B 1 62 ? 22.705 -7.254 39.926 1.00 106.57 42 ARG A O 1
ATOM 3420 N N . GLN B 1 63 ? 23.967 -7.809 38.137 1.00 106.88 43 GLN A N 1
ATOM 3421 C CA . GLN B 1 63 ? 24.605 -8.945 38.797 1.00 107.01 43 GLN A CA 1
ATOM 3422 C C . GLN B 1 63 ? 25.246 -8.563 40.125 1.00 106.79 43 GLN A C 1
ATOM 3423 O O . GLN B 1 63 ? 25.355 -9.403 41.025 1.00 106.88 43 GLN A O 1
ATOM 3429 N N . HIS B 1 64 ? 25.665 -7.306 40.274 1.00 106.31 44 HIS A N 1
ATOM 3430 C CA . HIS B 1 64 ? 26.393 -6.866 41.458 1.00 106.30 44 HIS A CA 1
ATOM 3431 C C . HIS B 1 64 ? 25.614 -5.834 42.266 1.00 106.24 44 HIS A C 1
ATOM 3432 O O . HIS B 1 64 ? 26.212 -5.059 43.020 1.00 106.13 44 HIS A O 1
ATOM 3439 N N . GLY B 1 65 ? 24.290 -5.810 42.126 1.00 106.21 45 GLY A N 1
ATOM 3440 C CA . GLY B 1 65 ? 23.440 -4.952 42.924 1.00 106.02 45 GLY A CA 1
ATOM 3441 C C . GLY B 1 65 ? 23.350 -3.510 42.476 1.00 105.48 45 GLY A C 1
ATOM 3442 O O . GLY B 1 65 ? 22.680 -2.715 43.148 1.00 105.41 45 GLY A O 1
ATOM 3443 N N . PHE B 1 66 ? 23.996 -3.139 41.369 1.00 105.53 46 PHE A N 1
ATOM 3444 C CA . PHE B 1 66 ? 23.890 -1.783 40.831 1.00 105.22 46 PHE A CA 1
ATOM 3445 C C . PHE B 1 66 ? 22.709 -1.749 39.865 1.00 105.38 46 PHE A C 1
ATOM 3446 O O . PHE B 1 66 ? 22.854 -1.830 38.643 1.00 105.94 46 PHE A O 1
ATOM 3454 N N . ASN B 1 67 ? 21.511 -1.624 40.436 1.00 105.26 47 ASN A N 1
ATOM 3455 C CA . ASN B 1 67 ? 20.269 -1.711 39.679 1.00 105.59 47 ASN A CA 1
ATOM 3456 C C . ASN B 1 67 ? 19.646 -0.357 39.357 1.00 105.83 47 ASN A C 1
ATOM 3457 O O . ASN B 1 67 ? 18.618 -0.315 38.673 1.00 106.21 47 ASN A O 1
ATOM 3462 N N . GLN B 1 68 ? 20.228 0.742 39.825 1.00 105.57 48 GLN A N 1
ATOM 3463 C CA . GLN B 1 68 ? 19.761 2.089 39.498 1.00 105.53 48 GLN A CA 1
ATOM 3464 C C . GLN B 1 68 ? 20.828 2.737 38.621 1.00 105.37 48 GLN A C 1
ATOM 3465 O O . GLN B 1 68 ? 21.818 3.276 39.122 1.00 105.27 48 GLN A O 1
ATOM 3471 N N . ILE B 1 69 ? 20.613 2.689 37.310 1.00 105.64 49 ILE A N 1
ATOM 3472 C CA . ILE B 1 69 ? 21.632 2.999 36.315 1.00 105.41 49 ILE A CA 1
ATOM 3473 C C . ILE B 1 69 ? 21.331 4.348 35.675 1.00 105.58 49 ILE A C 1
ATOM 3474 O O . ILE B 1 69 ? 20.190 4.616 35.278 1.00 105.91 49 ILE A O 1
ATOM 3479 N N . MET B 1 70 ? 22.357 5.189 35.572 1.00 105.21 50 MET A N 1
ATOM 3480 C CA . MET B 1 70 ? 22.299 6.437 34.825 1.00 104.92 50 MET A CA 1
ATOM 3481 C C . MET B 1 70 ? 23.048 6.274 33.510 1.00 105.22 50 MET A C 1
ATOM 3482 O O . MET B 1 70 ? 24.102 5.636 33.460 1.00 105.36 50 MET A O 1
ATOM 3487 N N . VAL B 1 71 ? 22.496 6.841 32.440 1.00 105.64 51 VAL A N 1
ATOM 3488 C CA . VAL B 1 71 ? 23.090 6.739 31.111 1.00 105.61 51 VAL A CA 1
ATOM 3489 C C . VAL B 1 71 ? 23.091 8.118 30.471 1.00 105.77 51 VAL A C 1
ATOM 3490 O O . VAL B 1 71 ? 22.034 8.747 30.344 1.00 105.80 51 VAL A O 1
ATOM 3494 N N . ASN B 1 72 ? 24.267 8.586 30.065 1.00 105.91 52 ASN A N 1
ATOM 3495 C CA . ASN B 1 72 ? 24.394 9.822 29.305 1.00 106.25 52 ASN A CA 1
ATOM 3496 C C . ASN B 1 72 ? 24.546 9.481 27.827 1.00 106.36 52 ASN A C 1
ATOM 3497 O O . ASN B 1 72 ? 25.322 8.590 27.466 1.00 106.33 52 ASN A O 1
ATOM 3502 N N . VAL B 1 73 ? 23.790 10.177 26.980 1.00 106.53 53 VAL A N 1
ATOM 3503 C CA . VAL B 1 73 ? 23.744 9.887 25.553 1.00 106.81 53 VAL A CA 1
ATOM 3504 C C . VAL B 1 73 ? 23.819 11.195 24.778 1.00 107.22 53 VAL A C 1
ATOM 3505 O O . VAL B 1 73 ? 23.396 12.251 25.260 1.00 107.49 53 VAL A O 1
ATOM 3509 N N . SER B 1 74 ? 24.368 11.118 23.566 1.00 107.31 54 SER A N 1
ATOM 3510 C CA . SER B 1 74 ? 24.424 12.280 22.689 1.00 107.53 54 SER A CA 1
ATOM 3511 C C . SER B 1 74 ? 24.354 11.867 21.225 1.00 107.69 54 SER A C 1
ATOM 3512 O O . SER B 1 74 ? 23.333 12.079 20.562 1.00 107.79 54 SER A O 1
ATOM 3515 N N . HIS B 1 75 ? 25.432 11.279 20.715 1.00 107.83 55 HIS A N 1
ATOM 3516 C CA . HIS B 1 75 ? 25.473 10.847 19.323 1.00 107.96 55 HIS A CA 1
ATOM 3517 C C . HIS B 1 75 ? 24.536 9.663 19.113 1.00 107.70 55 HIS A C 1
ATOM 3518 O O . HIS B 1 75 ? 24.679 8.628 19.773 1.00 107.72 55 HIS A O 1
ATOM 3525 N N . LEU B 1 76 ? 23.593 9.813 18.182 1.00 107.72 56 LEU A N 1
ATOM 3526 C CA . LEU B 1 76 ? 22.610 8.776 17.865 1.00 107.86 56 LEU A CA 1
ATOM 3527 C C . LEU B 1 76 ? 21.922 8.272 19.132 1.00 108.00 56 LEU A C 1
ATOM 3528 O O . LEU B 1 76 ? 21.885 7.074 19.422 1.00 108.08 56 LEU A O 1
ATOM 3533 N N . ALA B 1 77 ? 21.379 9.220 19.899 1.00 108.08 57 ALA A N 1
ATOM 3534 C CA . ALA B 1 77 ? 20.800 8.897 21.199 1.00 107.86 57 ALA A CA 1
ATOM 3535 C C . ALA B 1 77 ? 19.606 7.961 21.064 1.00 107.99 57 ALA A C 1
ATOM 3536 O O . ALA B 1 77 ? 19.435 7.042 21.874 1.00 107.94 57 ALA A O 1
ATOM 3538 N N . HIS B 1 78 ? 18.769 8.179 20.046 1.00 108.27 58 HIS A N 1
ATOM 3539 C CA . HIS B 1 78 ? 17.518 7.435 19.933 1.00 108.65 58 HIS A CA 1
ATOM 3540 C C . HIS B 1 78 ? 17.750 5.939 19.764 1.00 108.83 58 HIS A C 1
ATOM 3541 O O . HIS B 1 78 ? 16.908 5.134 20.176 1.00 108.99 58 HIS A O 1
ATOM 3548 N N . GLU B 1 79 ? 18.878 5.542 19.173 1.00 109.05 59 GLU A N 1
ATOM 3549 C CA . GLU B 1 79 ? 19.163 4.118 19.033 1.00 108.99 59 GLU A CA 1
ATOM 3550 C C . GLU B 1 79 ? 19.463 3.457 20.374 1.00 108.85 59 GLU A C 1
ATOM 3551 O O . GLU B 1 79 ? 19.133 2.281 20.568 1.00 108.86 59 GLU A O 1
ATOM 3557 N N . ILE B 1 80 ? 20.081 4.184 21.306 1.00 108.44 60 ILE A N 1
ATOM 3558 C CA . ILE B 1 80 ? 20.425 3.599 22.599 1.00 108.00 60 ILE A CA 1
ATOM 3559 C C . ILE B 1 80 ? 19.203 3.508 23.504 1.00 108.09 60 ILE A C 1
ATOM 3560 O O . ILE B 1 80 ? 18.882 2.436 24.030 1.00 108.37 60 ILE A O 1
ATOM 3565 N N . GLU B 1 81 ? 18.497 4.625 23.700 1.00 107.87 61 GLU A N 1
ATOM 3566 C CA . GLU B 1 81 ? 17.404 4.636 24.666 1.00 107.90 61 GLU A CA 1
ATOM 3567 C C . GLU B 1 81 ? 16.174 3.884 24.173 1.00 108.33 61 GLU A C 1
ATOM 3568 O O . GLU B 1 81 ? 15.320 3.526 24.990 1.00 108.72 61 GLU A O 1
ATOM 3574 N N . SER B 1 82 ? 16.055 3.639 22.867 1.00 108.52 62 SER A N 1
ATOM 3575 C CA . SER B 1 82 ? 14.934 2.841 22.377 1.00 108.93 62 SER A CA 1
ATOM 3576 C C . SER B 1 82 ? 15.081 1.377 22.768 1.00 109.28 62 SER A C 1
ATOM 3577 O O . SER B 1 82 ? 14.077 0.680 22.954 1.00 109.36 62 SER A O 1
ATOM 3580 N N . TYR B 1 83 ? 16.320 0.899 22.894 1.00 109.43 63 TYR A N 1
ATOM 3581 C CA . TYR B 1 83 ? 16.573 -0.514 23.145 1.00 109.59 63 TYR A CA 1
ATOM 3582 C C . TYR B 1 83 ? 16.424 -0.866 24.620 1.00 109.53 63 TYR A C 1
ATOM 3583 O O . TYR B 1 83 ? 15.860 -1.913 24.955 1.00 110.16 63 TYR A O 1
ATOM 3592 N N . PHE B 1 84 ? 16.919 -0.010 25.514 1.00 109.07 64 PHE A N 1
ATOM 3593 C CA . PHE B 1 84 ? 16.878 -0.272 26.948 1.00 109.01 64 PHE A CA 1
ATOM 3594 C C . PHE B 1 84 ? 15.675 0.370 27.628 1.00 108.95 64 PHE A C 1
ATOM 3595 O O . PHE B 1 84 ? 14.983 -0.289 28.409 1.00 109.13 64 PHE A O 1
ATOM 3603 N N . GLN B 1 85 ? 15.414 1.640 27.338 1.00 108.80 65 GLN A N 1
ATOM 3604 C CA . GLN B 1 85 ? 14.317 2.413 27.951 1.00 108.93 65 GLN A CA 1
ATOM 3605 C C . GLN B 1 85 ? 14.542 2.412 29.468 1.00 108.91 65 GLN A C 1
ATOM 3606 O O . GLN B 1 85 ? 15.696 2.495 29.916 1.00 108.76 65 GLN A O 1
ATOM 3612 N N . ASP B 1 86 ? 13.486 2.324 30.280 1.00 109.33 66 ASP A N 1
ATOM 3613 C CA . ASP B 1 86 ? 13.658 2.417 31.725 1.00 109.07 66 ASP A CA 1
ATOM 3614 C C . ASP B 1 86 ? 14.395 1.218 32.305 1.00 108.58 66 ASP A C 1
ATOM 3615 O O . ASP B 1 86 ? 14.971 1.330 33.392 1.00 108.40 66 ASP A O 1
ATOM 3620 N N . GLY B 1 87 ? 14.385 0.081 31.617 1.00 108.97 67 GLY A N 1
ATOM 3621 C CA . GLY B 1 87 ? 15.144 -1.073 32.044 1.00 109.01 67 GLY A CA 1
ATOM 3622 C C . GLY B 1 87 ? 14.342 -2.158 32.725 1.00 109.66 67 GLY A C 1
ATOM 3623 O O . GLY B 1 87 ? 14.942 -3.040 33.350 1.00 109.71 67 GLY A O 1
ATOM 3624 N N . GLN B 1 88 ? 13.008 -2.102 32.647 1.00 110.12 68 GLN A N 1
ATOM 3625 C CA . GLN B 1 88 ? 12.161 -3.149 33.214 1.00 110.75 68 GLN A CA 1
ATOM 3626 C C . GLN B 1 88 ? 12.644 -4.536 32.809 1.00 110.68 68 GLN A C 1
ATOM 3627 O O . GLN B 1 88 ? 12.852 -5.413 33.654 1.00 110.80 68 GLN A O 1
ATOM 3633 N N . ARG B 1 89 ? 12.824 -4.743 31.505 1.00 110.54 69 ARG A N 1
ATOM 3634 C CA . ARG B 1 89 ? 13.173 -6.052 30.971 1.00 110.77 69 ARG A CA 1
ATOM 3635 C C . ARG B 1 89 ? 14.572 -6.503 31.378 1.00 110.46 69 ARG A C 1
ATOM 3636 O O . ARG B 1 89 ? 14.839 -7.709 31.400 1.00 110.79 69 ARG A O 1
ATOM 3644 N N . PHE B 1 90 ? 15.461 -5.573 31.724 1.00 110.00 70 PHE A N 1
ATOM 3645 C CA . PHE B 1 90 ? 16.795 -5.913 32.202 1.00 109.96 70 PHE A CA 1
ATOM 3646 C C . PHE B 1 90 ? 16.884 -5.988 33.720 1.00 109.83 70 PHE A C 1
ATOM 3647 O O . PHE B 1 90 ? 17.986 -6.155 34.254 1.00 109.47 70 PHE A O 1
ATOM 3655 N N . GLY B 1 91 ? 15.763 -5.866 34.424 1.00 110.29 71 GLY A N 1
ATOM 3656 C CA . GLY B 1 91 ? 15.785 -5.941 35.873 1.00 111.79 71 GLY A CA 1
ATOM 3657 C C . GLY B 1 91 ? 16.507 -4.803 36.555 1.00 110.91 71 GLY A C 1
ATOM 3658 O O . GLY B 1 91 ? 17.046 -4.990 37.650 1.00 111.38 71 GLY A O 1
ATOM 3659 N N . VAL B 1 92 ? 16.537 -3.625 35.938 1.00 109.59 72 VAL A N 1
ATOM 3660 C CA . VAL B 1 92 ? 17.200 -2.448 36.480 1.00 108.30 72 VAL A CA 1
ATOM 3661 C C . VAL B 1 92 ? 16.317 -1.233 36.222 1.00 107.76 72 VAL A C 1
ATOM 3662 O O . VAL B 1 92 ? 15.275 -1.320 35.566 1.00 108.12 72 VAL A O 1
ATOM 3666 N N . GLU B 1 93 ? 16.740 -0.088 36.749 1.00 107.12 73 GLU A N 1
ATOM 3667 C CA . GLU B 1 93 ? 16.101 1.193 36.487 1.00 106.91 73 GLU A CA 1
ATOM 3668 C C . GLU B 1 93 ? 17.102 2.073 35.756 1.00 106.96 73 GLU A C 1
ATOM 3669 O O . GLU B 1 93 ? 18.245 2.221 36.203 1.00 106.32 73 GLU A O 1
ATOM 3675 N N . ILE B 1 94 ? 16.678 2.652 34.636 1.00 107.40 74 ILE A N 1
ATOM 3676 C CA . ILE B 1 94 ? 17.564 3.408 33.759 1.00 106.87 74 ILE A CA 1
ATOM 3677 C C . ILE B 1 94 ? 16.924 4.749 33.437 1.00 106.81 74 ILE A C 1
ATOM 3678 O O . ILE B 1 94 ? 15.763 4.804 33.014 1.00 107.05 74 ILE A O 1
ATOM 3683 N N . ALA B 1 95 ? 17.680 5.824 33.636 1.00 106.32 75 ALA A N 1
ATOM 3684 C CA . ALA B 1 95 ? 17.309 7.155 33.189 1.00 106.08 75 ALA A CA 1
ATOM 3685 C C . ALA B 1 95 ? 18.401 7.677 32.266 1.00 106.19 75 ALA A C 1
ATOM 3686 O O . ALA B 1 95 ? 19.549 7.228 32.317 1.00 106.09 75 ALA A O 1
ATOM 3688 N N . TYR B 1 96 ? 18.039 8.635 31.418 1.00 106.12 76 TYR A N 1
ATOM 3689 C CA . TYR B 1 96 ? 18.918 9.096 30.353 1.00 106.08 76 TYR A CA 1
ATOM 3690 C C . TYR B 1 96 ? 19.181 10.587 30.493 1.00 106.42 76 TYR A C 1
ATOM 3691 O O . TYR B 1 96 ? 18.244 11.377 30.652 1.00 106.78 76 TYR A O 1
ATOM 3700 N N . SER B 1 97 ? 20.456 10.962 30.436 1.00 106.44 77 SER A N 1
ATOM 3701 C CA . SER B 1 97 ? 20.872 12.359 30.392 1.00 106.64 77 SER A CA 1
ATOM 3702 C C . SER B 1 97 ? 21.311 12.676 28.967 1.00 106.74 77 SER A C 1
ATOM 3703 O O . SER B 1 97 ? 22.371 12.224 28.522 1.00 106.79 77 SER A O 1
ATOM 3706 N N . PHE B 1 98 ? 20.499 13.452 28.256 1.00 107.16 78 PHE A N 1
ATOM 3707 C CA . PHE B 1 98 ? 20.814 13.810 26.881 1.00 107.27 78 PHE A CA 1
ATOM 3708 C C . PHE B 1 98 ? 21.773 14.992 26.873 1.00 107.56 78 PHE A C 1
ATOM 3709 O O . PHE B 1 98 ? 21.535 16.003 27.541 1.00 107.65 78 PHE A O 1
ATOM 3717 N N . GLU B 1 99 ? 22.856 14.863 26.115 1.00 107.83 79 GLU A N 1
ATOM 3718 C CA . GLU B 1 99 ? 23.892 15.887 26.010 1.00 108.19 79 GLU A CA 1
ATOM 3719 C C . GLU B 1 99 ? 23.830 16.440 24.589 1.00 108.43 79 GLU A C 1
ATOM 3720 O O . GLU B 1 99 ? 24.448 15.902 23.670 1.00 108.31 79 GLU A O 1
ATOM 3726 N N . GLY B 1 100 ? 23.082 17.520 24.414 1.00 108.64 80 GLY A N 1
ATOM 3727 C CA . GLY B 1 100 ? 22.955 18.104 23.096 1.00 109.36 80 GLY A CA 1
ATOM 3728 C C . GLY B 1 100 ? 21.994 19.267 23.083 1.00 110.05 80 GLY A C 1
ATOM 3729 O O . GLY B 1 100 ? 21.669 19.843 24.123 1.00 110.05 80 GLY A O 1
ATOM 3730 N N . TYR B 1 101 ? 21.546 19.605 21.877 1.00 110.52 81 TYR A N 1
ATOM 3731 C CA . TYR B 1 101 ? 20.631 20.713 21.656 1.00 110.98 81 TYR A CA 1
ATOM 3732 C C . TYR B 1 101 ? 20.024 20.567 20.269 1.00 111.29 81 TYR A C 1
ATOM 3733 O O . TYR B 1 101 ? 20.665 20.049 19.351 1.00 111.45 81 TYR A O 1
ATOM 3742 N N . ILE B 1 102 ? 18.786 21.020 20.127 1.00 111.78 82 ILE A N 1
ATOM 3743 C CA . ILE B 1 102 ? 18.079 20.945 18.856 1.00 112.20 82 ILE A CA 1
ATOM 3744 C C . ILE B 1 102 ? 18.164 22.312 18.191 1.00 112.21 82 ILE A C 1
ATOM 3745 O O . ILE B 1 102 ? 18.239 23.349 18.862 1.00 112.13 82 ILE A O 1
ATOM 3750 N N . LYS B 1 103 ? 18.183 22.321 16.859 1.00 112.61 83 LYS A N 1
ATOM 3751 C CA . LYS B 1 103 ? 18.170 23.575 16.114 1.00 112.93 83 LYS A CA 1
ATOM 3752 C C . LYS B 1 103 ? 17.674 23.318 14.700 1.00 113.02 83 LYS A C 1
ATOM 3753 O O . LYS B 1 103 ? 18.169 22.407 14.027 1.00 112.99 83 LYS A O 1
ATOM 3759 N N . ASP B 1 104 ? 16.693 24.113 14.264 1.00 112.99 84 ASP A N 1
ATOM 3760 C CA . ASP B 1 104 ? 16.138 24.024 12.911 1.00 113.65 84 ASP A CA 1
ATOM 3761 C C . ASP B 1 104 ? 15.509 22.655 12.663 1.00 113.91 84 ASP A C 1
ATOM 3762 O O . ASP B 1 104 ? 15.575 22.111 11.559 1.00 114.11 84 ASP A O 1
ATOM 3767 N N . GLY B 1 105 ? 14.887 22.095 13.701 1.00 113.96 85 GLY A N 1
ATOM 3768 C CA . GLY B 1 105 ? 14.293 20.780 13.621 1.00 114.07 85 GLY A CA 1
ATOM 3769 C C . GLY B 1 105 ? 15.278 19.636 13.689 1.00 113.85 85 GLY A C 1
ATOM 3770 O O . GLY B 1 105 ? 14.884 18.516 14.036 1.00 113.97 85 GLY A O 1
ATOM 3771 N N . GLU B 1 106 ? 16.546 19.877 13.371 1.00 113.69 86 GLU A N 1
ATOM 3772 C CA . GLU B 1 106 ? 17.576 18.853 13.420 1.00 113.64 86 GLU A CA 1
ATOM 3773 C C . GLU B 1 106 ? 18.164 18.775 14.825 1.00 113.05 86 GLU A C 1
ATOM 3774 O O . GLU B 1 106 ? 18.283 19.784 15.525 1.00 112.74 86 GLU A O 1
ATOM 3780 N N . LEU B 1 107 ? 18.545 17.565 15.227 1.00 112.69 87 LEU A N 1
ATOM 3781 C CA . LEU B 1 107 ? 19.016 17.290 16.581 1.00 111.85 87 LEU A CA 1
ATOM 3782 C C . LEU B 1 107 ? 20.531 17.120 16.553 1.00 111.35 87 LEU A C 1
ATOM 3783 O O . LEU B 1 107 ? 21.040 16.151 15.981 1.00 111.42 87 LEU A O 1
ATOM 3788 N N . VAL B 1 108 ? 21.248 18.057 17.171 1.00 111.05 88 VAL A N 1
ATOM 3789 C CA . VAL B 1 108 ? 22.708 18.052 17.184 1.00 110.91 88 VAL A CA 1
ATOM 3790 C C . VAL B 1 108 ? 23.195 17.574 18.544 1.00 110.74 88 VAL A C 1
ATOM 3791 O O . VAL B 1 108 ? 22.690 18.006 19.589 1.00 110.53 88 VAL A O 1
ATOM 3795 N N . GLY B 1 109 ? 24.184 16.681 18.532 1.00 110.47 89 GLY A N 1
ATOM 3796 C CA . GLY B 1 109 ? 24.770 16.167 19.757 1.00 109.43 89 GLY A CA 1
ATOM 3797 C C . GLY B 1 109 ? 25.878 17.064 20.273 1.00 109.22 89 GLY A C 1
ATOM 3798 O O . GLY B 1 109 ? 26.742 17.503 19.510 1.00 109.61 89 GLY A O 1
ATOM 3799 N N . LYS B 1 110 ? 25.848 17.335 21.578 1.00 109.22 90 LYS A N 1
ATOM 3800 C CA . LYS B 1 110 ? 26.818 18.210 22.241 1.00 109.45 90 LYS A CA 1
ATOM 3801 C C . LYS B 1 110 ? 27.332 17.458 23.465 1.00 109.22 90 LYS A C 1
ATOM 3802 O O . LYS B 1 110 ? 26.804 17.610 24.570 1.00 109.17 90 LYS A O 1
ATOM 3808 N N . ALA B 1 111 ? 28.363 16.642 23.258 1.00 108.80 91 ALA A N 1
ATOM 3809 C CA . ALA B 1 111 ? 28.913 15.835 24.338 1.00 108.51 91 ALA A CA 1
ATOM 3810 C C . ALA B 1 111 ? 29.571 16.721 25.388 1.00 108.94 91 ALA A C 1
ATOM 3811 O O . ALA B 1 111 ? 30.220 17.720 25.066 1.00 109.15 91 ALA A O 1
ATOM 3813 N N . LEU B 1 112 ? 29.401 16.344 26.653 1.00 108.88 92 LEU A N 1
ATOM 3814 C CA . LEU B 1 112 ? 29.923 17.109 27.775 1.00 108.75 92 LEU A CA 1
ATOM 3815 C C . LEU B 1 112 ? 31.215 16.535 28.336 1.00 109.11 92 LEU A C 1
ATOM 3816 O O . LEU B 1 112 ? 31.755 17.087 29.299 1.00 109.43 92 LEU A O 1
ATOM 3821 N N . GLY B 1 113 ? 31.727 15.456 27.758 1.00 109.01 93 GLY A N 1
ATOM 3822 C CA . GLY B 1 113 ? 32.901 14.800 28.289 1.00 109.22 93 GLY A CA 1
ATOM 3823 C C . GLY B 1 113 ? 32.551 13.707 29.284 1.00 109.00 93 GLY A C 1
ATOM 3824 O O . GLY B 1 113 ? 31.432 13.609 29.785 1.00 108.83 93 GLY A O 1
ATOM 3825 N N . SER B 1 114 ? 33.544 12.860 29.562 1.00 109.07 94 SER A N 1
ATOM 3826 C CA . SER B 1 114 ? 33.332 11.755 30.492 1.00 108.97 94 SER A CA 1
ATOM 3827 C C . SER B 1 114 ? 33.003 12.261 31.892 1.00 108.88 94 SER A C 1
ATOM 3828 O O . SER B 1 114 ? 32.123 11.713 32.567 1.00 108.65 94 SER A O 1
ATOM 3831 N N . ALA B 1 115 ? 33.694 13.307 32.346 1.00 109.31 95 ALA A N 1
ATOM 3832 C CA . ALA B 1 115 ? 33.429 13.882 33.660 1.00 108.75 95 ALA A CA 1
ATOM 3833 C C . ALA B 1 115 ? 32.305 14.911 33.628 1.00 108.13 95 ALA A C 1
ATOM 3834 O O . ALA B 1 115 ? 31.535 15.013 34.588 1.00 107.88 95 ALA A O 1
ATOM 3836 N N . GLY B 1 116 ? 32.201 15.681 32.542 1.00 108.50 96 GLY A N 1
ATOM 3837 C CA . GLY B 1 116 ? 31.159 16.690 32.458 1.00 108.40 96 GLY A CA 1
ATOM 3838 C C . GLY B 1 116 ? 29.760 16.107 32.457 1.00 107.83 96 GLY A C 1
ATOM 3839 O O . GLY B 1 116 ? 28.830 16.716 32.993 1.00 107.57 96 GLY A O 1
ATOM 3840 N N . GLY B 1 117 ? 29.587 14.929 31.855 1.00 107.90 97 GLY A N 1
ATOM 3841 C CA . GLY B 1 117 ? 28.282 14.293 31.857 1.00 107.30 97 GLY A CA 1
ATOM 3842 C C . GLY B 1 117 ? 27.836 13.859 33.238 1.00 106.80 97 GLY A C 1
ATOM 3843 O O . GLY B 1 117 ? 26.637 13.859 33.534 1.00 106.55 97 GLY A O 1
ATOM 3844 N N . ILE B 1 118 ? 28.784 13.485 34.098 1.00 106.71 98 ILE A N 1
ATOM 3845 C CA . ILE B 1 118 ? 28.443 13.149 35.476 1.00 106.40 98 ILE A CA 1
ATOM 3846 C C . ILE B 1 118 ? 28.013 14.396 36.237 1.00 106.59 98 ILE A C 1
ATOM 3847 O O . ILE B 1 118 ? 27.048 14.368 37.009 1.00 106.57 98 ILE A O 1
ATOM 3852 N N . LYS B 1 119 ? 28.723 15.510 36.032 1.00 106.62 99 LYS A N 1
ATOM 3853 C CA . LYS B 1 119 ? 28.387 16.749 36.727 1.00 106.41 99 LYS A CA 1
ATOM 3854 C C . LYS B 1 119 ? 27.006 17.259 36.330 1.00 106.47 99 LYS A C 1
ATOM 3855 O O . LYS B 1 119 ? 26.270 17.792 37.169 1.00 106.31 99 LYS A O 1
ATOM 3861 N N . ARG B 1 120 ? 26.639 17.111 35.054 1.00 106.19 100 ARG A N 1
ATOM 3862 C CA . ARG B 1 120 ? 25.333 17.581 34.599 1.00 106.19 100 ARG A CA 1
ATOM 3863 C C . ARG B 1 120 ? 24.196 16.866 35.318 1.00 106.11 100 ARG A C 1
ATOM 3864 O O . ARG B 1 120 ? 23.182 17.486 35.660 1.00 105.98 100 ARG A O 1
ATOM 3872 N N . ILE B 1 121 ? 24.347 15.563 35.563 1.00 105.94 101 ILE A N 1
ATOM 3873 C CA . ILE B 1 121 ? 23.288 14.805 36.222 1.00 105.73 101 ILE A CA 1
ATOM 3874 C C . ILE B 1 121 ? 23.094 15.293 37.653 1.00 105.86 101 ILE A C 1
ATOM 3875 O O . ILE B 1 121 ? 21.963 15.516 38.102 1.00 105.83 101 ILE A O 1
ATOM 3880 N N . GLN B 1 122 ? 24.193 15.478 38.387 1.00 105.47 102 GLN A N 1
ATOM 3881 C CA . GLN B 1 122 ? 24.089 15.946 39.765 1.00 105.38 102 GLN A CA 1
ATOM 3882 C C . GLN B 1 122 ? 23.576 17.379 39.822 1.00 105.68 102 GLN A C 1
ATOM 3883 O O . GLN B 1 122 ? 22.817 17.738 40.729 1.00 105.46 102 GLN A O 1
ATOM 3889 N N . ASP B 1 123 ? 23.985 18.215 38.864 1.00 105.94 103 ASP A N 1
ATOM 3890 C CA . ASP B 1 123 ? 23.532 19.601 38.853 1.00 105.93 103 ASP A CA 1
ATOM 3891 C C . ASP B 1 123 ? 22.059 19.707 38.480 1.00 105.80 103 ASP A C 1
ATOM 3892 O O . ASP B 1 123 ? 21.361 20.603 38.970 1.00 105.69 103 ASP A O 1
ATOM 3897 N N . PHE B 1 124 ? 21.573 18.815 37.616 1.00 105.80 104 PHE A N 1
ATOM 3898 C CA . PHE B 1 124 ? 20.147 18.771 37.312 1.00 106.09 104 PHE A CA 1
ATOM 3899 C C . PHE B 1 124 ? 19.337 18.446 38.561 1.00 106.16 104 PHE A C 1
ATOM 3900 O O . PHE B 1 124 ? 18.437 19.197 38.952 1.00 106.44 104 PHE A O 1
ATOM 3908 N N . ASN B 1 125 ? 19.655 17.323 39.205 1.00 105.80 105 ASN A N 1
ATOM 3909 C CA . ASN B 1 125 ? 19.023 16.921 40.440 1.00 106.10 105 ASN A CA 1
ATOM 3910 C C . ASN B 1 125 ? 20.017 16.025 41.164 1.00 105.26 105 ASN A C 1
ATOM 3911 O O . ASN B 1 125 ? 20.577 15.112 40.537 1.00 105.83 105 ASN A O 1
ATOM 3916 N N . PRO B 1 126 ? 20.259 16.252 42.457 1.00 105.64 106 PRO A N 1
ATOM 3917 C CA . PRO B 1 126 ? 21.232 15.424 43.183 1.00 104.93 106 PRO A CA 1
ATOM 3918 C C . PRO B 1 126 ? 20.819 13.963 43.244 1.00 104.95 106 PRO A C 1
ATOM 3919 O O . PRO B 1 126 ? 19.837 13.608 43.904 1.00 105.39 106 PRO A O 1
ATOM 3923 N N . PHE B 1 127 ? 21.564 13.110 42.551 1.00 104.63 107 PHE A N 1
ATOM 3924 C CA . PHE B 1 127 ? 21.222 11.702 42.407 1.00 104.63 107 PHE A CA 1
ATOM 3925 C C . PHE B 1 127 ? 22.246 10.774 43.034 1.00 104.39 107 PHE A C 1
ATOM 3926 O O . PHE B 1 127 ? 21.869 9.787 43.670 1.00 104.62 107 PHE A O 1
ATOM 3934 N N . PHE B 1 128 ? 23.533 11.064 42.871 1.00 104.63 108 PHE A N 1
ATOM 3935 C CA . PHE B 1 128 ? 24.585 10.230 43.438 1.00 104.60 108 PHE A CA 1
ATOM 3936 C C . PHE B 1 128 ? 24.755 10.588 44.909 1.00 104.50 108 PHE A C 1
ATOM 3937 O O . PHE B 1 128 ? 25.178 11.699 45.245 1.00 104.22 108 PHE A O 1
ATOM 3945 N N . ASP B 1 129 ? 24.425 9.638 45.785 1.00 104.59 109 ASP A N 1
ATOM 3946 C CA . ASP B 1 129 ? 24.398 9.849 47.224 1.00 104.57 109 ASP A CA 1
ATOM 3947 C C . ASP B 1 129 ? 25.325 8.915 47.987 1.00 104.50 109 ASP A C 1
ATOM 3948 O O . ASP B 1 129 ? 25.537 9.125 49.187 1.00 104.52 109 ASP A O 1
ATOM 3953 N N . ASP B 1 130 ? 25.876 7.900 47.331 1.00 104.52 110 ASP A N 1
ATOM 3954 C CA . ASP B 1 130 ? 26.752 6.928 47.965 1.00 104.97 110 ASP A CA 1
ATOM 3955 C C . ASP B 1 130 ? 27.689 6.393 46.890 1.00 105.41 110 ASP A C 1
ATOM 3956 O O . ASP B 1 130 ? 27.608 6.785 45.722 1.00 105.38 110 ASP A O 1
ATOM 3961 N N . THR B 1 131 ? 28.598 5.510 47.299 1.00 105.55 111 THR A N 1
ATOM 3962 C CA . THR B 1 131 ? 29.571 4.927 46.384 1.00 105.33 111 THR A CA 1
ATOM 3963 C C . THR B 1 131 ? 28.893 4.364 45.141 1.00 105.21 111 THR A C 1
ATOM 3964 O O . THR B 1 131 ? 27.950 3.574 45.235 1.00 105.10 111 THR A O 1
ATOM 3968 N N . PHE B 1 132 ? 29.382 4.778 43.973 1.00 105.56 112 PHE A N 1
ATOM 3969 C CA . PHE B 1 132 ? 28.768 4.407 42.707 1.00 105.54 112 PHE A CA 1
ATOM 3970 C C . PHE B 1 132 ? 29.851 4.073 41.693 1.00 105.61 112 PHE A C 1
ATOM 3971 O O . PHE B 1 132 ? 30.952 4.627 41.728 1.00 105.94 112 PHE A O 1
ATOM 3979 N N . VAL B 1 133 ? 29.522 3.153 40.790 1.00 105.81 113 VAL A N 1
ATOM 3980 C CA . VAL B 1 133 ? 30.437 2.693 39.753 1.00 106.36 113 VAL A CA 1
ATOM 3981 C C . VAL B 1 133 ? 30.117 3.426 38.458 1.00 106.27 113 VAL A C 1
ATOM 3982 O O . VAL B 1 133 ? 28.949 3.519 38.060 1.00 105.69 113 VAL A O 1
ATOM 3986 N N . VAL B 1 134 ? 31.147 3.951 37.801 1.00 106.54 114 VAL A N 1
ATOM 3987 C CA . VAL B 1 134 ? 31.025 4.506 36.459 1.00 106.60 114 VAL A CA 1
ATOM 3988 C C . VAL B 1 134 ? 32.000 3.762 35.557 1.00 107.39 114 VAL A C 1
ATOM 3989 O O . VAL B 1 134 ? 33.119 3.438 35.969 1.00 108.47 114 VAL A O 1
ATOM 3993 N N . LEU B 1 135 ? 31.564 3.464 34.337 1.00 107.12 115 LEU A N 1
ATOM 3994 C CA . LEU B 1 135 ? 32.356 2.626 33.446 1.00 107.89 115 LEU A CA 1
ATOM 3995 C C . LEU B 1 135 ? 31.960 2.918 32.008 1.00 107.62 115 LEU A C 1
ATOM 3996 O O . LEU B 1 135 ? 30.770 3.035 31.701 1.00 107.23 115 LEU A O 1
ATOM 4001 N N . CYS B 1 136 ? 32.961 3.059 31.140 1.00 107.75 116 CYS A N 1
ATOM 4002 C CA . CYS B 1 136 ? 32.702 3.347 29.737 1.00 108.00 116 CYS A CA 1
ATOM 4003 C C . CYS B 1 136 ? 31.943 2.195 29.088 1.00 108.36 116 CYS A C 1
ATOM 4004 O O . CYS B 1 136 ? 32.266 1.022 29.291 1.00 108.89 116 CYS A O 1
ATOM 4007 N N . GLY B 1 137 ? 30.926 2.539 28.302 1.00 108.31 117 GLY A N 1
ATOM 4008 C CA . GLY B 1 137 ? 30.054 1.544 27.708 1.00 108.71 117 GLY A CA 1
ATOM 4009 C C . GLY B 1 137 ? 30.461 1.063 26.332 1.00 109.73 117 GLY A C 1
ATOM 4010 O O . GLY B 1 137 ? 29.607 0.673 25.530 1.00 109.75 117 GLY A O 1
ATOM 4011 N N . ASP B 1 138 ? 31.761 1.081 26.042 1.00 110.23 118 ASP A N 1
ATOM 4012 C CA . ASP B 1 138 ? 32.278 0.652 24.748 1.00 110.59 118 ASP A CA 1
ATOM 4013 C C . ASP B 1 138 ? 33.271 -0.495 24.899 1.00 111.39 118 ASP A C 1
ATOM 4014 O O . ASP B 1 138 ? 34.159 -0.675 24.062 1.00 112.42 118 ASP A O 1
ATOM 4019 N N . ALA B 1 139 ? 33.127 -1.281 25.963 1.00 111.36 119 ALA A N 1
ATOM 4020 C CA . ALA B 1 139 ? 34.030 -2.400 26.219 1.00 112.45 119 ALA A CA 1
ATOM 4021 C C . ALA B 1 139 ? 33.349 -3.355 27.184 1.00 112.18 119 ALA A C 1
ATOM 4022 O O . ALA B 1 139 ? 33.040 -2.970 28.316 1.00 112.20 119 ALA A O 1
ATOM 4024 N N . LEU B 1 140 ? 33.118 -4.589 26.746 1.00 111.98 120 LEU A N 1
ATOM 4025 C CA . LEU B 1 140 ? 32.471 -5.576 27.596 1.00 112.21 120 LEU A CA 1
ATOM 4026 C C . LEU B 1 140 ? 33.486 -6.169 28.564 1.00 113.06 120 LEU A C 1
ATOM 4027 O O . LEU B 1 140 ? 34.641 -6.417 28.205 1.00 113.51 120 LEU A O 1
ATOM 4032 N N . ILE B 1 141 ? 33.049 -6.384 29.806 1.00 113.02 121 ILE A N 1
ATOM 4033 C CA . ILE B 1 141 ? 33.920 -6.802 30.897 1.00 112.93 121 ILE A CA 1
ATOM 4034 C C . ILE B 1 141 ? 33.215 -7.887 31.702 1.00 113.06 121 ILE A C 1
ATOM 4035 O O . ILE B 1 141 ? 32.011 -8.114 31.568 1.00 113.02 121 ILE A O 1
ATOM 4040 N N . ASP B 1 142 ? 33.993 -8.564 32.550 1.00 113.16 122 ASP A N 1
ATOM 4041 C CA . ASP B 1 142 ? 33.465 -9.585 33.447 1.00 113.09 122 ASP A CA 1
ATOM 4042 C C . ASP B 1 142 ? 34.013 -9.430 34.861 1.00 113.19 122 ASP A C 1
ATOM 4043 O O . ASP B 1 142 ? 34.004 -10.394 35.635 1.00 113.40 122 ASP A O 1
ATOM 4048 N N . LEU B 1 143 ? 34.494 -8.238 35.206 1.00 113.02 123 LEU A N 1
ATOM 4049 C CA . LEU B 1 143 ? 34.998 -7.986 36.548 1.00 112.25 123 LEU A CA 1
ATOM 4050 C C . LEU B 1 143 ? 33.901 -8.205 37.581 1.00 110.71 123 LEU A C 1
ATOM 4051 O O . LEU B 1 143 ? 32.727 -7.912 37.337 1.00 110.38 123 LEU A O 1
ATOM 4056 N N . ASP B 1 144 ? 34.286 -8.721 38.745 1.00 110.35 124 ASP A N 1
ATOM 4057 C CA . ASP B 1 144 ? 33.364 -8.839 39.873 1.00 110.08 124 ASP A CA 1
ATOM 4058 C C . ASP B 1 144 ? 33.382 -7.509 40.625 1.00 109.59 124 ASP A C 1
ATOM 4059 O O . ASP B 1 144 ? 34.297 -7.217 41.398 1.00 109.12 124 ASP A O 1
ATOM 4064 N N . LEU B 1 145 ? 32.375 -6.679 40.352 1.00 108.79 125 LEU A N 1
ATOM 4065 C CA . LEU B 1 145 ? 32.328 -5.342 40.933 1.00 108.23 125 LEU A CA 1
ATOM 4066 C C . LEU B 1 145 ? 32.293 -5.402 42.453 1.00 107.93 125 LEU A C 1
ATOM 4067 O O . LEU B 1 145 ? 33.123 -4.780 43.126 1.00 108.02 125 LEU A O 1
ATOM 4072 N N . THR B 1 146 ? 31.354 -6.165 43.013 1.00 108.08 126 THR A N 1
ATOM 4073 C CA . THR B 1 146 ? 31.265 -6.295 44.462 1.00 107.87 126 THR A CA 1
ATOM 4074 C C . THR B 1 146 ? 32.532 -6.988 44.953 1.00 108.12 126 THR A C 1
ATOM 4075 O O . THR B 1 146 ? 32.543 -8.194 45.223 1.00 108.69 126 THR A O 1
ATOM 4079 N N . ALA B 1 147 ? 33.612 -6.207 45.031 1.00 107.83 127 ALA A N 1
ATOM 4080 C CA . ALA B 1 147 ? 34.961 -6.648 45.362 1.00 108.12 127 ALA A CA 1
ATOM 4081 C C . ALA B 1 147 ? 35.894 -5.461 45.191 1.00 108.23 127 ALA A C 1
ATOM 4082 O O . ALA B 1 147 ? 36.608 -5.080 46.123 1.00 108.35 127 ALA A O 1
ATOM 4084 N N . ALA B 1 148 ? 35.887 -4.872 43.992 1.00 108.31 128 ALA A N 1
ATOM 4085 C CA . ALA B 1 148 ? 36.636 -3.642 43.760 1.00 108.23 128 ALA A CA 1
ATOM 4086 C C . ALA B 1 148 ? 35.962 -2.448 44.425 1.00 108.12 128 ALA A C 1
ATOM 4087 O O . ALA B 1 148 ? 36.636 -1.605 45.029 1.00 108.25 128 ALA A O 1
ATOM 4089 N N . VAL B 1 149 ? 34.634 -2.351 44.322 1.00 108.00 129 VAL A N 1
ATOM 4090 C CA . VAL B 1 149 ? 33.923 -1.289 45.028 1.00 107.79 129 VAL A CA 1
ATOM 4091 C C . VAL B 1 149 ? 34.044 -1.486 46.534 1.00 108.00 129 VAL A C 1
ATOM 4092 O O . VAL B 1 149 ? 34.211 -0.521 47.289 1.00 107.94 129 VAL A O 1
ATOM 4096 N N . ALA B 1 150 ? 33.969 -2.736 46.994 1.00 108.14 130 ALA A N 1
ATOM 4097 C CA . ALA B 1 150 ? 34.219 -3.047 48.394 1.00 107.90 130 ALA A CA 1
ATOM 4098 C C . ALA B 1 150 ? 35.684 -2.895 48.780 1.00 108.15 130 ALA A C 1
ATOM 4099 O O . ALA B 1 150 ? 35.989 -2.887 49.977 1.00 108.13 130 ALA A O 1
ATOM 4101 N N . TRP B 1 151 ? 36.593 -2.773 47.809 1.00 108.64 131 TRP A N 1
ATOM 4102 C CA . TRP B 1 151 ? 38.004 -2.630 48.148 1.00 109.12 131 TRP A CA 1
ATOM 4103 C C . TRP B 1 151 ? 38.360 -1.189 48.487 1.00 108.53 131 TRP A C 1
ATOM 4104 O O . TRP B 1 151 ? 39.105 -0.942 49.443 1.00 109.96 131 TRP A O 1
ATOM 4115 N N . HIS B 1 152 ? 37.839 -0.223 47.729 1.00 109.23 132 HIS A N 1
ATOM 4116 C CA . HIS B 1 152 ? 38.076 1.168 48.084 1.00 109.15 132 HIS A CA 1
ATOM 4117 C C . HIS B 1 152 ? 37.098 1.652 49.141 1.00 108.30 132 HIS A C 1
ATOM 4118 O O . HIS B 1 152 ? 37.246 2.773 49.641 1.00 109.37 132 HIS A O 1
ATOM 4125 N N . ARG B 1 153 ? 36.109 0.828 49.486 1.00 108.54 133 ARG A N 1
ATOM 4126 C CA . ARG B 1 153 ? 35.209 1.166 50.578 1.00 108.23 133 ARG A CA 1
ATOM 4127 C C . ARG B 1 153 ? 35.927 0.955 51.900 1.00 108.65 133 ARG A C 1
ATOM 4128 O O . ARG B 1 153 ? 35.784 1.752 52.835 1.00 108.49 133 ARG A O 1
ATOM 4136 N N . GLN B 1 154 ? 36.712 -0.120 51.981 1.00 108.79 134 GLN A N 1
ATOM 4137 C CA . GLN B 1 154 ? 37.544 -0.405 53.139 1.00 109.22 134 GLN A CA 1
ATOM 4138 C C . GLN B 1 154 ? 38.812 0.439 53.131 1.00 109.46 134 GLN A C 1
ATOM 4139 O O . GLN B 1 154 ? 39.433 0.623 54.184 1.00 109.60 134 GLN A O 1
ATOM 4145 N N . LYS B 1 155 ? 39.189 0.973 51.969 1.00 109.51 135 LYS A N 1
ATOM 4146 C CA . LYS B 1 155 ? 40.353 1.836 51.827 1.00 109.73 135 LYS A CA 1
ATOM 4147 C C . LYS B 1 155 ? 40.007 3.316 51.965 1.00 109.69 135 LYS A C 1
ATOM 4148 O O . LYS B 1 155 ? 40.912 4.140 52.138 1.00 110.37 135 LYS A O 1
ATOM 4154 N N . GLY B 1 156 ? 38.722 3.664 51.940 1.00 109.38 136 GLY A N 1
ATOM 4155 C CA . GLY B 1 156 ? 38.304 5.044 52.109 1.00 109.35 136 GLY A CA 1
ATOM 4156 C C . GLY B 1 156 ? 38.646 5.954 50.953 1.00 109.67 136 GLY A C 1
ATOM 4157 O O . GLY B 1 156 ? 38.851 7.155 51.158 1.00 109.94 136 GLY A O 1
ATOM 4158 N N . ALA B 1 157 ? 38.713 5.415 49.740 1.00 109.60 137 ALA A N 1
ATOM 4159 C CA . ALA B 1 157 ? 39.074 6.212 48.577 1.00 109.71 137 ALA A CA 1
ATOM 4160 C C . ALA B 1 157 ? 37.919 7.107 48.148 1.00 109.41 137 ALA A C 1
ATOM 4161 O O . ALA B 1 157 ? 36.753 6.705 48.186 1.00 108.98 137 ALA A O 1
ATOM 4163 N N . ILE B 1 158 ? 38.250 8.333 47.736 1.00 109.65 138 ILE A N 1
ATOM 4164 C CA . ILE B 1 158 ? 37.257 9.186 47.093 1.00 109.18 138 ILE A CA 1
ATOM 4165 C C . ILE B 1 158 ? 37.132 8.856 45.610 1.00 109.05 138 ILE A C 1
ATOM 4166 O O . ILE B 1 158 ? 36.124 9.203 44.982 1.00 108.45 138 ILE A O 1
ATOM 4171 N N . ALA B 1 159 ? 38.119 8.164 45.043 1.00 109.71 139 ALA A N 1
ATOM 4172 C CA . ALA B 1 159 ? 38.117 7.797 43.635 1.00 109.67 139 ALA A CA 1
ATOM 4173 C C . ALA B 1 159 ? 39.077 6.634 43.442 1.00 110.70 139 ALA A C 1
ATOM 4174 O O . ALA B 1 159 ? 40.156 6.612 44.039 1.00 111.45 139 ALA A O 1
ATOM 4176 N N . THR B 1 160 ? 38.681 5.673 42.610 1.00 110.73 140 THR A N 1
ATOM 4177 C CA . THR B 1 160 ? 39.471 4.465 42.410 1.00 111.83 140 THR A CA 1
ATOM 4178 C C . THR B 1 160 ? 39.428 4.033 40.954 1.00 112.14 140 THR A C 1
ATOM 4179 O O . THR B 1 160 ? 38.347 3.903 40.371 1.00 111.41 140 THR A O 1
ATOM 4183 N N . VAL B 1 161 ? 40.605 3.812 40.378 1.00 113.03 141 VAL A N 1
ATOM 4184 C CA . VAL B 1 161 ? 40.744 3.334 39.009 1.00 113.87 141 VAL A CA 1
ATOM 4185 C C . VAL B 1 161 ? 41.026 1.840 39.051 1.00 114.93 141 VAL A C 1
ATOM 4186 O O . VAL B 1 161 ? 41.909 1.389 39.791 1.00 115.58 141 VAL A O 1
ATOM 4190 N N . VAL B 1 162 ? 40.282 1.073 38.262 1.00 115.03 142 VAL A N 1
ATOM 4191 C CA . VAL B 1 162 ? 40.542 -0.352 38.111 1.00 116.01 142 VAL A CA 1
ATOM 4192 C C . VAL B 1 162 ? 41.514 -0.535 36.955 1.00 117.67 142 VAL A C 1
ATOM 4193 O O . VAL B 1 162 ? 41.300 -0.002 35.860 1.00 117.87 142 VAL A O 1
ATOM 4197 N N . MET B 1 163 ? 42.582 -1.288 37.197 1.00 119.03 143 MET A N 1
ATOM 4198 C CA . MET B 1 163 ? 43.700 -1.395 36.271 1.00 121.29 143 MET A CA 1
ATOM 4199 C C . MET B 1 163 ? 43.898 -2.842 35.844 1.00 122.43 143 MET A C 1
ATOM 4200 O O . MET B 1 163 ? 43.802 -3.763 36.661 1.00 121.29 143 MET A O 1
ATOM 4205 N N . LYS B 1 164 ? 44.169 -3.032 34.559 1.00 125.29 144 LYS A N 1
ATOM 4206 C CA . LYS B 1 164 ? 44.567 -4.322 34.020 1.00 127.59 144 LYS A CA 1
ATOM 4207 C C . LYS B 1 164 ? 46.069 -4.319 33.766 1.00 131.50 144 LYS A C 1
ATOM 4208 O O . LYS B 1 164 ? 46.656 -3.289 33.426 1.00 132.29 144 LYS A O 1
ATOM 4214 N N . THR B 1 165 ? 46.692 -5.482 33.940 1.00 133.84 145 THR A N 1
ATOM 4215 C CA . THR B 1 165 ? 48.131 -5.633 33.758 1.00 137.14 145 THR A CA 1
ATOM 4216 C C . THR B 1 165 ? 48.381 -6.189 32.361 1.00 139.95 145 THR A C 1
ATOM 4217 O O . THR B 1 165 ? 48.046 -7.343 32.074 1.00 140.09 145 THR A O 1
ATOM 4221 N N . VAL B 1 166 ? 48.964 -5.365 31.497 1.00 142.79 146 VAL A N 1
ATOM 4222 C CA . VAL B 1 166 ? 49.269 -5.748 30.122 1.00 146.42 146 VAL A CA 1
ATOM 4223 C C . VAL B 1 166 ? 50.756 -6.069 30.021 1.00 149.23 146 VAL A C 1
ATOM 4224 O O . VAL B 1 166 ? 51.522 -5.722 30.932 1.00 148.24 146 VAL A O 1
ATOM 4228 N N . PRO B 1 167 ? 51.206 -6.738 28.958 1.00 151.89 147 PRO A N 1
ATOM 4229 C CA . PRO B 1 167 ? 52.645 -6.976 28.786 1.00 154.62 147 PRO A CA 1
ATOM 4230 C C . PRO B 1 167 ? 53.430 -5.673 28.705 1.00 156.56 147 PRO A C 1
ATOM 4231 O O . PRO B 1 167 ? 52.887 -4.580 28.530 1.00 156.44 147 PRO A O 1
ATOM 4235 N N . ARG B 1 168 ? 54.751 -5.815 28.837 1.00 158.17 148 ARG A N 1
ATOM 4236 C CA . ARG B 1 168 ? 55.661 -4.672 28.864 1.00 159.63 148 ARG A CA 1
ATOM 4237 C C . ARG B 1 168 ? 55.604 -3.842 27.583 1.00 160.27 148 ARG A C 1
ATOM 4238 O O . ARG B 1 168 ? 56.004 -2.672 27.596 1.00 160.71 148 ARG A O 1
ATOM 4246 N N . GLU B 1 169 ? 55.089 -4.402 26.488 1.00 159.93 149 GLU A N 1
ATOM 4247 C CA . GLU B 1 169 ? 55.112 -3.726 25.196 1.00 160.19 149 GLU A CA 1
ATOM 4248 C C . GLU B 1 169 ? 53.904 -2.830 24.949 1.00 159.77 149 GLU A C 1
ATOM 4249 O O . GLU B 1 169 ? 54.026 -1.829 24.233 1.00 159.79 149 GLU A O 1
ATOM 4255 N N . ASP B 1 170 ? 52.743 -3.152 25.523 1.00 159.47 150 ASP A N 1
ATOM 4256 C CA . ASP B 1 170 ? 51.501 -2.450 25.216 1.00 158.81 150 ASP A CA 1
ATOM 4257 C C . ASP B 1 170 ? 51.306 -1.171 26.027 1.00 157.47 150 ASP A C 1
ATOM 4258 O O . ASP B 1 170 ? 50.161 -0.731 26.195 1.00 154.81 150 ASP A O 1
ATOM 4263 N N . VAL B 1 171 ? 52.382 -0.562 26.533 1.00 157.47 151 VAL A N 1
ATOM 4264 C CA . VAL B 1 171 ? 52.250 0.687 27.281 1.00 156.91 151 VAL A CA 1
ATOM 4265 C C . VAL B 1 171 ? 52.004 1.897 26.395 1.00 156.02 151 VAL A C 1
ATOM 4266 O O . VAL B 1 171 ? 51.665 2.968 26.912 1.00 154.91 151 VAL A O 1
ATOM 4270 N N . SER B 1 172 ? 52.158 1.762 25.079 1.00 156.21 152 SER A N 1
ATOM 4271 C CA . SER B 1 172 ? 51.991 2.881 24.160 1.00 155.61 152 SER A CA 1
ATOM 4272 C C . SER B 1 172 ? 50.577 3.008 23.605 1.00 153.80 152 SER A C 1
ATOM 4273 O O . SER B 1 172 ? 50.317 3.930 22.825 1.00 153.42 152 SER A O 1
ATOM 4276 N N . SER B 1 173 ? 49.661 2.118 23.981 1.00 152.68 153 SER A N 1
ATOM 4277 C CA . SER B 1 173 ? 48.286 2.190 23.501 1.00 150.49 153 SER A CA 1
ATOM 4278 C C . SER B 1 173 ? 47.315 2.754 24.527 1.00 148.09 153 SER A C 1
ATOM 4279 O O . SER B 1 173 ? 46.297 3.338 24.142 1.00 147.00 153 SER A O 1
ATOM 4282 N N . TYR B 1 174 ? 47.624 2.550 25.807 1.00 147.65 154 TYR A N 1
ATOM 4283 C CA . TYR B 1 174 ? 46.698 3.002 26.874 1.00 145.29 154 TYR A CA 1
ATOM 4284 C C . TYR B 1 174 ? 47.444 3.876 27.887 1.00 145.87 154 TYR A C 1
ATOM 4285 O O . TYR B 1 174 ? 48.694 3.832 27.926 1.00 147.26 154 TYR A O 1
ATOM 4294 N N . GLY B 1 175 ? 46.696 4.641 28.689 1.00 144.77 155 GLY A N 1
ATOM 4295 C CA . GLY B 1 175 ? 47.290 5.521 29.683 1.00 143.98 155 GLY A CA 1
ATOM 4296 C C . GLY B 1 175 ? 47.837 4.716 30.846 1.00 140.22 155 GLY A C 1
ATOM 4297 O O . GLY B 1 175 ? 47.157 3.835 31.382 1.00 137.12 155 GLY A O 1
ATOM 4298 N N . VAL B 1 176 ? 49.066 5.023 31.244 1.00 141.01 156 VAL A N 1
ATOM 4299 C CA . VAL B 1 176 ? 49.754 4.278 32.291 1.00 139.02 156 VAL A CA 1
ATOM 4300 C C . VAL B 1 176 ? 49.516 4.963 33.628 1.00 136.92 156 VAL A C 1
ATOM 4301 O O . VAL B 1 176 ? 49.525 6.196 33.725 1.00 136.37 156 VAL A O 1
ATOM 4305 N N . VAL B 1 177 ? 49.299 4.158 34.665 1.00 134.68 157 VAL A N 1
ATOM 4306 C CA . VAL B 1 177 ? 49.035 4.645 36.013 1.00 131.83 157 VAL A CA 1
ATOM 4307 C C . VAL B 1 177 ? 50.160 4.180 36.927 1.00 130.68 157 VAL A C 1
ATOM 4308 O O . VAL B 1 177 ? 50.464 2.983 36.988 1.00 131.31 157 VAL A O 1
ATOM 4312 N N . VAL B 1 178 ? 50.771 5.125 37.636 1.00 129.05 158 VAL A N 1
ATOM 4313 C CA . VAL B 1 178 ? 51.843 4.849 38.585 1.00 127.53 158 VAL A CA 1
ATOM 4314 C C . VAL B 1 178 ? 51.275 4.997 39.988 1.00 125.16 158 VAL A C 1
ATOM 4315 O O . VAL B 1 178 ? 50.678 6.029 40.317 1.00 124.35 158 VAL A O 1
ATOM 4319 N N . THR B 1 179 ? 51.453 3.966 40.811 1.00 124.15 159 THR A N 1
ATOM 4320 C CA . THR B 1 179 ? 50.954 3.954 42.177 1.00 122.15 159 THR A CA 1
ATOM 4321 C C . THR B 1 179 ? 52.090 3.670 43.150 1.00 121.34 159 THR A C 1
ATOM 4322 O O . THR B 1 179 ? 53.054 2.972 42.820 1.00 121.73 159 THR A O 1
ATOM 4326 N N . ASP B 1 180 ? 51.966 4.219 44.359 1.00 120.35 160 ASP A N 1
ATOM 4327 C CA . ASP B 1 180 ? 52.943 3.962 45.410 1.00 119.95 160 ASP A CA 1
ATOM 4328 C C . ASP B 1 180 ? 52.631 2.660 46.139 1.00 119.52 160 ASP A C 1
ATOM 4329 O O . ASP B 1 180 ? 52.000 1.761 45.572 1.00 119.43 160 ASP A O 1
ATOM 4334 N N . LYS B 1 181 ? 53.063 2.546 47.394 1.00 119.16 161 LYS A N 1
ATOM 4335 C CA . LYS B 1 181 ? 52.811 1.335 48.162 1.00 118.75 161 LYS A CA 1
ATOM 4336 C C . LYS B 1 181 ? 51.488 1.370 48.912 1.00 118.47 161 LYS A C 1
ATOM 4337 O O . LYS B 1 181 ? 51.011 0.315 49.347 1.00 118.29 161 LYS A O 1
ATOM 4343 N N . SER B 1 182 ? 50.883 2.545 49.065 1.00 118.30 162 SER A N 1
ATOM 4344 C CA . SER B 1 182 ? 49.523 2.646 49.577 1.00 118.10 162 SER A CA 1
ATOM 4345 C C . SER B 1 182 ? 48.475 2.375 48.509 1.00 117.76 162 SER A C 1
ATOM 4346 O O . SER B 1 182 ? 47.281 2.505 48.796 1.00 117.20 162 SER A O 1
ATOM 4349 N N . ASP B 1 183 ? 48.894 1.992 47.300 1.00 117.98 163 ASP A N 1
ATOM 4350 C CA . ASP B 1 183 ? 48.012 1.878 46.137 1.00 117.72 163 ASP A CA 1
ATOM 4351 C C . ASP B 1 183 ? 47.398 3.225 45.765 1.00 117.46 163 ASP A C 1
ATOM 4352 O O . ASP B 1 183 ? 46.293 3.288 45.219 1.00 116.85 163 ASP A O 1
ATOM 4357 N N . ARG B 1 184 ? 48.114 4.311 46.051 1.00 117.86 164 ARG A N 1
ATOM 4358 C CA . ARG B 1 184 ? 47.666 5.661 45.744 1.00 117.42 164 ARG A CA 1
ATOM 4359 C C . ARG B 1 184 ? 48.299 6.117 44.438 1.00 118.68 164 ARG A C 1
ATOM 4360 O O . ARG B 1 184 ? 49.499 5.929 44.220 1.00 119.52 164 ARG A O 1
ATOM 4368 N N . ILE B 1 185 ? 47.487 6.723 43.575 1.00 118.69 165 ILE A N 1
ATOM 4369 C CA . ILE B 1 185 ? 47.992 7.190 42.292 1.00 119.93 165 ILE A CA 1
ATOM 4370 C C . ILE B 1 185 ? 48.872 8.410 42.525 1.00 120.58 165 ILE A C 1
ATOM 4371 O O . ILE B 1 185 ? 48.501 9.333 43.261 1.00 120.17 165 ILE A O 1
ATOM 4376 N N . VAL B 1 186 ? 50.048 8.418 41.898 1.00 122.03 166 VAL A N 1
ATOM 4377 C CA . VAL B 1 186 ? 51.039 9.458 42.151 1.00 122.65 166 VAL A CA 1
ATOM 4378 C C . VAL B 1 186 ? 51.437 10.136 40.846 1.00 123.54 166 VAL A C 1
ATOM 4379 O O . VAL B 1 186 ? 51.850 11.301 40.843 1.00 123.65 166 VAL A O 1
ATOM 4383 N N . ALA B 1 187 ? 51.322 9.418 39.731 1.00 124.97 167 ALA A N 1
ATOM 4384 C CA . ALA B 1 187 ? 51.724 9.968 38.446 1.00 127.31 167 ALA A CA 1
ATOM 4385 C C . ALA B 1 187 ? 50.918 9.318 37.332 1.00 129.17 167 ALA A C 1
ATOM 4386 O O . ALA B 1 187 ? 50.443 8.186 37.464 1.00 128.95 167 ALA A O 1
ATOM 4388 N N . PHE B 1 188 ? 50.773 10.049 36.231 1.00 131.28 168 PHE A N 1
ATOM 4389 C CA . PHE B 1 188 ? 50.088 9.581 35.036 1.00 133.45 168 PHE A CA 1
ATOM 4390 C C . PHE B 1 188 ? 51.026 9.660 33.839 1.00 137.72 168 PHE A C 1
ATOM 4391 O O . PHE B 1 188 ? 52.068 10.319 33.876 1.00 137.94 168 PHE A O 1
ATOM 4399 N N . GLN B 1 189 ? 50.620 8.992 32.756 1.00 140.35 169 GLN A N 1
ATOM 4400 C CA . GLN B 1 189 ? 51.428 8.922 31.538 1.00 144.52 169 GLN A CA 1
ATOM 4401 C C . GLN B 1 189 ? 50.473 8.568 30.397 1.00 146.96 169 GLN A C 1
ATOM 4402 O O . GLN B 1 189 ? 50.069 7.409 30.267 1.00 147.05 169 GLN A O 1
ATOM 4408 N N . GLU B 1 190 ? 50.125 9.565 29.583 1.00 148.88 170 GLU A N 1
ATOM 4409 C CA . GLU B 1 190 ? 49.179 9.380 28.486 1.00 150.27 170 GLU A CA 1
ATOM 4410 C C . GLU B 1 190 ? 49.915 8.859 27.257 1.00 151.39 170 GLU A C 1
ATOM 4411 O O . GLU B 1 190 ? 50.721 9.576 26.655 1.00 151.85 170 GLU A O 1
ATOM 4417 N N . LYS B 1 191 ? 49.614 7.615 26.883 1.00 151.52 171 LYS A N 1
ATOM 4418 C CA . LYS B 1 191 ? 50.169 6.920 25.724 1.00 152.66 171 LYS A CA 1
ATOM 4419 C C . LYS B 1 191 ? 51.685 7.126 25.595 1.00 154.22 171 LYS A C 1
ATOM 4420 O O . LYS B 1 191 ? 52.150 7.691 24.601 1.00 154.95 171 LYS A O 1
ATOM 4426 N N . PRO B 1 192 ? 52.476 6.676 26.579 1.00 154.84 172 PRO A N 1
ATOM 4427 C CA . PRO B 1 192 ? 53.931 6.776 26.432 1.00 157.40 172 PRO A CA 1
ATOM 4428 C C . PRO B 1 192 ? 54.569 5.498 25.912 1.00 159.02 172 PRO A C 1
ATOM 4429 O O . PRO B 1 192 ? 54.031 4.402 26.094 1.00 158.41 172 PRO A O 1
ATOM 4433 N N . SER B 1 193 ? 55.725 5.632 25.269 1.00 160.73 173 SER A N 1
ATOM 4434 C CA . SER B 1 193 ? 56.443 4.481 24.744 1.00 162.22 173 SER A CA 1
ATOM 4435 C C . SER B 1 193 ? 57.017 3.653 25.895 1.00 162.64 173 SER A C 1
ATOM 4436 O O . SER B 1 193 ? 56.845 3.968 27.076 1.00 161.99 173 SER A O 1
ATOM 4439 N N . VAL B 1 194 ? 57.709 2.569 25.536 1.00 163.74 174 VAL A N 1
ATOM 4440 C CA . VAL B 1 194 ? 58.272 1.670 26.539 1.00 164.05 174 VAL A CA 1
ATOM 4441 C C . VAL B 1 194 ? 59.329 2.383 27.371 1.00 163.95 174 VAL A C 1
ATOM 4442 O O . VAL B 1 194 ? 59.490 2.094 28.564 1.00 163.52 174 VAL A O 1
ATOM 4446 N N . GLU B 1 195 ? 60.069 3.317 26.768 1.00 164.73 175 GLU A N 1
ATOM 4447 C CA . GLU B 1 195 ? 61.099 4.023 27.522 1.00 164.80 175 GLU A CA 1
ATOM 4448 C C . GLU B 1 195 ? 60.485 5.044 28.470 1.00 163.59 175 GLU A C 1
ATOM 4449 O O . GLU B 1 195 ? 60.966 5.220 29.595 1.00 163.18 175 GLU A O 1
ATOM 4455 N N . GLU B 1 196 ? 59.427 5.733 28.035 1.00 163.04 176 GLU A N 1
ATOM 4456 C CA . GLU B 1 196 ? 58.802 6.728 28.901 1.00 162.15 176 GLU A CA 1
ATOM 4457 C C . GLU B 1 196 ? 58.026 6.073 30.039 1.00 160.44 176 GLU A C 1
ATOM 4458 O O . GLU B 1 196 ? 58.034 6.574 31.170 1.00 159.00 176 GLU A O 1
ATOM 4464 N N . ALA B 1 197 ? 57.351 4.958 29.762 1.00 160.22 177 ALA A N 1
ATOM 4465 C CA . ALA B 1 197 ? 56.505 4.318 30.764 1.00 158.16 177 ALA A CA 1
ATOM 4466 C C . ALA B 1 197 ? 57.319 3.795 31.942 1.00 157.09 177 ALA A C 1
ATOM 4467 O O . ALA B 1 197 ? 58.399 3.220 31.772 1.00 157.98 177 ALA A O 1
ATOM 4469 N N . LEU B 1 198 ? 56.787 3.998 33.147 1.00 154.38 178 LEU A N 1
ATOM 4470 C CA . LEU B 1 198 ? 57.424 3.547 34.378 1.00 153.16 178 LEU A CA 1
ATOM 4471 C C . LEU B 1 198 ? 56.837 2.257 34.937 1.00 150.90 178 LEU A C 1
ATOM 4472 O O . LEU B 1 198 ? 57.560 1.491 35.582 1.00 150.43 178 LEU A O 1
ATOM 4477 N N . SER B 1 199 ? 55.551 1.995 34.709 1.00 149.00 179 SER A N 1
ATOM 4478 C CA . SER B 1 199 ? 54.882 0.805 35.220 1.00 145.52 179 SER A CA 1
ATOM 4479 C C . SER B 1 199 ? 54.063 0.157 34.109 1.00 144.69 179 SER A C 1
ATOM 4480 O O . SER B 1 199 ? 54.047 0.623 32.965 1.00 146.46 179 SER A O 1
ATOM 4483 N N . ASN B 1 200 ? 53.367 -0.931 34.459 1.00 142.23 180 ASN A N 1
ATOM 4484 C CA . ASN B 1 200 ? 52.535 -1.669 33.516 1.00 141.21 180 ASN A CA 1
ATOM 4485 C C . ASN B 1 200 ? 51.081 -1.777 33.973 1.00 138.83 180 ASN A C 1
ATOM 4486 O O . ASN B 1 200 ? 50.423 -2.790 33.726 1.00 138.57 180 ASN A O 1
ATOM 4491 N N . HIS B 1 201 ? 50.565 -0.748 34.639 1.00 137.25 181 HIS A N 1
ATOM 4492 C CA . HIS B 1 201 ? 49.163 -0.694 35.042 1.00 134.36 181 HIS A CA 1
ATOM 4493 C C . HIS B 1 201 ? 48.459 0.399 34.246 1.00 132.99 181 HIS A C 1
ATOM 4494 O O . HIS B 1 201 ? 48.883 1.560 34.273 1.00 133.98 181 HIS A O 1
ATOM 4501 N N . ILE B 1 202 ? 47.391 0.028 33.541 1.00 131.50 182 ILE A N 1
ATOM 4502 C CA . ILE B 1 202 ? 46.710 0.928 32.616 1.00 131.07 182 ILE A CA 1
ATOM 4503 C C . ILE B 1 202 ? 45.315 1.239 33.140 1.00 127.64 182 ILE A C 1
ATOM 4504 O O . ILE B 1 202 ? 44.692 0.430 33.837 1.00 126.27 182 ILE A O 1
ATOM 4509 N N . ASN B 1 203 ? 44.823 2.427 32.793 1.00 126.15 183 ASN A N 1
ATOM 4510 C CA . ASN B 1 203 ? 43.450 2.814 33.093 1.00 122.60 183 ASN A CA 1
ATOM 4511 C C . ASN B 1 203 ? 42.509 2.113 32.119 1.00 121.32 183 ASN A C 1
ATOM 4512 O O . ASN B 1 203 ? 42.586 2.334 30.906 1.00 122.83 183 ASN A O 1
ATOM 4517 N N . THR B 1 204 ? 41.620 1.274 32.648 1.00 119.60 184 THR A N 1
ATOM 4518 C CA . THR B 1 204 ? 40.677 0.514 31.837 1.00 118.99 184 THR A CA 1
ATOM 4519 C C . THR B 1 204 ? 39.318 1.191 31.711 1.00 117.30 184 THR A C 1
ATOM 4520 O O . THR B 1 204 ? 38.393 0.597 31.149 1.00 117.09 184 THR A O 1
ATOM 4524 N N . GLY B 1 205 ? 39.174 2.413 32.216 1.00 116.18 185 GLY A N 1
ATOM 4525 C CA . GLY B 1 205 ? 37.895 3.093 32.144 1.00 114.48 185 GLY A CA 1
ATOM 4526 C C . GLY B 1 205 ? 36.826 2.521 33.047 1.00 112.97 185 GLY A C 1
ATOM 4527 O O . GLY B 1 205 ? 35.637 2.623 32.729 1.00 111.73 185 GLY A O 1
ATOM 4528 N N . ILE B 1 206 ? 37.215 1.916 34.163 1.00 113.28 186 ILE A N 1
ATOM 4529 C CA . ILE B 1 206 ? 36.280 1.333 35.124 1.00 111.94 186 ILE A CA 1
ATOM 4530 C C . ILE B 1 206 ? 36.554 2.026 36.453 1.00 111.38 186 ILE A C 1
ATOM 4531 O O . ILE B 1 206 ? 37.429 1.617 37.222 1.00 112.15 186 ILE A O 1
ATOM 4536 N N . TYR B 1 207 ? 35.811 3.091 36.731 1.00 110.18 187 TYR A N 1
ATOM 4537 C CA . TYR B 1 207 ? 36.033 3.903 37.916 1.00 109.81 187 TYR A CA 1
ATOM 4538 C C . TYR B 1 207 ? 34.943 3.643 38.947 1.00 108.41 187 TYR A C 1
ATOM 4539 O O . TYR B 1 207 ? 33.821 3.255 38.608 1.00 107.72 187 TYR A O 1
ATOM 4548 N N . ILE B 1 208 ? 35.287 3.851 40.215 1.00 108.35 188 ILE A N 1
ATOM 4549 C CA . ILE B 1 208 ? 34.342 3.740 41.319 1.00 107.48 188 ILE A CA 1
ATOM 4550 C C . ILE B 1 208 ? 34.503 5.008 42.145 1.00 107.52 188 ILE A C 1
ATOM 4551 O O . ILE B 1 208 ? 35.548 5.215 42.774 1.00 108.14 188 ILE A O 1
ATOM 4556 N N . PHE B 1 209 ? 33.478 5.854 42.146 1.00 106.83 189 PHE A N 1
ATOM 4557 C CA . PHE B 1 209 ? 33.572 7.193 42.705 1.00 106.82 189 PHE A CA 1
ATOM 4558 C C . PHE B 1 209 ? 32.689 7.343 43.938 1.00 106.30 189 PHE A C 1
ATOM 4559 O O . PHE B 1 209 ? 31.622 6.732 44.041 1.00 106.36 189 PHE A O 1
ATOM 4567 N N . GLU B 1 210 ? 33.156 8.165 44.876 1.00 106.84 190 GLU A N 1
ATOM 4568 C CA . GLU B 1 210 ? 32.358 8.743 45.949 1.00 106.27 190 GLU A CA 1
ATOM 4569 C C . GLU B 1 210 ? 31.699 10.029 45.461 1.00 106.00 190 GLU A C 1
ATOM 4570 O O . GLU B 1 210 ? 32.296 10.768 44.674 1.00 106.43 190 GLU A O 1
ATOM 4576 N N . PRO B 1 211 ? 30.471 10.326 45.897 1.00 106.07 191 PRO A N 1
ATOM 4577 C CA . PRO B 1 211 ? 29.792 11.543 45.417 1.00 105.88 191 PRO A CA 1
ATOM 4578 C C . PRO B 1 211 ? 30.550 12.833 45.702 1.00 106.37 191 PRO A C 1
ATOM 4579 O O . PRO B 1 211 ? 30.155 13.884 45.181 1.00 106.39 191 PRO A O 1
ATOM 4583 N N . GLU B 1 212 ? 31.619 12.793 46.500 1.00 106.49 192 GLU A N 1
ATOM 4584 C CA . GLU B 1 212 ? 32.397 13.993 46.779 1.00 106.56 192 GLU A CA 1
ATOM 4585 C C . GLU B 1 212 ? 33.316 14.378 45.627 1.00 106.69 192 GLU A C 1
ATOM 4586 O O . GLU B 1 212 ? 33.707 15.547 45.532 1.00 106.83 192 GLU A O 1
ATOM 4592 N N . VAL B 1 213 ? 33.672 13.430 44.756 1.00 106.89 193 VAL A N 1
ATOM 4593 C CA . VAL B 1 213 ? 34.546 13.750 43.634 1.00 106.96 193 VAL A CA 1
ATOM 4594 C C . VAL B 1 213 ? 33.836 14.638 42.622 1.00 106.85 193 VAL A C 1
ATOM 4595 O O . VAL B 1 213 ? 34.493 15.373 41.876 1.00 107.41 193 VAL A O 1
ATOM 4599 N N . ILE B 1 214 ? 32.501 14.599 42.587 1.00 106.53 194 ILE A N 1
ATOM 4600 C CA . ILE B 1 214 ? 31.738 15.421 41.656 1.00 106.56 194 ILE A CA 1
ATOM 4601 C C . ILE B 1 214 ? 31.865 16.904 41.968 1.00 107.12 194 ILE A C 1
ATOM 4602 O O . ILE B 1 214 ? 31.526 17.744 41.127 1.00 107.01 194 ILE A O 1
ATOM 4607 N N . ASP B 1 215 ? 32.375 17.247 43.153 1.00 107.03 195 ASP A N 1
ATOM 4608 C CA . ASP B 1 215 ? 32.640 18.645 43.471 1.00 107.22 195 ASP A CA 1
ATOM 4609 C C . ASP B 1 215 ? 33.825 19.173 42.672 1.00 107.38 195 ASP A C 1
ATOM 4610 O O . ASP B 1 215 ? 33.833 20.339 42.260 1.00 107.48 195 ASP A O 1
ATOM 4615 N N . TYR B 1 216 ? 34.837 18.331 42.444 1.00 107.55 196 TYR A N 1
ATOM 4616 C CA . TYR B 1 216 ? 36.022 18.744 41.702 1.00 107.85 196 TYR A CA 1
ATOM 4617 C C . TYR B 1 216 ? 35.754 18.961 40.218 1.00 107.95 196 TYR A C 1
ATOM 4618 O O . TYR B 1 216 ? 36.641 19.457 39.516 1.00 108.41 196 TYR A O 1
ATOM 4627 N N . ILE B 1 217 ? 34.576 18.605 39.729 1.00 107.91 197 ILE A N 1
ATOM 4628 C CA . ILE B 1 217 ? 34.201 18.803 38.331 1.00 108.06 197 ILE A CA 1
ATOM 4629 C C . ILE B 1 217 ? 33.433 20.116 38.225 1.00 108.24 197 ILE A C 1
ATOM 4630 O O . ILE B 1 217 ? 32.460 20.308 38.966 1.00 108.00 197 ILE A O 1
ATOM 4635 N N . PRO B 1 218 ? 33.824 21.025 37.339 1.00 108.70 198 PRO A N 1
ATOM 4636 C CA . PRO B 1 218 ? 33.113 22.299 37.221 1.00 108.79 198 PRO A CA 1
ATOM 4637 C C . PRO B 1 218 ? 31.797 22.147 36.472 1.00 109.07 198 PRO A C 1
ATOM 4638 O O . PRO B 1 218 ? 31.605 21.238 35.662 1.00 109.25 198 PRO A O 1
ATOM 4642 N N . SER B 1 219 ? 30.884 23.068 36.761 1.00 109.16 199 SER A N 1
ATOM 4643 C CA . SER B 1 219 ? 29.565 23.063 36.148 1.00 109.58 199 SER A CA 1
ATOM 4644 C C . SER B 1 219 ? 29.590 23.780 34.805 1.00 110.54 199 SER A C 1
ATOM 4645 O O . SER B 1 219 ? 30.401 24.682 34.575 1.00 110.95 199 SER A O 1
ATOM 4648 N N . ASN B 1 220 ? 28.679 23.367 33.920 1.00 110.85 200 ASN A N 1
ATOM 4649 C CA . ASN B 1 220 ? 28.501 23.999 32.612 1.00 111.38 200 ASN A CA 1
ATOM 4650 C C . ASN B 1 220 ? 29.813 24.043 31.832 1.00 111.73 200 ASN A C 1
ATOM 4651 O O . ASN B 1 220 ? 30.129 25.026 31.158 1.00 112.14 200 ASN A O 1
ATOM 4656 N N . GLN B 1 221 ? 30.587 22.964 31.927 1.00 111.63 201 GLN A N 1
ATOM 4657 C CA . GLN B 1 221 ? 31.892 22.882 31.288 1.00 111.83 201 GLN A CA 1
ATOM 4658 C C . GLN B 1 221 ? 32.113 21.483 30.739 1.00 111.55 201 GLN A C 1
ATOM 4659 O O . GLN B 1 221 ? 31.730 20.494 31.370 1.00 111.20 201 GLN A O 1
ATOM 4665 N N . GLU B 1 222 ? 32.732 21.406 29.565 1.00 111.40 202 GLU A N 1
ATOM 4666 C CA . GLU B 1 222 ? 33.244 20.130 29.088 1.00 111.08 202 GLU A CA 1
ATOM 4667 C C . GLU B 1 222 ? 34.459 19.741 29.920 1.00 111.03 202 GLU A C 1
ATOM 4668 O O . GLU B 1 222 ? 35.346 20.565 30.166 1.00 111.07 202 GLU A O 1
ATOM 4674 N N . TYR B 1 223 ? 34.500 18.485 30.360 1.00 110.76 203 TYR A N 1
ATOM 4675 C CA . TYR B 1 223 ? 35.512 18.055 31.315 1.00 110.60 203 TYR A CA 1
ATOM 4676 C C . TYR B 1 223 ? 35.683 16.548 31.206 1.00 110.13 203 TYR A C 1
ATOM 4677 O O . TYR B 1 223 ? 34.697 15.808 31.268 1.00 109.89 203 TYR A O 1
ATOM 4686 N N . ASP B 1 224 ? 36.921 16.105 31.028 1.00 110.30 204 ASP A N 1
ATOM 4687 C CA . ASP B 1 224 ? 37.238 14.691 30.898 1.00 110.37 204 ASP A CA 1
ATOM 4688 C C . ASP B 1 224 ? 37.681 14.123 32.242 1.00 110.74 204 ASP A C 1
ATOM 4689 O O . ASP B 1 224 ? 38.150 14.844 33.126 1.00 110.97 204 ASP A O 1
ATOM 4694 N N . ILE B 1 225 ? 37.525 12.808 32.386 1.00 110.48 205 ILE A N 1
ATOM 4695 C CA . ILE B 1 225 ? 37.876 12.142 33.637 1.00 110.71 205 ILE A CA 1
ATOM 4696 C C . ILE B 1 225 ? 39.383 11.937 33.734 1.00 111.59 205 ILE A C 1
ATOM 4697 O O . ILE B 1 225 ? 40.029 12.374 34.693 1.00 111.84 205 ILE A O 1
ATOM 4702 N N . GLY B 1 226 ? 39.965 11.270 32.735 1.00 111.75 206 GLY A N 1
ATOM 4703 C CA . GLY B 1 226 ? 41.350 10.848 32.841 1.00 112.36 206 GLY A CA 1
ATOM 4704 C C . GLY B 1 226 ? 42.366 11.936 32.571 1.00 112.46 206 GLY A C 1
ATOM 4705 O O . GLY B 1 226 ? 43.493 11.867 33.072 1.00 113.42 206 GLY A O 1
ATOM 4706 N N . SER B 1 227 ? 42.000 12.947 31.783 1.00 112.09 207 SER A N 1
ATOM 4707 C CA . SER B 1 227 ? 42.949 13.982 31.397 1.00 112.03 207 SER A CA 1
ATOM 4708 C C . SER B 1 227 ? 42.827 15.262 32.213 1.00 112.02 207 SER A C 1
ATOM 4709 O O . SER B 1 227 ? 43.740 16.093 32.165 1.00 112.20 207 SER A O 1
ATOM 4712 N N . GLN B 1 228 ? 41.734 15.445 32.952 1.00 111.85 208 GLN A N 1
ATOM 4713 C CA . GLN B 1 228 ? 41.530 16.685 33.694 1.00 111.85 208 GLN A CA 1
ATOM 4714 C C . GLN B 1 228 ? 41.201 16.413 35.157 1.00 112.26 208 GLN A C 1
ATOM 4715 O O . GLN B 1 228 ? 41.866 16.941 36.054 1.00 112.48 208 GLN A O 1
ATOM 4721 N N . LEU B 1 229 ? 40.175 15.595 35.407 1.00 112.02 209 LEU A N 1
ATOM 4722 C CA . LEU B 1 229 ? 39.759 15.331 36.782 1.00 111.86 209 LEU A CA 1
ATOM 4723 C C . LEU B 1 229 ? 40.811 14.528 37.536 1.00 112.33 209 LEU A C 1
ATOM 4724 O O . LEU B 1 229 ? 41.067 14.785 38.718 1.00 112.28 209 LEU A O 1
ATOM 4729 N N . PHE B 1 230 ? 41.426 13.553 36.876 1.00 112.65 210 PHE A N 1
ATOM 4730 C CA . PHE B 1 230 ? 42.401 12.695 37.535 1.00 113.32 210 PHE A CA 1
ATOM 4731 C C . PHE B 1 230 ? 43.718 13.435 37.767 1.00 113.73 210 PHE A C 1
ATOM 4732 O O . PHE B 1 230 ? 44.331 13.261 38.827 1.00 114.19 210 PHE A O 1
ATOM 4740 N N . PRO B 1 231 ? 44.198 14.257 36.823 1.00 113.40 211 PRO A N 1
ATOM 4741 C CA . PRO B 1 231 ? 45.286 15.181 37.185 1.00 113.36 211 PRO A CA 1
ATOM 4742 C C . PRO B 1 231 ? 44.898 16.128 38.307 1.00 113.49 211 PRO A C 1
ATOM 4743 O O . PRO B 1 231 ? 45.725 16.429 39.176 1.00 114.06 211 PRO A O 1
ATOM 4747 N N . LYS B 1 232 ? 43.655 16.617 38.299 1.00 113.18 212 LYS A N 1
ATOM 4748 C CA . LYS B 1 232 ? 43.172 17.456 39.391 1.00 113.33 212 LYS A CA 1
ATOM 4749 C C . LYS B 1 232 ? 43.267 16.730 40.726 1.00 113.72 212 LYS A C 1
ATOM 4750 O O . LYS B 1 232 ? 43.569 17.343 41.756 1.00 114.01 212 LYS A O 1
ATOM 4756 N N . LEU B 1 233 ? 43.013 15.420 40.725 1.00 113.47 213 LEU A N 1
ATOM 4757 C CA . LEU B 1 233 ? 43.004 14.656 41.966 1.00 113.63 213 LEU A CA 1
ATOM 4758 C C . LEU B 1 233 ? 44.406 14.347 42.475 1.00 114.01 213 LEU A C 1
ATOM 4759 O O . LEU B 1 233 ? 44.617 14.285 43.691 1.00 114.23 213 LEU A O 1
ATOM 4764 N N . VAL B 1 234 ? 45.373 14.152 41.576 1.00 114.07 214 VAL A N 1
ATOM 4765 C CA . VAL B 1 234 ? 46.729 13.837 42.015 1.00 114.53 214 VAL A CA 1
ATOM 4766 C C . VAL B 1 234 ? 47.411 15.070 42.595 1.00 114.76 214 VAL A C 1
ATOM 4767 O O . VAL B 1 234 ? 48.101 14.989 43.618 1.00 114.66 214 VAL A O 1
ATOM 4771 N N . GLU B 1 235 ? 47.232 16.228 41.955 1.00 115.01 215 GLU A N 1
ATOM 4772 C CA . GLU B 1 235 ? 47.863 17.450 42.445 1.00 115.49 215 GLU A CA 1
ATOM 4773 C C . GLU B 1 235 ? 47.304 17.852 43.804 1.00 115.55 215 GLU A C 1
ATOM 4774 O O . GLU B 1 235 ? 48.062 18.131 44.741 1.00 115.81 215 GLU A O 1
ATOM 4780 N N . MET B 1 236 ? 45.977 17.884 43.933 1.00 115.16 216 MET A N 1
ATOM 4781 C CA . MET B 1 236 ? 45.346 18.311 45.176 1.00 114.85 216 MET A CA 1
ATOM 4782 C C . MET B 1 236 ? 45.519 17.306 46.307 1.00 114.88 216 MET A C 1
ATOM 4783 O O . MET B 1 236 ? 45.086 17.591 47.430 1.00 115.35 216 MET A O 1
ATOM 4788 N N . GLY B 1 237 ? 46.137 16.155 46.048 1.00 114.65 217 GLY A N 1
ATOM 4789 C CA . GLY B 1 237 ? 46.404 15.173 47.081 1.00 114.40 217 GLY A CA 1
ATOM 4790 C C . GLY B 1 237 ? 45.154 14.597 47.710 1.00 114.01 217 GLY A C 1
ATOM 4791 O O . GLY B 1 237 ? 45.038 14.536 48.938 1.00 113.99 217 GLY A O 1
ATOM 4792 N N . ALA B 1 238 ? 44.216 14.170 46.880 1.00 113.67 218 ALA A N 1
ATOM 4793 C CA . ALA B 1 238 ? 42.985 13.562 47.354 1.00 113.16 218 ALA A CA 1
ATOM 4794 C C . ALA B 1 238 ? 43.182 12.069 47.565 1.00 112.91 218 ALA A C 1
ATOM 4795 O O . ALA B 1 238 ? 44.108 11.470 47.007 1.00 113.25 218 ALA A O 1
ATOM 4797 N N . PRO B 1 239 ? 42.336 11.429 48.382 1.00 112.41 219 PRO A N 1
ATOM 4798 C CA . PRO B 1 239 ? 42.415 9.967 48.501 1.00 112.37 219 PRO A CA 1
ATOM 4799 C C . PRO B 1 239 ? 42.105 9.293 47.175 1.00 112.27 219 PRO A C 1
ATOM 4800 O O . PRO B 1 239 ? 41.033 8.707 46.993 1.00 111.72 219 PRO A O 1
ATOM 4804 N N . PHE B 1 240 ? 43.059 9.360 46.250 1.00 113.09 220 PHE A N 1
ATOM 4805 C CA . PHE B 1 240 ? 42.895 8.875 44.886 1.00 113.18 220 PHE A CA 1
ATOM 4806 C C . PHE B 1 240 ? 43.721 7.604 44.769 1.00 114.13 220 PHE A C 1
ATOM 4807 O O . PHE B 1 240 ? 44.952 7.647 44.859 1.00 115.20 220 PHE A O 1
ATOM 4815 N N . TYR B 1 241 ? 43.045 6.481 44.563 1.00 113.51 221 TYR A N 1
ATOM 4816 C CA . TYR B 1 241 ? 43.664 5.173 44.665 1.00 114.23 221 TYR A CA 1
ATOM 4817 C C . TYR B 1 241 ? 43.546 4.433 43.341 1.00 114.47 221 TYR A C 1
ATOM 4818 O O . TYR B 1 241 ? 42.743 4.785 42.474 1.00 114.04 221 TYR A O 1
ATOM 4827 N N . GLY B 1 242 ? 44.365 3.397 43.199 1.00 115.24 222 GLY A N 1
ATOM 4828 C CA . GLY B 1 242 ? 44.352 2.591 41.999 1.00 115.61 222 GLY A CA 1
ATOM 4829 C C . GLY B 1 242 ? 44.364 1.122 42.354 1.00 115.65 222 GLY A C 1
ATOM 4830 O O . GLY B 1 242 ? 45.180 0.677 43.168 1.00 115.67 222 GLY A O 1
ATOM 4831 N N . LEU B 1 243 ? 43.469 0.356 41.743 1.00 115.56 223 LEU A N 1
ATOM 4832 C CA . LEU B 1 243 ? 43.355 -1.068 42.000 1.00 115.41 223 LEU A CA 1
ATOM 4833 C C . LEU B 1 243 ? 43.687 -1.831 40.726 1.00 116.85 223 LEU A C 1
ATOM 4834 O O . LEU B 1 243 ? 43.510 -1.320 39.618 1.00 117.42 223 LEU A O 1
ATOM 4839 N N . ALA B 1 244 ? 44.142 -3.069 40.892 1.00 116.83 224 ALA A N 1
ATOM 4840 C CA . ALA B 1 244 ? 44.542 -3.909 39.771 1.00 117.76 224 ALA A CA 1
ATOM 4841 C C . ALA B 1 244 ? 44.004 -5.304 40.023 1.00 116.98 224 ALA A C 1
ATOM 4842 O O . ALA B 1 244 ? 44.408 -5.962 40.986 1.00 116.95 224 ALA A O 1
ATOM 4844 N N . MET B 1 245 ? 43.091 -5.751 39.166 1.00 116.62 225 MET A N 1
ATOM 4845 C CA . MET B 1 245 ? 42.509 -7.075 39.289 1.00 116.22 225 MET A CA 1
ATOM 4846 C C . MET B 1 245 ? 42.523 -7.771 37.939 1.00 115.97 225 MET A C 1
ATOM 4847 O O . MET B 1 245 ? 42.412 -7.127 36.893 1.00 116.37 225 MET A O 1
ATOM 4852 N N . ASP B 1 246 ? 42.690 -9.091 37.966 1.00 115.88 226 ASP A N 1
ATOM 4853 C CA . ASP B 1 246 ? 42.635 -9.862 36.733 1.00 116.11 226 ASP A CA 1
ATOM 4854 C C . ASP B 1 246 ? 41.184 -9.964 36.277 1.00 115.98 226 ASP A C 1
ATOM 4855 O O . ASP B 1 246 ? 40.322 -10.419 37.036 1.00 115.58 226 ASP A O 1
ATOM 4860 N N . PHE B 1 247 ? 40.910 -9.564 35.037 1.00 116.12 227 PHE A N 1
ATOM 4861 C CA . PHE B 1 247 ? 39.569 -9.721 34.491 1.00 115.93 227 PHE A CA 1
ATOM 4862 C C . PHE B 1 247 ? 39.610 -9.543 32.981 1.00 116.32 227 PHE A C 1
ATOM 4863 O O . PHE B 1 247 ? 40.458 -8.822 32.449 1.00 117.08 227 PHE A O 1
ATOM 4871 N N . GLU B 1 248 ? 38.685 -10.219 32.304 1.00 116.12 228 GLU A N 1
ATOM 4872 C CA . GLU B 1 248 ? 38.568 -10.112 30.856 1.00 115.90 228 GLU A CA 1
ATOM 4873 C C . GLU B 1 248 ? 38.176 -8.692 30.469 1.00 116.05 228 GLU A C 1
ATOM 4874 O O . GLU B 1 248 ? 37.152 -8.175 30.927 1.00 115.55 228 GLU A O 1
ATOM 4880 N N . TRP B 1 249 ? 38.989 -8.060 29.623 1.00 116.93 229 TRP A N 1
ATOM 4881 C CA . TRP B 1 249 ? 38.761 -6.682 29.193 1.00 116.97 229 TRP A CA 1
ATOM 4882 C C . TRP B 1 249 ? 38.938 -6.610 27.684 1.00 117.27 229 TRP A C 1
ATOM 4883 O O . TRP B 1 249 ? 40.064 -6.693 27.181 1.00 118.06 229 TRP A O 1
ATOM 4894 N N . ILE B 1 250 ? 37.829 -6.459 26.970 1.00 116.51 230 ILE A N 1
ATOM 4895 C CA . ILE B 1 250 ? 37.814 -6.382 25.515 1.00 115.72 230 ILE A CA 1
ATOM 4896 C C . ILE B 1 250 ? 37.546 -4.928 25.152 1.00 115.70 230 ILE A C 1
ATOM 4897 O O . ILE B 1 250 ? 36.399 -4.468 25.189 1.00 115.14 230 ILE A O 1
ATOM 4902 N N . ASP B 1 251 ? 38.599 -4.194 24.807 1.00 116.45 231 ASP A N 1
ATOM 4903 C CA . ASP B 1 251 ? 38.463 -2.805 24.387 1.00 116.68 231 ASP A CA 1
ATOM 4904 C C . ASP B 1 251 ? 38.245 -2.779 22.880 1.00 115.97 231 ASP A C 1
ATOM 4905 O O . ASP B 1 251 ? 39.162 -3.071 22.106 1.00 116.05 231 ASP A O 1
ATOM 4910 N N . ILE B 1 252 ? 37.027 -2.433 22.465 1.00 115.39 232 ILE A N 1
ATOM 4911 C CA . ILE B 1 252 ? 36.704 -2.282 21.047 1.00 115.24 232 ILE A CA 1
ATOM 4912 C C . ILE B 1 252 ? 37.113 -0.861 20.671 1.00 115.15 232 ILE A C 1
ATOM 4913 O O . ILE B 1 252 ? 36.346 0.094 20.806 1.00 114.35 232 ILE A O 1
ATOM 4918 N N . GLY B 1 253 ? 38.348 -0.724 20.200 1.00 115.17 233 GLY A N 1
ATOM 4919 C CA . GLY B 1 253 ? 38.879 0.571 19.831 1.00 114.94 233 GLY A CA 1
ATOM 4920 C C . GLY B 1 253 ? 38.500 0.992 18.426 1.00 114.45 233 GLY A C 1
ATOM 4921 O O . GLY B 1 253 ? 37.783 1.979 18.240 1.00 114.05 233 GLY A O 1
ATOM 4922 N N . LYS B 1 254 ? 38.988 0.255 17.431 1.00 114.33 234 LYS A N 1
ATOM 4923 C CA . LYS B 1 254 ? 38.684 0.497 16.031 1.00 113.62 234 LYS A CA 1
ATOM 4924 C C . LYS B 1 254 ? 37.945 -0.699 15.441 1.00 113.29 234 LYS A C 1
ATOM 4925 O O . LYS B 1 254 ? 37.749 -1.723 16.099 1.00 113.39 234 LYS A O 1
ATOM 4931 N N . VAL B 1 255 ? 37.502 -0.541 14.188 1.00 113.09 235 VAL A N 1
ATOM 4932 C CA . VAL B 1 255 ? 36.696 -1.587 13.553 1.00 112.53 235 VAL A CA 1
ATOM 4933 C C . VAL B 1 255 ? 37.405 -2.932 13.561 1.00 112.33 235 VAL A C 1
ATOM 4934 O O . VAL B 1 255 ? 36.760 -3.933 13.879 1.00 112.06 235 VAL A O 1
ATOM 4938 N N . PRO B 1 256 ? 38.707 -3.042 13.260 1.00 112.45 236 PRO A N 1
ATOM 4939 C CA . PRO B 1 256 ? 39.358 -4.363 13.350 1.00 112.49 236 PRO A CA 1
ATOM 4940 C C . PRO B 1 256 ? 39.289 -5.001 14.729 1.00 112.48 236 PRO A C 1
ATOM 4941 O O . PRO B 1 256 ? 39.311 -6.235 14.834 1.00 112.48 236 PRO A O 1
ATOM 4945 N N . ASP B 1 257 ? 39.214 -4.199 15.793 1.00 112.74 237 ASP A N 1
ATOM 4946 C CA . ASP B 1 257 ? 39.056 -4.768 17.126 1.00 112.88 237 ASP A CA 1
ATOM 4947 C C . ASP B 1 257 ? 37.701 -5.444 17.288 1.00 112.39 237 ASP A C 1
ATOM 4948 O O . ASP B 1 257 ? 37.592 -6.440 18.011 1.00 112.14 237 ASP A O 1
ATOM 4953 N N . TYR B 1 258 ? 36.661 -4.924 16.629 1.00 112.24 238 TYR A N 1
ATOM 4954 C CA . TYR B 1 258 ? 35.367 -5.599 16.654 1.00 111.84 238 TYR A CA 1
ATOM 4955 C C . TYR B 1 258 ? 35.390 -6.870 15.813 1.00 111.56 238 TYR A C 1
ATOM 4956 O O . TYR B 1 258 ? 34.792 -7.883 16.194 1.00 111.29 238 TYR A O 1
ATOM 4965 N N . TRP B 1 259 ? 36.066 -6.833 14.661 1.00 111.65 239 TRP A N 1
ATOM 4966 C CA . TRP B 1 259 ? 36.225 -8.042 13.859 1.00 111.48 239 TRP A CA 1
ATOM 4967 C C . TRP B 1 259 ? 36.989 -9.112 14.629 1.00 111.76 239 TRP A C 1
ATOM 4968 O O . TRP B 1 259 ? 36.659 -10.302 14.551 1.00 111.35 239 TRP A O 1
ATOM 4979 N N . GLN B 1 260 ? 38.016 -8.705 15.378 1.00 111.69 240 GLN A N 1
ATOM 4980 C CA . GLN B 1 260 ? 38.760 -9.654 16.198 1.00 111.66 240 GLN A CA 1
ATOM 4981 C C . GLN B 1 260 ? 37.907 -10.175 17.349 1.00 111.77 240 GLN A C 1
ATOM 4982 O O . GLN B 1 260 ? 37.983 -11.358 17.701 1.00 111.73 240 GLN A O 1
ATOM 4988 N N . ALA B 1 261 ? 37.093 -9.302 17.950 1.00 111.76 241 ALA A N 1
ATOM 4989 C CA . ALA B 1 261 ? 36.304 -9.694 19.113 1.00 111.54 241 ALA A CA 1
ATOM 4990 C C . ALA B 1 261 ? 35.235 -10.717 18.747 1.00 111.53 241 ALA A C 1
ATOM 4991 O O . ALA B 1 261 ? 35.022 -11.687 19.484 1.00 111.57 241 ALA A O 1
ATOM 4993 N N . VAL B 1 262 ? 34.549 -10.517 17.620 1.00 111.46 242 VAL A N 1
ATOM 4994 C CA . VAL B 1 262 ? 33.505 -11.454 17.209 1.00 111.35 242 VAL A CA 1
ATOM 4995 C C . VAL B 1 262 ? 34.098 -12.834 16.957 1.00 111.39 242 VAL A C 1
ATOM 4996 O O . VAL B 1 262 ? 33.517 -13.857 17.342 1.00 111.18 242 VAL A O 1
ATOM 5000 N N . ARG B 1 263 ? 35.263 -12.885 16.308 1.00 111.44 243 ARG A N 1
ATOM 5001 C CA . ARG B 1 263 ? 35.933 -14.163 16.092 1.00 111.53 243 ARG A CA 1
ATOM 5002 C C . ARG B 1 263 ? 36.358 -14.792 17.412 1.00 111.63 243 ARG A C 1
ATOM 5003 O O . ARG B 1 263 ? 36.222 -16.007 17.600 1.00 111.63 243 ARG A O 1
ATOM 5011 N N . GLY B 1 264 ? 36.886 -13.982 18.332 1.00 111.82 244 GLY A N 1
ATOM 5012 C CA . GLY B 1 264 ? 37.314 -14.513 19.617 1.00 111.83 244 GLY A CA 1
ATOM 5013 C C . GLY B 1 264 ? 36.184 -15.164 20.389 1.00 112.02 244 GLY A C 1
ATOM 5014 O O . GLY B 1 264 ? 36.380 -16.187 21.051 1.00 112.46 244 GLY A O 1
ATOM 5015 N N . VAL B 1 265 ? 34.985 -14.580 20.322 1.00 111.81 245 VAL A N 1
ATOM 5016 C CA . VAL B 1 265 ? 33.827 -15.197 20.959 1.00 111.71 245 VAL A CA 1
ATOM 5017 C C . VAL B 1 265 ? 33.478 -16.509 20.266 1.00 111.46 245 VAL A C 1
ATOM 5018 O O . VAL B 1 265 ? 33.061 -17.478 20.911 1.00 111.41 245 VAL A O 1
ATOM 5022 N N . LEU B 1 266 ? 33.655 -16.566 18.944 1.00 111.44 246 LEU A N 1
ATOM 5023 C CA . LEU B 1 266 ? 33.366 -17.795 18.213 1.00 111.60 246 LEU A CA 1
ATOM 5024 C C . LEU B 1 266 ? 34.408 -18.871 18.497 1.00 111.72 246 LEU A C 1
ATOM 5025 O O . LEU B 1 266 ? 34.072 -20.057 18.594 1.00 111.74 246 LEU A O 1
ATOM 5030 N N . ASN B 1 267 ? 35.675 -18.477 18.644 1.00 111.72 247 ASN A N 1
ATOM 5031 C CA . ASN B 1 267 ? 36.721 -19.442 18.971 1.00 111.95 247 ASN A CA 1
ATOM 5032 C C . ASN B 1 267 ? 36.563 -19.970 20.389 1.00 112.27 247 ASN A C 1
ATOM 5033 O O . ASN B 1 267 ? 36.592 -21.184 20.622 1.00 112.60 247 ASN A O 1
ATOM 5038 N N . GLY B 1 268 ? 36.391 -19.069 21.347 1.00 112.30 248 GLY A N 1
ATOM 5039 C CA . GLY B 1 268 ? 36.491 -19.392 22.756 1.00 112.54 248 GLY A CA 1
ATOM 5040 C C . GLY B 1 268 ? 37.640 -18.699 23.452 1.00 112.98 248 GLY A C 1
ATOM 5041 O O . GLY B 1 268 ? 37.817 -18.895 24.663 1.00 113.36 248 GLY A O 1
ATOM 5042 N N . THR B 1 269 ? 38.431 -17.886 22.742 1.00 112.90 249 THR A N 1
ATOM 5043 C CA . THR B 1 269 ? 39.478 -17.119 23.402 1.00 113.13 249 THR A CA 1
ATOM 5044 C C . THR B 1 269 ? 38.881 -16.003 24.244 1.00 113.17 249 THR A C 1
ATOM 5045 O O . THR B 1 269 ? 39.575 -15.435 25.094 1.00 113.61 249 THR A O 1
ATOM 5049 N N . ILE B 1 270 ? 37.612 -15.686 24.013 1.00 113.06 250 ILE A N 1
ATOM 5050 C CA . ILE B 1 270 ? 36.787 -14.922 24.937 1.00 113.59 250 ILE A CA 1
ATOM 5051 C C . ILE B 1 270 ? 35.858 -15.930 25.595 1.00 114.00 250 ILE A C 1
ATOM 5052 O O . ILE B 1 270 ? 35.018 -16.545 24.925 1.00 113.69 250 ILE A O 1
ATOM 5057 N N . LYS B 1 271 ? 36.008 -16.104 26.903 1.00 114.40 251 LYS A N 1
ATOM 5058 C CA . LYS B 1 271 ? 35.406 -17.241 27.587 1.00 114.72 251 LYS A CA 1
ATOM 5059 C C . LYS B 1 271 ? 33.990 -16.988 28.094 1.00 114.52 251 LYS A C 1
ATOM 5060 O O . LYS B 1 271 ? 33.118 -17.845 27.918 1.00 114.77 251 LYS A O 1
ATOM 5066 N N . ASN B 1 272 ? 33.729 -15.842 28.725 1.00 114.30 252 ASN A N 1
ATOM 5067 C CA . ASN B 1 272 ? 32.463 -15.681 29.432 1.00 114.48 252 ASN A CA 1
ATOM 5068 C C . ASN B 1 272 ? 31.267 -15.477 28.508 1.00 114.10 252 ASN A C 1
ATOM 5069 O O . ASN B 1 272 ? 30.129 -15.566 28.982 1.00 113.90 252 ASN A O 1
ATOM 5074 N N . VAL B 1 273 ? 31.480 -15.216 27.222 1.00 113.99 253 VAL A N 1
ATOM 5075 C CA . VAL B 1 273 ? 30.386 -14.890 26.312 1.00 113.74 253 VAL A CA 1
ATOM 5076 C C . VAL B 1 273 ? 29.854 -16.159 25.657 1.00 113.59 253 VAL A C 1
ATOM 5077 O O . VAL B 1 273 ? 30.623 -16.965 25.118 1.00 113.46 253 VAL A O 1
ATOM 5081 N N . SER B 1 274 ? 28.535 -16.331 25.701 1.00 113.50 254 SER A N 1
ATOM 5082 C CA . SER B 1 274 ? 27.855 -17.435 25.042 1.00 113.23 254 SER A CA 1
ATOM 5083 C C . SER B 1 274 ? 27.603 -17.099 23.573 1.00 113.14 254 SER A C 1
ATOM 5084 O O . SER B 1 274 ? 27.694 -15.944 23.148 1.00 113.32 254 SER A O 1
ATOM 5087 N N . ILE B 1 275 ? 27.282 -18.124 22.797 1.00 112.94 255 ILE A N 1
ATOM 5088 C CA . ILE B 1 275 ? 26.990 -17.987 21.372 1.00 112.51 255 ILE A CA 1
ATOM 5089 C C . ILE B 1 275 ? 25.512 -18.288 21.155 1.00 112.39 255 ILE A C 1
ATOM 5090 O O . ILE B 1 275 ? 25.028 -19.326 21.620 1.00 112.46 255 ILE A O 1
ATOM 5095 N N . PRO B 1 276 ? 24.766 -17.416 20.463 1.00 112.27 256 PRO A N 1
ATOM 5096 C CA . PRO B 1 276 ? 23.316 -17.614 20.316 1.00 112.70 256 PRO A CA 1
ATOM 5097 C C . PRO B 1 276 ? 22.917 -18.760 19.400 1.00 112.67 256 PRO A C 1
ATOM 5098 O O . PRO B 1 276 ? 23.767 -19.493 18.886 1.00 112.72 256 PRO A O 1
ATOM 5102 N N . GLY B 1 277 ? 21.605 -18.915 19.199 1.00 112.61 257 GLY A N 1
ATOM 5103 C CA . GLY B 1 277 ? 21.070 -20.033 18.451 1.00 112.93 257 GLY A CA 1
ATOM 5104 C C . GLY B 1 277 ? 21.293 -21.340 19.194 1.00 113.35 257 GLY A C 1
ATOM 5105 O O . GLY B 1 277 ? 21.710 -21.375 20.354 1.00 113.45 257 GLY A O 1
ATOM 5106 N N . HIS B 1 278 ? 21.002 -22.437 18.500 1.00 113.25 258 HIS A N 1
ATOM 5107 C CA . HIS B 1 278 ? 21.318 -23.756 19.020 1.00 113.39 258 HIS A CA 1
ATOM 5108 C C . HIS B 1 278 ? 22.358 -24.415 18.127 1.00 113.05 258 HIS A C 1
ATOM 5109 O O . HIS B 1 278 ? 22.394 -24.198 16.911 1.00 112.66 258 HIS A O 1
ATOM 5116 N N . GLU B 1 279 ? 23.207 -25.222 18.755 1.00 112.96 259 GLU A N 1
ATOM 5117 C CA . GLU B 1 279 ? 24.348 -25.852 18.098 1.00 112.61 259 GLU A CA 1
ATOM 5118 C C . GLU B 1 279 ? 23.862 -27.052 17.292 1.00 112.73 259 GLU A C 1
ATOM 5119 O O . GLU B 1 279 ? 23.594 -28.120 17.844 1.00 112.88 259 GLU A O 1
ATOM 5125 N N . GLN B 1 280 ? 23.745 -26.873 15.973 1.00 112.66 260 GLN A N 1
ATOM 5126 C CA . GLN B 1 280 ? 23.307 -27.964 15.106 1.00 112.49 260 GLN A CA 1
ATOM 5127 C C . GLN B 1 280 ? 24.368 -29.054 15.008 1.00 112.27 260 GLN A C 1
ATOM 5128 O O . GLN B 1 280 ? 24.075 -30.241 15.196 1.00 112.16 260 GLN A O 1
ATOM 5134 N N . PHE B 1 281 ? 25.601 -28.672 14.713 1.00 112.20 261 PHE A N 1
ATOM 5135 C CA . PHE B 1 281 ? 26.758 -29.551 14.728 1.00 112.30 261 PHE A CA 1
ATOM 5136 C C . PHE B 1 281 ? 27.833 -28.919 15.594 1.00 112.31 261 PHE A C 1
ATOM 5137 O O . PHE B 1 281 ? 27.814 -27.706 15.827 1.00 112.37 261 PHE A O 1
ATOM 5145 N N . PRO B 1 282 ? 28.783 -29.723 16.108 1.00 112.37 262 PRO A N 1
ATOM 5146 C CA . PRO B 1 282 ? 29.840 -29.165 16.965 1.00 112.43 262 PRO A CA 1
ATOM 5147 C C . PRO B 1 282 ? 30.533 -27.959 16.351 1.00 112.73 262 PRO A C 1
ATOM 5148 O O . PRO B 1 282 ? 31.253 -28.080 15.355 1.00 112.99 262 PRO A O 1
ATOM 5152 N N . GLY B 1 283 ? 30.316 -26.789 16.946 1.00 112.59 263 GLY A N 1
ATOM 5153 C CA . GLY B 1 283 ? 30.874 -25.552 16.447 1.00 112.56 263 GLY A CA 1
ATOM 5154 C C . GLY B 1 283 ? 30.062 -24.858 15.374 1.00 112.31 263 GLY A C 1
ATOM 5155 O O . GLY B 1 283 ? 30.498 -23.815 14.872 1.00 112.21 263 GLY A O 1
ATOM 5156 N N . ILE B 1 284 ? 28.896 -25.385 15.013 1.00 112.38 264 ILE A N 1
ATOM 5157 C CA . ILE B 1 284 ? 28.062 -24.810 13.962 1.00 112.33 264 ILE A CA 1
ATOM 5158 C C . ILE B 1 284 ? 26.757 -24.377 14.620 1.00 112.28 264 ILE A C 1
ATOM 5159 O O . ILE B 1 284 ? 25.895 -25.209 14.930 1.00 112.31 264 ILE A O 1
ATOM 5164 N N . TYR B 1 285 ? 26.618 -23.075 14.858 1.00 112.09 265 TYR A N 1
ATOM 5165 C CA . TYR B 1 285 ? 25.440 -22.504 15.498 1.00 112.07 265 TYR A CA 1
ATOM 5166 C C . TYR B 1 285 ? 24.557 -21.865 14.434 1.00 111.85 265 TYR A C 1
ATOM 5167 O O . TYR B 1 285 ? 25.002 -20.967 13.712 1.00 111.87 265 TYR A O 1
ATOM 5176 N N . THR B 1 286 ? 23.313 -22.324 14.338 1.00 111.88 266 THR A N 1
ATOM 5177 C CA . THR B 1 286 ? 22.362 -21.798 13.372 1.00 111.88 266 THR A CA 1
ATOM 5178 C C . THR B 1 286 ? 21.337 -20.914 14.067 1.00 111.98 266 THR A C 1
ATOM 5179 O O . THR B 1 286 ? 21.034 -21.093 15.250 1.00 112.31 266 THR A O 1
ATOM 5183 N N . GLY B 1 287 ? 20.807 -19.953 13.315 1.00 111.95 267 GLY A N 1
ATOM 5184 C CA . GLY B 1 287 ? 19.726 -19.124 13.804 1.00 112.32 267 GLY A CA 1
ATOM 5185 C C . GLY B 1 287 ? 18.411 -19.874 13.799 1.00 112.50 267 GLY A C 1
ATOM 5186 O O . GLY B 1 287 ? 18.340 -21.021 14.252 1.00 112.70 267 GLY A O 1
ATOM 5187 N N . LEU B 1 288 ? 17.361 -19.239 13.290 1.00 112.75 268 LEU A N 1
ATOM 5188 C CA . LEU B 1 288 ? 16.042 -19.850 13.197 1.00 113.29 268 LEU A CA 1
ATOM 5189 C C . LEU B 1 288 ? 15.639 -19.924 11.732 1.00 113.66 268 LEU A C 1
ATOM 5190 O O . LEU B 1 288 ? 15.600 -18.898 11.044 1.00 113.61 268 LEU A O 1
ATOM 5195 N N . ASN B 1 289 ? 15.349 -21.138 11.262 1.00 113.89 269 ASN A N 1
ATOM 5196 C CA . ASN B 1 289 ? 14.941 -21.391 9.880 1.00 114.32 269 ASN A CA 1
ATOM 5197 C C . ASN B 1 289 ? 16.015 -20.927 8.891 1.00 113.72 269 ASN A C 1
ATOM 5198 O O . ASN B 1 289 ? 15.792 -20.061 8.044 1.00 113.74 269 ASN A O 1
ATOM 5203 N N . VAL B 1 290 ? 17.192 -21.525 9.012 1.00 113.32 270 VAL A N 1
ATOM 5204 C CA . VAL B 1 290 ? 18.280 -21.280 8.075 1.00 112.89 270 VAL A CA 1
ATOM 5205 C C . VAL B 1 290 ? 18.110 -22.221 6.893 1.00 113.21 270 VAL A C 1
ATOM 5206 O O . VAL B 1 290 ? 18.198 -23.445 7.041 1.00 113.32 270 VAL A O 1
ATOM 5210 N N . ALA B 1 291 ? 17.872 -21.652 5.717 1.00 113.38 271 ALA A N 1
ATOM 5211 C CA . ALA B 1 291 ? 17.689 -22.458 4.518 1.00 113.41 271 ALA A CA 1
ATOM 5212 C C . ALA B 1 291 ? 19.062 -22.827 3.975 1.00 113.10 271 ALA A C 1
ATOM 5213 O O . ALA B 1 291 ? 19.667 -22.079 3.205 1.00 113.12 271 ALA A O 1
ATOM 5215 N N . VAL B 1 292 ? 19.544 -24.005 4.367 1.00 113.23 272 VAL A N 1
ATOM 5216 C CA . VAL B 1 292 ? 20.824 -24.532 3.912 1.00 113.29 272 VAL A CA 1
ATOM 5217 C C . VAL B 1 292 ? 20.657 -26.037 3.754 1.00 113.49 272 VAL A C 1
ATOM 5218 O O . VAL B 1 292 ? 19.918 -26.682 4.507 1.00 113.48 272 VAL A O 1
ATOM 5222 N N . ASN B 1 293 ? 21.339 -26.597 2.747 1.00 113.55 273 ASN A N 1
ATOM 5223 C CA . ASN B 1 293 ? 21.267 -28.026 2.459 1.00 113.68 273 ASN A CA 1
ATOM 5224 C C . ASN B 1 293 ? 22.656 -28.575 2.794 1.00 113.72 273 ASN A C 1
ATOM 5225 O O . ASN B 1 293 ? 23.570 -28.554 1.964 1.00 114.07 273 ASN A O 1
ATOM 5230 N N . TRP B 1 294 ? 22.793 -29.071 4.027 1.00 113.50 274 TRP A N 1
ATOM 5231 C CA . TRP B 1 294 ? 24.097 -29.353 4.629 1.00 113.51 274 TRP A CA 1
ATOM 5232 C C . TRP B 1 294 ? 24.965 -30.307 3.816 1.00 113.65 274 TRP A C 1
ATOM 5233 O O . TRP B 1 294 ? 26.183 -30.342 4.024 1.00 113.54 274 TRP A O 1
ATOM 5244 N N . ASP B 1 295 ? 24.378 -31.094 2.915 1.00 113.78 275 ASP A N 1
ATOM 5245 C CA . ASP B 1 295 ? 25.178 -32.037 2.140 1.00 113.74 275 ASP A CA 1
ATOM 5246 C C . ASP B 1 295 ? 26.142 -31.303 1.220 1.00 114.70 275 ASP A C 1
ATOM 5247 O O . ASP B 1 295 ? 27.329 -31.638 1.148 1.00 115.35 275 ASP A O 1
ATOM 5252 N N . LYS B 1 296 ? 25.648 -30.280 0.526 1.00 114.59 276 LYS A N 1
ATOM 5253 C CA . LYS B 1 296 ? 26.353 -29.642 -0.575 1.00 114.76 276 LYS A CA 1
ATOM 5254 C C . LYS B 1 296 ? 27.027 -28.334 -0.169 1.00 114.34 276 LYS A C 1
ATOM 5255 O O . LYS B 1 296 ? 27.140 -27.419 -0.991 1.00 114.64 276 LYS A O 1
ATOM 5261 N N . VAL B 1 297 ? 27.475 -28.218 1.083 1.00 114.21 277 VAL A N 1
ATOM 5262 C CA . VAL B 1 297 ? 28.166 -27.022 1.546 1.00 114.46 277 VAL A CA 1
ATOM 5263 C C . VAL B 1 297 ? 29.430 -27.428 2.291 1.00 114.93 277 VAL A C 1
ATOM 5264 O O . VAL B 1 297 ? 29.563 -28.554 2.777 1.00 115.40 277 VAL A O 1
ATOM 5268 N N . THR B 1 298 ? 30.367 -26.486 2.372 1.00 114.69 278 THR A N 1
ATOM 5269 C CA . THR B 1 298 ? 31.655 -26.684 3.036 1.00 115.02 278 THR A CA 1
ATOM 5270 C C . THR B 1 298 ? 31.731 -25.681 4.181 1.00 114.60 278 THR A C 1
ATOM 5271 O O . THR B 1 298 ? 32.226 -24.564 4.011 1.00 114.28 278 THR A O 1
ATOM 5275 N N . ILE B 1 299 ? 31.242 -26.081 5.350 1.00 114.52 279 ILE A N 1
ATOM 5276 C CA . ILE B 1 299 ? 31.230 -25.229 6.532 1.00 114.06 279 ILE A CA 1
ATOM 5277 C C . ILE B 1 299 ? 32.183 -25.824 7.558 1.00 114.25 279 ILE A C 1
ATOM 5278 O O . ILE B 1 299 ? 32.028 -26.983 7.963 1.00 114.68 279 ILE A O 1
ATOM 5283 N N . GLN B 1 300 ? 33.171 -25.033 7.970 1.00 113.87 280 GLN A N 1
ATOM 5284 C CA . GLN B 1 300 ? 34.185 -25.455 8.929 1.00 113.82 280 GLN A CA 1
ATOM 5285 C C . GLN B 1 300 ? 34.081 -24.533 10.137 1.00 113.30 280 GLN A C 1
ATOM 5286 O O . GLN B 1 300 ? 34.412 -23.346 10.047 1.00 112.87 280 GLN A O 1
ATOM 5292 N N . GLY B 1 301 ? 33.620 -25.079 11.262 1.00 113.07 281 GLY A N 1
ATOM 5293 C CA . GLY B 1 301 ? 33.397 -24.313 12.466 1.00 112.42 281 GLY A CA 1
ATOM 5294 C C . GLY B 1 301 ? 34.640 -23.621 12.989 1.00 111.94 281 GLY A C 1
ATOM 5295 O O . GLY B 1 301 ? 35.767 -23.933 12.593 1.00 112.18 281 GLY A O 1
ATOM 5296 N N . PRO B 1 302 ? 34.457 -22.658 13.907 1.00 111.44 282 PRO A N 1
ATOM 5297 C CA . PRO B 1 302 ? 33.169 -22.230 14.465 1.00 111.55 282 PRO A CA 1
ATOM 5298 C C . PRO B 1 302 ? 32.455 -21.165 13.629 1.00 111.54 282 PRO A C 1
ATOM 5299 O O . PRO B 1 302 ? 33.085 -20.198 13.207 1.00 111.71 282 PRO A O 1
ATOM 5303 N N . VAL B 1 303 ? 31.157 -21.341 13.394 1.00 111.51 283 VAL A N 1
ATOM 5304 C CA . VAL B 1 303 ? 30.389 -20.441 12.538 1.00 111.39 283 VAL A CA 1
ATOM 5305 C C . VAL B 1 303 ? 29.013 -20.216 13.152 1.00 111.52 283 VAL A C 1
ATOM 5306 O O . VAL B 1 303 ? 28.359 -21.164 13.602 1.00 111.49 283 VAL A O 1
ATOM 5310 N N . TYR B 1 304 ? 28.576 -18.958 13.174 1.00 111.41 284 TYR A N 1
ATOM 5311 C CA . TYR B 1 304 ? 27.211 -18.596 13.533 1.00 111.32 284 TYR A CA 1
ATOM 5312 C C . TYR B 1 304 ? 26.498 -18.065 12.297 1.00 111.38 284 TYR A C 1
ATOM 5313 O O . TYR B 1 304 ? 27.031 -17.204 11.590 1.00 111.21 284 TYR A O 1
ATOM 5322 N N . ILE B 1 305 ? 25.298 -18.577 12.043 1.00 111.58 285 ILE A N 1
ATOM 5323 C CA . ILE B 1 305 ? 24.494 -18.191 10.889 1.00 111.30 285 ILE A CA 1
ATOM 5324 C C . ILE B 1 305 ? 23.156 -17.687 11.409 1.00 111.52 285 ILE A C 1
ATOM 5325 O O . ILE B 1 305 ? 22.372 -18.459 11.976 1.00 111.73 285 ILE A O 1
ATOM 5330 N N . GLY B 1 306 ? 22.895 -16.394 11.223 1.00 111.44 286 GLY A N 1
ATOM 5331 C CA . GLY B 1 306 ? 21.634 -15.827 11.657 1.00 111.50 286 GLY A CA 1
ATOM 5332 C C . GLY B 1 306 ? 20.447 -16.440 10.938 1.00 111.49 286 GLY A C 1
ATOM 5333 O O . GLY B 1 306 ? 20.572 -17.082 9.894 1.00 111.61 286 GLY A O 1
ATOM 5334 N N . GLY B 1 307 ? 19.269 -16.229 11.519 1.00 111.56 287 GLY A N 1
ATOM 5335 C CA . GLY B 1 307 ? 18.066 -16.826 10.980 1.00 112.08 287 GLY A CA 1
ATOM 5336 C C . GLY B 1 307 ? 17.671 -16.250 9.634 1.00 112.45 287 GLY A C 1
ATOM 5337 O O . GLY B 1 307 ? 18.074 -15.153 9.244 1.00 112.44 287 GLY A O 1
ATOM 5338 N N . MET B 1 308 ? 16.859 -17.028 8.913 1.00 112.80 288 MET A N 1
ATOM 5339 C CA . MET B 1 308 ? 16.357 -16.663 7.586 1.00 112.48 288 MET A CA 1
ATOM 5340 C C . MET B 1 308 ? 17.485 -16.391 6.594 1.00 112.31 288 MET A C 1
ATOM 5341 O O . MET B 1 308 ? 17.315 -15.631 5.639 1.00 112.85 288 MET A O 1
ATOM 5346 N N . THR B 1 309 ? 18.644 -17.003 6.812 1.00 112.10 289 THR A N 1
ATOM 5347 C CA . THR B 1 309 ? 19.767 -16.904 5.890 1.00 112.00 289 THR A CA 1
ATOM 5348 C C . THR B 1 309 ? 19.790 -18.137 4.996 1.00 112.41 289 THR A C 1
ATOM 5349 O O . THR B 1 309 ? 19.662 -19.264 5.486 1.00 112.76 289 THR A O 1
ATOM 5353 N N . LYS B 1 310 ? 19.945 -17.925 3.692 1.00 112.36 290 LYS A N 1
ATOM 5354 C CA . LYS B 1 310 ? 20.049 -19.017 2.734 1.00 112.59 290 LYS A CA 1
ATOM 5355 C C . LYS B 1 310 ? 21.490 -19.153 2.266 1.00 112.25 290 LYS A C 1
ATOM 5356 O O . LYS B 1 310 ? 22.101 -18.173 1.828 1.00 112.25 290 LYS A O 1
ATOM 5362 N N . ILE B 1 311 ? 22.026 -20.365 2.366 1.00 112.30 291 ILE A N 1
ATOM 5363 C CA . ILE B 1 311 ? 23.365 -20.691 1.890 1.00 112.51 291 ILE A CA 1
ATOM 5364 C C . ILE B 1 311 ? 23.188 -21.698 0.761 1.00 113.05 291 ILE A C 1
ATOM 5365 O O . ILE B 1 311 ? 22.924 -22.882 1.007 1.00 113.19 291 ILE A O 1
ATOM 5370 N N . GLU B 1 312 ? 23.327 -21.235 -0.478 1.00 113.16 292 GLU A N 1
ATOM 5371 C CA . GLU B 1 312 ? 23.094 -22.091 -1.630 1.00 113.18 292 GLU A CA 1
ATOM 5372 C C . GLU B 1 312 ? 24.162 -23.177 -1.721 1.00 113.37 292 GLU A C 1
ATOM 5373 O O . GLU B 1 312 ? 25.262 -23.056 -1.172 1.00 113.21 292 GLU A O 1
ATOM 5379 N N . ASP B 1 313 ? 23.813 -24.256 -2.418 1.00 113.79 293 ASP A N 1
ATOM 5380 C CA . ASP B 1 313 ? 24.706 -25.400 -2.544 1.00 113.72 293 ASP A CA 1
ATOM 5381 C C . ASP B 1 313 ? 26.031 -24.990 -3.175 1.00 113.52 293 ASP A C 1
ATOM 5382 O O . ASP B 1 313 ? 26.073 -24.183 -4.108 1.00 113.67 293 ASP A O 1
ATOM 5387 N N . GLY B 1 314 ? 27.118 -25.548 -2.654 1.00 113.55 294 GLY A N 1
ATOM 5388 C CA . GLY B 1 314 ? 28.440 -25.266 -3.173 1.00 113.60 294 GLY A CA 1
ATOM 5389 C C . GLY B 1 314 ? 29.105 -24.035 -2.607 1.00 113.64 294 GLY A C 1
ATOM 5390 O O . GLY B 1 314 ? 30.055 -23.528 -3.215 1.00 113.83 294 GLY A O 1
ATOM 5391 N N . ALA B 1 315 ? 28.645 -23.538 -1.465 1.00 113.46 295 ALA A N 1
ATOM 5392 C CA . ALA B 1 315 ? 29.268 -22.397 -0.816 1.00 113.23 295 ALA A CA 1
ATOM 5393 C C . ALA B 1 315 ? 30.370 -22.865 0.130 1.00 113.36 295 ALA A C 1
ATOM 5394 O O . ALA B 1 315 ? 30.508 -24.053 0.429 1.00 113.79 295 ALA A O 1
ATOM 5396 N N . THR B 1 316 ? 31.167 -21.909 0.603 1.00 113.31 296 THR A N 1
ATOM 5397 C CA . THR B 1 316 ? 32.290 -22.207 1.487 1.00 113.35 296 THR A CA 1
ATOM 5398 C C . THR B 1 316 ? 32.340 -21.154 2.585 1.00 112.94 296 THR A C 1
ATOM 5399 O O . THR B 1 316 ? 32.613 -19.980 2.313 1.00 113.10 296 THR A O 1
ATOM 5403 N N . ILE B 1 317 ? 32.077 -21.572 3.819 1.00 112.66 297 ILE A N 1
ATOM 5404 C CA . ILE B 1 317 ? 32.168 -20.710 4.991 1.00 112.53 297 ILE A CA 1
ATOM 5405 C C . ILE B 1 317 ? 33.162 -21.351 5.948 1.00 112.69 297 ILE A C 1
ATOM 5406 O O . ILE B 1 317 ? 32.942 -22.474 6.418 1.00 113.06 297 ILE A O 1
ATOM 5411 N N . ILE B 1 318 ? 34.248 -20.642 6.237 1.00 112.23 298 ILE A N 1
ATOM 5412 C CA . ILE B 1 318 ? 35.329 -21.154 7.072 1.00 112.10 298 ILE A CA 1
ATOM 5413 C C . ILE B 1 318 ? 35.414 -20.287 8.319 1.00 112.31 298 ILE A C 1
ATOM 5414 O O . ILE B 1 318 ? 35.672 -19.080 8.226 1.00 112.25 298 ILE A O 1
ATOM 5419 N N . GLY B 1 319 ? 35.199 -20.900 9.479 1.00 112.25 299 GLY A N 1
ATOM 5420 C CA . GLY B 1 319 ? 35.201 -20.180 10.731 1.00 111.81 299 GLY A CA 1
ATOM 5421 C C . GLY B 1 319 ? 36.599 -19.836 11.192 1.00 111.68 299 GLY A C 1
ATOM 5422 O O . GLY B 1 319 ? 37.611 -20.344 10.683 1.00 111.78 299 GLY A O 1
ATOM 5423 N N . PRO B 1 320 ? 36.680 -18.943 12.195 1.00 111.49 300 PRO A N 1
ATOM 5424 C CA . PRO B 1 320 ? 35.554 -18.262 12.851 1.00 111.50 300 PRO A CA 1
ATOM 5425 C C . PRO B 1 320 ? 34.891 -17.192 11.979 1.00 111.43 300 PRO A C 1
ATOM 5426 O O . PRO B 1 320 ? 35.521 -16.191 11.636 1.00 111.21 300 PRO A O 1
ATOM 5430 N N . THR B 1 321 ? 33.625 -17.415 11.629 1.00 111.39 301 THR A N 1
ATOM 5431 C CA . THR B 1 321 ? 32.889 -16.525 10.742 1.00 110.99 301 THR A CA 1
ATOM 5432 C C . THR B 1 321 ? 31.475 -16.343 11.269 1.00 110.89 301 THR A C 1
ATOM 5433 O O . THR B 1 321 ? 30.800 -17.325 11.592 1.00 110.81 301 THR A O 1
ATOM 5437 N N . MET B 1 322 ? 31.032 -15.091 11.354 1.00 110.67 302 MET A N 1
ATOM 5438 C CA . MET B 1 322 ? 29.650 -14.761 11.674 1.00 110.76 302 MET A CA 1
ATOM 5439 C C . MET B 1 322 ? 28.935 -14.302 10.412 1.00 110.67 302 MET A C 1
ATOM 5440 O O . MET B 1 322 ? 29.444 -13.445 9.682 1.00 110.54 302 MET A O 1
ATOM 5445 N N . ILE B 1 323 ? 27.760 -14.871 10.160 1.00 110.78 303 ILE A N 1
ATOM 5446 C CA . ILE B 1 323 ? 26.892 -14.459 9.064 1.00 110.63 303 ILE A CA 1
ATOM 5447 C C . ILE B 1 323 ? 25.558 -14.052 9.675 1.00 110.83 303 ILE A C 1
ATOM 5448 O O . ILE B 1 323 ? 24.803 -14.905 10.159 1.00 111.12 303 ILE A O 1
ATOM 5453 N N . GLY B 1 324 ? 25.275 -12.751 9.664 1.00 110.78 304 GLY A N 1
ATOM 5454 C CA . GLY B 1 324 ? 24.092 -12.204 10.286 1.00 110.86 304 GLY A CA 1
ATOM 5455 C C . GLY B 1 324 ? 22.798 -12.747 9.715 1.00 111.00 304 GLY A C 1
ATOM 5456 O O . GLY B 1 324 ? 22.782 -13.450 8.700 1.00 111.17 304 GLY A O 1
ATOM 5457 N N . PRO B 1 325 ? 21.682 -12.434 10.369 1.00 111.03 305 PRO A N 1
ATOM 5458 C CA . PRO B 1 325 ? 20.387 -12.935 9.899 1.00 111.39 305 PRO A CA 1
ATOM 5459 C C . PRO B 1 325 ? 19.997 -12.324 8.562 1.00 111.92 305 PRO A C 1
ATOM 5460 O O . PRO B 1 325 ? 20.453 -11.244 8.177 1.00 111.59 305 PRO A O 1
ATOM 5464 N N . ASN B 1 326 ? 19.135 -13.052 7.848 1.00 111.91 306 ASN A N 1
ATOM 5465 C CA . ASN B 1 326 ? 18.570 -12.600 6.574 1.00 111.96 306 ASN A CA 1
ATOM 5466 C C . ASN B 1 326 ? 19.661 -12.332 5.540 1.00 112.12 306 ASN A C 1
ATOM 5467 O O . ASN B 1 326 ? 19.638 -11.322 4.834 1.00 112.46 306 ASN A O 1
ATOM 5472 N N . CYS B 1 327 ? 20.623 -13.243 5.446 1.00 111.80 307 CYS A N 1
ATOM 5473 C CA . CYS B 1 327 ? 21.695 -13.154 4.467 1.00 111.78 307 CYS A CA 1
ATOM 5474 C C . CYS B 1 327 ? 21.479 -14.174 3.356 1.00 112.11 307 CYS A C 1
ATOM 5475 O O . CYS B 1 327 ? 20.641 -15.073 3.454 1.00 112.17 307 CYS A O 1
ATOM 5478 N N . HIS B 1 328 ? 22.251 -14.019 2.283 1.00 112.26 308 HIS A N 1
ATOM 5479 C CA . HIS B 1 328 ? 22.166 -14.915 1.132 1.00 112.35 308 HIS A CA 1
ATOM 5480 C C . HIS B 1 328 ? 23.571 -15.181 0.613 1.00 112.38 308 HIS A C 1
ATOM 5481 O O . HIS B 1 328 ? 24.220 -14.277 0.078 1.00 112.69 308 HIS A O 1
ATOM 5488 N N . ILE B 1 329 ? 24.039 -16.414 0.772 1.00 112.27 309 ILE A N 1
ATOM 5489 C CA . ILE B 1 329 ? 25.345 -16.836 0.282 1.00 112.42 309 ILE A CA 1
ATOM 5490 C C . ILE B 1 329 ? 25.093 -17.602 -1.011 1.00 112.83 309 ILE A C 1
ATOM 5491 O O . ILE B 1 329 ? 24.687 -18.767 -0.988 1.00 112.94 309 ILE A O 1
ATOM 5496 N N . CYS B 1 330 ? 25.326 -16.946 -2.145 1.00 113.23 310 CYS A N 1
ATOM 5497 C CA . CYS B 1 330 ? 25.088 -17.574 -3.434 1.00 113.30 310 CYS A CA 1
ATOM 5498 C C . CYS B 1 330 ? 26.055 -18.737 -3.648 1.00 113.47 310 CYS A C 1
ATOM 5499 O O . CYS B 1 330 ? 27.058 -18.890 -2.945 1.00 113.45 310 CYS A O 1
ATOM 5502 N N . SER B 1 331 ? 25.737 -19.565 -4.640 1.00 113.67 311 SER A N 1
ATOM 5503 C CA . SER B 1 331 ? 26.559 -20.731 -4.931 1.00 113.79 311 SER A CA 1
ATOM 5504 C C . SER B 1 331 ? 27.960 -20.310 -5.362 1.00 113.82 311 SER A C 1
ATOM 5505 O O . SER B 1 331 ? 28.155 -19.270 -5.995 1.00 113.98 311 SER A O 1
ATOM 5508 N N . GLY B 1 332 ? 28.943 -21.135 -5.008 1.00 113.61 312 GLY A N 1
ATOM 5509 C CA . GLY B 1 332 ? 30.319 -20.860 -5.368 1.00 114.03 312 GLY A CA 1
ATOM 5510 C C . GLY B 1 332 ? 30.967 -19.713 -4.627 1.00 114.30 312 GLY A C 1
ATOM 5511 O O . GLY B 1 332 ? 32.034 -19.252 -5.044 1.00 114.66 312 GLY A O 1
ATOM 5512 N N . ALA B 1 333 ? 30.362 -19.235 -3.544 1.00 113.89 313 ALA A N 1
ATOM 5513 C CA . ALA B 1 333 ? 30.958 -18.192 -2.723 1.00 113.73 313 ALA A CA 1
ATOM 5514 C C . ALA B 1 333 ? 31.878 -18.800 -1.672 1.00 113.67 313 ALA A C 1
ATOM 5515 O O . ALA B 1 333 ? 31.684 -19.935 -1.229 1.00 113.73 313 ALA A O 1
ATOM 5517 N N . VAL B 1 334 ? 32.891 -18.031 -1.278 1.00 113.68 314 VAL A N 1
ATOM 5518 C CA . VAL B 1 334 ? 33.893 -18.472 -0.312 1.00 113.49 314 VAL A CA 1
ATOM 5519 C C . VAL B 1 334 ? 34.043 -17.382 0.742 1.00 113.52 314 VAL A C 1
ATOM 5520 O O . VAL B 1 334 ? 34.528 -16.284 0.441 1.00 113.78 314 VAL A O 1
ATOM 5524 N N . VAL B 1 335 ? 33.626 -17.679 1.970 1.00 113.37 315 VAL A N 1
ATOM 5525 C CA . VAL B 1 335 ? 33.774 -16.777 3.107 1.00 112.68 315 VAL A CA 1
ATOM 5526 C C . VAL B 1 335 ? 34.836 -17.367 4.023 1.00 112.40 315 VAL A C 1
ATOM 5527 O O . VAL B 1 335 ? 34.639 -18.446 4.597 1.00 112.54 315 VAL A O 1
ATOM 5531 N N . ASP B 1 336 ? 35.956 -16.664 4.166 1.00 112.40 316 ASP A N 1
ATOM 5532 C CA . ASP B 1 336 ? 37.093 -17.145 4.948 1.00 112.40 316 ASP A CA 1
ATOM 5533 C C . ASP B 1 336 ? 37.362 -16.179 6.098 1.00 112.22 316 ASP A C 1
ATOM 5534 O O . ASP B 1 336 ? 37.958 -15.116 5.897 1.00 112.06 316 ASP A O 1
ATOM 5539 N N . ASN B 1 337 ? 36.917 -16.554 7.299 1.00 112.07 317 ASN A N 1
ATOM 5540 C CA . ASN B 1 337 ? 37.288 -15.872 8.539 1.00 111.92 317 ASN A CA 1
ATOM 5541 C C . ASN B 1 337 ? 36.840 -14.408 8.518 1.00 111.71 317 ASN A C 1
ATOM 5542 O O . ASN B 1 337 ? 37.637 -13.480 8.678 1.00 111.64 317 ASN A O 1
ATOM 5547 N N . CYS B 1 338 ? 35.539 -14.214 8.315 1.00 111.43 318 CYS A N 1
ATOM 5548 C CA . CYS B 1 338 ? 34.965 -12.888 8.140 1.00 111.13 318 CYS A CA 1
ATOM 5549 C C . CYS B 1 338 ? 33.815 -12.673 9.115 1.00 110.88 318 CYS A C 1
ATOM 5550 O O . CYS B 1 338 ? 33.320 -13.607 9.749 1.00 110.97 318 CYS A O 1
ATOM 5553 N N . VAL B 1 339 ? 33.395 -11.417 9.229 1.00 110.67 319 VAL A N 1
ATOM 5554 C CA . VAL B 1 339 ? 32.244 -11.029 10.035 1.00 110.45 319 VAL A CA 1
ATOM 5555 C C . VAL B 1 339 ? 31.238 -10.384 9.093 1.00 110.38 319 VAL A C 1
ATOM 5556 O O . VAL B 1 339 ? 31.496 -9.308 8.538 1.00 110.39 319 VAL A O 1
ATOM 5560 N N . ILE B 1 340 ? 30.093 -11.037 8.911 1.00 110.41 320 ILE A N 1
ATOM 5561 C CA . ILE B 1 340 ? 29.046 -10.578 8.006 1.00 110.43 320 ILE A CA 1
ATOM 5562 C C . ILE B 1 340 ? 27.866 -10.110 8.844 1.00 110.73 320 ILE A C 1
ATOM 5563 O O . ILE B 1 340 ? 27.416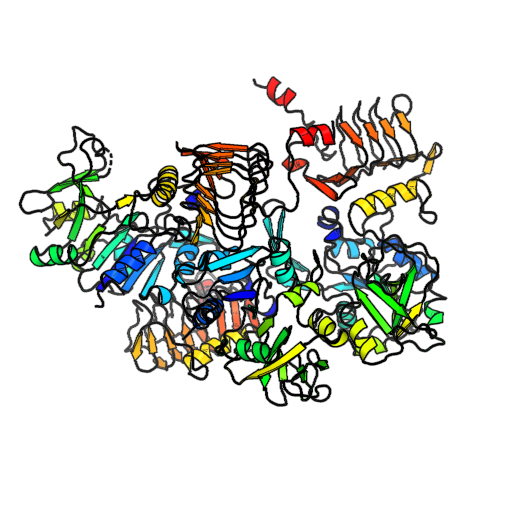 -10.824 9.749 1.00 111.08 320 ILE A O 1
ATOM 5568 N N . PHE B 1 341 ? 27.367 -8.913 8.546 1.00 110.54 321 PHE A N 1
ATOM 5569 C CA . PHE B 1 341 ? 26.224 -8.363 9.252 1.00 110.55 321 PHE A CA 1
ATOM 5570 C C . PHE B 1 341 ? 24.924 -8.710 8.528 1.00 110.92 321 PHE A C 1
ATOM 5571 O O . PHE B 1 341 ? 24.914 -9.356 7.477 1.00 111.06 321 PHE A O 1
ATOM 5579 N N . GLU B 1 342 ? 23.810 -8.268 9.105 1.00 111.14 322 GLU A N 1
ATOM 5580 C CA . GLU B 1 342 ? 22.490 -8.636 8.616 1.00 111.32 322 GLU A CA 1
ATOM 5581 C C . GLU B 1 342 ? 22.236 -8.076 7.220 1.00 111.54 322 GLU A C 1
ATOM 5582 O O . GLU B 1 342 ? 22.805 -7.057 6.818 1.00 111.33 322 GLU A O 1
ATOM 5588 N N . TYR B 1 343 ? 21.366 -8.766 6.481 1.00 112.05 323 TYR A N 1
ATOM 5589 C CA . TYR B 1 343 ? 20.940 -8.372 5.138 1.00 112.29 323 TYR A CA 1
ATOM 5590 C C . TYR B 1 343 ? 22.145 -8.166 4.215 1.00 112.39 323 TYR A C 1
ATOM 5591 O O . TYR B 1 343 ? 22.441 -7.064 3.754 1.00 112.82 323 TYR A O 1
ATOM 5600 N N . SER B 1 344 ? 22.837 -9.274 3.959 1.00 112.18 324 SER A N 1
ATOM 5601 C CA . SER B 1 344 ? 23.981 -9.288 3.060 1.00 112.47 324 SER A CA 1
ATOM 5602 C C . SER B 1 344 ? 23.800 -10.371 2.007 1.00 112.80 324 SER A C 1
ATOM 5603 O O . SER B 1 344 ? 23.309 -11.464 2.304 1.00 112.60 324 SER A O 1
ATOM 5606 N N . ARG B 1 345 ? 24.199 -10.060 0.776 1.00 113.37 325 ARG A N 1
ATOM 5607 C CA . ARG B 1 345 ? 24.080 -10.973 -0.359 1.00 113.31 325 ARG A CA 1
ATOM 5608 C C . ARG B 1 345 ? 25.467 -11.142 -0.969 1.00 113.20 325 ARG A C 1
ATOM 5609 O O . ARG B 1 345 ? 25.956 -10.249 -1.667 1.00 113.78 325 ARG A O 1
ATOM 5617 N N . LEU B 1 346 ? 26.101 -12.281 -0.705 1.00 112.82 326 LEU A N 1
ATOM 5618 C CA . LEU B 1 346 ? 27.421 -12.575 -1.260 1.00 113.25 326 LEU A CA 1
ATOM 5619 C C . LEU B 1 346 ? 27.223 -13.382 -2.536 1.00 113.68 326 LEU A C 1
ATOM 5620 O O . LEU B 1 346 ? 26.942 -14.583 -2.491 1.00 113.45 326 LEU A O 1
ATOM 5625 N N . GLY B 1 347 ? 27.373 -12.718 -3.679 1.00 114.17 327 GLY A N 1
ATOM 5626 C CA . GLY B 1 347 ? 27.148 -13.357 -4.957 1.00 114.44 327 GLY A CA 1
ATOM 5627 C C . GLY B 1 347 ? 28.202 -14.396 -5.289 1.00 114.63 327 GLY A C 1
ATOM 5628 O O . GLY B 1 347 ? 29.208 -14.566 -4.600 1.00 114.74 327 GLY A O 1
ATOM 5629 N N . SER B 1 348 ? 27.949 -15.112 -6.381 1.00 114.60 328 SER A N 1
ATOM 5630 C CA . SER B 1 348 ? 28.883 -16.124 -6.853 1.00 114.70 328 SER A CA 1
ATOM 5631 C C . SER B 1 348 ? 30.225 -15.496 -7.214 1.00 115.30 328 SER A C 1
ATOM 5632 O O . SER B 1 348 ? 30.306 -14.330 -7.613 1.00 115.56 328 SER A O 1
ATOM 5635 N N . ASP B 1 349 ? 31.289 -16.286 -7.048 1.00 115.39 329 ASP A N 1
ATOM 5636 C CA . ASP B 1 349 ? 32.655 -15.874 -7.380 1.00 116.08 329 ASP A CA 1
ATOM 5637 C C . ASP B 1 349 ? 33.100 -14.686 -6.528 1.00 116.11 329 ASP A C 1
ATOM 5638 O O . ASP B 1 349 ? 33.577 -13.669 -7.036 1.00 116.47 329 ASP A O 1
ATOM 5643 N N . VAL B 1 350 ? 32.939 -14.821 -5.214 1.00 115.86 330 VAL A N 1
ATOM 5644 C CA . VAL B 1 350 ? 33.496 -13.882 -4.249 1.00 116.06 330 VAL A CA 1
ATOM 5645 C C . VAL B 1 350 ? 34.330 -14.661 -3.241 1.00 115.52 330 VAL A C 1
ATOM 5646 O O . VAL B 1 350 ? 33.973 -15.781 -2.858 1.00 115.12 330 VAL A O 1
ATOM 5650 N N . ARG B 1 351 ? 35.464 -14.087 -2.845 1.00 115.67 331 ARG A N 1
ATOM 5651 C CA . ARG B 1 351 ? 36.340 -14.689 -1.841 1.00 115.36 331 ARG A CA 1
ATOM 5652 C C . ARG B 1 351 ? 36.705 -13.609 -0.827 1.00 115.42 331 ARG A C 1
ATOM 5653 O O . ARG B 1 351 ? 37.579 -12.776 -1.084 1.00 115.76 331 ARG A O 1
ATOM 5661 N N . LEU B 1 352 ? 36.031 -13.626 0.319 1.00 114.81 332 LEU A N 1
ATOM 5662 C CA . LEU B 1 352 ? 36.277 -12.678 1.396 1.00 113.83 332 LEU A CA 1
ATOM 5663 C C . LEU B 1 352 ? 37.164 -13.345 2.440 1.00 113.16 332 LEU A C 1
ATOM 5664 O O . LEU B 1 352 ? 36.798 -14.386 2.996 1.00 113.06 332 LEU A O 1
ATOM 5669 N N . VAL B 1 353 ? 38.328 -12.752 2.698 1.00 112.81 333 VAL A N 1
ATOM 5670 C CA . VAL B 1 353 ? 39.259 -13.247 3.705 1.00 112.53 333 VAL A CA 1
ATOM 5671 C C . VAL B 1 353 ? 39.600 -12.099 4.643 1.00 112.39 333 VAL A C 1
ATOM 5672 O O . VAL B 1 353 ? 40.080 -11.050 4.195 1.00 112.63 333 VAL A O 1
ATOM 5676 N N . ASP B 1 354 ? 39.358 -12.300 5.941 1.00 111.95 334 ASP A N 1
ATOM 5677 C CA . ASP B 1 354 ? 39.663 -11.314 6.979 1.00 111.76 334 ASP A CA 1
ATOM 5678 C C . ASP B 1 354 ? 38.992 -9.971 6.681 1.00 111.65 334 ASP A C 1
ATOM 5679 O O . ASP B 1 354 ? 39.636 -8.922 6.610 1.00 111.74 334 ASP A O 1
ATOM 5684 N N . LYS B 1 355 ? 37.673 -10.022 6.510 1.00 111.48 335 LYS A N 1
ATOM 5685 C CA . LYS B 1 355 ? 36.890 -8.852 6.146 1.00 111.40 335 LYS A CA 1
ATOM 5686 C C . LYS B 1 355 ? 35.687 -8.716 7.066 1.00 110.97 335 LYS A C 1
ATOM 5687 O O . LYS B 1 355 ? 35.207 -9.696 7.642 1.00 110.97 335 LYS A O 1
ATOM 5693 N N . LEU B 1 356 ? 35.205 -7.483 7.200 1.00 110.69 336 LEU A N 1
ATOM 5694 C CA . LEU B 1 356 ? 33.963 -7.188 7.902 1.00 110.34 336 LEU A CA 1
ATOM 5695 C C . LEU B 1 356 ? 33.055 -6.429 6.947 1.00 110.65 336 LEU A C 1
ATOM 5696 O O . LEU B 1 356 ? 33.412 -5.342 6.482 1.00 110.94 336 LEU A O 1
ATOM 5701 N N . VAL B 1 357 ? 31.887 -6.996 6.662 1.00 110.46 337 VAL A N 1
ATOM 5702 C CA . VAL B 1 357 ? 30.912 -6.388 5.765 1.00 110.13 337 VAL A CA 1
ATOM 5703 C C . VAL B 1 357 ? 29.764 -5.860 6.612 1.00 110.01 337 VAL A C 1
ATOM 5704 O O . VAL B 1 357 ? 29.110 -6.625 7.332 1.00 110.00 337 VAL A O 1
ATOM 5708 N N . PHE B 1 358 ? 29.520 -4.555 6.526 1.00 110.04 338 PHE A N 1
ATOM 5709 C CA . PHE B 1 358 ? 28.480 -3.886 7.306 1.00 109.89 338 PHE A CA 1
ATOM 5710 C C . PHE B 1 358 ? 27.643 -3.048 6.346 1.00 109.97 338 PHE A C 1
ATOM 5711 O O . PHE B 1 358 ? 28.014 -1.918 6.012 1.00 110.07 338 PHE A O 1
ATOM 5719 N N . GLY B 1 359 ? 26.519 -3.603 5.902 1.00 110.11 339 GLY A N 1
ATOM 5720 C CA . GLY B 1 359 ? 25.637 -2.907 4.986 1.00 110.45 339 GLY A CA 1
ATOM 5721 C C . GLY B 1 359 ? 26.251 -2.627 3.630 1.00 110.74 339 GLY A C 1
ATOM 5722 O O . GLY B 1 359 ? 26.216 -3.481 2.740 1.00 111.12 339 GLY A O 1
ATOM 5723 N N . ARG B 1 360 ? 26.818 -1.433 3.458 1.00 110.59 340 ARG A N 1
ATOM 5724 C CA . ARG B 1 360 ? 27.440 -1.036 2.201 1.00 110.91 340 ARG A CA 1
ATOM 5725 C C . ARG B 1 360 ? 28.945 -0.836 2.325 1.00 111.36 340 ARG A C 1
ATOM 5726 O O . ARG B 1 360 ? 29.582 -0.393 1.363 1.00 111.89 340 ARG A O 1
ATOM 5734 N N . TYR B 1 361 ? 29.527 -1.140 3.480 1.00 111.00 341 TYR A N 1
ATOM 5735 C CA . TYR B 1 361 ? 30.948 -0.943 3.724 1.00 111.01 341 TYR A CA 1
ATOM 5736 C C . TYR B 1 361 ? 31.652 -2.287 3.860 1.00 110.97 341 TYR A C 1
ATOM 5737 O O . TYR B 1 361 ? 31.091 -3.241 4.409 1.00 110.80 341 TYR A O 1
ATOM 5746 N N . CYS B 1 362 ? 32.881 -2.358 3.350 1.00 111.38 342 CYS A N 1
ATOM 5747 C CA . CYS B 1 362 ? 33.710 -3.556 3.431 1.00 111.17 342 CYS A CA 1
ATOM 5748 C C . CYS B 1 362 ? 35.030 -3.169 4.084 1.00 111.36 342 CYS A C 1
ATOM 5749 O O . CYS B 1 362 ? 35.858 -2.488 3.469 1.00 111.53 342 CYS A O 1
ATOM 5752 N N . VAL B 1 363 ? 35.225 -3.604 5.327 1.00 111.29 343 VAL A N 1
ATOM 5753 C CA . VAL B 1 363 ? 36.409 -3.280 6.111 1.00 111.17 343 VAL A CA 1
ATOM 5754 C C . VAL B 1 363 ? 37.235 -4.542 6.310 1.00 111.19 343 VAL A C 1
ATOM 5755 O O . VAL B 1 363 ? 36.691 -5.609 6.620 1.00 111.18 343 VAL A O 1
ATOM 5759 N N . ASP B 1 364 ? 38.548 -4.421 6.130 1.00 111.45 344 ASP A N 1
ATOM 5760 C CA . ASP B 1 364 ? 39.466 -5.524 6.359 1.00 111.77 344 ASP A CA 1
ATOM 5761 C C . ASP B 1 364 ? 40.052 -5.439 7.769 1.00 111.69 344 ASP A C 1
ATOM 5762 O O . ASP B 1 364 ? 39.725 -4.549 8.559 1.00 111.56 344 ASP A O 1
ATOM 5767 N N . LYS B 1 365 ? 40.938 -6.384 8.086 1.00 111.57 345 LYS A N 1
ATOM 5768 C CA . LYS B 1 365 ? 41.515 -6.462 9.423 1.00 111.65 345 LYS A CA 1
ATOM 5769 C C . LYS B 1 365 ? 42.556 -5.383 9.691 1.00 111.85 345 LYS A C 1
ATOM 5770 O O . LYS B 1 365 ? 43.065 -5.312 10.815 1.00 112.28 345 LYS A O 1
ATOM 5776 N N . THR B 1 366 ? 42.875 -4.539 8.711 1.00 111.76 346 THR A N 1
ATOM 5777 C CA . THR B 1 366 ? 43.877 -3.498 8.882 1.00 111.83 346 THR A CA 1
ATOM 5778 C C . THR B 1 366 ? 43.284 -2.102 8.997 1.00 111.74 346 THR A C 1
ATOM 5779 O O . THR B 1 366 ? 44.020 -1.160 9.312 1.00 112.08 346 THR A O 1
ATOM 5783 N N . GLY B 1 367 ? 41.991 -1.940 8.735 1.00 111.73 347 GLY A N 1
ATOM 5784 C CA . GLY B 1 367 ? 41.328 -0.655 8.823 1.00 111.87 347 GLY A CA 1
ATOM 5785 C C . GLY B 1 367 ? 40.879 -0.100 7.492 1.00 112.29 347 GLY A C 1
ATOM 5786 O O . GLY B 1 367 ? 40.112 0.872 7.473 1.00 112.33 347 GLY A O 1
ATOM 5787 N N . THR B 1 368 ? 41.334 -0.680 6.383 1.00 112.34 348 THR A N 1
ATOM 5788 C CA . THR B 1 368 ? 40.930 -0.216 5.062 1.00 111.86 348 THR A CA 1
ATOM 5789 C C . THR B 1 368 ? 39.427 -0.378 4.873 1.00 111.75 348 THR A C 1
ATOM 5790 O O . THR B 1 368 ? 38.865 -1.443 5.142 1.00 111.74 348 THR A O 1
ATOM 5794 N N . THR B 1 369 ? 38.779 0.686 4.407 1.00 111.87 349 THR A N 1
ATOM 5795 C CA . THR B 1 369 ? 37.336 0.711 4.212 1.00 111.89 349 THR A CA 1
ATOM 5796 C C . THR B 1 369 ? 37.033 0.931 2.737 1.00 112.13 349 THR A C 1
ATOM 5797 O O . THR B 1 369 ? 37.545 1.877 2.128 1.00 112.14 349 THR A O 1
ATOM 5801 N N . ILE B 1 370 ? 36.209 0.056 2.167 1.00 112.09 350 ILE A N 1
ATOM 5802 C CA . ILE B 1 370 ? 35.797 0.139 0.771 1.00 112.27 350 ILE A CA 1
ATOM 5803 C C . ILE B 1 370 ? 34.324 0.517 0.737 1.00 112.47 350 ILE A C 1
ATOM 5804 O O . ILE B 1 370 ? 33.508 -0.078 1.452 1.00 112.17 350 ILE A O 1
ATOM 5809 N N . ASP B 1 371 ? 33.984 1.503 -0.090 1.00 113.11 351 ASP A N 1
ATOM 5810 C CA . ASP B 1 371 ? 32.596 1.925 -0.274 1.00 113.26 351 ASP A CA 1
ATOM 5811 C C . ASP B 1 371 ? 32.017 1.133 -1.440 1.00 113.46 351 ASP A C 1
ATOM 5812 O O . ASP B 1 371 ? 32.307 1.416 -2.605 1.00 113.60 351 ASP A O 1
ATOM 5817 N N . LEU B 1 372 ? 31.194 0.130 -1.122 1.00 113.17 352 LEU A N 1
ATOM 5818 C CA . LEU B 1 372 ? 30.670 -0.765 -2.150 1.00 113.47 352 LEU A CA 1
ATOM 5819 C C . LEU B 1 372 ? 29.744 -0.044 -3.122 1.00 113.80 352 LEU A C 1
ATOM 5820 O O . LEU B 1 372 ? 29.713 -0.385 -4.310 1.00 114.16 352 LEU A O 1
ATOM 5825 N N . LYS B 1 373 ? 28.983 0.945 -2.646 1.00 113.81 353 LYS A N 1
ATOM 5826 C CA . LYS B 1 373 ? 28.092 1.679 -3.539 1.00 114.09 353 LYS A CA 1
ATOM 5827 C C . LYS B 1 373 ? 28.884 2.496 -4.552 1.00 114.12 353 LYS A C 1
ATOM 5828 O O . LYS B 1 373 ? 28.624 2.429 -5.759 1.00 114.34 353 LYS A O 1
ATOM 5834 N N . ALA B 1 374 ? 29.853 3.273 -4.081 1.00 113.94 354 ALA A N 1
ATOM 5835 C CA . ALA B 1 374 ? 30.671 4.090 -4.971 1.00 113.82 354 ALA A CA 1
ATOM 5836 C C . ALA B 1 374 ? 31.661 3.271 -5.793 1.00 114.12 354 ALA A C 1
ATOM 5837 O O . ALA B 1 374 ? 32.480 3.876 -6.497 1.00 114.11 354 ALA A O 1
ATOM 5839 N N . ALA B 1 375 ? 31.627 1.939 -5.740 1.00 114.29 355 ALA A N 1
ATOM 5840 C CA . ALA B 1 375 ? 32.530 1.109 -6.528 1.00 114.64 355 ALA A CA 1
ATOM 5841 C C . ALA B 1 375 ? 31.798 0.124 -7.432 1.00 114.91 355 ALA A C 1
ATOM 5842 O O . ALA B 1 375 ? 32.445 -0.756 -8.015 1.00 115.18 355 ALA A O 1
ATOM 5844 N N . ALA B 1 376 ? 30.474 0.240 -7.559 1.00 114.85 356 ALA A N 1
ATOM 5845 C CA . ALA B 1 376 ? 29.665 -0.622 -8.422 1.00 115.49 356 ALA A CA 1
ATOM 5846 C C . ALA B 1 376 ? 29.831 -2.105 -8.101 1.00 116.01 356 ALA A C 1
ATOM 5847 O O . ALA B 1 376 ? 29.587 -2.958 -8.960 1.00 116.34 356 ALA A O 1
ATOM 5849 N N . LEU B 1 377 ? 30.239 -2.436 -6.879 1.00 115.73 357 LEU A N 1
ATOM 5850 C CA . LEU B 1 377 ? 30.536 -3.810 -6.500 1.00 115.72 357 LEU A CA 1
ATOM 5851 C C . LEU B 1 377 ? 29.309 -4.586 -6.043 1.00 116.08 357 LEU A C 1
ATOM 5852 O O . LEU B 1 377 ? 29.450 -5.722 -5.580 1.00 116.22 357 LEU A O 1
ATOM 5857 N N . ASP B 1 378 ? 28.116 -4.014 -6.166 1.00 116.26 358 ASP A N 1
ATOM 5858 C CA . ASP B 1 378 ? 26.933 -4.744 -5.719 1.00 116.48 358 ASP A CA 1
ATOM 5859 C C . ASP B 1 378 ? 26.535 -5.893 -6.656 1.00 116.81 358 ASP A C 1
ATOM 5860 O O . ASP B 1 378 ? 25.480 -6.497 -6.422 1.00 117.25 358 ASP A O 1
ATOM 5865 N N . TRP B 1 379 ? 27.319 -6.226 -7.681 1.00 117.04 359 TRP A N 1
ATOM 5866 C CA . TRP B 1 379 ? 27.178 -7.507 -8.360 1.00 117.71 359 TRP A CA 1
ATOM 5867 C C . TRP B 1 379 ? 27.891 -8.625 -7.617 1.00 116.98 359 TRP A C 1
ATOM 5868 O O . TRP B 1 379 ? 27.949 -9.755 -8.113 1.00 116.97 359 TRP A O 1
ATOM 5879 N N . LEU B 1 380 ? 28.430 -8.320 -6.439 1.00 116.35 360 LEU A N 1
ATOM 5880 C CA . LEU B 1 380 ? 29.307 -9.225 -5.715 1.00 115.98 360 LEU A CA 1
ATOM 5881 C C . LEU B 1 380 ? 28.927 -9.228 -4.240 1.00 115.37 360 LEU A C 1
ATOM 5882 O O . LEU B 1 380 ? 28.802 -10.292 -3.626 1.00 114.87 360 LEU A O 1
ATOM 5887 N N . ILE B 1 381 ? 28.741 -8.038 -3.666 1.00 115.28 361 ILE A N 1
ATOM 5888 C CA . ILE B 1 381 ? 28.260 -7.872 -2.297 1.00 114.75 361 ILE A CA 1
ATOM 5889 C C . ILE B 1 381 ? 27.199 -6.779 -2.315 1.00 114.82 361 ILE A C 1
ATOM 5890 O O . ILE B 1 381 ? 27.525 -5.599 -2.491 1.00 114.89 361 ILE A O 1
ATOM 5895 N N . THR B 1 382 ? 25.937 -7.161 -2.137 1.00 114.80 362 THR A N 1
ATOM 5896 C CA . THR B 1 382 ? 24.828 -6.219 -2.116 1.00 115.15 362 THR A CA 1
ATOM 5897 C C . THR B 1 382 ? 23.899 -6.551 -0.954 1.00 114.65 362 THR A C 1
ATOM 5898 O O . THR B 1 382 ? 24.052 -7.570 -0.276 1.00 114.21 362 THR A O 1
ATOM 5902 N N . ASP B 1 383 ? 22.930 -5.668 -0.725 1.00 114.77 363 ASP A N 1
ATOM 5903 C CA . ASP B 1 383 ? 21.897 -5.931 0.268 1.00 114.39 363 ASP A CA 1
ATOM 5904 C C . ASP B 1 383 ? 21.009 -7.072 -0.214 1.00 114.61 363 ASP A C 1
ATOM 5905 O O . ASP B 1 383 ? 20.534 -7.063 -1.353 1.00 115.42 363 ASP A O 1
ATOM 5910 N N . SER B 1 384 ? 20.788 -8.060 0.657 1.00 114.34 364 SER A N 1
ATOM 5911 C CA . SER B 1 384 ? 20.081 -9.274 0.262 1.00 114.54 364 SER A CA 1
ATOM 5912 C C . SER B 1 384 ? 18.637 -9.022 -0.154 1.00 115.40 364 SER A C 1
ATOM 5913 O O . SER B 1 384 ? 17.999 -9.936 -0.689 1.00 115.82 364 SER A O 1
ATOM 5916 N N . ARG B 1 385 ? 18.111 -7.821 0.068 1.00 115.59 365 ARG A N 1
ATOM 5917 C CA . ARG B 1 385 ? 16.715 -7.518 -0.210 1.00 115.91 365 ARG A CA 1
ATOM 5918 C C . ARG B 1 385 ? 16.492 -7.026 -1.634 1.00 117.28 365 ARG A C 1
ATOM 5919 O O . ARG B 1 385 ? 15.373 -6.624 -1.968 1.00 118.36 365 ARG A O 1
ATOM 5927 N N . GLN B 1 386 ? 17.524 -7.043 -2.475 1.00 117.32 366 GLN A N 1
ATOM 5928 C CA . GLN B 1 386 ? 17.377 -6.585 -3.849 1.00 118.24 366 GLN A CA 1
ATOM 5929 C C . GLN B 1 386 ? 16.712 -7.670 -4.682 1.00 118.98 366 GLN A C 1
ATOM 5930 O O . GLN B 1 386 ? 17.191 -8.807 -4.730 1.00 118.65 366 GLN A O 1
ATOM 5936 N N . THR B 1 387 ? 15.606 -7.318 -5.340 1.00 119.49 367 THR A N 1
ATOM 5937 C CA . THR B 1 387 ? 14.980 -8.249 -6.272 1.00 120.19 367 THR A CA 1
ATOM 5938 C C . THR B 1 387 ? 15.665 -8.242 -7.633 1.00 120.59 367 THR A C 1
ATOM 5939 O O . THR B 1 387 ? 15.665 -9.265 -8.327 1.00 120.84 367 THR A O 1
ATOM 5943 N N . ASP B 1 388 ? 16.249 -7.113 -8.026 1.00 120.69 368 ASP A N 1
ATOM 5944 C CA . ASP B 1 388 ? 17.075 -7.053 -9.228 1.00 121.28 368 ASP A CA 1
ATOM 5945 C C . ASP B 1 388 ? 18.376 -7.811 -8.988 1.00 121.08 368 ASP A C 1
ATOM 5946 O O . ASP B 1 388 ? 19.226 -7.371 -8.207 1.00 120.76 368 ASP A O 1
ATOM 5951 N N . ILE B 1 389 ? 18.531 -8.951 -9.657 1.00 121.32 369 ILE A N 1
ATOM 5952 C CA . ILE B 1 389 ? 19.775 -9.712 -9.598 1.00 121.60 369 ILE A CA 1
ATOM 5953 C C . ILE B 1 389 ? 20.857 -8.901 -10.308 1.00 121.38 369 ILE A C 1
ATOM 5954 O O . ILE B 1 389 ? 20.851 -8.779 -11.536 1.00 121.41 369 ILE A O 1
ATOM 5959 N N . GLN B 1 390 ? 21.783 -8.342 -9.533 1.00 121.27 370 GLN A N 1
ATOM 5960 C CA . GLN B 1 390 ? 22.752 -7.397 -10.069 1.00 121.08 370 GLN A CA 1
ATOM 5961 C C . GLN B 1 390 ? 23.798 -8.127 -10.897 1.00 121.32 370 GLN A C 1
ATOM 5962 O O . GLN B 1 390 ? 24.435 -9.072 -10.422 1.00 120.76 370 GLN A O 1
ATOM 5968 N N . LEU B 1 391 ? 23.971 -7.688 -12.138 1.00 121.59 371 LEU A N 1
ATOM 5969 C CA . LEU B 1 391 ? 24.849 -8.358 -13.081 1.00 122.09 371 LEU A CA 1
ATOM 5970 C C . LEU B 1 391 ? 26.221 -7.697 -13.102 1.00 122.01 371 LEU A C 1
ATOM 5971 O O . LEU B 1 391 ? 26.407 -6.566 -12.646 1.00 121.46 371 LEU A O 1
ATOM 5976 N N . SER B 1 392 ? 27.183 -8.429 -13.638 1.00 122.33 372 SER A N 1
ATOM 5977 C CA . SER B 1 392 ? 28.596 -8.097 -13.612 1.00 122.11 372 SER A CA 1
ATOM 5978 C C . SER B 1 392 ? 28.969 -7.304 -14.854 1.00 123.09 372 SER A C 1
ATOM 5979 O O . SER B 1 392 ? 28.243 -7.323 -15.852 1.00 123.89 372 SER A O 1
ATOM 5982 N N . PRO B 1 393 ? 30.090 -6.577 -14.824 1.00 122.85 373 PRO A N 1
ATOM 5983 C CA . PRO B 1 393 ? 30.545 -5.897 -16.049 1.00 123.63 373 PRO A CA 1
ATOM 5984 C C . PRO B 1 393 ? 30.641 -6.826 -17.249 1.00 124.04 373 PRO A C 1
ATOM 5985 O O . PRO B 1 393 ? 30.550 -6.362 -18.394 1.00 124.21 373 PRO A O 1
ATOM 5989 N N . LEU B 1 394 ? 30.834 -8.127 -17.019 1.00 124.12 374 LEU A N 1
ATOM 5990 C CA . LEU B 1 394 ? 30.748 -9.103 -18.101 1.00 124.46 374 LEU A CA 1
ATOM 5991 C C . LEU B 1 394 ? 29.361 -9.109 -18.736 1.00 124.55 374 LEU A C 1
ATOM 5992 O O . LEU B 1 394 ? 29.228 -9.010 -19.961 1.00 125.04 374 LEU A O 1
ATOM 5997 N N . GLU B 1 395 ? 28.309 -9.224 -17.917 1.00 124.17 375 GLU A N 1
ATOM 5998 C CA . GLU B 1 395 ? 26.960 -9.289 -18.470 1.00 124.32 375 GLU A CA 1
ATOM 5999 C C . GLU B 1 395 ? 26.440 -7.926 -18.905 1.00 124.38 375 GLU A C 1
ATOM 6000 O O . GLU B 1 395 ? 25.677 -7.848 -19.874 1.00 124.85 375 GLU A O 1
ATOM 6006 N N . LEU B 1 396 ? 26.825 -6.850 -18.213 1.00 123.90 376 LEU A N 1
ATOM 6007 C CA . LEU B 1 396 ? 26.455 -5.518 -18.681 1.00 124.01 376 LEU A CA 1
ATOM 6008 C C . LEU B 1 396 ? 26.997 -5.268 -20.082 1.00 124.59 376 LEU A C 1
ATOM 6009 O O . LEU B 1 396 ? 26.339 -4.623 -20.907 1.00 124.51 376 LEU A O 1
ATOM 6014 N N . LYS B 1 397 ? 28.203 -5.765 -20.363 1.00 124.89 377 LYS A N 1
ATOM 6015 C CA . LYS B 1 397 ? 28.742 -5.722 -21.718 1.00 125.07 377 LYS A CA 1
ATOM 6016 C C . LYS B 1 397 ? 27.878 -6.528 -22.681 1.00 125.04 377 LYS A C 1
ATOM 6017 O O . LYS B 1 397 ? 27.340 -5.991 -23.657 1.00 124.75 377 LYS A O 1
ATOM 6023 N N . GLU B 1 398 ? 27.730 -7.828 -22.414 1.00 125.35 378 GLU A N 1
ATOM 6024 C CA . GLU B 1 398 ? 27.090 -8.736 -23.356 1.00 125.81 378 GLU A CA 1
ATOM 6025 C C . GLU B 1 398 ? 25.598 -8.463 -23.509 1.00 125.77 378 GLU A C 1
ATOM 6026 O O . GLU B 1 398 ? 24.990 -8.953 -24.467 1.00 126.32 378 GLU A O 1
ATOM 6032 N N . MET B 1 399 ? 24.999 -7.666 -22.622 1.00 125.33 379 MET A N 1
ATOM 6033 C CA . MET B 1 399 ? 23.618 -7.252 -22.837 1.00 124.81 379 MET A CA 1
ATOM 6034 C C . MET B 1 399 ? 23.515 -6.234 -23.966 1.00 124.35 379 MET A C 1
ATOM 6035 O O . MET B 1 399 ? 22.521 -6.234 -24.707 1.00 123.90 379 MET A O 1
ATOM 6040 N N . MET B 1 400 ? 24.539 -5.380 -24.127 1.00 124.35 380 MET A N 1
ATOM 6041 C CA . MET B 1 400 ? 24.586 -4.431 -25.234 1.00 123.70 380 MET A CA 1
ATOM 6042 C C . MET B 1 400 ? 25.872 -4.718 -26.005 1.00 123.61 380 MET A C 1
ATOM 6043 O O . MET B 1 400 ? 26.096 -5.859 -26.399 1.00 123.83 380 MET A O 1
ATOM 6048 N N . SER B 1 401 ? 26.728 -3.717 -26.204 1.00 122.85 381 SER A N 1
ATOM 6049 C CA . SER B 1 401 ? 28.000 -3.841 -26.912 1.00 123.17 381 SER A CA 1
ATOM 6050 C C . SER B 1 401 ? 27.846 -4.478 -28.293 1.00 123.14 381 SER A C 1
ATOM 6051 O O . SER B 1 401 ? 28.060 -5.676 -28.483 1.00 123.53 381 SER A O 1
ATOM 6055 N N . SER C 1 19 ? 7.182 -27.714 24.428 1.00 123.80 -1 SER C N 1
ATOM 6056 C CA . SER C 1 19 ? 8.564 -27.512 24.847 1.00 124.24 -1 SER C CA 1
ATOM 6057 C C . SER C 1 19 ? 9.358 -26.752 23.787 1.00 124.10 -1 SER C C 1
ATOM 6058 O O . SER C 1 19 ? 10.325 -26.056 24.101 1.00 123.92 -1 SER C O 1
ATOM 6061 N N . HIS C 1 20 ? 8.939 -26.891 22.533 1.00 124.13 0 HIS C N 1
ATOM 6062 C CA . HIS C 1 20 ? 9.603 -26.237 21.408 1.00 123.79 0 HIS C CA 1
ATOM 6063 C C . HIS C 1 20 ? 8.598 -26.035 20.272 1.00 123.41 0 HIS C C 1
ATOM 6064 O O . HIS C 1 20 ? 8.847 -26.376 19.115 1.00 123.22 0 HIS C O 1
ATOM 6071 N N . MET C 1 21 ? 7.443 -25.473 20.615 1.00 123.28 1 MET C N 1
ATOM 6072 C CA . MET C 1 21 ? 6.372 -25.171 19.674 1.00 123.05 1 MET C CA 1
ATOM 6073 C C . MET C 1 21 ? 6.595 -23.814 19.015 1.00 122.45 1 MET C C 1
ATOM 6074 O O . MET C 1 21 ? 7.129 -22.890 19.632 1.00 122.07 1 MET C O 1
ATOM 6079 N N . LYS C 1 22 ? 6.226 -23.719 17.739 1.00 122.27 2 LYS C N 1
ATOM 6080 C CA . LYS C 1 22 ? 6.517 -22.564 16.903 1.00 121.56 2 LYS C CA 1
ATOM 6081 C C . LYS C 1 22 ? 5.309 -21.637 16.819 1.00 122.14 2 LYS C C 1
ATOM 6082 O O . LYS C 1 22 ? 4.163 -22.064 16.980 1.00 123.17 2 LYS C O 1
ATOM 6088 N N . ALA C 1 23 ? 5.581 -20.354 16.581 1.00 121.78 3 ALA C N 1
ATOM 6089 C CA . ALA C 1 23 ? 4.533 -19.344 16.499 1.00 122.36 3 ALA C CA 1
ATOM 6090 C C . ALA C 1 23 ? 4.985 -18.224 15.570 1.00 121.24 3 ALA C C 1
ATOM 6091 O O . ALA C 1 23 ? 6.132 -18.188 15.119 1.00 120.33 3 ALA C O 1
ATOM 6093 N N . MET C 1 24 ? 4.065 -17.299 15.290 1.00 121.69 4 MET C N 1
ATOM 6094 C CA . MET C 1 24 ? 4.344 -16.194 14.379 1.00 121.12 4 MET C CA 1
ATOM 6095 C C . MET C 1 24 ? 3.503 -14.980 14.746 1.00 121.65 4 MET C C 1
ATOM 6096 O O . MET C 1 24 ? 2.279 -15.084 14.863 1.00 122.85 4 MET C O 1
ATOM 6101 N N . ILE C 1 25 ? 4.159 -13.836 14.926 1.00 120.82 5 ILE C N 1
ATOM 6102 C CA . ILE C 1 25 ? 3.471 -12.559 15.090 1.00 120.99 5 ILE C CA 1
ATOM 6103 C C . ILE C 1 25 ? 3.395 -11.858 13.740 1.00 120.72 5 ILE C C 1
ATOM 6104 O O . ILE C 1 25 ? 4.397 -11.765 13.020 1.00 120.08 5 ILE C O 1
ATOM 6109 N N . LEU C 1 26 ? 2.210 -11.358 13.395 1.00 121.35 6 LEU C N 1
ATOM 6110 C CA . LEU C 1 26 ? 2.036 -10.519 12.215 1.00 120.79 6 LEU C CA 1
ATOM 6111 C C . LEU C 1 26 ? 2.262 -9.070 12.634 1.00 120.30 6 LEU C C 1
ATOM 6112 O O . LEU C 1 26 ? 1.456 -8.499 13.376 1.00 120.90 6 LEU C O 1
ATOM 6117 N N . ALA C 1 27 ? 3.353 -8.474 12.158 1.00 119.25 7 ALA C N 1
ATOM 6118 C CA . ALA C 1 27 ? 3.759 -7.144 12.601 1.00 118.91 7 ALA C CA 1
ATOM 6119 C C . ALA C 1 27 ? 4.377 -6.356 11.455 1.00 118.54 7 ALA C C 1
ATOM 6120 O O . ALA C 1 27 ? 5.370 -5.643 11.634 1.00 118.29 7 ALA C O 1
ATOM 6122 N N . ALA C 1 28 ? 3.800 -6.470 10.261 1.00 118.51 8 ALA C N 1
ATOM 6123 C CA . ALA C 1 28 ? 4.305 -5.772 9.087 1.00 118.02 8 ALA C CA 1
ATOM 6124 C C . ALA C 1 28 ? 3.370 -4.675 8.599 1.00 118.17 8 ALA C C 1
ATOM 6125 O O . ALA C 1 28 ? 3.708 -3.975 7.638 1.00 118.18 8 ALA C O 1
ATOM 6127 N N . GLY C 1 29 ? 2.212 -4.505 9.232 1.00 118.55 9 GLY C N 1
ATOM 6128 C CA . GLY C 1 29 ? 1.244 -3.540 8.750 1.00 118.58 9 GLY C CA 1
ATOM 6129 C C . GLY C 1 29 ? 1.718 -2.110 8.928 1.00 118.64 9 GLY C C 1
ATOM 6130 O O . GLY C 1 29 ? 2.444 -1.778 9.865 1.00 118.74 9 GLY C O 1
ATOM 6131 N N . LYS C 1 30 ? 1.301 -1.251 7.993 1.00 118.65 10 LYS C N 1
ATOM 6132 C CA . LYS C 1 30 ? 1.640 0.166 8.080 1.00 118.89 10 LYS C CA 1
ATOM 6133 C C . LYS C 1 30 ? 1.075 0.796 9.346 1.00 119.24 10 LYS C C 1
ATOM 6134 O O . LYS C 1 30 ? 1.715 1.666 9.953 1.00 119.22 10 LYS C O 1
ATOM 6140 N N . GLY C 1 31 ? -0.117 0.380 9.760 1.00 119.47 11 GLY C N 1
ATOM 6141 C CA . GLY C 1 31 ? -0.740 1.003 10.911 1.00 120.44 11 GLY C CA 1
ATOM 6142 C C . GLY C 1 31 ? -1.408 2.319 10.584 1.00 121.22 11 GLY C C 1
ATOM 6143 O O . GLY C 1 31 ? -1.368 3.249 11.399 1.00 121.36 11 GLY C O 1
ATOM 6144 N N . THR C 1 32 ? -2.014 2.425 9.397 1.00 121.59 12 THR C N 1
ATOM 6145 C CA . THR C 1 32 ? -2.531 3.705 8.921 1.00 121.93 12 THR C CA 1
ATOM 6146 C C . THR C 1 32 ? -3.574 4.294 9.864 1.00 122.23 12 THR C C 1
ATOM 6147 O O . THR C 1 32 ? -3.754 5.516 9.900 1.00 122.26 12 THR C O 1
ATOM 6151 N N . ARG C 1 33 ? -4.266 3.453 10.632 1.00 122.52 13 ARG C N 1
ATOM 6152 C CA . ARG C 1 33 ? -5.277 3.946 11.558 1.00 123.25 13 ARG C CA 1
ATOM 6153 C C . ARG C 1 33 ? -4.685 4.586 12.809 1.00 122.80 13 ARG C C 1
ATOM 6154 O O . ARG C 1 33 ? -5.419 5.249 13.548 1.00 123.13 13 ARG C O 1
ATOM 6162 N N . VAL C 1 34 ? -3.387 4.416 13.061 1.00 122.24 14 VAL C N 1
ATOM 6163 C CA . VAL C 1 34 ? -2.745 4.962 14.251 1.00 122.16 14 VAL C CA 1
ATOM 6164 C C . VAL C 1 34 ? -1.827 6.133 13.917 1.00 121.45 14 VAL C C 1
ATOM 6165 O O . VAL C 1 34 ? -1.163 6.670 14.817 1.00 120.91 14 VAL C O 1
ATOM 6169 N N . ARG C 1 35 ? -1.774 6.550 12.655 1.00 121.38 15 ARG C N 1
ATOM 6170 C CA . ARG C 1 35 ? -1.038 7.755 12.299 1.00 120.69 15 ARG C CA 1
ATOM 6171 C C . ARG C 1 35 ? -1.569 8.939 13.106 1.00 120.54 15 ARG C C 1
ATOM 6172 O O . ARG C 1 35 ? -2.775 9.017 13.371 1.00 120.87 15 ARG C O 1
ATOM 6180 N N . PRO C 1 36 ? -0.705 9.885 13.511 1.00 120.48 16 PRO C N 1
ATOM 6181 C CA . PRO C 1 36 ? 0.700 10.051 13.127 1.00 120.33 16 PRO C CA 1
ATOM 6182 C C . PRO C 1 36 ? 1.717 9.285 13.975 1.00 119.92 16 PRO C C 1
ATOM 6183 O O . PRO C 1 36 ? 2.917 9.468 13.769 1.00 119.63 16 PRO C O 1
ATOM 6187 N N . ILE C 1 37 ? 1.258 8.454 14.914 1.00 119.97 17 ILE C N 1
ATOM 6188 C CA . ILE C 1 37 ? 2.199 7.711 15.747 1.00 119.51 17 ILE C CA 1
ATOM 6189 C C . ILE C 1 37 ? 2.984 6.710 14.907 1.00 119.06 17 ILE C C 1
ATOM 6190 O O . ILE C 1 37 ? 4.192 6.528 15.103 1.00 118.53 17 ILE C O 1
ATOM 6195 N N . THR C 1 38 ? 2.326 6.065 13.943 1.00 119.11 18 THR C N 1
ATOM 6196 C CA . THR C 1 38 ? 3.036 5.095 13.108 1.00 118.83 18 THR C CA 1
ATOM 6197 C C . THR C 1 38 ? 3.970 5.739 12.089 1.00 118.74 18 THR C C 1
ATOM 6198 O O . THR C 1 38 ? 4.464 5.022 11.207 1.00 118.61 18 THR C O 1
ATOM 6202 N N . TYR C 1 39 ? 4.236 7.045 12.163 1.00 118.75 19 TYR C N 1
ATOM 6203 C CA . TYR C 1 39 ? 5.226 7.641 11.274 1.00 118.76 19 TYR C CA 1
ATOM 6204 C C . TYR C 1 39 ? 6.643 7.275 11.700 1.00 118.10 19 TYR C C 1
ATOM 6205 O O . TYR C 1 39 ? 7.500 6.999 10.852 1.00 118.05 19 TYR C O 1
ATOM 6214 N N . THR C 1 40 ? 6.910 7.261 13.009 1.00 117.71 20 THR C N 1
ATOM 6215 C CA . THR C 1 40 ? 8.238 6.961 13.525 1.00 117.27 20 THR C CA 1
ATOM 6216 C C . THR C 1 40 ? 8.309 5.693 14.363 1.00 116.82 20 THR C C 1
ATOM 6217 O O . THR C 1 40 ? 9.411 5.171 14.563 1.00 116.26 20 THR C O 1
ATOM 6221 N N . ILE C 1 41 ? 7.183 5.187 14.854 1.00 116.88 21 ILE C N 1
ATOM 6222 C CA . ILE C 1 41 ? 7.138 3.936 15.608 1.00 116.67 21 ILE C CA 1
ATOM 6223 C C . ILE C 1 41 ? 6.069 3.058 14.970 1.00 117.15 21 ILE C C 1
ATOM 6224 O O . ILE C 1 41 ? 4.939 3.522 14.781 1.00 117.60 21 ILE C O 1
ATOM 6229 N N . PRO C 1 42 ? 6.361 1.796 14.628 1.00 116.87 22 PRO C N 1
ATOM 6230 C CA . PRO C 1 42 ? 5.336 0.949 13.995 1.00 117.10 22 PRO C CA 1
ATOM 6231 C C . PRO C 1 42 ? 4.123 0.724 14.888 1.00 117.54 22 PRO C C 1
ATOM 6232 O O . PRO C 1 42 ? 4.045 1.285 15.985 1.00 117.55 22 PRO C O 1
ATOM 6236 N N . LYS C 1 43 ? 3.162 -0.082 14.439 1.00 117.82 23 LYS C N 1
ATOM 6237 C CA . LYS C 1 43 ? 1.977 -0.273 15.267 1.00 118.26 23 LYS C CA 1
ATOM 6238 C C . LYS C 1 43 ? 2.311 -1.169 16.458 1.00 118.22 23 LYS C C 1
ATOM 6239 O O . LYS C 1 43 ? 1.805 -0.929 17.562 1.00 118.22 23 LYS C O 1
ATOM 6245 N N . PRO C 1 44 ? 3.155 -2.205 16.296 1.00 117.98 24 PRO C N 1
ATOM 6246 C CA . PRO C 1 44 ? 3.826 -2.762 17.478 1.00 117.54 24 PRO C CA 1
ATOM 6247 C C . PRO C 1 44 ? 4.886 -1.798 17.986 1.00 116.97 24 PRO C C 1
ATOM 6248 O O . PRO C 1 44 ? 5.029 -0.705 17.433 1.00 117.19 24 PRO C O 1
ATOM 6252 N N . MET C 1 45 ? 5.613 -2.169 19.042 1.00 116.52 25 MET C N 1
ATOM 6253 C CA . MET C 1 45 ? 6.659 -1.321 19.611 1.00 116.34 25 MET C CA 1
ATOM 6254 C C . MET C 1 45 ? 6.118 -0.032 20.228 1.00 116.41 25 MET C C 1
ATOM 6255 O O . MET C 1 45 ? 6.881 0.726 20.836 1.00 116.21 25 MET C O 1
ATOM 6260 N N . ILE C 1 46 ? 4.823 0.235 20.073 1.00 116.64 26 ILE C N 1
ATOM 6261 C CA . ILE C 1 46 ? 4.174 1.397 20.682 1.00 116.66 26 ILE C CA 1
ATOM 6262 C C . ILE C 1 46 ? 4.210 1.239 22.198 1.00 116.68 26 ILE C C 1
ATOM 6263 O O . ILE C 1 46 ? 3.620 0.290 22.737 1.00 116.72 26 ILE C O 1
ATOM 6268 N N . PRO C 1 47 ? 4.897 2.123 22.923 1.00 116.84 27 PRO C N 1
ATOM 6269 C CA . PRO C 1 47 ? 5.156 1.875 24.350 1.00 116.28 27 PRO C CA 1
ATOM 6270 C C . PRO C 1 47 ? 3.919 2.085 25.210 1.00 116.46 27 PRO C C 1
ATOM 6271 O O . PRO C 1 47 ? 3.342 3.173 25.238 1.00 117.00 27 PRO C O 1
ATOM 6275 N N . ILE C 1 48 ? 3.519 1.032 25.919 1.00 116.27 28 ILE C N 1
ATOM 6276 C CA . ILE C 1 48 ? 2.573 1.146 27.025 1.00 116.29 28 ILE C CA 1
ATOM 6277 C C . ILE C 1 48 ? 3.378 1.523 28.265 1.00 115.72 28 ILE C C 1
ATOM 6278 O O . ILE C 1 48 ? 4.076 0.682 28.838 1.00 115.19 28 ILE C O 1
ATOM 6283 N N . LEU C 1 49 ? 3.284 2.789 28.678 1.00 115.97 29 LEU C N 1
ATOM 6284 C CA . LEU C 1 49 ? 4.184 3.361 29.674 1.00 115.58 29 LEU C CA 1
ATOM 6285 C C . LEU C 1 49 ? 5.625 3.248 29.195 1.00 115.33 29 LEU C C 1
ATOM 6286 O O . LEU C 1 49 ? 6.103 4.106 28.446 1.00 115.46 29 LEU C O 1
ATOM 6291 N N . GLN C 1 50 ? 6.312 2.183 29.587 1.00 114.89 30 GLN C N 1
ATOM 6292 C CA . GLN C 1 50 ? 7.679 1.937 29.147 1.00 114.20 30 GLN C CA 1
ATOM 6293 C C . GLN C 1 50 ? 7.820 0.639 28.373 1.00 114.48 30 GLN C C 1
ATOM 6294 O O . GLN C 1 50 ? 8.570 0.591 27.396 1.00 113.97 30 GLN C O 1
ATOM 6300 N N . LYS C 1 51 ? 7.121 -0.411 28.778 1.00 115.16 31 LYS C N 1
ATOM 6301 C CA . LYS C 1 51 ? 7.103 -1.630 27.984 1.00 115.02 31 LYS C CA 1
ATOM 6302 C C . LYS C 1 51 ? 6.309 -1.344 26.717 1.00 115.39 31 LYS C C 1
ATOM 6303 O O . LYS C 1 51 ? 5.215 -0.774 26.797 1.00 115.60 31 LYS C O 1
ATOM 6309 N N . PRO C 1 52 ? 6.817 -1.695 25.540 1.00 115.53 32 PRO C N 1
ATOM 6310 C CA . PRO C 1 52 ? 6.063 -1.405 24.314 1.00 115.91 32 PRO C CA 1
ATOM 6311 C C . PRO C 1 52 ? 4.807 -2.246 24.178 1.00 116.25 32 PRO C C 1
ATOM 6312 O O . PRO C 1 52 ? 3.799 -2.020 24.855 1.00 116.75 32 PRO C O 1
ATOM 6316 N N . VAL C 1 53 ? 4.865 -3.204 23.266 1.00 116.26 33 VAL C N 1
ATOM 6317 C CA . VAL C 1 53 ? 3.784 -4.141 23.004 1.00 116.88 33 VAL C CA 1
ATOM 6318 C C . VAL C 1 53 ? 4.468 -5.239 22.208 1.00 117.43 33 VAL C C 1
ATOM 6319 O O . VAL C 1 53 ? 5.656 -5.115 21.889 1.00 117.42 33 VAL C O 1
ATOM 6323 N N . MET C 1 54 ? 3.760 -6.332 21.921 1.00 118.05 34 MET C N 1
ATOM 6324 C CA . MET C 1 54 ? 4.352 -7.520 21.310 1.00 118.48 34 MET C CA 1
ATOM 6325 C C . MET C 1 54 ? 5.349 -8.142 22.285 1.00 118.27 34 MET C C 1
ATOM 6326 O O . MET C 1 54 ? 5.472 -9.368 22.347 1.00 118.76 34 MET C O 1
ATOM 6331 N N . GLU C 1 55 ? 6.075 -7.309 23.040 1.00 117.58 35 GLU C N 1
ATOM 6332 C CA . GLU C 1 55 ? 6.836 -7.821 24.172 1.00 117.53 35 GLU C CA 1
ATOM 6333 C C . GLU C 1 55 ? 5.911 -8.570 25.117 1.00 118.78 35 GLU C C 1
ATOM 6334 O O . GLU C 1 55 ? 6.272 -9.622 25.657 1.00 119.31 35 GLU C O 1
ATOM 6340 N N . PHE C 1 56 ? 4.706 -8.032 25.327 1.00 118.75 36 PHE C N 1
ATOM 6341 C CA . PHE C 1 56 ? 3.673 -8.771 26.041 1.00 119.25 36 PHE C CA 1
ATOM 6342 C C . PHE C 1 56 ? 3.350 -10.066 25.311 1.00 119.87 36 PHE C C 1
ATOM 6343 O O . PHE C 1 56 ? 3.193 -11.121 25.935 1.00 120.56 36 PHE C O 1
ATOM 6351 N N . LEU C 1 57 ? 3.251 -9.999 23.980 1.00 119.75 37 LEU C N 1
ATOM 6352 C CA . LEU C 1 57 ? 2.948 -11.187 23.189 1.00 120.19 37 LEU C CA 1
ATOM 6353 C C . LEU C 1 57 ? 4.107 -12.174 23.225 1.00 120.40 37 LEU C C 1
ATOM 6354 O O . LEU C 1 57 ? 3.897 -13.383 23.378 1.00 121.02 37 LEU C O 1
ATOM 6359 N N . VAL C 1 58 ? 5.338 -11.678 23.074 1.00 119.71 38 VAL C N 1
ATOM 6360 C CA . VAL C 1 58 ? 6.508 -12.550 23.136 1.00 119.62 38 VAL C CA 1
ATOM 6361 C C . VAL C 1 58 ? 6.613 -13.186 24.515 1.00 120.45 38 VAL C C 1
ATOM 6362 O O . VAL C 1 58 ? 6.821 -14.398 24.647 1.00 121.22 38 VAL C O 1
ATOM 6366 N N . GLU C 1 59 ? 6.471 -12.374 25.567 1.00 120.51 39 G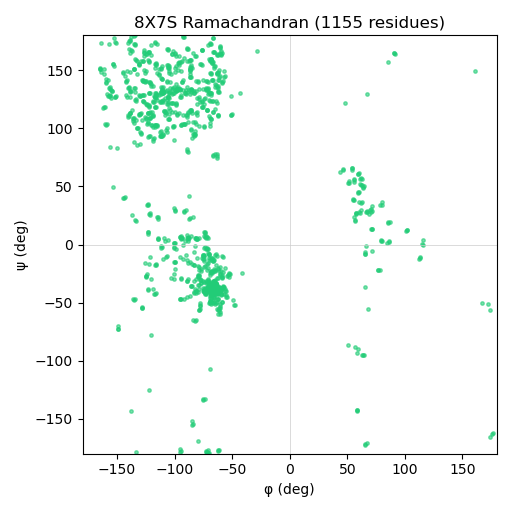LU C N 1
ATOM 6367 C CA . GLU C 1 59 ? 6.483 -12.915 26.920 1.00 121.23 39 GLU C CA 1
ATOM 6368 C C . GLU C 1 59 ? 5.295 -13.833 27.172 1.00 122.02 39 GLU C C 1
ATOM 6369 O O . GLU C 1 59 ? 5.361 -14.687 28.064 1.00 122.68 39 GLU C O 1
ATOM 6375 N N . LEU C 1 60 ? 4.210 -13.676 26.410 1.00 121.77 40 LEU C N 1
ATOM 6376 C CA . LEU C 1 60 ? 3.098 -14.617 26.486 1.00 122.35 40 LEU C CA 1
ATOM 6377 C C . LEU C 1 60 ? 3.373 -15.868 25.661 1.00 122.60 40 LEU C C 1
ATOM 6378 O O . LEU C 1 60 ? 3.039 -16.979 26.085 1.00 123.58 40 LEU C O 1
ATOM 6383 N N . LEU C 1 61 ? 3.967 -15.703 24.476 1.00 121.91 41 LEU C N 1
ATOM 6384 C CA . LEU C 1 61 ? 4.305 -16.859 23.652 1.00 122.14 41 LEU C CA 1
ATOM 6385 C C . LEU C 1 61 ? 5.358 -17.730 24.325 1.00 122.47 41 LEU C C 1
ATOM 6386 O O . LEU C 1 61 ? 5.316 -18.960 24.213 1.00 122.81 41 LEU C O 1
ATOM 6391 N N . ARG C 1 62 ? 6.308 -17.114 25.030 1.00 122.22 42 ARG C N 1
ATOM 6392 C CA . ARG C 1 62 ? 7.253 -17.895 25.821 1.00 122.65 42 ARG C CA 1
ATOM 6393 C C . ARG C 1 62 ? 6.552 -18.570 26.991 1.00 123.35 42 ARG C C 1
ATOM 6394 O O . ARG C 1 62 ? 6.833 -19.733 27.308 1.00 123.33 42 ARG C O 1
ATOM 6402 N N . GLN C 1 63 ? 5.641 -17.844 27.646 1.00 123.64 43 GLN C N 1
ATOM 6403 C CA . GLN C 1 63 ? 4.868 -18.388 28.757 1.00 124.09 43 GLN C CA 1
ATOM 6404 C C . GLN C 1 63 ? 4.161 -19.685 28.387 1.00 124.56 43 GLN C C 1
ATOM 6405 O O . GLN C 1 63 ? 3.876 -20.509 29.263 1.00 125.29 43 GLN C O 1
ATOM 6411 N N . HIS C 1 64 ? 3.868 -19.886 27.102 1.00 124.65 44 HIS C N 1
ATOM 6412 C CA . HIS C 1 64 ? 3.082 -21.025 26.648 1.00 125.45 44 HIS C CA 1
ATOM 6413 C C . HIS C 1 64 ? 3.889 -21.988 25.784 1.00 124.89 44 HIS C C 1
ATOM 6414 O O . HIS C 1 64 ? 3.314 -22.723 24.975 1.00 124.88 44 HIS C O 1
ATOM 6421 N N . GLY C 1 65 ? 5.213 -21.986 25.924 1.00 124.23 45 GLY C N 1
ATOM 6422 C CA . GLY C 1 65 ? 6.053 -22.942 25.233 1.00 123.75 45 GLY C CA 1
ATOM 6423 C C . GLY C 1 65 ? 6.333 -22.628 23.781 1.00 123.20 45 GLY C C 1
ATOM 6424 O O . GLY C 1 65 ? 6.986 -23.434 23.107 1.00 123.28 45 GLY C O 1
ATOM 6425 N N . PHE C 1 66 ? 5.856 -21.491 23.273 1.00 123.16 46 PHE C N 1
ATOM 6426 C CA . PHE C 1 66 ? 6.122 -21.075 21.896 1.00 122.48 46 PHE C CA 1
ATOM 6427 C C . PHE C 1 66 ? 7.408 -20.253 21.878 1.00 121.49 46 PHE C C 1
ATOM 6428 O O . PHE C 1 66 ? 7.404 -19.020 21.895 1.00 121.20 46 PHE C O 1
ATOM 6436 N N . ASN C 1 67 ? 8.535 -20.964 21.846 1.00 120.97 47 ASN C N 1
ATOM 6437 C CA . ASN C 1 67 ? 9.850 -20.348 21.954 1.00 120.07 47 ASN C CA 1
ATOM 6438 C C . ASN C 1 67 ? 10.538 -20.156 20.608 1.00 119.34 47 ASN C C 1
ATOM 6439 O O . ASN C 1 67 ? 11.632 -19.585 20.566 1.00 118.57 47 ASN C O 1
ATOM 6444 N N . GLN C 1 68 ? 9.936 -20.617 19.516 1.00 119.63 48 GLN C N 1
ATOM 6445 C CA . GLN C 1 68 ? 10.462 -20.409 18.169 1.00 119.02 48 GLN C CA 1
ATOM 6446 C C . GLN C 1 68 ? 9.500 -19.478 17.436 1.00 118.94 48 GLN C C 1
ATOM 6447 O O . GLN C 1 68 ? 8.485 -19.920 16.891 1.00 119.43 48 GLN C O 1
ATOM 6453 N N . ILE C 1 69 ? 9.827 -18.189 17.427 1.00 117.96 49 ILE C N 1
ATOM 6454 C CA . ILE C 1 69 ? 8.917 -17.135 16.993 1.00 117.87 49 ILE C CA 1
ATOM 6455 C C . ILE C 1 69 ? 9.377 -16.605 15.642 1.00 117.46 49 ILE C C 1
ATOM 6456 O O . ILE C 1 69 ? 10.563 -16.305 15.455 1.00 116.93 49 ILE C O 1
ATOM 6461 N N . MET C 1 70 ? 8.440 -16.496 14.704 1.00 118.26 50 MET C N 1
ATOM 6462 C CA . MET C 1 70 ? 8.660 -15.825 13.432 1.00 117.73 50 MET C CA 1
ATOM 6463 C C . MET C 1 70 ? 7.936 -14.486 13.434 1.00 118.00 50 MET C C 1
ATOM 6464 O O . MET C 1 70 ? 6.811 -14.379 13.930 1.00 118.93 50 MET C O 1
ATOM 6469 N N . VAL C 1 71 ? 8.583 -13.463 12.884 1.00 117.41 51 VAL C N 1
ATOM 6470 C CA . VAL C 1 71 ? 8.014 -12.122 12.816 1.00 117.41 51 VAL C CA 1
ATOM 6471 C C . VAL C 1 71 ? 8.239 -11.589 11.411 1.00 117.17 51 VAL C C 1
ATOM 6472 O O . VAL C 1 71 ? 9.381 -11.537 10.940 1.00 116.70 51 VAL C O 1
ATOM 6476 N N . ASN C 1 72 ? 7.162 -11.190 10.743 1.00 117.62 52 ASN C N 1
ATOM 6477 C CA . ASN C 1 72 ? 7.253 -10.550 9.439 1.00 117.65 52 ASN C CA 1
ATOM 6478 C C . ASN C 1 72 ? 7.161 -9.039 9.617 1.00 117.60 52 ASN C C 1
ATOM 6479 O O . ASN C 1 72 ? 6.308 -8.545 10.362 1.00 117.86 52 ASN C O 1
ATOM 6484 N N . VAL C 1 73 ? 8.059 -8.312 8.954 1.00 117.19 53 VAL C N 1
ATOM 6485 C CA . VAL C 1 73 ? 8.175 -6.870 9.128 1.00 117.18 53 VAL C CA 1
ATOM 6486 C C . VAL C 1 73 ? 8.321 -6.202 7.769 1.00 116.91 53 VAL C C 1
ATOM 6487 O O . VAL C 1 73 ? 8.836 -6.791 6.813 1.00 117.10 53 VAL C O 1
ATOM 6491 N N . SER C 1 74 ? 7.857 -4.956 7.693 1.00 116.84 54 SER C N 1
ATOM 6492 C CA . SER C 1 74 ? 7.992 -4.136 6.497 1.00 117.19 54 SER C CA 1
ATOM 6493 C C . SER C 1 74 ? 8.097 -2.668 6.889 1.00 116.81 54 SER C C 1
ATOM 6494 O O . SER C 1 74 ? 9.160 -2.054 6.755 1.00 116.58 54 SER C O 1
ATOM 6497 N N . HIS C 1 75 ? 6.995 -2.106 7.377 1.00 117.00 55 HIS C N 1
ATOM 6498 C CA . HIS C 1 75 ? 6.963 -0.710 7.794 1.00 116.99 55 HIS C CA 1
ATOM 6499 C C . HIS C 1 75 ? 7.838 -0.514 9.027 1.00 116.46 55 HIS C C 1
ATOM 6500 O O . HIS C 1 75 ? 7.624 -1.167 10.054 1.00 116.39 55 HIS C O 1
ATOM 6507 N N . LEU C 1 76 ? 8.811 0.394 8.926 1.00 116.25 56 LEU C N 1
ATOM 6508 C CA . LEU C 1 76 ? 9.741 0.683 10.019 1.00 115.78 56 LEU C CA 1
ATOM 6509 C C . LEU C 1 76 ? 10.368 -0.610 10.536 1.00 115.40 56 LEU C C 1
ATOM 6510 O O . LEU C 1 76 ? 10.317 -0.928 11.726 1.00 115.18 56 LEU C O 1
ATOM 6515 N N . ALA C 1 77 ? 10.963 -1.366 9.609 1.00 115.67 57 ALA C N 1
ATOM 6516 C CA . ALA C 1 77 ? 11.405 -2.721 9.924 1.00 115.17 57 ALA C CA 1
ATOM 6517 C C . ALA C 1 77 ? 12.489 -2.741 10.995 1.00 114.22 57 ALA C C 1
ATOM 6518 O O . ALA C 1 77 ? 12.410 -3.522 11.949 1.00 114.13 57 ALA C O 1
ATOM 6520 N N . HIS C 1 78 ? 13.509 -1.888 10.865 1.00 114.06 58 HIS C N 1
ATOM 6521 C CA . HIS C 1 78 ? 14.621 -1.975 11.807 1.00 114.14 58 HIS C CA 1
ATOM 6522 C C . HIS C 1 78 ? 14.202 -1.570 13.214 1.00 114.11 58 HIS C C 1
ATOM 6523 O O . HIS C 1 78 ? 14.832 -2.006 14.181 1.00 114.24 58 HIS C O 1
ATOM 6530 N N . GLU C 1 79 ? 13.147 -0.761 13.352 1.00 114.21 59 GLU C N 1
ATOM 6531 C CA . GLU C 1 79 ? 12.676 -0.387 14.682 1.00 114.01 59 GLU C CA 1
ATOM 6532 C C . GLU C 1 79 ? 12.168 -1.598 15.454 1.00 114.06 59 GLU C C 1
ATOM 6533 O O . GLU C 1 79 ? 12.298 -1.648 16.682 1.00 113.85 59 GLU C O 1
ATOM 6539 N N . ILE C 1 80 ? 11.586 -2.576 14.760 1.00 114.15 60 ILE C N 1
ATOM 6540 C CA . ILE C 1 80 ? 11.103 -3.779 15.430 1.00 113.89 60 ILE C CA 1
ATOM 6541 C C . ILE C 1 80 ? 12.259 -4.722 15.743 1.00 113.43 60 ILE C C 1
ATOM 6542 O O . ILE C 1 80 ? 12.429 -5.162 16.886 1.00 113.43 60 ILE C O 1
ATOM 6547 N N . GLU C 1 81 ? 13.072 -5.046 14.734 1.00 113.31 61 GLU C N 1
ATOM 6548 C CA . GLU C 1 81 ? 14.120 -6.047 14.911 1.00 113.24 61 GLU C CA 1
ATOM 6549 C C . GLU C 1 81 ? 15.303 -5.538 15.728 1.00 112.90 61 GLU C C 1
ATOM 6550 O O . GLU C 1 81 ? 16.070 -6.355 16.248 1.00 112.97 61 GLU C O 1
ATOM 6556 N N . SER C 1 82 ? 15.479 -4.219 15.855 1.00 112.84 62 SER C N 1
ATOM 6557 C CA . SER C 1 82 ? 16.561 -3.717 16.698 1.00 112.77 62 SER C CA 1
ATOM 6558 C C . SER C 1 82 ? 16.268 -3.950 18.172 1.00 112.47 62 SER C C 1
ATOM 6559 O O . SER C 1 82 ? 17.195 -4.142 18.966 1.00 111.74 62 SER C O 1
ATOM 6562 N N . TYR C 1 83 ? 14.990 -3.943 18.549 1.00 112.79 63 TYR C N 1
ATOM 6563 C CA . TYR C 1 83 ? 14.607 -4.047 19.951 1.00 112.40 63 TYR C CA 1
ATOM 6564 C C . TYR C 1 83 ? 14.613 -5.493 20.431 1.00 112.35 63 TYR C C 1
ATOM 6565 O O . TYR C 1 83 ? 15.042 -5.772 21.556 1.00 112.55 63 TYR C O 1
ATOM 6574 N N . PHE C 1 84 ? 14.144 -6.421 19.599 1.00 112.31 64 PHE C N 1
ATOM 6575 C CA . PHE C 1 84 ? 14.035 -7.827 19.971 1.00 112.61 64 PHE C CA 1
ATOM 6576 C C . PHE C 1 84 ? 15.237 -8.657 19.536 1.00 112.76 64 PHE C C 1
ATOM 6577 O O . PHE C 1 84 ? 15.763 -9.442 20.331 1.00 113.12 64 PHE C O 1
ATOM 6585 N N . GLN C 1 85 ? 15.678 -8.500 18.293 1.00 112.54 65 GLN C N 1
ATOM 6586 C CA . GLN C 1 85 ? 16.804 -9.260 17.714 1.00 112.51 65 GLN C CA 1
ATOM 6587 C C . GLN C 1 85 ? 16.453 -10.751 17.798 1.00 113.16 65 GLN C C 1
ATOM 6588 O O . GLN C 1 85 ? 15.282 -11.117 17.612 1.00 113.74 65 GLN C O 1
ATOM 6594 N N . ASP C 1 86 ? 17.423 -11.631 18.069 1.00 112.88 66 ASP C N 1
ATOM 6595 C CA . ASP C 1 86 ? 17.133 -13.062 18.060 1.00 113.31 66 ASP C CA 1
ATOM 6596 C C . ASP C 1 86 ? 16.240 -13.473 19.225 1.00 113.93 66 ASP C C 1
ATOM 6597 O O . ASP C 1 86 ? 15.520 -14.472 19.122 1.00 114.35 66 ASP C O 1
ATOM 6602 N N . GLY C 1 87 ? 16.262 -12.727 20.325 1.00 114.05 67 GLY C N 1
ATOM 6603 C CA . GLY C 1 87 ? 15.323 -12.943 21.404 1.00 114.31 67 GLY C CA 1
ATOM 6604 C C . GLY C 1 87 ? 15.807 -13.707 22.619 1.00 114.79 67 GLY C C 1
ATOM 6605 O O . GLY C 1 87 ? 14.967 -14.117 23.428 1.00 115.47 67 GLY C O 1
ATOM 6606 N N . GLN C 1 88 ? 17.117 -13.944 22.762 1.00 114.33 68 GLN C N 1
ATOM 6607 C CA . GLN C 1 88 ? 17.625 -14.586 23.976 1.00 114.89 68 GLN C CA 1
ATOM 6608 C C . GLN C 1 88 ? 17.074 -13.918 25.225 1.00 115.09 68 GLN C C 1
ATOM 6609 O O . GLN C 1 88 ? 16.612 -14.588 26.155 1.00 115.61 68 GLN C O 1
ATOM 6615 N N . ARG C 1 89 ? 17.129 -12.588 25.261 1.00 114.66 69 ARG C N 1
ATOM 6616 C CA . ARG C 1 89 ? 16.737 -11.835 26.443 1.00 114.37 69 ARG C CA 1
ATOM 6617 C C . ARG C 1 89 ? 15.270 -12.058 26.792 1.00 114.84 69 ARG C C 1
ATOM 6618 O O . ARG C 1 89 ? 14.881 -11.881 27.952 1.00 115.51 69 ARG C O 1
ATOM 6626 N N . PHE C 1 90 ? 14.457 -12.460 25.817 1.00 114.78 70 PHE C N 1
ATOM 6627 C CA . PHE C 1 90 ? 13.081 -12.869 26.052 1.00 115.20 70 PHE C CA 1
ATOM 6628 C C . PHE C 1 90 ? 12.948 -14.377 26.206 1.00 116.24 70 PHE C C 1
ATOM 6629 O O . PHE C 1 90 ? 11.826 -14.884 26.283 1.00 116.98 70 PHE C O 1
ATOM 6637 N N . GLY C 1 91 ? 14.063 -15.102 26.238 1.00 116.30 71 GLY C N 1
ATOM 6638 C CA . GLY C 1 91 ? 14.019 -16.545 26.376 1.00 117.03 71 GLY C CA 1
ATOM 6639 C C . GLY C 1 91 ? 13.416 -17.266 25.192 1.00 116.55 71 GLY C C 1
ATOM 6640 O O . GLY C 1 91 ? 12.860 -18.356 25.357 1.00 117.12 71 GLY C O 1
ATOM 6641 N N . VAL C 1 92 ? 13.514 -16.687 23.994 1.00 116.01 72 VAL C N 1
ATOM 6642 C CA . VAL C 1 92 ? 12.963 -17.275 22.779 1.00 116.38 72 VAL C CA 1
ATOM 6643 C C . VAL C 1 92 ? 13.955 -17.066 21.642 1.00 115.76 72 VAL C C 1
ATOM 6644 O O . VAL C 1 92 ? 14.992 -16.420 21.799 1.00 115.56 72 VAL C O 1
ATOM 6648 N N . GLU C 1 93 ? 13.630 -17.639 20.487 1.00 115.94 73 GLU C N 1
ATOM 6649 C CA . GLU C 1 93 ? 14.385 -17.429 19.259 1.00 115.45 73 GLU C CA 1
ATOM 6650 C C . GLU C 1 93 ? 13.479 -16.755 18.240 1.00 115.74 73 GLU C C 1
ATOM 6651 O O . GLU C 1 93 ? 12.349 -17.203 18.017 1.00 116.21 73 GLU C O 1
ATOM 6657 N N . ILE C 1 94 ? 13.969 -15.678 17.629 1.00 115.20 74 ILE C N 1
ATOM 6658 C CA . ILE C 1 94 ? 13.174 -14.856 16.726 1.00 115.00 74 ILE C CA 1
ATOM 6659 C C . ILE C 1 94 ? 13.946 -14.649 15.430 1.00 114.61 74 ILE C C 1
ATOM 6660 O O . ILE C 1 94 ? 15.111 -14.237 15.454 1.00 114.16 74 ILE C O 1
ATOM 6665 N N . ALA C 1 95 ? 13.295 -14.937 14.306 1.00 114.83 75 ALA C N 1
ATOM 6666 C CA . ALA C 1 95 ? 13.800 -14.618 12.981 1.00 114.43 75 ALA C CA 1
ATOM 6667 C C . ALA C 1 95 ? 12.781 -13.746 12.259 1.00 114.80 75 ALA C C 1
ATOM 6668 O O . ALA C 1 95 ? 11.594 -13.737 12.597 1.00 115.45 75 ALA C O 1
ATOM 6670 N N . TYR C 1 96 ? 13.251 -13.010 11.256 1.00 114.79 76 TYR C N 1
ATOM 6671 C CA . TYR C 1 96 ? 12.447 -11.990 10.596 1.00 114.93 76 TYR C CA 1
ATOM 6672 C C . TYR C 1 96 ? 12.329 -12.277 9.107 1.00 115.05 76 TYR C C 1
ATOM 6673 O O . TYR C 1 96 ? 13.335 -12.529 8.434 1.00 114.79 76 TYR C O 1
ATOM 6682 N N . SER C 1 97 ? 11.098 -12.237 8.601 1.00 115.41 77 SER C N 1
ATOM 6683 C CA . SER C 1 97 ? 10.818 -12.325 7.172 1.00 115.71 77 SER C CA 1
ATOM 6684 C C . SER C 1 97 ? 10.450 -10.932 6.676 1.00 116.13 77 SER C C 1
ATOM 6685 O O . SER C 1 97 ? 9.365 -10.424 6.977 1.00 116.47 77 SER C O 1
ATOM 6688 N N . PHE C 1 98 ? 11.349 -10.319 5.913 1.00 116.51 78 PHE C N 1
ATOM 6689 C CA . PHE C 1 98 ? 11.115 -8.979 5.396 1.00 116.89 78 PHE C CA 1
ATOM 6690 C C . PHE C 1 98 ? 10.264 -9.050 4.134 1.00 117.89 78 PHE C C 1
ATOM 6691 O O . PHE C 1 98 ? 10.563 -9.817 3.214 1.00 118.14 78 PHE C O 1
ATOM 6699 N N . GLU C 1 99 ? 9.204 -8.248 4.096 1.00 118.10 79 GLU C N 1
ATOM 6700 C CA . GLU C 1 99 ? 8.276 -8.200 2.968 1.00 118.52 79 GLU C CA 1
ATOM 6701 C C . GLU C 1 99 ? 8.441 -6.834 2.309 1.00 118.90 79 GLU C C 1
ATOM 6702 O O . GLU C 1 99 ? 7.806 -5.855 2.703 1.00 119.07 79 GLU C O 1
ATOM 6708 N N . GLY C 1 100 ? 9.301 -6.776 1.302 1.00 119.20 80 GLY C N 1
ATOM 6709 C CA . GLY C 1 100 ? 9.526 -5.530 0.603 1.00 119.69 80 GLY C CA 1
ATOM 6710 C C . GLY C 1 100 ? 10.621 -5.674 -0.425 1.00 119.89 80 GLY C C 1
ATOM 6711 O O . GLY C 1 100 ? 10.995 -6.785 -0.807 1.00 119.64 80 GLY C O 1
ATOM 6712 N N . TYR C 1 101 ? 11.135 -4.530 -0.867 1.00 120.40 81 TYR C N 1
ATOM 6713 C CA . TYR C 1 101 ? 12.202 -4.497 -1.855 1.00 121.00 81 TYR C CA 1
ATOM 6714 C C . TYR C 1 101 ? 12.819 -3.108 -1.862 1.00 121.31 81 TYR C C 1
ATOM 6715 O O . TYR C 1 101 ? 12.152 -2.115 -1.564 1.00 121.33 81 TYR C O 1
ATOM 6724 N N . ILE C 1 102 ? 14.098 -3.056 -2.203 1.00 121.67 82 ILE C N 1
ATOM 6725 C CA . ILE C 1 102 ? 14.870 -1.821 -2.213 1.00 122.02 82 ILE C CA 1
ATOM 6726 C C . ILE C 1 102 ? 14.900 -1.279 -3.636 1.00 122.28 82 ILE C C 1
ATOM 6727 O O . ILE C 1 102 ? 14.827 -2.033 -4.614 1.00 122.35 82 ILE C O 1
ATOM 6732 N N . LYS C 1 103 ? 14.986 0.044 -3.756 1.00 122.61 83 LYS C N 1
ATOM 6733 C CA . LYS C 1 103 ? 15.109 0.684 -5.060 1.00 123.07 83 LYS C CA 1
ATOM 6734 C C . LYS C 1 103 ? 15.756 2.047 -4.874 1.00 123.37 83 LYS C C 1
ATOM 6735 O O . LYS C 1 103 ? 15.290 2.845 -4.055 1.00 123.63 83 LYS C O 1
ATOM 6741 N N . ASP C 1 104 ? 16.825 2.303 -5.632 1.00 123.28 84 ASP C N 1
ATOM 6742 C CA . ASP C 1 104 ? 17.543 3.578 -5.587 1.00 123.49 84 ASP C CA 1
ATOM 6743 C C . ASP C 1 104 ? 18.103 3.840 -4.191 1.00 123.95 84 ASP C C 1
ATOM 6744 O O . ASP C 1 104 ? 18.132 4.977 -3.715 1.00 124.27 84 ASP C O 1
ATOM 6749 N N . GLY C 1 105 ? 18.556 2.774 -3.529 1.00 123.66 85 GLY C N 1
ATOM 6750 C CA . GLY C 1 105 ? 19.076 2.863 -2.182 1.00 123.58 85 GLY C CA 1
ATOM 6751 C C . GLY C 1 105 ? 18.034 2.964 -1.090 1.00 123.81 85 GLY C C 1
ATOM 6752 O O . GLY C 1 105 ? 18.336 2.637 0.064 1.00 124.10 85 GLY C O 1
ATOM 6753 N N . GLU C 1 106 ? 16.819 3.402 -1.407 1.00 123.97 86 GLU C N 1
ATOM 6754 C CA . GLU C 1 106 ? 15.757 3.514 -0.419 1.00 123.84 86 GLU C CA 1
ATOM 6755 C C . GLU C 1 106 ? 15.016 2.190 -0.281 1.00 122.50 86 GLU C C 1
ATOM 6756 O O . GLU C 1 106 ? 14.871 1.433 -1.244 1.00 122.47 86 GLU C O 1
ATOM 6762 N N . LEU C 1 107 ? 14.514 1.936 0.923 1.00 122.02 87 LEU C N 1
ATOM 6763 C CA . LEU C 1 107 ? 13.890 0.664 1.268 1.00 121.26 87 LEU C CA 1
ATOM 6764 C C . LEU C 1 107 ? 12.377 0.842 1.245 1.00 120.97 87 LEU C C 1
ATOM 6765 O O . LEU C 1 107 ? 11.819 1.581 2.062 1.00 121.03 87 LEU C O 1
ATOM 6770 N N . VAL C 1 108 ? 11.717 0.163 0.310 1.00 120.83 88 VAL C N 1
ATOM 6771 C CA . VAL C 1 108 ? 10.277 0.281 0.111 1.00 120.79 88 VAL C CA 1
ATOM 6772 C C . VAL C 1 108 ? 9.599 -0.924 0.746 1.00 120.19 88 VAL C C 1
ATOM 6773 O O . VAL C 1 108 ? 10.042 -2.065 0.563 1.00 120.14 88 VAL C O 1
ATOM 6777 N N . GLY C 1 109 ? 8.525 -0.673 1.493 1.00 119.77 89 GLY C N 1
ATOM 6778 C CA . GLY C 1 109 ? 7.763 -1.742 2.109 1.00 119.80 89 GLY C CA 1
ATOM 6779 C C . GLY C 1 109 ? 6.725 -2.282 1.146 1.00 120.32 89 GLY C C 1
ATOM 6780 O O . GLY C 1 109 ? 5.974 -1.518 0.534 1.00 120.64 89 GLY C O 1
ATOM 6781 N N . LYS C 1 110 ? 6.686 -3.607 1.016 1.00 120.32 90 LYS C N 1
ATOM 6782 C CA . LYS C 1 110 ? 5.778 -4.299 0.102 1.00 120.83 90 LYS C CA 1
ATOM 6783 C C . LYS C 1 110 ? 5.145 -5.429 0.911 1.00 121.08 90 LYS C C 1
ATOM 6784 O O . LYS C 1 110 ? 5.639 -6.560 0.932 1.00 121.34 90 LYS C O 1
ATOM 6790 N N . ALA C 1 111 ? 4.062 -5.101 1.612 1.00 121.30 91 ALA C N 1
ATOM 6791 C CA . ALA C 1 111 ? 3.399 -6.070 2.472 1.00 122.06 91 ALA C CA 1
ATOM 6792 C C . ALA C 1 111 ? 2.751 -7.173 1.648 1.00 123.13 91 ALA C C 1
ATOM 6793 O O . ALA C 1 111 ? 2.196 -6.926 0.574 1.00 123.83 91 ALA C O 1
ATOM 6795 N N . LEU C 1 112 ? 2.826 -8.399 2.159 1.00 123.35 92 LEU C N 1
ATOM 6796 C CA . LEU C 1 112 ? 2.281 -9.565 1.480 1.00 124.54 92 LEU C CA 1
ATOM 6797 C C . LEU C 1 112 ? 0.933 -9.998 2.037 1.00 126.03 92 LEU C C 1
ATOM 6798 O O . LEU C 1 112 ? 0.370 -10.988 1.560 1.00 127.29 92 LEU C O 1
ATOM 6803 N N . GLY C 1 113 ? 0.402 -9.288 3.024 1.00 125.96 93 GLY C N 1
ATOM 6804 C CA . GLY C 1 113 ? -0.836 -9.683 3.660 1.00 126.96 93 GLY C CA 1
ATOM 6805 C C . GLY C 1 113 ? -0.608 -10.587 4.859 1.00 127.13 93 GLY C C 1
ATOM 6806 O O . GLY C 1 113 ? 0.467 -11.148 5.064 1.00 126.16 93 GLY C O 1
ATOM 6807 N N . SER C 1 114 ? -1.660 -10.718 5.671 1.00 128.10 94 SER C N 1
ATOM 6808 C CA . SER C 1 114 ? -1.572 -11.549 6.867 1.00 128.22 94 SER C CA 1
ATOM 6809 C C . SER C 1 114 ? -1.315 -13.010 6.513 1.00 128.16 94 SER C C 1
ATOM 6810 O O . SER C 1 114 ? -0.520 -13.686 7.177 1.00 127.34 94 SER C O 1
ATOM 6813 N N . ALA C 1 115 ? -1.975 -13.516 5.470 1.00 128.83 95 ALA C N 1
ATOM 6814 C CA . ALA C 1 115 ? -1.769 -14.895 5.041 1.00 128.58 95 ALA C CA 1
ATOM 6815 C C . ALA C 1 115 ? -0.580 -15.037 4.100 1.00 126.91 95 ALA C C 1
ATOM 6816 O O . ALA C 1 115 ? 0.125 -16.051 4.143 1.00 126.31 95 ALA C O 1
ATOM 6818 N N . GLY C 1 116 ? -0.347 -14.040 3.243 1.00 127.12 96 GLY C N 1
ATOM 6819 C CA . GLY C 1 116 ? 0.765 -14.119 2.312 1.00 126.47 96 GLY C CA 1
ATOM 6820 C C . GLY C 1 116 ? 2.117 -14.144 2.995 1.00 124.93 96 GLY C C 1
ATOM 6821 O O . GLY C 1 116 ? 3.051 -14.785 2.506 1.00 124.33 96 GLY C O 1
ATOM 6822 N N . GLY C 1 117 ? 2.246 -13.447 4.126 1.00 124.65 97 GLY C N 1
ATOM 6823 C CA . GLY C 1 117 ? 3.504 -13.455 4.850 1.00 123.39 97 GLY C CA 1
ATOM 6824 C C . GLY C 1 117 ? 3.858 -14.808 5.430 1.00 123.15 97 GLY C C 1
ATOM 6825 O O . GLY C 1 117 ? 5.039 -15.147 5.544 1.00 122.10 97 GLY C O 1
ATOM 6826 N N . ILE C 1 118 ? 2.851 -15.597 5.807 1.00 123.70 98 ILE C N 1
ATOM 6827 C CA . ILE C 1 118 ? 3.110 -16.949 6.290 1.00 123.11 98 ILE C CA 1
ATOM 6828 C C . ILE C 1 118 ? 3.601 -17.838 5.154 1.00 123.07 98 ILE C C 1
ATOM 6829 O O . ILE C 1 118 ? 4.521 -18.646 5.332 1.00 122.16 98 ILE C O 1
ATOM 6834 N N . LYS C 1 119 ? 2.994 -17.710 3.971 1.00 123.74 99 LYS C N 1
ATOM 6835 C CA . LYS C 1 119 ? 3.406 -18.523 2.829 1.00 123.73 99 LYS C CA 1
ATOM 6836 C C . LYS C 1 119 ? 4.841 -18.219 2.418 1.00 122.63 99 LYS C C 1
ATOM 6837 O O . LYS C 1 119 ? 5.584 -19.124 2.020 1.00 122.09 99 LYS C O 1
ATOM 6843 N N . ARG C 1 120 ? 5.247 -16.948 2.499 1.00 122.17 100 ARG C N 1
ATOM 6844 C CA . ARG C 1 120 ? 6.612 -16.581 2.132 1.00 121.18 100 ARG C CA 1
ATOM 6845 C C . ARG C 1 120 ? 7.630 -17.294 3.014 1.00 120.52 100 ARG C C 1
ATOM 6846 O O . ARG C 1 120 ? 8.692 -17.711 2.537 1.00 119.94 100 ARG C O 1
ATOM 6854 N N . ILE C 1 121 ? 7.322 -17.442 4.303 1.00 120.65 101 ILE C N 1
ATOM 6855 C CA . ILE C 1 121 ? 8.238 -18.114 5.218 1.00 120.14 101 ILE C CA 1
ATOM 6856 C C . ILE C 1 121 ? 8.381 -19.583 4.843 1.00 119.71 101 ILE C C 1
ATOM 6857 O O . ILE C 1 121 ? 9.492 -20.126 4.809 1.00 119.01 101 ILE C O 1
ATOM 6862 N N . GLN C 1 122 ? 7.261 -20.249 4.551 1.00 120.19 102 GLN C N 1
ATOM 6863 C CA . GLN C 1 122 ? 7.305 -21.665 4.200 1.00 119.99 102 GLN C CA 1
ATOM 6864 C C . GLN C 1 122 ? 8.018 -21.890 2.872 1.00 119.88 102 GLN C C 1
ATOM 6865 O O . GLN C 1 122 ? 8.739 -22.882 2.710 1.00 119.39 102 GLN C O 1
ATOM 6871 N N . ASP C 1 123 ? 7.832 -20.982 1.911 1.00 120.24 103 ASP C N 1
ATOM 6872 C CA . ASP C 1 123 ? 8.472 -21.144 0.609 1.00 119.99 103 ASP C CA 1
ATOM 6873 C C . ASP C 1 123 ? 9.978 -20.926 0.685 1.00 119.12 103 ASP C C 1
ATOM 6874 O O . ASP C 1 123 ? 10.731 -21.561 -0.063 1.00 118.96 103 ASP C O 1
ATOM 6879 N N . PHE C 1 124 ? 10.435 -20.036 1.568 1.00 118.63 104 PHE C N 1
ATOM 6880 C CA . PHE C 1 124 ? 11.869 -19.870 1.786 1.00 117.70 104 PHE C CA 1
ATOM 6881 C C . PHE C 1 124 ? 12.488 -21.165 2.299 1.00 117.45 104 PHE C C 1
ATOM 6882 O O . PHE C 1 124 ? 13.430 -21.703 1.705 1.00 117.07 104 PHE C O 1
ATOM 6890 N N . ASN C 1 125 ? 11.964 -21.677 3.406 1.00 117.66 105 ASN C N 1
ATOM 6891 C CA . ASN C 1 125 ? 12.372 -22.948 3.985 1.00 117.39 105 ASN C CA 1
ATOM 6892 C C . ASN C 1 125 ? 11.210 -23.478 4.815 1.00 117.96 105 ASN C C 1
ATOM 6893 O O . ASN C 1 125 ? 10.611 -22.720 5.589 1.00 118.32 105 ASN C O 1
ATOM 6898 N N . PRO C 1 126 ? 10.845 -24.756 4.674 1.00 118.04 106 PRO C N 1
ATOM 6899 C CA . PRO C 1 126 ? 9.706 -25.282 5.442 1.00 118.71 106 PRO C CA 1
ATOM 6900 C C . PRO C 1 126 ? 9.952 -25.214 6.941 1.00 119.01 106 PRO C C 1
ATOM 6901 O O . PRO C 1 126 ? 10.804 -25.931 7.475 1.00 118.88 106 PRO C O 1
ATOM 6905 N N . PHE C 1 127 ? 9.210 -24.349 7.628 1.00 119.40 107 PHE C N 1
ATOM 6906 C CA . PHE C 1 127 ? 9.459 -24.068 9.036 1.00 119.75 107 PHE C CA 1
ATOM 6907 C C . PHE C 1 127 ? 8.312 -24.465 9.952 1.00 121.01 107 PHE C C 1
ATOM 6908 O O . PHE C 1 127 ? 8.557 -25.034 11.018 1.00 121.26 107 PHE C O 1
ATOM 6916 N N . PHE C 1 128 ? 7.066 -24.193 9.569 1.00 121.31 108 PHE C N 1
ATOM 6917 C CA . PHE C 1 128 ? 5.916 -24.544 10.399 1.00 122.08 108 PHE C CA 1
ATOM 6918 C C . PHE C 1 128 ? 5.607 -26.021 10.186 1.00 123.00 108 PHE C C 1
ATOM 6919 O O . PHE C 1 128 ? 5.170 -26.419 9.101 1.00 123.10 108 PHE C O 1
ATOM 6927 N N . ASP C 1 129 ? 5.832 -26.841 11.217 1.00 123.66 109 ASP C N 1
ATOM 6928 C CA . ASP C 1 129 ? 5.727 -28.288 11.066 1.00 124.33 109 ASP C CA 1
ATOM 6929 C C . ASP C 1 129 ? 4.792 -29.002 12.038 1.00 125.40 109 ASP C C 1
ATOM 6930 O O . ASP C 1 129 ? 4.444 -30.158 11.768 1.00 125.54 109 ASP C O 1
ATOM 6935 N N . ASP C 1 130 ? 4.367 -28.382 13.141 1.00 126.05 110 ASP C N 1
ATOM 6936 C CA . ASP C 1 130 ? 3.535 -29.116 14.103 1.00 127.36 110 ASP C CA 1
ATOM 6937 C C . ASP C 1 130 ? 2.713 -28.110 14.917 1.00 128.38 110 ASP C C 1
ATOM 6938 O O . ASP C 1 130 ? 3.093 -27.761 16.034 1.00 128.81 110 ASP C O 1
ATOM 6943 N N . THR C 1 131 ? 1.571 -27.699 14.356 1.00 128.72 111 THR C N 1
ATOM 6944 C CA . THR C 1 131 ? 0.620 -26.756 14.946 1.00 129.00 111 THR C CA 1
ATOM 6945 C C . THR C 1 131 ? 1.272 -25.491 15.496 1.00 128.04 111 THR C C 1
ATOM 6946 O O . THR C 1 131 ? 2.082 -25.542 16.426 1.00 127.69 111 THR C O 1
ATOM 6950 N N . PHE C 1 132 ? 0.855 -24.335 14.993 1.00 127.99 112 PHE C N 1
ATOM 6951 C CA . PHE C 1 132 ? 1.499 -23.086 15.360 1.00 126.99 112 PHE C CA 1
ATOM 6952 C C . PHE C 1 132 ? 0.460 -21.988 15.521 1.00 127.46 112 PHE C C 1
ATOM 6953 O O . PHE C 1 132 ? -0.585 -21.993 14.865 1.00 129.08 112 PHE C O 1
ATOM 6961 N N . VAL C 1 133 ? 0.760 -21.050 16.414 1.00 126.09 113 VAL C N 1
ATOM 6962 C CA . VAL C 1 133 ? -0.121 -19.933 16.725 1.00 126.94 113 VAL C CA 1
ATOM 6963 C C . VAL C 1 133 ? 0.335 -18.717 15.934 1.00 126.36 113 VAL C C 1
ATOM 6964 O O . VAL C 1 133 ? 1.532 -18.409 15.889 1.00 125.33 113 VAL C O 1
ATOM 6968 N N . VAL C 1 134 ? -0.613 -18.031 15.303 1.00 127.19 114 VAL C N 1
ATOM 6969 C CA . VAL C 1 134 ? -0.361 -16.750 14.660 1.00 126.40 114 VAL C CA 1
ATOM 6970 C C . VAL C 1 134 ? -1.283 -15.717 15.291 1.00 127.31 114 VAL C C 1
ATOM 6971 O O . VAL C 1 134 ? -2.442 -16.011 15.605 1.00 129.56 114 VAL C O 1
ATOM 6975 N N . LEU C 1 135 ? -0.751 -14.519 15.524 1.00 125.97 115 LEU C N 1
ATOM 6976 C CA . LEU C 1 135 ? -1.497 -13.495 16.243 1.00 126.72 115 LEU C CA 1
ATOM 6977 C C . LEU C 1 135 ? -0.937 -12.125 15.891 1.00 125.01 115 LEU C C 1
ATOM 6978 O O . LEU C 1 135 ? 0.284 -11.939 15.861 1.00 123.90 115 LEU C O 1
ATOM 6983 N N . CYS C 1 136 ? -1.832 -11.181 15.606 1.00 125.54 116 CYS C N 1
ATOM 6984 C CA . CYS C 1 136 ? -1.420 -9.826 15.265 1.00 124.51 116 CYS C CA 1
ATOM 6985 C C . CYS C 1 136 ? -0.729 -9.162 16.450 1.00 124.24 116 CYS C C 1
ATOM 6986 O O . CYS C 1 136 ? -1.167 -9.285 17.597 1.00 124.84 116 CYS C O 1
ATOM 6989 N N . GLY C 1 137 ? 0.362 -8.456 16.165 1.00 123.64 117 GLY C N 1
ATOM 6990 C CA . GLY C 1 137 ? 1.171 -7.856 17.208 1.00 123.11 117 GLY C CA 1
ATOM 6991 C C . GLY C 1 137 ? 0.766 -6.445 17.580 1.00 123.34 117 GLY C C 1
ATOM 6992 O O . GLY C 1 137 ? 1.608 -5.643 17.994 1.00 122.10 117 GLY C O 1
ATOM 6993 N N . ASP C 1 138 ? -0.520 -6.126 17.437 1.00 124.94 118 ASP C N 1
ATOM 6994 C CA . ASP C 1 138 ? -1.036 -4.798 17.745 1.00 125.19 118 ASP C CA 1
ATOM 6995 C C . ASP C 1 138 ? -2.125 -4.844 18.813 1.00 126.57 118 ASP C C 1
ATOM 6996 O O . ASP C 1 138 ? -2.976 -3.955 18.880 1.00 127.66 118 ASP C O 1
ATOM 7001 N N . ALA C 1 139 ? -2.104 -5.871 19.661 1.00 126.88 119 ALA C N 1
ATOM 7002 C CA . ALA C 1 139 ? -3.104 -6.004 20.719 1.00 128.89 119 ALA C CA 1
ATOM 7003 C C . ALA C 1 139 ? -2.580 -6.973 21.765 1.00 128.95 119 ALA C C 1
ATOM 7004 O O . ALA C 1 139 ? -2.353 -8.148 21.458 1.00 128.84 119 ALA C O 1
ATOM 7006 N N . LEU C 1 140 ? -2.390 -6.490 22.991 1.00 129.18 120 LEU C N 1
ATOM 7007 C CA . LEU C 1 140 ? -1.908 -7.342 24.068 1.00 129.24 120 LEU C CA 1
ATOM 7008 C C . LEU C 1 140 ? -3.066 -8.141 24.654 1.00 130.66 120 LEU C C 1
ATOM 7009 O O . LEU C 1 140 ? -4.180 -7.631 24.806 1.00 131.67 120 LEU C O 1
ATOM 7014 N N . ILE C 1 141 ? -2.797 -9.406 24.974 1.00 131.32 121 ILE C N 1
ATOM 7015 C CA . ILE C 1 141 ? -3.815 -10.357 25.401 1.00 132.72 121 ILE C CA 1
ATOM 7016 C C . ILE C 1 141 ? -3.269 -11.169 26.569 1.00 133.05 121 ILE C C 1
ATOM 7017 O O . ILE C 1 141 ? -2.074 -11.147 26.867 1.00 132.24 121 ILE C O 1
ATOM 7022 N N . ASP C 1 142 ? -4.171 -11.894 27.237 1.00 134.04 122 ASP C N 1
ATOM 7023 C CA . ASP C 1 142 ? -3.786 -12.773 28.335 1.00 133.96 122 ASP C CA 1
ATOM 7024 C C . ASP C 1 142 ? -4.440 -14.146 28.225 1.00 134.43 122 ASP C C 1
ATOM 7025 O O . ASP C 1 142 ? -4.547 -14.857 29.230 1.00 134.68 122 ASP C O 1
ATOM 7030 N N . LEU C 1 143 ? -4.888 -14.525 27.030 1.00 134.66 123 LEU C N 1
ATOM 7031 C CA . LEU C 1 143 ? -5.465 -15.847 26.833 1.00 134.95 123 LEU C CA 1
ATOM 7032 C C . LEU C 1 143 ? -4.427 -16.921 27.139 1.00 133.93 123 LEU C C 1
ATOM 7033 O O . LEU C 1 143 ? -3.237 -16.754 26.857 1.00 133.10 123 LEU C O 1
ATOM 7038 N N . ASP C 1 144 ? -4.880 -18.032 27.716 1.00 134.00 124 ASP C N 1
ATOM 7039 C CA . ASP C 1 144 ? -4.016 -19.190 27.948 1.00 133.41 124 ASP C CA 1
ATOM 7040 C C . ASP C 1 144 ? -3.998 -20.067 26.696 1.00 133.45 124 ASP C C 1
ATOM 7041 O O . ASP C 1 144 ? -4.917 -20.850 26.447 1.00 134.14 124 ASP C O 1
ATOM 7046 N N . LEU C 1 145 ? -2.947 -19.912 25.889 1.00 132.73 125 LEU C N 1
ATOM 7047 C CA . LEU C 1 145 ? -2.854 -20.644 24.629 1.00 132.57 125 LEU C CA 1
ATOM 7048 C C . LEU C 1 145 ? -2.841 -22.150 24.870 1.00 133.43 125 LEU C C 1
ATOM 7049 O O . LEU C 1 145 ? -3.669 -22.887 24.322 1.00 134.55 125 LEU C O 1
ATOM 7054 N N . THR C 1 146 ? -1.909 -22.625 25.702 1.00 132.74 126 THR C N 1
ATOM 7055 C CA . THR C 1 146 ? -1.821 -24.048 26.037 1.00 132.96 126 THR C CA 1
ATOM 7056 C C . THR C 1 146 ? -3.059 -24.439 26.841 1.00 133.97 126 THR C C 1
ATOM 7057 O O . THR C 1 146 ? -3.023 -24.633 28.058 1.00 134.09 126 THR C O 1
ATOM 7061 N N . ALA C 1 147 ? -4.163 -24.593 26.109 1.00 134.83 127 ALA C N 1
ATOM 7062 C CA . ALA C 1 147 ? -5.510 -24.850 26.603 1.00 135.51 127 ALA C CA 1
ATOM 7063 C C . ALA C 1 147 ? -6.439 -24.627 25.421 1.00 136.39 127 ALA C C 1
ATOM 7064 O O . ALA C 1 147 ? -7.288 -25.468 25.108 1.00 137.31 127 ALA C O 1
ATOM 7066 N N . ALA C 1 148 ? -6.268 -23.480 24.761 1.00 136.12 128 ALA C N 1
ATOM 7067 C CA . ALA C 1 148 ? -6.967 -23.227 23.508 1.00 136.85 128 ALA C CA 1
ATOM 7068 C C . ALA C 1 148 ? -6.373 -24.057 22.378 1.00 137.43 128 ALA C C 1
ATOM 7069 O O . ALA C 1 148 ? -7.107 -24.608 21.550 1.00 138.41 128 ALA C O 1
ATOM 7071 N N . VAL C 1 149 ? -5.042 -24.145 22.319 1.00 136.76 129 VAL C N 1
ATOM 7072 C CA . VAL C 1 149 ? -4.403 -25.023 21.344 1.00 137.05 129 VAL C CA 1
ATOM 7073 C C . VAL C 1 149 ? -4.724 -26.480 21.655 1.00 137.95 129 VAL C C 1
ATOM 7074 O O . VAL C 1 149 ? -4.903 -27.298 20.744 1.00 138.49 129 VAL C O 1
ATOM 7078 N N . ALA C 1 150 ? -4.807 -26.831 22.944 1.00 137.85 130 ALA C N 1
ATOM 7079 C CA . ALA C 1 150 ? -5.234 -28.173 23.317 1.00 138.57 130 ALA C CA 1
ATOM 7080 C C . ALA C 1 150 ? -6.691 -28.433 22.963 1.00 139.51 130 ALA C C 1
ATOM 7081 O O . ALA C 1 150 ? -7.113 -29.593 22.971 1.00 139.95 130 ALA C O 1
ATOM 7083 N N . TRP C 1 151 ? -7.458 -27.383 22.659 1.00 139.70 131 TRP C N 1
ATOM 7084 C CA . TRP C 1 151 ? -8.828 -27.529 22.182 1.00 140.57 131 TRP C CA 1
ATOM 7085 C C . TRP C 1 151 ? -8.847 -27.798 20.686 1.00 140.86 131 TRP C C 1
ATOM 7086 O O . TRP C 1 151 ? -9.746 -28.481 20.183 1.00 141.75 131 TRP C O 1
ATOM 7097 N N . HIS C 1 152 ? -7.863 -27.257 19.974 1.00 140.07 132 HIS C N 1
ATOM 7098 C CA . HIS C 1 152 ? -7.687 -27.439 18.543 1.00 139.85 132 HIS C CA 1
ATOM 7099 C C . HIS C 1 152 ? -7.124 -28.813 18.197 1.00 139.99 132 HIS C C 1
ATOM 7100 O O . HIS C 1 152 ? -7.105 -29.181 17.017 1.00 140.34 132 HIS C O 1
ATOM 7107 N N . ARG C 1 153 ? -6.697 -29.590 19.196 1.00 140.08 133 ARG C N 1
ATOM 7108 C CA . ARG C 1 153 ? -6.198 -30.944 18.983 1.00 140.52 133 ARG C CA 1
ATOM 7109 C C . ARG C 1 153 ? -7.275 -32.032 18.966 1.00 141.63 133 ARG C C 1
ATOM 7110 O O . ARG C 1 153 ? -7.241 -32.908 18.096 1.00 141.64 133 ARG C O 1
ATOM 7118 N N . GLN C 1 154 ? -8.240 -32.009 19.899 1.00 142.05 134 GLN C N 1
ATOM 7119 C CA . GLN C 1 154 ? -9.217 -33.097 19.963 1.00 142.76 134 GLN C CA 1
ATOM 7120 C C . GLN C 1 154 ? -10.327 -32.968 18.931 1.00 143.31 134 GLN C C 1
ATOM 7121 O O . GLN C 1 154 ? -11.004 -33.962 18.644 1.00 143.71 134 GLN C O 1
ATOM 7127 N N . LYS C 1 155 ? -10.532 -31.782 18.369 1.00 143.24 135 LYS C N 1
ATOM 7128 C CA . LYS C 1 155 ? -11.562 -31.592 17.360 1.00 144.04 135 LYS C CA 1
ATOM 7129 C C . LYS C 1 155 ? -11.029 -31.829 15.952 1.00 144.03 135 LYS C C 1
ATOM 7130 O O . LYS C 1 155 ? -11.819 -31.911 15.004 1.00 144.72 135 LYS C O 1
ATOM 7136 N N . GLY C 1 156 ? -9.716 -31.985 15.803 1.00 143.11 136 GLY C N 1
ATOM 7137 C CA . GLY C 1 156 ? -9.133 -32.259 14.503 1.00 142.81 136 GLY C CA 1
ATOM 7138 C C . GLY C 1 156 ? -9.179 -31.081 13.563 1.00 142.82 136 GLY C C 1
ATOM 7139 O O . GLY C 1 156 ? -9.264 -31.269 12.345 1.00 142.96 136 GLY C O 1
ATOM 7140 N N . ALA C 1 157 ? -9.122 -29.867 14.099 1.00 142.36 137 ALA C N 1
ATOM 7141 C CA . ALA C 1 157 ? -9.218 -28.677 13.271 1.00 141.81 137 ALA C CA 1
ATOM 7142 C C . ALA C 1 157 ? -7.937 -28.468 12.475 1.00 140.47 137 ALA C C 1
ATOM 7143 O O . ALA C 1 157 ? -6.833 -28.726 12.962 1.00 139.36 137 ALA C O 1
ATOM 7145 N N . ILE C 1 158 ? -8.097 -28.040 11.223 1.00 140.35 138 ILE C N 1
ATOM 7146 C CA . ILE C 1 158 ? -6.956 -27.564 10.452 1.00 138.95 138 ILE C CA 1
ATOM 7147 C C . ILE C 1 158 ? -6.678 -26.096 10.753 1.00 138.13 138 ILE C C 1
ATOM 7148 O O . ILE C 1 158 ? -5.585 -25.600 10.450 1.00 136.40 138 ILE C O 1
ATOM 7153 N N . ALA C 1 159 ? -7.640 -25.397 11.352 1.00 139.60 139 ALA C N 1
ATOM 7154 C CA . ALA C 1 159 ? -7.530 -23.984 11.684 1.00 139.36 139 ALA C CA 1
ATOM 7155 C C . ALA C 1 159 ? -8.555 -23.669 12.764 1.00 140.49 139 ALA C C 1
ATOM 7156 O O . ALA C 1 159 ? -9.667 -24.202 12.738 1.00 141.85 139 ALA C O 1
ATOM 7158 N N . THR C 1 160 ? -8.180 -22.807 13.709 1.00 140.16 140 THR C N 1
ATOM 7159 C CA . THR C 1 160 ? -9.038 -22.495 14.845 1.00 141.11 140 THR C CA 1
ATOM 7160 C C . THR C 1 160 ? -8.992 -21.003 15.135 1.00 141.22 140 THR C C 1
ATOM 7161 O O . THR C 1 160 ? -7.911 -20.430 15.296 1.00 139.88 140 THR C O 1
ATOM 7165 N N . VAL C 1 161 ? -10.170 -20.385 15.200 1.00 143.24 141 VAL C N 1
ATOM 7166 C CA . VAL C 1 161 ? -10.314 -18.966 15.508 1.00 144.01 141 VAL C CA 1
ATOM 7167 C C . VAL C 1 161 ? -10.729 -18.816 16.965 1.00 145.58 141 VAL C C 1
ATOM 7168 O O . VAL C 1 161 ? -11.669 -19.478 17.423 1.00 146.71 141 VAL C O 1
ATOM 7172 N N . VAL C 1 162 ? -10.031 -17.950 17.693 1.00 145.57 142 VAL C N 1
ATOM 7173 C CA . VAL C 1 162 ? -10.394 -17.611 19.064 1.00 146.85 142 VAL C CA 1
ATOM 7174 C C . VAL C 1 162 ? -11.329 -16.409 19.038 1.00 148.63 142 VAL C C 1
ATOM 7175 O O . VAL C 1 162 ? -11.044 -15.402 18.378 1.00 148.70 142 VAL C O 1
ATOM 7179 N N . MET C 1 163 ? -12.449 -16.512 19.752 1.00 150.26 143 MET C N 1
ATOM 7180 C CA . MET C 1 163 ? -13.517 -15.525 19.683 1.00 152.77 143 MET C CA 1
ATOM 7181 C C . MET C 1 163 ? -13.768 -14.912 21.053 1.00 153.53 143 MET C C 1
ATOM 7182 O O . MET C 1 163 ? -13.801 -15.619 22.065 1.00 152.51 143 MET C O 1
ATOM 7187 N N . LYS C 1 164 ? -13.941 -13.594 21.078 1.00 156.13 144 LYS C N 1
ATOM 7188 C CA . LYS C 1 164 ? -14.399 -12.879 22.259 1.00 158.39 144 LYS C CA 1
ATOM 7189 C C . LYS C 1 164 ? -15.855 -12.471 22.067 1.00 163.29 144 LYS C C 1
ATOM 7190 O O . LYS C 1 164 ? -16.296 -12.194 20.948 1.00 164.60 144 LYS C O 1
ATOM 7196 N N . THR C 1 165 ? -16.604 -12.439 23.167 1.00 165.69 145 THR C N 1
ATOM 7197 C CA . THR C 1 165 ? -18.022 -12.095 23.139 1.00 169.64 145 THR C CA 1
ATOM 7198 C C . THR C 1 165 ? -18.184 -10.627 23.521 1.00 172.11 145 THR C C 1
ATOM 7199 O O . THR C 1 165 ? -17.937 -10.245 24.669 1.00 172.59 145 THR C O 1
ATOM 7203 N N . VAL C 1 166 ? -18.600 -9.810 22.557 1.00 174.25 146 VAL C N 1
ATOM 7204 C CA . VAL C 1 166 ? -18.812 -8.381 22.774 1.00 177.38 146 VAL C CA 1
ATOM 7205 C C . VAL C 1 166 ? -20.309 -8.128 22.925 1.00 179.86 146 VAL C C 1
ATOM 7206 O O . VAL C 1 166 ? -21.116 -9.003 22.580 1.00 179.43 146 VAL C O 1
ATOM 7210 N N . PRO C 1 167 ? -20.726 -6.971 23.445 1.00 182.02 147 PRO C N 1
ATOM 7211 C CA . PRO C 1 167 ? -22.161 -6.675 23.525 1.00 184.49 147 PRO C CA 1
ATOM 7212 C C . PRO C 1 167 ? -22.827 -6.663 22.155 1.00 185.93 147 PRO C C 1
ATOM 7213 O O . PRO C 1 167 ? -22.177 -6.597 21.109 1.00 185.84 147 PRO C O 1
ATOM 7217 N N . ARG C 1 168 ? -24.161 -6.727 22.184 1.00 187.49 148 ARG C N 1
ATOM 7218 C CA . ARG C 1 168 ? -24.959 -6.798 20.964 1.00 188.42 148 ARG C CA 1
ATOM 7219 C C . ARG C 1 168 ? -24.802 -5.568 20.075 1.00 189.29 148 ARG C C 1
ATOM 7220 O O . ARG C 1 168 ? -25.065 -5.653 18.870 1.00 189.74 148 ARG C O 1
ATOM 7228 N N . GLU C 1 169 ? -24.353 -4.439 20.624 1.00 189.31 149 GLU C N 1
ATOM 7229 C CA . GLU C 1 169 ? -24.314 -3.199 19.857 1.00 189.72 149 GLU C CA 1
ATOM 7230 C C . GLU C 1 169 ? -23.011 -2.989 19.095 1.00 189.55 149 GLU C C 1
ATOM 7231 O O . GLU C 1 169 ? -23.029 -2.381 18.018 1.00 189.53 149 GLU C O 1
ATOM 7237 N N . ASP C 1 170 ? -21.883 -3.473 19.615 1.00 189.29 150 ASP C N 1
ATOM 7238 C CA . ASP C 1 170 ? -20.577 -3.204 19.026 1.00 189.19 150 ASP C CA 1
ATOM 7239 C C . ASP C 1 170 ? -20.199 -4.196 17.929 1.00 187.54 150 ASP C C 1
ATOM 7240 O O . ASP C 1 170 ? -19.008 -4.361 17.643 1.00 185.44 150 ASP C O 1
ATOM 7245 N N . VAL C 1 171 ? -21.181 -4.855 17.309 1.00 187.54 151 VAL C N 1
ATOM 7246 C CA . VAL C 1 171 ? -20.888 -5.787 16.220 1.00 186.73 151 VAL C CA 1
ATOM 7247 C C . VAL C 1 171 ? -20.547 -5.086 14.916 1.00 185.08 151 VAL C C 1
ATOM 7248 O O . VAL C 1 171 ? -20.113 -5.749 13.965 1.00 183.99 151 VAL C O 1
ATOM 7252 N N . SER C 1 172 ? -20.750 -3.766 14.855 1.00 185.28 152 SER C N 1
ATOM 7253 C CA . SER C 1 172 ? -20.501 -3.000 13.602 1.00 184.21 152 SER C CA 1
ATOM 7254 C C . SER C 1 172 ? -19.044 -2.549 13.523 1.00 182.39 152 SER C C 1
ATOM 7255 O O . SER C 1 172 ? -18.665 -1.984 12.481 1.00 181.20 152 SER C O 1
ATOM 7258 N N . TYR C 1 174 ? -16.386 -4.744 14.473 1.00 177.40 154 TYR C N 1
ATOM 7259 C CA . TYR C 1 174 ? -15.501 -5.920 14.261 1.00 175.93 154 TYR C CA 1
ATOM 7260 C C . TYR C 1 174 ? -16.211 -6.995 13.433 1.00 176.61 154 TYR C C 1
ATOM 7261 O O . TYR C 1 174 ? -17.446 -6.935 13.272 1.00 177.86 154 TYR C O 1
ATOM 7270 N N . GLY C 1 175 ? -15.440 -7.973 12.940 1.00 175.90 155 GLY C N 1
ATOM 7271 C CA . GLY C 1 175 ? -16.040 -9.033 12.142 1.00 175.60 155 GLY C CA 1
ATOM 7272 C C . GLY C 1 175 ? -16.723 -10.083 12.999 1.00 172.83 155 GLY C C 1
ATOM 7273 O O . GLY C 1 175 ? -16.161 -10.554 13.993 1.00 169.80 155 GLY C O 1
ATOM 7274 N N . VAL C 1 176 ? -17.942 -10.455 12.610 1.00 173.91 156 VAL C N 1
ATOM 7275 C CA . VAL C 1 176 ? -18.755 -11.409 13.356 1.00 172.43 156 VAL C CA 1
ATOM 7276 C C . VAL C 1 176 ? -18.537 -12.805 12.788 1.00 170.99 156 VAL C C 1
ATOM 7277 O O . VAL C 1 176 ? -18.439 -12.989 11.568 1.00 169.96 156 VAL C O 1
ATOM 7281 N N . VAL C 1 177 ? -18.462 -13.796 13.675 1.00 169.37 157 VAL C N 1
ATOM 7282 C CA . VAL C 1 177 ? -18.241 -15.190 13.305 1.00 167.68 157 VAL C CA 1
ATOM 7283 C C . VAL C 1 177 ? -19.470 -15.996 13.704 1.00 167.10 157 VAL C C 1
ATOM 7284 O O . VAL C 1 177 ? -19.898 -15.950 14.864 1.00 167.68 157 VAL C O 1
ATOM 7288 N N . VAL C 1 178 ? -20.033 -16.730 12.748 1.00 165.66 158 VAL C N 1
ATOM 7289 C CA . VAL C 1 178 ? -21.203 -17.571 12.979 1.00 164.53 158 VAL C CA 1
ATOM 7290 C C . VAL C 1 178 ? -20.749 -19.025 12.989 1.00 162.23 158 VAL C C 1
ATOM 7291 O O . VAL C 1 178 ? -20.124 -19.496 12.031 1.00 160.95 158 VAL C O 1
ATOM 7295 N N . THR C 1 179 ? -21.060 -19.732 14.075 1.00 161.39 159 THR C N 1
ATOM 7296 C CA . THR C 1 179 ? -20.720 -21.138 14.232 1.00 159.68 159 THR C CA 1
ATOM 7297 C C . THR C 1 179 ? -21.970 -21.929 14.589 1.00 159.44 159 THR C C 1
ATOM 7298 O O . THR C 1 179 ? -22.891 -21.410 15.226 1.00 159.69 159 THR C O 1
ATOM 7302 N N . ASP C 1 180 ? -21.998 -23.195 14.171 1.00 158.47 160 ASP C N 1
ATOM 7303 C CA . ASP C 1 180 ? -23.107 -24.074 14.523 1.00 157.84 160 ASP C CA 1
ATOM 7304 C C . ASP C 1 180 ? -22.892 -24.707 15.894 1.00 157.47 160 ASP C C 1
ATOM 7305 O O . ASP C 1 180 ? -22.175 -24.153 16.735 1.00 157.38 160 ASP C O 1
ATOM 7310 N N . LYS C 1 181 ? -23.505 -25.866 16.128 1.00 157.34 161 LYS C N 1
ATOM 7311 C CA . LYS C 1 181 ? -23.362 -26.565 17.398 1.00 156.91 161 LYS C CA 1
ATOM 7312 C C . LYS C 1 181 ? -22.181 -27.525 17.423 1.00 156.31 161 LYS C C 1
ATOM 7313 O O . LYS C 1 181 ? -21.806 -27.992 18.504 1.00 155.96 161 LYS C O 1
ATOM 7319 N N . SER C 1 182 ? -21.593 -27.836 16.269 1.00 156.23 162 SER C N 1
ATOM 7320 C CA . SER C 1 182 ? -20.335 -28.568 16.206 1.00 155.70 162 SER C CA 1
ATOM 7321 C C . SER C 1 182 ? -19.131 -27.674 16.481 1.00 154.76 162 SER C C 1
ATOM 7322 O O . SER C 1 182 ? -17.990 -28.135 16.351 1.00 153.47 162 SER C O 1
ATOM 7325 N N . ASP C 1 183 ? -19.375 -26.410 16.844 1.00 155.20 163 ASP C N 1
ATOM 7326 C CA . ASP C 1 183 ? -18.338 -25.388 16.995 1.00 154.27 163 ASP C CA 1
ATOM 7327 C C . ASP C 1 183 ? -17.604 -25.147 15.679 1.00 153.54 163 ASP C C 1
ATOM 7328 O O . ASP C 1 183 ? -16.437 -24.748 15.667 1.00 152.31 163 ASP C O 1
ATOM 7333 N N . ARG C 1 184 ? -18.289 -25.391 14.565 1.00 154.15 164 ARG C N 1
ATOM 7334 C CA . ARG C 1 184 ? -17.730 -25.233 13.231 1.00 153.61 164 ARG C CA 1
ATOM 7335 C C . ARG C 1 184 ? -18.191 -23.923 12.605 1.00 155.21 164 ARG C C 1
ATOM 7336 O O . ARG C 1 184 ? -19.373 -23.573 12.673 1.00 156.45 164 ARG C O 1
ATOM 7344 N N . ILE C 1 185 ? -17.251 -23.206 11.989 1.00 154.55 165 ILE C N 1
ATOM 7345 C CA . ILE C 1 185 ? -17.567 -21.937 11.346 1.00 156.00 165 ILE C CA 1
ATOM 7346 C C . ILE C 1 185 ? -18.347 -22.201 10.065 1.00 156.54 165 ILE C C 1
ATOM 7347 O O . ILE C 1 185 ? -17.989 -23.080 9.270 1.00 155.54 165 ILE C O 1
ATOM 7352 N N . VAL C 1 186 ? -19.426 -21.443 9.858 1.00 158.26 166 VAL C N 1
ATOM 7353 C CA . VAL C 1 186 ? -20.319 -21.686 8.730 1.00 158.56 166 VAL C CA 1
ATOM 7354 C C . VAL C 1 186 ? -20.485 -20.427 7.886 1.00 159.07 166 VAL C C 1
ATOM 7355 O O . VAL C 1 186 ? -20.742 -20.510 6.679 1.00 158.57 166 VAL C O 1
ATOM 7359 N N . ALA C 1 187 ? -20.341 -19.255 8.504 1.00 160.53 167 ALA C N 1
ATOM 7360 C CA . ALA C 1 187 ? -20.537 -17.999 7.793 1.00 162.07 167 ALA C CA 1
ATOM 7361 C C . ALA C 1 187 ? -19.718 -16.901 8.458 1.00 163.37 167 ALA C C 1
ATOM 7362 O O . ALA C 1 187 ? -19.395 -16.973 9.646 1.00 163.73 167 ALA C O 1
ATOM 7364 N N . PHE C 1 188 ? -19.389 -15.878 7.673 1.00 164.10 168 PHE C N 1
ATOM 7365 C CA . PHE C 1 188 ? -18.647 -14.720 8.148 1.00 165.78 168 PHE C CA 1
ATOM 7366 C C . PHE C 1 188 ? -19.444 -13.444 7.899 1.00 168.62 168 PHE C C 1
ATOM 7367 O O . PHE C 1 188 ? -20.409 -13.423 7.131 1.00 168.19 168 PHE C O 1
ATOM 7375 N N . GLN C 1 189 ? -19.012 -12.363 8.558 1.00 171.38 169 GLN C N 1
ATOM 7376 C CA . GLN C 1 189 ? -19.695 -11.072 8.457 1.00 174.37 169 GLN C CA 1
ATOM 7377 C C . GLN C 1 189 ? -18.712 -9.985 8.897 1.00 176.32 169 GLN C C 1
ATOM 7378 O O . GLN C 1 189 ? -18.472 -9.819 10.095 1.00 176.47 169 GLN C O 1
ATOM 7384 N N . GLU C 1 190 ? -18.158 -9.258 7.928 1.00 177.33 170 GLU C N 1
ATOM 7385 C CA . GLU C 1 190 ? -17.198 -8.194 8.207 1.00 178.02 170 GLU C CA 1
ATOM 7386 C C . GLU C 1 190 ? -17.957 -6.903 8.497 1.00 178.92 170 GLU C C 1
ATOM 7387 O O . GLU C 1 190 ? -18.618 -6.350 7.611 1.00 179.40 170 GLU C O 1
ATOM 7393 N N . LYS C 1 191 ? -17.841 -6.420 9.732 1.00 178.98 171 LYS C N 1
ATOM 7394 C CA . LYS C 1 191 ? -18.485 -5.191 10.184 1.00 179.79 171 LYS C CA 1
ATOM 7395 C C . LYS C 1 191 ? -19.960 -5.080 9.780 1.00 181.64 171 LYS C C 1
ATOM 7396 O O . LYS C 1 191 ? -20.332 -4.195 9.005 1.00 181.66 171 LYS C O 1
ATOM 7402 N N . PRO C 1 192 ? -20.823 -5.962 10.286 1.00 182.51 172 PRO C N 1
ATOM 7403 C CA . PRO C 1 192 ? -22.259 -5.831 10.030 1.00 184.72 172 PRO C CA 1
ATOM 7404 C C . PRO C 1 192 ? -22.960 -5.057 11.138 1.00 186.86 172 PRO C C 1
ATOM 7405 O O . PRO C 1 192 ? -22.488 -4.970 12.273 1.00 186.45 172 PRO C O 1
ATOM 7409 N N . SER C 1 193 ? -24.118 -4.499 10.788 1.00 188.65 173 SER C N 1
ATOM 7410 C CA . SER C 1 193 ? -24.866 -3.670 11.724 1.00 189.99 173 SER C CA 1
ATOM 7411 C C . SER C 1 193 ? -25.388 -4.508 12.893 1.00 190.49 173 SER C C 1
ATOM 7412 O O . SER C 1 193 ? -25.209 -5.728 12.958 1.00 190.11 173 SER C O 1
ATOM 7415 N N . VAL C 1 194 ? -26.050 -3.829 13.835 1.00 191.29 174 VAL C N 1
ATOM 7416 C CA . VAL C 1 194 ? -26.498 -4.488 15.059 1.00 191.80 174 VAL C CA 1
ATOM 7417 C C . VAL C 1 194 ? -27.580 -5.521 14.766 1.00 191.91 174 VAL C C 1
ATOM 7418 O O . VAL C 1 194 ? -27.562 -6.630 15.313 1.00 191.44 174 VAL C O 1
ATOM 7422 N N . GLU C 1 195 ? -28.535 -5.182 13.900 1.00 192.32 175 GLU C N 1
ATOM 7423 C CA . GLU C 1 195 ? -29.594 -6.124 13.548 1.00 192.46 175 GLU C CA 1
ATOM 7424 C C . GLU C 1 195 ? -29.133 -7.141 12.511 1.00 191.72 175 GLU C C 1
ATOM 7425 O O . GLU C 1 195 ? -29.551 -8.304 12.549 1.00 191.36 175 GLU C O 1
ATOM 7431 N N . GLU C 1 196 ? -28.274 -6.721 11.579 1.00 191.45 176 GLU C N 1
ATOM 7432 C CA . GLU C 1 196 ? -27.829 -7.613 10.514 1.00 190.78 176 GLU C CA 1
ATOM 7433 C C . GLU C 1 196 ? -26.974 -8.754 11.049 1.00 189.28 176 GLU C C 1
ATOM 7434 O O . GLU C 1 196 ? -27.021 -9.865 10.507 1.00 188.28 176 GLU C O 1
ATOM 7440 N N . ALA C 1 197 ? -26.183 -8.501 12.089 1.00 189.09 177 ALA C N 1
ATOM 7441 C CA . ALA C 1 197 ? -25.303 -9.529 12.627 1.00 187.51 177 ALA C CA 1
ATOM 7442 C C . ALA C 1 197 ? -26.118 -10.712 13.135 1.00 186.74 177 ALA C C 1
ATOM 7443 O O . ALA C 1 197 ? -27.193 -10.547 13.717 1.00 187.43 177 ALA C O 1
ATOM 7445 N N . LEU C 1 198 ? -25.595 -11.916 12.909 1.00 184.89 178 LEU C N 1
ATOM 7446 C CA . LEU C 1 198 ? -26.291 -13.135 13.302 1.00 183.92 178 LEU C CA 1
ATOM 7447 C C . LEU C 1 198 ? -25.856 -13.644 14.667 1.00 182.61 178 LEU C C 1
ATOM 7448 O O . LEU C 1 198 ? -26.650 -14.293 15.359 1.00 182.63 178 LEU C O 1
ATOM 7453 N N . SER C 1 199 ? -24.619 -13.372 15.069 1.00 181.61 179 SER C N 1
ATOM 7454 C CA . SER C 1 199 ? -24.105 -13.760 16.373 1.00 179.60 179 SER C CA 1
ATOM 7455 C C . SER C 1 199 ? -23.374 -12.571 16.987 1.00 179.00 179 SER C C 1
ATOM 7456 O O . SER C 1 199 ? -23.293 -11.491 16.394 1.00 180.37 179 SER C O 1
ATOM 7459 N N . ASN C 1 200 ? -22.845 -12.770 18.193 1.00 177.24 180 ASN C N 1
ATOM 7460 C CA . ASN C 1 200 ? -22.063 -11.749 18.881 1.00 176.19 180 ASN C CA 1
ATOM 7461 C C . ASN C 1 200 ? -20.679 -12.269 19.259 1.00 173.98 180 ASN C C 1
ATOM 7462 O O . ASN C 1 200 ? -20.122 -11.893 20.293 1.00 173.31 180 ASN C O 1
ATOM 7467 N N . HIS C 1 201 ? -20.114 -13.133 18.420 1.00 172.86 181 HIS C N 1
ATOM 7468 C CA . HIS C 1 201 ? -18.766 -13.657 18.593 1.00 169.96 181 HIS C CA 1
ATOM 7469 C C . HIS C 1 201 ? -17.890 -13.081 17.488 1.00 167.84 181 HIS C C 1
ATOM 7470 O O . HIS C 1 201 ? -18.202 -13.238 16.302 1.00 168.77 181 HIS C O 1
ATOM 7477 N N . ILE C 1 202 ? -16.802 -12.420 17.873 1.00 165.40 182 ILE C N 1
ATOM 7478 C CA . ILE C 1 202 ? -15.977 -11.673 16.933 1.00 164.30 182 ILE C CA 1
ATOM 7479 C C . ILE C 1 202 ? -14.619 -12.344 16.787 1.00 159.91 182 ILE C C 1
ATOM 7480 O O . ILE C 1 202 ? -14.117 -13.000 17.707 1.00 158.29 182 ILE C O 1
ATOM 7485 N N . ASN C 1 203 ? -14.028 -12.176 15.606 1.00 158.55 183 ASN C N 1
ATOM 7486 C CA . ASN C 1 203 ? -12.667 -12.627 15.345 1.00 153.92 183 ASN C CA 1
ATOM 7487 C C . ASN C 1 203 ? -11.684 -11.662 15.997 1.00 151.96 183 ASN C C 1
ATOM 7488 O O . ASN C 1 203 ? -11.652 -10.475 15.655 1.00 152.56 183 ASN C O 1
ATOM 7493 N N . THR C 1 204 ? -10.887 -12.167 16.935 1.00 149.76 184 THR C N 1
ATOM 7494 C CA . THR C 1 204 ? -9.917 -11.360 17.662 1.00 147.84 184 THR C CA 1
ATOM 7495 C C . THR C 1 204 ? -8.524 -11.403 17.047 1.00 145.39 184 THR C C 1
ATOM 7496 O O . THR C 1 204 ? -7.582 -10.869 17.642 1.00 144.18 184 THR C O 1
ATOM 7500 N N . GLY C 1 205 ? -8.370 -12.020 15.878 1.00 145.13 185 GLY C N 1
ATOM 7501 C CA . GLY C 1 205 ? -7.062 -12.117 15.258 1.00 142.54 185 GLY C CA 1
ATOM 7502 C C . GLY C 1 205 ? -6.110 -13.068 15.947 1.00 139.91 185 GLY C C 1
ATOM 7503 O O . GLY C 1 205 ? -4.893 -12.864 15.892 1.00 136.42 185 GLY C O 1
ATOM 7504 N N . ILE C 1 206 ? -6.630 -14.102 16.597 1.00 140.47 186 ILE C N 1
ATOM 7505 C CA . ILE C 1 206 ? -5.818 -15.090 17.305 1.00 138.53 186 ILE C CA 1
ATOM 7506 C C . ILE C 1 206 ? -6.148 -16.443 16.686 1.00 138.05 186 ILE C C 1
ATOM 7507 O O . ILE C 1 206 ? -7.104 -17.115 17.083 1.00 139.73 186 ILE C O 1
ATOM 7512 N N . TYR C 1 207 ? -5.354 -16.854 15.702 1.00 136.44 187 TYR C N 1
ATOM 7513 C CA . TYR C 1 207 ? -5.597 -18.080 14.957 1.00 136.20 187 TYR C CA 1
ATOM 7514 C C . TYR C 1 207 ? -4.610 -19.163 15.373 1.00 134.37 187 TYR C C 1
ATOM 7515 O O . TYR C 1 207 ? -3.503 -18.876 15.839 1.00 132.74 187 TYR C O 1
ATOM 7524 N N . ILE C 1 208 ? -5.026 -20.415 15.198 1.00 135.48 188 ILE C N 1
ATOM 7525 C CA . ILE C 1 208 ? -4.203 -21.586 15.483 1.00 134.65 188 ILE C CA 1
ATOM 7526 C C . ILE C 1 208 ? -4.241 -22.474 14.248 1.00 134.68 188 ILE C C 1
ATOM 7527 O O . ILE C 1 208 ? -5.295 -23.027 13.911 1.00 135.97 188 ILE C O 1
ATOM 7532 N N . PHE C 1 209 ? -3.104 -22.612 13.575 1.00 133.14 189 PHE C N 1
ATOM 7533 C CA . PHE C 1 209 ? -3.040 -23.280 12.286 1.00 132.70 189 PHE C CA 1
ATOM 7534 C C . PHE C 1 209 ? -2.246 -24.576 12.376 1.00 131.85 189 PHE C C 1
ATOM 7535 O O . PHE C 1 209 ? -1.276 -24.684 13.131 1.00 130.92 189 PHE C O 1
ATOM 7543 N N . GLU C 1 210 ? -2.674 -25.561 11.589 1.00 132.58 190 GLU C N 1
ATOM 7544 C CA . GLU C 1 210 ? -1.947 -26.762 11.204 1.00 131.67 190 GLU C CA 1
ATOM 7545 C C . GLU C 1 210 ? -1.107 -26.474 9.963 1.00 130.95 190 GLU C C 1
ATOM 7546 O O . GLU C 1 210 ? -1.536 -25.711 9.094 1.00 130.96 190 GLU C O 1
ATOM 7552 N N . PRO C 1 211 ? 0.091 -27.051 9.842 1.00 130.28 191 PRO C N 1
ATOM 7553 C CA . PRO C 1 211 ? 0.929 -26.764 8.663 1.00 129.69 191 PRO C CA 1
ATOM 7554 C C . PRO C 1 211 ? 0.268 -27.106 7.333 1.00 130.47 191 PRO C C 1
ATOM 7555 O O . PRO C 1 211 ? 0.800 -26.721 6.284 1.00 130.29 191 PRO C O 1
ATOM 7559 N N . GLU C 1 212 ? -0.866 -27.811 7.340 1.00 130.86 192 GLU C N 1
ATOM 7560 C CA . GLU C 1 212 ? -1.564 -28.140 6.104 1.00 131.30 192 GLU C CA 1
ATOM 7561 C C . GLU C 1 212 ? -2.384 -26.978 5.554 1.00 131.53 192 GLU C C 1
ATOM 7562 O O . GLU C 1 212 ? -2.677 -26.964 4.354 1.00 131.78 192 GLU C O 1
ATOM 7568 N N . VAL C 1 213 ? -2.763 -26.010 6.393 1.00 131.50 193 VAL C N 1
ATOM 7569 C CA . VAL C 1 213 ? -3.552 -24.882 5.908 1.00 131.77 193 VAL C CA 1
ATOM 7570 C C . VAL C 1 213 ? -2.729 -23.994 4.985 1.00 131.53 193 VAL C C 1
ATOM 7571 O O . VAL C 1 213 ? -3.292 -23.282 4.146 1.00 132.04 193 VAL C O 1
ATOM 7575 N N . ILE C 1 214 ? -1.401 -24.028 5.114 1.00 130.80 194 ILE C N 1
ATOM 7576 C CA . ILE C 1 214 ? -0.524 -23.221 4.274 1.00 130.46 194 ILE C CA 1
ATOM 7577 C C . ILE C 1 214 ? -0.567 -23.651 2.815 1.00 130.88 194 ILE C C 1
ATOM 7578 O O . ILE C 1 214 ? -0.085 -22.918 1.944 1.00 130.57 194 ILE C O 1
ATOM 7583 N N . ASP C 1 215 ? -1.150 -24.817 2.525 1.00 131.39 195 ASP C N 1
ATOM 7584 C CA . ASP C 1 215 ? -1.315 -25.241 1.139 1.00 131.54 195 ASP C CA 1
ATOM 7585 C C . ASP C 1 215 ? -2.350 -24.384 0.421 1.00 131.96 195 ASP C C 1
ATOM 7586 O O . ASP C 1 215 ? -2.200 -24.088 -0.771 1.00 131.97 195 ASP C O 1
ATOM 7591 N N . TYR C 1 216 ? -3.407 -23.977 1.127 1.00 132.32 196 TYR C N 1
ATOM 7592 C CA . TYR C 1 216 ? -4.455 -23.162 0.524 1.00 132.85 196 TYR C CA 1
ATOM 7593 C C . TYR C 1 216 ? -4.000 -21.742 0.216 1.00 132.47 196 TYR C C 1
ATOM 7594 O O . TYR C 1 216 ? -4.750 -20.998 -0.425 1.00 132.87 196 TYR C O 1
ATOM 7603 N N . ILE C 1 217 ? -2.807 -21.349 0.651 1.00 131.90 197 ILE C N 1
ATOM 7604 C CA . ILE C 1 217 ? -2.282 -20.015 0.370 1.00 131.71 197 ILE C CA 1
ATOM 7605 C C . ILE C 1 217 ? -1.403 -20.092 -0.873 1.00 131.50 197 ILE C C 1
ATOM 7606 O O . ILE C 1 217 ? -0.485 -20.922 -0.930 1.00 131.10 197 ILE C O 1
ATOM 7611 N N . PRO C 1 218 ? -1.644 -19.260 -1.880 1.00 132.17 198 PRO C N 1
ATOM 7612 C CA . PRO C 1 218 ? -0.828 -19.305 -3.095 1.00 132.55 198 PRO C CA 1
ATOM 7613 C C . PRO C 1 218 ? 0.523 -18.632 -2.901 1.00 132.12 198 PRO C C 1
ATOM 7614 O O . PRO C 1 218 ? 0.705 -17.760 -2.050 1.00 132.25 198 PRO C O 1
ATOM 7618 N N . SER C 1 219 ? 1.479 -19.059 -3.720 1.00 131.79 199 SER C N 1
ATOM 7619 C CA . SER C 1 219 ? 2.827 -18.514 -3.676 1.00 131.92 199 SER C CA 1
ATOM 7620 C C . SER C 1 219 ? 2.920 -17.252 -4.524 1.00 133.11 199 SER C C 1
ATOM 7621 O O . SER C 1 219 ? 2.177 -17.077 -5.495 1.00 134.44 199 SER C O 1
ATOM 7624 N N . ASN C 1 220 ? 3.850 -16.373 -4.145 1.00 133.21 200 ASN C N 1
ATOM 7625 C CA . ASN C 1 220 ? 4.127 -15.137 -4.882 1.00 133.85 200 ASN C CA 1
ATOM 7626 C C . ASN C 1 220 ? 2.863 -14.299 -5.068 1.00 134.55 200 ASN C C 1
ATOM 7627 O O . ASN C 1 220 ? 2.645 -13.689 -6.116 1.00 135.00 200 ASN C O 1
ATOM 7632 N N . GLN C 1 221 ? 2.020 -14.268 -4.037 1.00 134.42 201 GLN C N 1
ATOM 7633 C CA . GLN C 1 221 ? 0.759 -13.543 -4.095 1.00 135.18 201 GLN C CA 1
ATOM 7634 C C . GLN C 1 221 ? 0.479 -12.886 -2.753 1.00 132.96 201 GLN C C 1
ATOM 7635 O O . GLN C 1 221 ? 0.718 -13.483 -1.700 1.00 132.12 201 GLN C O 1
ATOM 7641 N N . GLU C 1 222 ? -0.032 -11.658 -2.797 1.00 131.68 202 GLU C N 1
ATOM 7642 C CA . GLU C 1 222 ? -0.590 -11.043 -1.601 1.00 129.99 202 GLU C CA 1
ATOM 7643 C C . GLU C 1 222 ? -1.922 -11.705 -1.267 1.00 130.59 202 GLU C C 1
ATOM 7644 O O . GLU C 1 222 ? -2.761 -11.912 -2.149 1.00 131.36 202 GLU C O 1
ATOM 7650 N N . TYR C 1 223 ? -2.118 -12.039 0.007 1.00 130.47 203 TYR C N 1
ATOM 7651 C CA . TYR C 1 223 ? -3.261 -12.855 0.396 1.00 131.29 203 TYR C CA 1
ATOM 7652 C C . TYR C 1 223 ? -3.550 -12.622 1.872 1.00 130.94 203 TYR C C 1
ATOM 7653 O O . TYR C 1 223 ? -2.642 -12.728 2.703 1.00 129.86 203 TYR C O 1
ATOM 7662 N N . ASP C 1 224 ? -4.798 -12.288 2.192 1.00 131.89 204 ASP C N 1
ATOM 7663 C CA . ASP C 1 224 ? -5.219 -12.004 3.557 1.00 132.25 204 ASP C CA 1
ATOM 7664 C C . ASP C 1 224 ? -5.852 -13.237 4.199 1.00 133.46 204 ASP C C 1
ATOM 7665 O O . ASP C 1 224 ? -6.354 -14.135 3.519 1.00 133.99 204 ASP C O 1
ATOM 7670 N N . ILE C 1 225 ? -5.824 -13.264 5.533 1.00 133.27 205 ILE C N 1
ATOM 7671 C CA . ILE C 1 225 ? -6.354 -14.404 6.279 1.00 134.22 205 ILE C CA 1
ATOM 7672 C C . ILE C 1 225 ? -7.876 -14.345 6.361 1.00 136.05 205 ILE C C 1
ATOM 7673 O O . ILE C 1 225 ? -8.574 -15.283 5.958 1.00 137.09 205 ILE C O 1
ATOM 7678 N N . GLY C 1 226 ? -8.412 -13.237 6.880 1.00 135.82 206 GLY C N 1
ATOM 7679 C CA . GLY C 1 226 ? -9.823 -13.195 7.223 1.00 136.66 206 GLY C CA 1
ATOM 7680 C C . GLY C 1 226 ? -10.763 -12.988 6.056 1.00 137.01 206 GLY C C 1
ATOM 7681 O O . GLY C 1 226 ? -11.922 -13.409 6.115 1.00 138.34 206 GLY C O 1
ATOM 7682 N N . SER C 1 227 ? -10.295 -12.345 4.988 1.00 136.36 207 SER C N 1
ATOM 7683 C CA . SER C 1 227 ? -11.153 -12.028 3.855 1.00 136.39 207 SER C CA 1
ATOM 7684 C C . SER C 1 227 ? -10.996 -12.994 2.688 1.00 136.43 207 SER C C 1
ATOM 7685 O O . SER C 1 227 ? -11.849 -13.001 1.795 1.00 136.52 207 SER C O 1
ATOM 7688 N N . GLN C 1 228 ? -9.938 -13.804 2.671 1.00 136.40 208 GLN C N 1
ATOM 7689 C CA . GLN C 1 228 ? -9.688 -14.687 1.538 1.00 136.47 208 GLN C CA 1
ATOM 7690 C C . GLN C 1 228 ? -9.462 -16.131 1.971 1.00 137.71 208 GLN C C 1
ATOM 7691 O O . GLN C 1 228 ? -10.139 -17.041 1.483 1.00 138.61 208 GLN C O 1
ATOM 7697 N N . LEU C 1 229 ? -8.513 -16.352 2.885 1.00 137.16 209 LEU C N 1
ATOM 7698 C CA . LEU C 1 229 ? -8.183 -17.716 3.289 1.00 137.65 209 LEU C CA 1
ATOM 7699 C C . LEU C 1 229 ? -9.320 -18.362 4.070 1.00 139.43 209 LEU C C 1
ATOM 7700 O O . LEU C 1 229 ? -9.613 -19.548 3.883 1.00 140.15 209 LEU C O 1
ATOM 7705 N N . PHE C 1 230 ? -9.968 -17.604 4.947 1.00 139.54 210 PHE C N 1
ATOM 7706 C CA . PHE C 1 230 ? -11.023 -18.157 5.787 1.00 140.56 210 PHE C CA 1
ATOM 7707 C C . PHE C 1 230 ? -12.298 -18.410 4.985 1.00 141.57 210 PHE C C 1
ATOM 7708 O O . PHE C 1 230 ? -12.966 -19.427 5.214 1.00 142.47 210 PHE C O 1
ATOM 7716 N N . PRO C 1 231 ? -12.687 -17.528 4.053 1.00 140.73 211 PRO C N 1
ATOM 7717 C CA . PRO C 1 231 ? -13.743 -17.923 3.106 1.00 141.29 211 PRO C CA 1
ATOM 7718 C C . PRO C 1 231 ? -13.381 -19.142 2.275 1.00 142.25 211 PRO C C 1
ATOM 7719 O O . PRO C 1 231 ? -14.247 -19.986 2.012 1.00 143.09 211 PRO C O 1
ATOM 7723 N N . LYS C 1 232 ? -12.121 -19.249 1.840 1.00 141.89 212 LYS C N 1
ATOM 7724 C CA . LYS C 1 232 ? -11.684 -20.426 1.093 1.00 142.67 212 LYS C CA 1
ATOM 7725 C C . LYS C 1 232 ? -11.893 -21.704 1.897 1.00 143.19 212 LYS C C 1
ATOM 7726 O O . LYS C 1 232 ? -12.228 -22.753 1.334 1.00 143.91 212 LYS C O 1
ATOM 7732 N N . LEU C 1 233 ? -11.698 -21.637 3.215 1.00 143.06 213 LEU C N 1
ATOM 7733 C CA . LEU C 1 233 ? -11.845 -22.824 4.049 1.00 143.63 213 LEU C CA 1
ATOM 7734 C C . LEU C 1 233 ? -13.308 -23.183 4.265 1.00 144.47 213 LEU C C 1
ATOM 7735 O O . LEU C 1 233 ? -13.637 -24.365 4.417 1.00 144.91 213 LEU C O 1
ATOM 7740 N N . VAL C 1 234 ? -14.194 -22.186 4.283 1.00 144.53 214 VAL C N 1
ATOM 7741 C CA . VAL C 1 234 ? -15.617 -22.459 4.454 1.00 145.08 214 VAL C CA 1
ATOM 7742 C C . VAL C 1 234 ? -16.186 -23.095 3.192 1.00 145.30 214 VAL C C 1
ATOM 7743 O O . VAL C 1 234 ? -17.004 -24.021 3.259 1.00 145.37 214 VAL C O 1
ATOM 7747 N N . GLU C 1 235 ? -15.762 -22.611 2.022 1.00 145.15 215 GLU C N 1
ATOM 7748 C CA . GLU C 1 235 ? -16.249 -23.165 0.763 1.00 145.82 215 GLU C CA 1
ATOM 7749 C C . GLU C 1 235 ? -15.805 -24.612 0.588 1.00 145.80 215 GLU C C 1
ATOM 7750 O O . GLU C 1 235 ? -16.625 -25.497 0.314 1.00 146.03 215 GLU C O 1
ATOM 7756 N N . MET C 1 236 ? -14.506 -24.873 0.743 1.00 145.57 216 MET C N 1
ATOM 7757 C CA . MET C 1 236 ? -13.965 -26.212 0.538 1.00 145.47 216 MET C CA 1
ATOM 7758 C C . MET C 1 236 ? -14.327 -27.188 1.651 1.00 145.49 216 MET C C 1
ATOM 7759 O O . MET C 1 236 ? -13.976 -28.368 1.545 1.00 145.49 216 MET C O 1
ATOM 7764 N N . GLY C 1 237 ? -15.011 -26.739 2.701 1.00 145.35 217 GLY C N 1
ATOM 7765 C CA . GLY C 1 237 ? -15.440 -27.626 3.766 1.00 145.52 217 GLY C CA 1
ATOM 7766 C C . GLY C 1 237 ? -14.302 -28.265 4.534 1.00 145.64 217 GLY C C 1
ATOM 7767 O O . GLY C 1 237 ? -14.281 -29.484 4.730 1.00 145.65 217 GLY C O 1
ATOM 7768 N N . ALA C 1 238 ? -13.349 -27.452 4.974 1.00 145.43 218 ALA C N 1
ATOM 7769 C CA . ALA C 1 238 ? -12.219 -27.924 5.756 1.00 145.13 218 ALA C CA 1
ATOM 7770 C C . ALA C 1 238 ? -12.574 -27.960 7.236 1.00 145.27 218 ALA C C 1
ATOM 7771 O O . ALA C 1 238 ? -13.509 -27.285 7.678 1.00 145.77 218 ALA C O 1
ATOM 7773 N N . PRO C 1 239 ? -11.849 -28.752 8.038 1.00 144.81 219 PRO C N 1
ATOM 7774 C CA . PRO C 1 239 ? -12.078 -28.728 9.491 1.00 145.12 219 PRO C CA 1
ATOM 7775 C C . PRO C 1 239 ? -11.761 -27.373 10.107 1.00 144.60 219 PRO C C 1
ATOM 7776 O O . PRO C 1 239 ? -10.718 -27.200 10.745 1.00 143.60 219 PRO C O 1
ATOM 7780 N N . PHE C 1 240 ? -12.657 -26.406 9.916 1.00 145.67 220 PHE C N 1
ATOM 7781 C CA . PHE C 1 240 ? -12.450 -25.028 10.347 1.00 145.52 220 PHE C CA 1
ATOM 7782 C C . PHE C 1 240 ? -13.369 -24.763 11.535 1.00 147.24 220 PHE C C 1
ATOM 7783 O O . PHE C 1 240 ? -14.594 -24.721 11.380 1.00 148.86 220 PHE C O 1
ATOM 7791 N N . TYR C 1 241 ? -12.778 -24.582 12.713 1.00 147.06 221 TYR C N 1
ATOM 7792 C CA . TYR C 1 241 ? -13.516 -24.515 13.966 1.00 148.04 221 TYR C CA 1
ATOM 7793 C C . TYR C 1 241 ? -13.201 -23.221 14.708 1.00 147.21 221 TYR C C 1
ATOM 7794 O O . TYR C 1 241 ? -12.227 -22.526 14.405 1.00 145.99 221 TYR C O 1
ATOM 7803 N N . GLY C 1 242 ? -14.048 -22.900 15.685 1.00 148.09 222 GLY C N 1
ATOM 7804 C CA . GLY C 1 242 ? -13.892 -21.686 16.463 1.00 147.98 222 GLY C CA 1
ATOM 7805 C C . GLY C 1 242 ? -14.059 -21.875 17.959 1.00 147.63 222 GLY C C 1
ATOM 7806 O O . GLY C 1 242 ? -14.996 -22.543 18.405 1.00 148.35 222 GLY C O 1
ATOM 7807 N N . LEU C 1 243 ? -13.154 -21.293 18.745 1.00 147.03 223 LEU C N 1
ATOM 7808 C CA . LEU C 1 243 ? -13.193 -21.385 20.197 1.00 147.08 223 LEU C CA 1
ATOM 7809 C C . LEU C 1 243 ? -13.412 -20.004 20.806 1.00 148.23 223 LEU C C 1
ATOM 7810 O O . LEU C 1 243 ? -13.096 -18.976 20.201 1.00 148.94 223 LEU C O 1
ATOM 7815 N N . ALA C 1 244 ? -13.971 -19.990 22.016 1.00 148.09 224 ALA C N 1
ATOM 7816 C CA . ALA C 1 244 ? -14.291 -18.758 22.722 1.00 148.50 224 ALA C CA 1
ATOM 7817 C C . ALA C 1 244 ? -13.959 -18.916 24.201 1.00 147.84 224 ALA C C 1
ATOM 7818 O O . ALA C 1 244 ? -13.728 -20.026 24.690 1.00 147.50 224 ALA C O 1
ATOM 7820 N N . MET C 1 245 ? -13.984 -17.777 24.908 1.00 147.63 225 MET C N 1
ATOM 7821 C CA . MET C 1 245 ? -13.756 -17.636 26.348 1.00 146.68 225 MET C CA 1
ATOM 7822 C C . MET C 1 245 ? -13.405 -16.195 26.698 1.00 145.35 225 MET C C 1
ATOM 7823 O O . MET C 1 245 ? -12.809 -15.477 25.888 1.00 145.24 225 MET C O 1
ATOM 7828 N N . ASP C 1 246 ? -13.779 -15.769 27.903 1.00 144.74 226 ASP C N 1
ATOM 7829 C CA . ASP C 1 246 ? -13.489 -14.417 28.361 1.00 143.66 226 ASP C CA 1
ATOM 7830 C C . ASP C 1 246 ? -11.992 -14.256 28.602 1.00 143.05 226 ASP C C 1
ATOM 7831 O O . ASP C 1 246 ? -11.369 -15.080 29.279 1.00 143.30 226 ASP C O 1
ATOM 7836 N N . PHE C 1 247 ? -11.417 -13.188 28.056 1.00 142.22 227 PHE C N 1
ATOM 7837 C CA . PHE C 1 247 ? -10.012 -12.884 28.283 1.00 140.83 227 PHE C CA 1
ATOM 7838 C C . PHE C 1 247 ? -9.762 -11.423 27.946 1.00 140.00 227 PHE C C 1
ATOM 7839 O O . PHE C 1 247 ? -10.443 -10.843 27.097 1.00 141.02 227 PHE C O 1
ATOM 7847 N N . GLU C 1 248 ? -8.780 -10.838 28.629 1.00 138.68 228 GLU C N 1
ATOM 7848 C CA . GLU C 1 248 ? -8.433 -9.440 28.409 1.00 138.16 228 GLU C CA 1
ATOM 7849 C C . GLU C 1 248 ? -7.928 -9.238 26.986 1.00 137.81 228 GLU C C 1
ATOM 7850 O O . GLU C 1 248 ? -6.953 -9.870 26.565 1.00 137.01 228 GLU C O 1
ATOM 7856 N N . TRP C 1 249 ? -8.597 -8.355 26.248 1.00 138.52 229 TRP C N 1
ATOM 7857 C CA . TRP C 1 249 ? -8.256 -8.074 24.857 1.00 139.08 229 TRP C CA 1
ATOM 7858 C C . TRP C 1 249 ? -8.286 -6.565 24.668 1.00 138.13 229 TRP C C 1
ATOM 7859 O O . TRP C 1 249 ? -9.364 -5.967 24.600 1.00 138.58 229 TRP C O 1
ATOM 7870 N N . ILE C 1 250 ? -7.110 -5.954 24.583 1.00 136.67 230 ILE C N 1
ATOM 7871 C CA . ILE C 1 250 ? -6.973 -4.512 24.415 1.00 135.30 230 ILE C CA 1
ATOM 7872 C C . ILE C 1 250 ? -6.521 -4.267 22.982 1.00 134.66 230 ILE C C 1
ATOM 7873 O O . ILE C 1 250 ? -5.332 -4.381 22.665 1.00 133.10 230 ILE C O 1
ATOM 7878 N N . ASP C 1 251 ? -7.466 -3.925 22.112 1.00 135.77 231 ASP C N 1
ATOM 7879 C CA . ASP C 1 251 ? -7.165 -3.613 20.720 1.00 134.91 231 ASP C CA 1
ATOM 7880 C C . ASP C 1 251 ? -6.893 -2.120 20.595 1.00 132.52 231 ASP C C 1
ATOM 7881 O O . ASP C 1 251 ? -7.803 -1.299 20.757 1.00 131.80 231 ASP C O 1
ATOM 7886 N N . ILE C 1 252 ? -5.642 -1.766 20.310 1.00 131.30 232 ILE C N 1
ATOM 7887 C CA . ILE C 1 252 ? -5.291 -0.376 20.055 1.00 129.82 232 ILE C CA 1
ATOM 7888 C C . ILE C 1 252 ? -5.615 -0.095 18.595 1.00 129.22 232 ILE C C 1
ATOM 7889 O O . ILE C 1 252 ? -4.801 -0.356 17.701 1.00 128.32 232 ILE C O 1
ATOM 7894 N N . GLY C 1 253 ? -6.817 0.414 18.341 1.00 128.85 233 GLY C N 1
ATOM 7895 C CA . GLY C 1 253 ? -7.250 0.676 16.984 1.00 127.79 233 GLY C CA 1
ATOM 7896 C C . GLY C 1 253 ? -6.733 2.000 16.466 1.00 126.22 233 GLY C C 1
ATOM 7897 O O . GLY C 1 253 ? -5.939 2.038 15.523 1.00 125.67 233 GLY C O 1
ATOM 7898 N N . LYS C 1 254 ? -7.187 3.093 17.069 1.00 125.80 234 LYS C N 1
ATOM 7899 C CA . LYS C 1 254 ? -6.711 4.427 16.745 1.00 124.78 234 LYS C CA 1
ATOM 7900 C C . LYS C 1 254 ? -6.028 5.032 17.966 1.00 123.97 234 LYS C C 1
ATOM 7901 O O . LYS C 1 254 ? -6.036 4.458 19.059 1.00 124.14 234 LYS C O 1
ATOM 7907 N N . VAL C 1 255 ? -5.418 6.196 17.763 1.00 123.50 235 VAL C N 1
ATOM 7908 C CA . VAL C 1 255 ? -4.606 6.861 18.783 1.00 123.12 235 VAL C CA 1
ATOM 7909 C C . VAL C 1 255 ? -5.382 7.075 20.083 1.00 122.84 235 VAL C C 1
ATOM 7910 O O . VAL C 1 255 ? -4.826 6.813 21.161 1.00 122.40 235 VAL C O 1
ATOM 7914 N N . PRO C 1 256 ? -6.640 7.541 20.060 1.00 122.85 236 PRO C N 1
ATOM 7915 C CA . PRO C 1 256 ? -7.373 7.670 21.333 1.00 122.60 236 PRO C CA 1
ATOM 7916 C C . PRO C 1 256 ? -7.510 6.363 22.097 1.00 122.71 236 PRO C C 1
ATOM 7917 O O . PRO C 1 256 ? -7.588 6.387 23.332 1.00 122.50 236 PRO C O 1
ATOM 7921 N N . ASP C 1 257 ? -7.544 5.221 21.403 1.00 123.17 237 ASP C N 1
ATOM 7922 C CA . ASP C 1 257 ? -7.579 3.941 22.104 1.00 123.28 237 ASP C CA 1
ATOM 7923 C C . ASP C 1 257 ? -6.275 3.678 22.846 1.00 122.90 237 ASP C C 1
ATOM 7924 O O . ASP C 1 257 ? -6.284 3.035 23.902 1.00 122.58 237 ASP C O 1
ATOM 7929 N N . TYR C 1 258 ? -5.150 4.160 22.313 1.00 122.79 238 TYR C N 1
ATOM 7930 C CA . TYR C 1 258 ? -3.891 4.055 23.042 1.00 122.18 238 TYR C CA 1
ATOM 7931 C C . TYR C 1 258 ? -3.878 4.995 24.240 1.00 121.50 238 TYR C C 1
ATOM 7932 O O . TYR C 1 258 ? -3.346 4.652 25.302 1.00 121.41 238 TYR C O 1
ATOM 7941 N N . TRP C 1 259 ? -4.448 6.192 24.080 1.00 121.62 239 TRP C N 1
ATOM 7942 C CA . TRP C 1 259 ? -4.595 7.109 25.206 1.00 121.31 239 TRP C CA 1
ATOM 7943 C C . TRP C 1 259 ? -5.455 6.494 26.303 1.00 121.17 239 TRP C C 1
ATOM 7944 O O . TRP C 1 259 ? -5.188 6.684 27.495 1.00 120.80 239 TRP C O 1
ATOM 7955 N N . GLN C 1 260 ? -6.496 5.753 25.915 1.00 121.47 240 GLN C N 1
ATOM 7956 C CA . GLN C 1 260 ? -7.342 5.081 26.896 1.00 121.47 240 GLN C CA 1
ATOM 7957 C C . GLN C 1 260 ? -6.580 3.979 27.622 1.00 121.37 240 GLN C C 1
ATOM 7958 O O . GLN C 1 260 ? -6.756 3.788 28.831 1.00 121.42 240 GLN C O 1
ATOM 7964 N N . ALA C 1 261 ? -5.730 3.244 26.900 1.00 121.29 241 ALA C N 1
ATOM 7965 C CA . ALA C 1 261 ? -5.032 2.111 27.500 1.00 121.23 241 ALA C CA 1
ATOM 7966 C C . ALA C 1 261 ? -4.042 2.562 28.567 1.00 120.84 241 ALA C C 1
ATOM 7967 O O . ALA C 1 261 ? -3.944 1.940 29.631 1.00 120.91 241 ALA C O 1
ATOM 7969 N N . VAL C 1 262 ? -3.294 3.635 28.298 1.00 120.63 242 VAL C N 1
ATOM 7970 C CA . VAL C 1 262 ? -2.315 4.119 29.267 1.00 120.45 242 VAL C CA 1
ATOM 7971 C C . VAL C 1 262 ? -3.007 4.562 30.550 1.00 120.52 242 VAL C C 1
ATOM 7972 O O . VAL C 1 262 ? -2.543 4.267 31.658 1.00 120.57 242 VAL C O 1
ATOM 7976 N N . ARG C 1 263 ? -4.132 5.271 30.422 1.00 120.67 243 ARG C N 1
ATOM 7977 C CA . ARG C 1 263 ? -4.885 5.680 31.603 1.00 120.57 243 ARG C CA 1
ATOM 7978 C C . ARG C 1 263 ? -5.450 4.477 32.346 1.00 120.94 243 ARG C C 1
ATOM 7979 O O . ARG C 1 263 ? -5.412 4.428 33.581 1.00 120.99 243 ARG C O 1
ATOM 7987 N N . GLY C 1 264 ? -5.991 3.504 31.610 1.00 121.17 244 GLY C N 1
ATOM 7988 C CA . GLY C 1 264 ? -6.566 2.333 32.251 1.00 121.64 244 GLY C CA 1
ATOM 7989 C C . GLY C 1 264 ? -5.561 1.560 33.083 1.00 122.18 244 GLY C C 1
ATOM 7990 O O . GLY C 1 264 ? -5.891 1.049 34.156 1.00 122.78 244 GLY C O 1
ATOM 7991 N N . VAL C 1 265 ? -4.322 1.458 32.596 1.00 121.63 245 VAL C N 1
ATOM 7992 C CA . VAL C 1 265 ? -3.276 0.795 33.367 1.00 121.35 245 VAL C CA 1
ATOM 7993 C C . VAL C 1 265 ? -2.970 1.583 34.634 1.00 120.95 245 VAL C C 1
ATOM 7994 O O . VAL C 1 265 ? -2.680 0.998 35.686 1.00 120.88 245 VAL C O 1
ATOM 7998 N N . LEU C 1 266 ? -3.057 2.912 34.569 1.00 120.70 246 LEU C N 1
ATOM 7999 C CA . LEU C 1 266 ? -2.821 3.724 35.756 1.00 120.41 246 LEU C CA 1
ATOM 8000 C C . LEU C 1 266 ? -3.935 3.540 36.777 1.00 120.78 246 LEU C C 1
ATOM 8001 O O . LEU C 1 266 ? -3.682 3.591 37.987 1.00 120.41 246 LEU C O 1
ATOM 8006 N N . ASN C 1 267 ? -5.169 3.334 36.313 1.00 121.23 247 ASN C N 1
ATOM 8007 C CA . ASN C 1 267 ? -6.272 3.051 37.226 1.00 121.85 247 ASN C CA 1
ATOM 8008 C C . ASN C 1 267 ? -6.119 1.674 37.861 1.00 122.43 247 ASN C C 1
ATOM 8009 O O . ASN C 1 267 ? -6.230 1.527 39.084 1.00 122.43 247 ASN C O 1
ATOM 8014 N N . GLY C 1 268 ? -5.859 0.654 37.046 1.00 122.87 248 GLY C N 1
ATOM 8015 C CA . GLY C 1 268 ? -5.948 -0.732 37.479 1.00 123.60 248 GLY C CA 1
ATOM 8016 C C . GLY C 1 268 ? -7.026 -1.530 36.772 1.00 124.78 248 GLY C C 1
ATOM 8017 O O . GLY C 1 268 ? -7.235 -2.701 37.118 1.00 125.52 248 GLY C O 1
ATOM 8018 N N . THR C 1 269 ? -7.715 -0.939 35.795 1.00 124.47 249 THR C N 1
ATOM 8019 C CA . THR C 1 269 ? -8.784 -1.581 35.038 1.00 125.29 249 THR C CA 1
ATOM 8020 C C . THR C 1 269 ? -8.305 -2.679 34.090 1.00 126.23 249 THR C C 1
ATOM 8021 O O . THR C 1 269 ? -9.148 -3.383 33.525 1.00 127.13 249 THR C O 1
ATOM 8025 N N . ILE C 1 270 ? -6.997 -2.846 33.893 1.00 126.13 250 ILE C N 1
ATOM 8026 C CA . ILE C 1 270 ? -6.490 -4.013 33.172 1.00 127.18 250 ILE C CA 1
ATOM 8027 C C . ILE C 1 270 ? -5.979 -5.098 34.124 1.00 127.25 250 ILE C C 1
ATOM 8028 O O . ILE C 1 270 ? -5.932 -6.277 33.735 1.00 127.63 250 ILE C O 1
ATOM 8033 N N .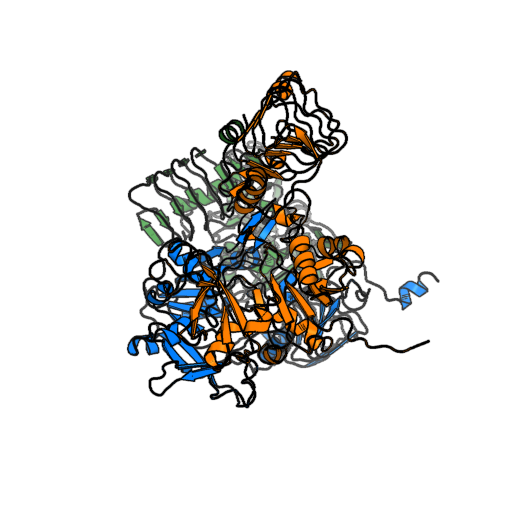 LYS C 1 271 ? -5.639 -4.740 35.363 1.00 127.02 251 LYS C N 1
ATOM 8034 C CA . LYS C 1 271 ? -5.143 -5.615 36.427 1.00 127.30 251 LYS C CA 1
ATOM 8035 C C . LYS C 1 271 ? -3.758 -6.224 36.215 1.00 126.78 251 LYS C C 1
ATOM 8036 O O . LYS C 1 271 ? -2.881 -6.062 37.071 1.00 126.57 251 LYS C O 1
ATOM 8042 N N . ASN C 1 272 ? -3.533 -6.923 35.100 1.00 126.51 252 ASN C N 1
ATOM 8043 C CA . ASN C 1 272 ? -2.306 -7.709 34.988 1.00 126.32 252 ASN C CA 1
ATOM 8044 C C . ASN C 1 272 ? -1.077 -6.891 34.604 1.00 125.51 252 ASN C C 1
ATOM 8045 O O . ASN C 1 272 ? 0.040 -7.412 34.699 1.00 124.66 252 ASN C O 1
ATOM 8050 N N . VAL C 1 273 ? -1.243 -5.641 34.185 1.00 125.20 253 VAL C N 1
ATOM 8051 C CA . VAL C 1 273 ? -0.131 -4.840 33.682 1.00 123.83 253 VAL C CA 1
ATOM 8052 C C . VAL C 1 273 ? 0.521 -4.108 34.846 1.00 122.37 253 VAL C C 1
ATOM 8053 O O . VAL C 1 273 ? -0.164 -3.472 35.657 1.00 122.07 253 VAL C O 1
ATOM 8057 N N . SER C 1 274 ? 1.845 -4.194 34.927 1.00 121.38 254 SER C N 1
ATOM 8058 C CA . SER C 1 274 ? 2.587 -3.508 35.971 1.00 120.35 254 SER C CA 1
ATOM 8059 C C . SER C 1 274 ? 2.818 -2.045 35.603 1.00 119.10 254 SER C C 1
ATOM 8060 O O . SER C 1 274 ? 2.712 -1.639 34.443 1.00 119.17 254 SER C O 1
ATOM 8063 N N . ILE C 1 275 ? 3.141 -1.256 36.616 1.00 118.09 255 ILE C N 1
ATOM 8064 C CA . ILE C 1 275 ? 3.451 0.164 36.468 1.00 116.81 255 ILE C CA 1
ATOM 8065 C C . ILE C 1 275 ? 4.919 0.357 36.823 1.00 116.01 255 ILE C C 1
ATOM 8066 O O . ILE C 1 275 ? 5.348 -0.098 37.889 1.00 116.10 255 ILE C O 1
ATOM 8071 N N . PRO C 1 276 ? 5.715 1.014 35.977 1.00 115.13 256 PRO C N 1
ATOM 8072 C CA . PRO C 1 276 ? 7.153 1.127 36.262 1.00 114.60 256 PRO C CA 1
ATOM 8073 C C . PRO C 1 276 ? 7.464 2.050 37.428 1.00 114.24 256 PRO C C 1
ATOM 8074 O O . PRO C 1 276 ? 6.560 2.622 38.045 1.00 114.16 256 PRO C O 1
ATOM 8078 N N . GLY C 1 277 ? 8.752 2.199 37.731 1.00 113.95 257 GLY C N 1
ATOM 8079 C CA . GLY C 1 277 ? 9.174 2.961 38.886 1.00 113.43 257 GLY C CA 1
ATOM 8080 C C . GLY C 1 277 ? 8.729 2.306 40.185 1.00 114.04 257 GLY C C 1
ATOM 8081 O O . GLY C 1 277 ? 8.218 1.185 40.221 1.00 114.44 257 GLY C O 1
ATOM 8082 N N . HIS C 1 278 ? 8.942 3.039 41.273 1.00 113.80 258 HIS C N 1
ATOM 8083 C CA . HIS C 1 278 ? 8.431 2.656 42.578 1.00 114.34 258 HIS C CA 1
ATOM 8084 C C . HIS C 1 278 ? 7.444 3.712 43.054 1.00 114.26 258 HIS C C 1
ATOM 8085 O O . HIS C 1 278 ? 7.538 4.886 42.682 1.00 113.82 258 HIS C O 1
ATOM 8092 N N . GLU C 1 279 ? 6.494 3.284 43.880 1.00 114.26 259 GLU C N 1
ATOM 8093 C CA . GLU C 1 279 ? 5.428 4.165 44.346 1.00 114.08 259 GLU C CA 1
ATOM 8094 C C . GLU C 1 279 ? 5.997 5.121 45.386 1.00 114.10 259 GLU C C 1
ATOM 8095 O O . GLU C 1 279 ? 6.200 4.752 46.544 1.00 114.42 259 GLU C O 1
ATOM 8101 N N . GLN C 1 280 ? 6.262 6.361 44.970 1.00 113.91 260 GLN C N 1
ATOM 8102 C CA . GLN C 1 280 ? 6.767 7.361 45.904 1.00 114.11 260 GLN C CA 1
ATOM 8103 C C . GLN C 1 280 ? 5.694 7.732 46.919 1.00 114.08 260 GLN C C 1
ATOM 8104 O O . GLN C 1 280 ? 5.934 7.719 48.132 1.00 113.86 260 GLN C O 1
ATOM 8110 N N . PHE C 1 281 ? 4.508 8.067 46.436 1.00 114.03 261 PHE C N 1
ATOM 8111 C CA . PHE C 1 281 ? 3.305 8.258 47.228 1.00 113.91 261 PHE C CA 1
ATOM 8112 C C . PHE C 1 281 ? 2.196 7.430 46.599 1.00 114.18 261 PHE C C 1
ATOM 8113 O O . PHE C 1 281 ? 2.276 7.079 45.417 1.00 114.32 261 PHE C O 1
ATOM 8121 N N . PRO C 1 282 ? 1.145 7.087 47.369 1.00 114.26 262 PRO C N 1
ATOM 8122 C CA . PRO C 1 282 ? 0.067 6.246 46.821 1.00 114.34 262 PRO C CA 1
ATOM 8123 C C . PRO C 1 282 ? -0.486 6.737 45.491 1.00 114.43 262 PRO C C 1
ATOM 8124 O O . PRO C 1 282 ? -1.124 7.791 45.415 1.00 114.33 262 PRO C O 1
ATOM 8128 N N . GLY C 1 283 ? -0.239 5.962 44.436 1.00 114.66 263 GLY C N 1
ATOM 8129 C CA . GLY C 1 283 ? -0.661 6.305 43.096 1.00 114.69 263 GLY C CA 1
ATOM 8130 C C . GLY C 1 283 ? 0.289 7.193 42.322 1.00 114.55 263 GLY C C 1
ATOM 8131 O O . GLY C 1 283 ? -0.020 7.550 41.179 1.00 114.91 263 GLY C O 1
ATOM 8132 N N . ILE C 1 284 ? 1.434 7.552 42.890 1.00 114.07 264 ILE C N 1
ATOM 8133 C CA . ILE C 1 284 ? 2.396 8.428 42.229 1.00 113.73 264 ILE C CA 1
ATOM 8134 C C . ILE C 1 284 ? 3.674 7.622 42.041 1.00 113.75 264 ILE C C 1
ATOM 8135 O O . ILE C 1 284 ? 4.458 7.450 42.983 1.00 113.84 264 ILE C O 1
ATOM 8140 N N . TYR C 1 285 ? 3.887 7.120 40.828 1.00 113.67 265 TYR C N 1
ATOM 8141 C CA . TYR C 1 285 ? 5.064 6.328 40.497 1.00 113.38 265 TYR C CA 1
ATOM 8142 C C . TYR C 1 285 ? 6.037 7.204 39.718 1.00 112.90 265 TYR C C 1
ATOM 8143 O O . TYR C 1 285 ? 5.691 7.729 38.655 1.00 112.92 265 TYR C O 1
ATOM 8152 N N . THR C 1 286 ? 7.247 7.357 40.243 1.00 112.45 266 THR C N 1
ATOM 8153 C CA . THR C 1 286 ? 8.276 8.173 39.619 1.00 111.79 266 THR C CA 1
ATOM 8154 C C . THR C 1 286 ? 9.327 7.288 38.964 1.00 111.75 266 THR C C 1
ATOM 8155 O O . THR C 1 286 ? 9.541 6.142 39.369 1.00 112.43 266 THR C O 1
ATOM 8159 N N . GLY C 1 287 ? 9.979 7.834 37.942 1.00 110.95 267 GLY C N 1
ATOM 8160 C CA . GLY C 1 287 ? 11.078 7.146 37.296 1.00 110.06 267 GLY C CA 1
ATOM 8161 C C . GLY C 1 287 ? 12.331 7.152 38.145 1.00 109.07 267 GLY C C 1
ATOM 8162 O O . GLY C 1 287 ? 12.277 6.864 39.345 1.00 109.51 267 GLY C O 1
ATOM 8163 N N . LEU C 1 288 ? 13.468 7.483 37.541 1.00 108.22 268 LEU C N 1
ATOM 8164 C CA . LEU C 1 288 ? 14.743 7.528 38.244 1.00 107.29 268 LEU C CA 1
ATOM 8165 C C . LEU C 1 288 ? 15.274 8.954 38.203 1.00 107.04 268 LEU C C 1
ATOM 8166 O O . LEU C 1 288 ? 15.447 9.525 37.121 1.00 107.29 268 LEU C O 1
ATOM 8171 N N . ASN C 1 289 ? 15.524 9.522 39.384 1.00 107.07 269 ASN C N 1
ATOM 8172 C CA . ASN C 1 289 ? 16.028 10.888 39.536 1.00 107.18 269 ASN C CA 1
ATOM 8173 C C . ASN C 1 289 ? 15.071 11.902 38.906 1.00 107.51 269 ASN C C 1
ATOM 8174 O O . ASN C 1 289 ? 15.415 12.639 37.979 1.00 107.47 269 ASN C O 1
ATOM 8179 N N . VAL C 1 290 ? 13.851 11.922 39.430 1.00 108.11 270 VAL C N 1
ATOM 8180 C CA . VAL C 1 290 ? 12.846 12.901 39.032 1.00 108.65 270 VAL C CA 1
ATOM 8181 C C . VAL C 1 290 ? 13.036 14.152 39.881 1.00 109.07 270 VAL C C 1
ATOM 8182 O O . VAL C 1 290 ? 12.873 14.114 41.106 1.00 109.22 270 VAL C O 1
ATOM 8186 N N . ALA C 1 291 ? 13.381 15.260 39.230 1.00 109.18 271 ALA C N 1
ATOM 8187 C CA . ALA C 1 291 ? 13.632 16.530 39.909 1.00 109.41 271 ALA C CA 1
ATOM 8188 C C . ALA C 1 291 ? 12.304 17.230 40.170 1.00 110.50 271 ALA C C 1
ATOM 8189 O O . ALA C 1 291 ? 11.752 17.891 39.288 1.00 110.79 271 ALA C O 1
ATOM 8191 N N . VAL C 1 292 ? 11.781 17.083 41.385 1.00 111.40 272 VAL C N 1
ATOM 8192 C CA . VAL C 1 292 ? 10.515 17.700 41.760 1.00 112.23 272 VAL C CA 1
ATOM 8193 C C . VAL C 1 292 ? 10.589 18.119 43.222 1.00 112.99 272 VAL C C 1
ATOM 8194 O O . VAL C 1 292 ? 11.277 17.495 44.035 1.00 112.57 272 VAL C O 1
ATOM 8198 N N . ASN C 1 293 ? 9.886 19.201 43.545 1.00 113.62 273 ASN C N 1
ATOM 8199 C CA . ASN C 1 293 ? 9.782 19.725 44.904 1.00 113.93 273 ASN C CA 1
ATOM 8200 C C . ASN C 1 293 ? 8.344 19.453 45.339 1.00 114.24 273 ASN C C 1
ATOM 8201 O O . ASN C 1 293 ? 7.432 20.229 45.050 1.00 114.65 273 ASN C O 1
ATOM 8206 N N . TRP C 1 294 ? 8.154 18.326 46.032 1.00 114.10 274 TRP C N 1
ATOM 8207 C CA . TRP C 1 294 ? 6.818 17.797 46.291 1.00 114.23 274 TRP C CA 1
ATOM 8208 C C . TRP C 1 294 ? 5.919 18.771 47.041 1.00 114.87 274 TRP C C 1
ATOM 8209 O O . TRP C 1 294 ? 4.692 18.655 46.953 1.00 114.78 274 TRP C O 1
ATOM 8220 N N . ASP C 1 295 ? 6.495 19.722 47.777 1.00 115.40 275 ASP C N 1
ATOM 8221 C CA . ASP C 1 295 ? 5.682 20.663 48.540 1.00 115.34 275 ASP C CA 1
ATOM 8222 C C . ASP C 1 295 ? 4.924 21.620 47.627 1.00 115.38 275 ASP C C 1
ATOM 8223 O O . ASP C 1 295 ? 3.721 21.843 47.806 1.00 115.68 275 ASP C O 1
ATOM 8228 N N . LYS C 1 296 ? 5.608 22.189 46.633 1.00 115.05 276 LYS C N 1
ATOM 8229 C CA . LYS C 1 296 ? 5.074 23.296 45.849 1.00 115.22 276 LYS C CA 1
ATOM 8230 C C . LYS C 1 296 ? 4.495 22.848 44.510 1.00 115.37 276 LYS C C 1
ATOM 8231 O O . LYS C 1 296 ? 4.511 23.615 43.541 1.00 115.45 276 LYS C O 1
ATOM 8237 N N . VAL C 1 297 ? 3.979 21.621 44.435 1.00 115.30 277 VAL C N 1
ATOM 8238 C CA . VAL C 1 297 ? 3.340 21.113 43.229 1.00 115.30 277 VAL C CA 1
ATOM 8239 C C . VAL C 1 297 ? 2.031 20.439 43.617 1.00 115.42 277 VAL C C 1
ATOM 8240 O O . VAL C 1 297 ? 1.829 20.030 44.762 1.00 115.53 277 VAL C O 1
ATOM 8244 N N . THR C 1 298 ? 1.135 20.327 42.639 1.00 115.60 278 THR C N 1
ATOM 8245 C CA . THR C 1 298 ? -0.192 19.742 42.830 1.00 115.95 278 THR C CA 1
ATOM 8246 C C . THR C 1 298 ? -0.315 18.512 41.933 1.00 115.87 278 THR C C 1
ATOM 8247 O O . THR C 1 298 ? -0.741 18.610 40.780 1.00 116.03 278 THR C O 1
ATOM 8251 N N . ILE C 1 299 ? 0.057 17.352 42.467 1.00 115.68 279 ILE C N 1
ATOM 8252 C CA . ILE C 1 299 ? 0.005 16.089 41.739 1.00 115.76 279 ILE C CA 1
ATOM 8253 C C . ILE C 1 299 ? -1.067 15.217 42.378 1.00 115.83 279 ILE C C 1
ATOM 8254 O O . ILE C 1 299 ? -1.007 14.927 43.580 1.00 115.90 279 ILE C O 1
ATOM 8259 N N . GLN C 1 300 ? -2.045 14.799 41.577 1.00 115.95 280 GLN C N 1
ATOM 8260 C CA . GLN C 1 300 ? -3.168 13.990 42.040 1.00 116.28 280 GLN C CA 1
ATOM 8261 C C . GLN C 1 300 ? -3.136 12.661 41.296 1.00 116.49 280 GLN C C 1
ATOM 8262 O O . GLN C 1 300 ? -3.378 12.619 40.084 1.00 116.78 280 GLN C O 1
ATOM 8268 N N . GLY C 1 301 ? -2.834 11.583 42.018 1.00 116.26 281 GLY C N 1
ATOM 8269 C CA . GLY C 1 301 ? -2.721 10.268 41.432 1.00 116.23 281 GLY C CA 1
ATOM 8270 C C . GLY C 1 301 ? -3.997 9.805 40.756 1.00 116.64 281 GLY C C 1
ATOM 8271 O O . GLY C 1 301 ? -5.078 10.361 40.971 1.00 116.92 281 GLY C O 1
ATOM 8272 N N . PRO C 1 302 ? -3.895 8.762 39.916 1.00 116.79 282 PRO C N 1
ATOM 8273 C CA . PRO C 1 302 ? -2.652 8.038 39.635 1.00 116.50 282 PRO C CA 1
ATOM 8274 C C . PRO C 1 302 ? -1.813 8.689 38.535 1.00 116.64 282 PRO C C 1
ATOM 8275 O O . PRO C 1 302 ? -2.343 9.046 37.485 1.00 117.08 282 PRO C O 1
ATOM 8279 N N . VAL C 1 303 ? -0.512 8.835 38.776 1.00 116.04 283 VAL C N 1
ATOM 8280 C CA . VAL C 1 303 ? 0.383 9.530 37.855 1.00 115.49 283 VAL C CA 1
ATOM 8281 C C . VAL C 1 303 ? 1.703 8.774 37.786 1.00 114.65 283 VAL C C 1
ATOM 8282 O O . VAL C 1 303 ? 2.248 8.373 38.820 1.00 114.23 283 VAL C O 1
ATOM 8286 N N . TYR C 1 304 ? 2.214 8.579 36.572 1.00 114.59 284 TYR C N 1
ATOM 8287 C CA . TYR C 1 304 ? 3.555 8.054 36.352 1.00 113.76 284 TYR C CA 1
ATOM 8288 C C . TYR C 1 304 ? 4.432 9.147 35.757 1.00 113.18 284 TYR C C 1
ATOM 8289 O O . TYR C 1 304 ? 4.039 9.807 34.789 1.00 113.41 284 TYR C O 1
ATOM 8298 N N . ILE C 1 305 ? 5.617 9.332 36.333 1.00 112.56 285 ILE C N 1
ATOM 8299 C CA . ILE C 1 305 ? 6.561 10.356 35.899 1.00 112.16 285 ILE C CA 1
ATOM 8300 C C . ILE C 1 305 ? 7.868 9.660 35.546 1.00 111.71 285 ILE C C 1
ATOM 8301 O O . ILE C 1 305 ? 8.540 9.104 36.424 1.00 111.56 285 ILE C O 1
ATOM 8306 N N . GLY C 1 306 ? 8.226 9.685 34.264 1.00 111.50 286 GLY C N 1
ATOM 8307 C CA . GLY C 1 306 ? 9.471 9.081 33.832 1.00 110.92 286 GLY C CA 1
ATOM 8308 C C . GLY C 1 306 ? 10.686 9.754 34.442 1.00 110.10 286 GLY C C 1
ATOM 8309 O O . GLY C 1 306 ? 10.626 10.865 34.972 1.00 109.97 286 GLY C O 1
ATOM 8310 N N . GLY C 1 307 ? 11.814 9.051 34.363 1.00 109.43 287 GLY C N 1
ATOM 8311 C CA . GLY C 1 307 ? 13.034 9.545 34.965 1.00 108.80 287 GLY C CA 1
ATOM 8312 C C . GLY C 1 307 ? 13.585 10.773 34.264 1.00 108.52 287 GLY C C 1
ATOM 8313 O O . GLY C 1 307 ? 13.269 11.069 33.111 1.00 108.84 287 GLY C O 1
ATOM 8314 N N . MET C 1 308 ? 14.430 11.502 34.998 1.00 108.22 288 MET C N 1
ATOM 8315 C CA . MET C 1 308 ? 15.075 12.724 34.511 1.00 107.95 288 MET C CA 1
ATOM 8316 C C . MET C 1 308 ? 14.060 13.774 34.064 1.00 108.63 288 MET C C 1
ATOM 8317 O O . MET C 1 308 ? 14.359 14.621 33.220 1.00 108.67 288 MET C O 1
ATOM 8322 N N . THR C 1 309 ? 12.858 13.728 34.628 1.00 108.96 289 THR C N 1
ATOM 8323 C CA . THR C 1 309 ? 11.827 14.721 34.365 1.00 109.17 289 THR C CA 1
ATOM 8324 C C . THR C 1 309 ? 11.826 15.750 35.486 1.00 109.34 289 THR C C 1
ATOM 8325 O O . THR C 1 309 ? 11.864 15.387 36.666 1.00 109.49 289 THR C O 1
ATOM 8329 N N . LYS C 1 310 ? 11.793 17.028 35.120 1.00 109.86 290 LYS C N 1
ATOM 8330 C CA . LYS C 1 310 ? 11.718 18.115 36.085 1.00 110.25 290 LYS C CA 1
ATOM 8331 C C . LYS C 1 310 ? 10.315 18.702 36.078 1.00 111.08 290 LYS C C 1
ATOM 8332 O O . LYS C 1 310 ? 9.795 19.071 35.019 1.00 111.24 290 LYS C O 1
ATOM 8338 N N . ILE C 1 311 ? 9.708 18.783 37.257 1.00 111.47 291 ILE C N 1
ATOM 8339 C CA . ILE C 1 311 ? 8.397 19.392 37.436 1.00 111.87 291 ILE C CA 1
ATOM 8340 C C . ILE C 1 311 ? 8.607 20.622 38.307 1.00 112.29 291 ILE C C 1
ATOM 8341 O O . ILE C 1 311 ? 8.771 20.514 39.528 1.00 112.77 291 ILE C O 1
ATOM 8346 N N . GLU C 1 312 ? 8.612 21.795 37.681 1.00 112.70 292 GLU C N 1
ATOM 8347 C CA . GLU C 1 312 ? 8.876 23.027 38.404 1.00 113.66 292 GLU C CA 1
ATOM 8348 C C . GLU C 1 312 ? 7.719 23.351 39.346 1.00 114.63 292 GLU C C 1
ATOM 8349 O O . GLU C 1 312 ? 6.591 22.880 39.176 1.00 114.90 292 GLU C O 1
ATOM 8355 N N . ASP C 1 313 ? 8.022 24.160 40.360 1.00 114.75 293 ASP C N 1
ATOM 8356 C CA . ASP C 1 313 ? 7.040 24.498 41.382 1.00 114.77 293 ASP C CA 1
ATOM 8357 C C . ASP C 1 313 ? 5.808 25.149 40.765 1.00 115.34 293 ASP C C 1
ATOM 8358 O O . ASP C 1 313 ? 5.908 25.957 39.839 1.00 115.55 293 ASP C O 1
ATOM 8363 N N . GLY C 1 314 ? 4.639 24.788 41.287 1.00 115.45 294 GLY C N 1
ATOM 8364 C CA . GLY C 1 314 ? 3.390 25.348 40.812 1.00 115.79 294 GLY C CA 1
ATOM 8365 C C . GLY C 1 314 ? 2.762 24.645 39.632 1.00 116.04 294 GLY C C 1
ATOM 8366 O O . GLY C 1 314 ? 1.923 25.244 38.951 1.00 116.25 294 GLY C O 1
ATOM 8367 N N . ALA C 1 315 ? 3.135 23.398 39.364 1.00 115.82 295 ALA C N 1
ATOM 8368 C CA . ALA C 1 315 ? 2.520 22.636 38.291 1.00 115.89 295 ALA C CA 1
ATOM 8369 C C . ALA C 1 315 ? 1.294 21.885 38.807 1.00 115.89 295 ALA C C 1
ATOM 8370 O O . ALA C 1 315 ? 1.058 21.776 40.012 1.00 115.86 295 ALA C O 1
ATOM 8372 N N . THR C 1 316 ? 0.507 21.359 37.870 1.00 116.02 296 THR C N 1
ATOM 8373 C CA . THR C 1 316 ? -0.726 20.646 38.199 1.00 116.34 296 THR C CA 1
ATOM 8374 C C . THR C 1 316 ? -0.832 19.427 37.295 1.00 116.57 296 THR C C 1
ATOM 8375 O O . THR C 1 316 ? -0.994 19.565 36.079 1.00 116.95 296 THR C O 1
ATOM 8379 N N . ILE C 1 317 ? -0.741 18.238 37.886 1.00 116.38 297 ILE C N 1
ATOM 8380 C CA . ILE C 1 317 ? -0.888 16.978 37.166 1.00 116.56 297 ILE C CA 1
ATOM 8381 C C . ILE C 1 317 ? -2.027 16.199 37.808 1.00 116.65 297 ILE C C 1
ATOM 8382 O O . ILE C 1 317 ? -1.967 15.869 39.000 1.00 116.38 297 ILE C O 1
ATOM 8387 N N . ILE C 1 318 ? -3.061 15.907 37.024 1.00 116.99 298 ILE C N 1
ATOM 8388 C CA . ILE C 1 318 ? -4.258 15.223 37.503 1.00 117.19 298 ILE C CA 1
ATOM 8389 C C . ILE C 1 318 ? -4.359 13.889 36.777 1.00 117.54 298 ILE C C 1
ATOM 8390 O O . ILE C 1 318 ? -4.492 13.853 35.547 1.00 117.91 298 ILE C O 1
ATOM 8395 N N . GLY C 1 319 ? -4.301 12.798 37.537 1.00 117.29 299 GLY C N 1
ATOM 8396 C CA . GLY C 1 319 ? -4.327 11.469 36.969 1.00 117.51 299 GLY C CA 1
ATOM 8397 C C . GLY C 1 319 ? -5.713 11.055 36.530 1.00 118.05 299 GLY C C 1
ATOM 8398 O O . GLY C 1 319 ? -6.730 11.691 36.852 1.00 118.40 299 GLY C O 1
ATOM 8399 N N . PRO C 1 320 ? -5.779 9.950 35.764 1.00 118.29 300 PRO C N 1
ATOM 8400 C CA . PRO C 1 320 ? -4.651 9.133 35.289 1.00 118.28 300 PRO C CA 1
ATOM 8401 C C . PRO C 1 320 ? -3.828 9.816 34.195 1.00 118.08 300 PRO C C 1
ATOM 8402 O O . PRO C 1 320 ? -4.337 10.068 33.104 1.00 118.18 300 PRO C O 1
ATOM 8406 N N . THR C 1 321 ? -2.562 10.101 34.493 1.00 117.59 301 THR C N 1
ATOM 8407 C CA . THR C 1 321 ? -1.697 10.834 33.580 1.00 117.09 301 THR C CA 1
ATOM 8408 C C . THR C 1 321 ? -0.313 10.206 33.550 1.00 116.39 301 THR C C 1
ATOM 8409 O O . THR C 1 321 ? 0.268 9.923 34.602 1.00 115.97 301 THR C O 1
ATOM 8413 N N . MET C 1 322 ? 0.206 9.990 32.345 1.00 116.01 302 MET C N 1
ATOM 8414 C CA . MET C 1 322 ? 1.586 9.571 32.141 1.00 115.12 302 MET C CA 1
ATOM 8415 C C . MET C 1 322 ? 2.415 10.748 31.647 1.00 114.52 302 MET C C 1
ATOM 8416 O O . MET C 1 322 ? 2.017 11.445 30.708 1.00 115.01 302 MET C O 1
ATOM 8421 N N . ILE C 1 323 ? 3.563 10.967 32.282 1.00 113.76 303 ILE C N 1
ATOM 8422 C CA . ILE C 1 323 ? 4.535 11.960 31.845 1.00 113.33 303 ILE C CA 1
ATOM 8423 C C . ILE C 1 323 ? 5.837 11.215 31.587 1.00 112.72 303 ILE C C 1
ATOM 8424 O O . ILE C 1 323 ? 6.492 10.749 32.528 1.00 112.29 303 ILE C O 1
ATOM 8429 N N . GLY C 1 324 ? 6.201 11.086 30.312 1.00 112.72 304 GLY C N 1
ATOM 8430 C CA . GLY C 1 324 ? 7.359 10.321 29.910 1.00 111.92 304 GLY C CA 1
ATOM 8431 C C . GLY C 1 324 ? 8.660 10.836 30.490 1.00 111.12 304 GLY C C 1
ATOM 8432 O O . GLY C 1 324 ? 8.724 11.917 31.084 1.00 111.07 304 GLY C O 1
ATOM 8433 N N . PRO C 1 325 ? 9.728 10.058 30.333 1.00 110.47 305 PRO C N 1
ATOM 8434 C CA . PRO C 1 325 ? 11.026 10.467 30.878 1.00 109.99 305 PRO C CA 1
ATOM 8435 C C . PRO C 1 325 ? 11.577 11.691 30.163 1.00 110.00 305 PRO C C 1
ATOM 8436 O O . PRO C 1 325 ? 11.224 11.995 29.023 1.00 110.22 305 PRO C O 1
ATOM 8440 N N . ASN C 1 326 ? 12.456 12.402 30.872 1.00 109.68 306 ASN C N 1
ATOM 8441 C CA . ASN C 1 326 ? 13.178 13.554 30.327 1.00 109.39 306 ASN C CA 1
ATOM 8442 C C . ASN C 1 326 ? 12.222 14.651 29.859 1.00 109.70 306 ASN C C 1
ATOM 8443 O O . ASN C 1 326 ? 12.379 15.225 28.780 1.00 109.97 306 ASN C O 1
ATOM 8448 N N . CYS C 1 327 ? 11.225 14.945 30.685 1.00 110.01 307 CYS C N 1
ATOM 8449 C CA . CYS C 1 327 ? 10.269 16.007 30.406 1.00 110.26 307 CYS C CA 1
ATOM 8450 C C . CYS C 1 327 ? 10.543 17.209 31.301 1.00 110.23 307 CYS C C 1
ATOM 8451 O O . CYS C 1 327 ? 11.312 17.141 32.263 1.00 110.12 307 CYS C O 1
ATOM 8454 N N . HIS C 1 328 ? 9.903 18.325 30.963 1.00 110.87 308 HIS C N 1
ATOM 8455 C CA . HIS C 1 328 ? 10.042 19.565 31.723 1.00 111.70 308 HIS C CA 1
ATOM 8456 C C . HIS C 1 328 ? 8.673 20.225 31.796 1.00 112.44 308 HIS C C 1
ATOM 8457 O O . HIS C 1 328 ? 8.163 20.715 30.783 1.00 112.66 308 HIS C O 1
ATOM 8464 N N . ILE C 1 329 ? 8.081 20.236 32.985 1.00 112.66 309 ILE C N 1
ATOM 8465 C CA . ILE C 1 329 ? 6.780 20.852 33.221 1.00 113.31 309 ILE C CA 1
ATOM 8466 C C . ILE C 1 329 ? 7.034 22.199 33.887 1.00 113.82 309 ILE C C 1
ATOM 8467 O O . ILE C 1 329 ? 7.320 22.269 35.086 1.00 113.94 309 ILE C O 1
ATOM 8472 N N . CYS C 1 330 ? 6.934 23.273 33.108 1.00 114.31 310 CYS C N 1
ATOM 8473 C CA . CYS C 1 330 ? 7.179 24.607 33.632 1.00 114.77 310 CYS C CA 1
ATOM 8474 C C . CYS C 1 330 ? 6.113 24.982 34.662 1.00 115.53 310 CYS C C 1
ATOM 8475 O O . CYS C 1 330 ? 5.065 24.340 34.784 1.00 115.46 310 CYS C O 1
ATOM 8478 N N . SER C 1 331 ? 6.400 26.043 35.413 1.00 115.93 311 SER C N 1
ATOM 8479 C CA . SER C 1 331 ? 5.492 26.501 36.456 1.00 116.08 311 SER C CA 1
ATOM 8480 C C . SER C 1 331 ? 4.161 26.946 35.862 1.00 116.49 311 SER C C 1
ATOM 8481 O O . SER C 1 331 ? 4.091 27.453 34.740 1.00 116.75 311 SER C O 1
ATOM 8484 N N . GLY C 1 332 ? 3.093 26.746 36.631 1.00 116.35 312 GLY C N 1
ATOM 8485 C CA . GLY C 1 332 ? 1.769 27.147 36.201 1.00 116.91 312 GLY C CA 1
ATOM 8486 C C . GLY C 1 332 ? 1.157 26.315 35.099 1.00 117.42 312 GLY C C 1
ATOM 8487 O O . GLY C 1 332 ? 0.158 26.738 34.509 1.00 118.11 312 GLY C O 1
ATOM 8488 N N . ALA C 1 333 ? 1.720 25.151 34.794 1.00 117.08 313 ALA C N 1
ATOM 8489 C CA . ALA C 1 333 ? 1.124 24.251 33.820 1.00 117.15 313 ALA C CA 1
ATOM 8490 C C . ALA C 1 333 ? 0.109 23.343 34.503 1.00 117.10 313 ALA C C 1
ATOM 8491 O O . ALA C 1 333 ? 0.235 23.018 35.686 1.00 116.93 313 ALA C O 1
ATOM 8493 N N . VAL C 1 334 ? -0.904 22.933 33.744 1.00 117.50 314 VAL C N 1
ATOM 8494 C CA . VAL C 1 334 ? -1.986 22.096 34.253 1.00 117.54 314 VAL C CA 1
ATOM 8495 C C . VAL C 1 334 ? -2.171 20.935 33.287 1.00 117.85 314 VAL C C 1
ATOM 8496 O O . VAL C 1 334 ? -2.611 21.135 32.148 1.00 118.27 314 VAL C O 1
ATOM 8500 N N . VAL C 1 335 ? -1.840 19.729 33.735 1.00 117.57 315 VAL C N 1
ATOM 8501 C CA . VAL C 1 335 ? -2.025 18.513 32.953 1.00 117.70 315 VAL C CA 1
ATOM 8502 C C . VAL C 1 335 ? -3.156 17.726 33.599 1.00 117.85 315 VAL C C 1
ATOM 8503 O O . VAL C 1 335 ? -3.029 17.261 34.739 1.00 117.64 315 VAL C O 1
ATOM 8507 N N . ASP C 1 336 ? -4.263 17.576 32.879 1.00 118.20 316 ASP C N 1
ATOM 8508 C CA . ASP C 1 336 ? -5.451 16.893 33.386 1.00 118.31 316 ASP C CA 1
ATOM 8509 C C . ASP C 1 336 ? -5.740 15.696 32.485 1.00 118.46 316 ASP C C 1
ATOM 8510 O O . ASP C 1 336 ? -6.260 15.859 31.377 1.00 118.80 316 ASP C O 1
ATOM 8515 N N . ASN C 1 337 ? -5.389 14.500 32.962 1.00 118.26 317 ASN C N 1
ATOM 8516 C CA . ASN C 1 337 ? -5.784 13.242 32.330 1.00 118.61 317 ASN C CA 1
ATOM 8517 C C . ASN C 1 337 ? -5.208 13.133 30.915 1.00 118.77 317 ASN C C 1
ATOM 8518 O O . ASN C 1 337 ? -5.929 12.958 29.930 1.00 118.96 317 ASN C O 1
ATOM 8523 N N . CYS C 1 338 ? -3.883 13.238 30.831 1.00 118.27 318 CYS C N 1
ATOM 8524 C CA . CYS C 1 338 ? -3.179 13.278 29.556 1.00 118.08 318 CYS C CA 1
ATOM 8525 C C . CYS C 1 338 ? -2.083 12.220 29.521 1.00 117.57 318 CYS C C 1
ATOM 8526 O O . CYS C 1 338 ? -1.701 11.650 30.545 1.00 117.19 318 CYS C O 1
ATOM 8529 N N . VAL C 1 339 ? -1.576 11.962 28.316 1.00 117.54 319 VAL C N 1
ATOM 8530 C CA . VAL C 1 339 ? -0.453 11.054 28.097 1.00 116.74 319 VAL C CA 1
ATOM 8531 C C . VAL C 1 339 ? 0.653 11.847 27.412 1.00 116.36 319 VAL C C 1
ATOM 8532 O O . VAL C 1 339 ? 0.498 12.274 26.261 1.00 116.93 319 VAL C O 1
ATOM 8536 N N . ILE C 1 340 ? 1.765 12.049 28.115 1.00 115.58 320 ILE C N 1
ATOM 8537 C CA . ILE C 1 340 ? 2.900 12.815 27.613 1.00 114.92 320 ILE C CA 1
ATOM 8538 C C . ILE C 1 340 ? 4.067 11.865 27.384 1.00 114.64 320 ILE C C 1
ATOM 8539 O O . ILE C 1 340 ? 4.396 11.054 28.259 1.00 114.68 320 ILE C O 1
ATOM 8544 N N . PHE C 1 341 ? 4.689 11.960 26.211 1.00 114.27 321 PHE C N 1
ATOM 8545 C CA . PHE C 1 341 ? 5.845 11.141 25.885 1.00 113.70 321 PHE C CA 1
ATOM 8546 C C . PHE C 1 341 ? 7.153 11.849 26.233 1.00 113.01 321 PHE C C 1
ATOM 8547 O O . PHE C 1 341 ? 7.180 12.991 26.699 1.00 112.85 321 PHE C O 1
ATOM 8555 N N . GLU C 1 342 ? 8.256 11.148 25.986 1.00 112.47 322 GLU C N 1
ATOM 8556 C CA . GLU C 1 342 ? 9.578 11.608 26.383 1.00 111.62 322 GLU C CA 1
ATOM 8557 C C . GLU C 1 342 ? 9.986 12.871 25.631 1.00 111.39 322 GLU C C 1
ATOM 8558 O O . GLU C 1 342 ? 9.527 13.139 24.517 1.00 111.53 322 GLU C O 1
ATOM 8564 N N . TYR C 1 343 ? 10.860 13.650 26.269 1.00 111.13 323 TYR C N 1
ATOM 8565 C CA . TYR C 1 343 ? 11.410 14.889 25.718 1.00 110.88 323 TYR C CA 1
ATOM 8566 C C . TYR C 1 343 ? 10.295 15.840 25.283 1.00 111.44 323 TYR C C 1
ATOM 8567 O O . TYR C 1 343 ? 10.131 16.167 24.106 1.00 111.84 323 TYR C O 1
ATOM 8576 N N . SER C 1 344 ? 9.525 16.285 26.273 1.00 111.65 324 SER C N 1
ATOM 8577 C CA . SER C 1 344 ? 8.456 17.252 26.078 1.00 111.74 324 SER C CA 1
ATOM 8578 C C . SER C 1 344 ? 8.634 18.396 27.064 1.00 111.72 324 SER C C 1
ATOM 8579 O O . SER C 1 344 ? 9.007 18.177 28.219 1.00 111.61 324 SER C O 1
ATOM 8582 N N . ARG C 1 345 ? 8.361 19.614 26.605 1.00 112.44 325 ARG C N 1
ATOM 8583 C CA . ARG C 1 345 ? 8.517 20.820 27.414 1.00 112.90 325 ARG C CA 1
ATOM 8584 C C . ARG C 1 345 ? 7.174 21.541 27.443 1.00 114.00 325 ARG C C 1
ATOM 8585 O O . ARG C 1 345 ? 6.783 22.179 26.460 1.00 114.44 325 ARG C O 1
ATOM 8593 N N . LEU C 1 346 ? 6.471 21.439 28.567 1.00 114.27 326 LEU C N 1
ATOM 8594 C CA . LEU C 1 346 ? 5.182 22.102 28.738 1.00 114.79 326 LEU C CA 1
ATOM 8595 C C . LEU C 1 346 ? 5.434 23.443 29.415 1.00 115.22 326 LEU C C 1
ATOM 8596 O O . LEU C 1 346 ? 5.657 23.511 30.626 1.00 115.01 326 LEU C O 1
ATOM 8601 N N . GLY C 1 347 ? 5.397 24.513 28.626 1.00 115.67 327 GLY C N 1
ATOM 8602 C CA . GLY C 1 347 ? 5.678 25.836 29.139 1.00 116.23 327 GLY C CA 1
ATOM 8603 C C . GLY C 1 347 ? 4.593 26.341 30.069 1.00 116.75 327 GLY C C 1
ATOM 8604 O O . GLY C 1 347 ? 3.542 25.728 30.257 1.00 116.93 327 GLY C O 1
ATOM 8605 N N . SER C 1 348 ? 4.872 27.489 30.680 1.00 117.32 328 SER C N 1
ATOM 8606 C CA . SER C 1 348 ? 3.903 28.114 31.568 1.00 117.84 328 SER C CA 1
ATOM 8607 C C . SER C 1 348 ? 2.634 28.484 30.807 1.00 118.94 328 SER C C 1
ATOM 8608 O O . SER C 1 348 ? 2.663 28.793 29.612 1.00 119.29 328 SER C O 1
ATOM 8611 N N . ASP C 1 349 ? 1.507 28.436 31.520 1.00 119.01 329 ASP C N 1
ATOM 8612 C CA . ASP C 1 349 ? 0.197 28.807 30.981 1.00 120.24 329 ASP C CA 1
ATOM 8613 C C . ASP C 1 349 ? -0.216 27.908 29.814 1.00 120.00 329 ASP C C 1
ATOM 8614 O O . ASP C 1 349 ? -0.589 28.378 28.737 1.00 119.82 329 ASP C O 1
ATOM 8619 N N . VAL C 1 350 ? -0.143 26.598 30.038 1.00 119.75 330 VAL C N 1
ATOM 8620 C CA . VAL C 1 350 ? -0.735 25.609 29.147 1.00 119.83 330 VAL C CA 1
ATOM 8621 C C . VAL C 1 350 ? -1.652 24.735 29.990 1.00 120.23 330 VAL C C 1
ATOM 8622 O O . VAL C 1 350 ? -1.328 24.403 31.136 1.00 119.65 330 VAL C O 1
ATOM 8626 N N . ARG C 1 351 ? -2.812 24.385 29.437 1.00 120.61 331 ARG C N 1
ATOM 8627 C CA . ARG C 1 351 ? -3.789 23.558 30.141 1.00 120.17 331 ARG C CA 1
ATOM 8628 C C . ARG C 1 351 ? -4.242 22.450 29.195 1.00 120.27 331 ARG C C 1
ATOM 8629 O O . ARG C 1 351 ? -5.080 22.675 28.316 1.00 120.72 331 ARG C O 1
ATOM 8637 N N . LEU C 1 352 ? -3.682 21.257 29.378 1.00 119.68 332 LEU C N 1
ATOM 8638 C CA . LEU C 1 352 ? -4.005 20.094 28.562 1.00 119.55 332 LEU C CA 1
ATOM 8639 C C . LEU C 1 352 ? -5.005 19.217 29.305 1.00 119.32 332 LEU C C 1
ATOM 8640 O O . LEU C 1 352 ? -4.729 18.763 30.421 1.00 119.16 332 LEU C O 1
ATOM 8645 N N . VAL C 1 353 ? -6.163 18.987 28.691 1.00 119.30 333 VAL C N 1
ATOM 8646 C CA . VAL C 1 353 ? -7.193 18.114 29.242 1.00 119.22 333 VAL C CA 1
ATOM 8647 C C . VAL C 1 353 ? -7.554 17.091 28.174 1.00 119.59 333 VAL C C 1
ATOM 8648 O O . VAL C 1 353 ? -7.954 17.466 27.065 1.00 119.73 333 VAL C O 1
ATOM 8652 N N . ASP C 1 354 ? -7.420 15.806 28.510 1.00 119.44 334 ASP C N 1
ATOM 8653 C CA . ASP C 1 354 ? -7.743 14.701 27.605 1.00 119.69 334 ASP C CA 1
ATOM 8654 C C . ASP C 1 354 ? -6.969 14.827 26.290 1.00 119.83 334 ASP C C 1
ATOM 8655 O O . ASP C 1 354 ? -7.540 14.856 25.197 1.00 120.07 334 ASP C O 1
ATOM 8660 N N . LYS C 1 355 ? -5.646 14.902 26.416 1.00 119.55 335 LYS C N 1
ATOM 8661 C CA . LYS C 1 355 ? -4.764 15.105 25.277 1.00 119.48 335 LYS C CA 1
ATOM 8662 C C . LYS C 1 355 ? -3.635 14.086 25.294 1.00 118.91 335 LYS C C 1
ATOM 8663 O O . LYS C 1 355 ? -3.269 13.552 26.345 1.00 118.64 335 LYS C O 1
ATOM 8669 N N . LEU C 1 356 ? -3.090 13.816 24.111 1.00 118.76 336 LEU C N 1
ATOM 8670 C CA . LEU C 1 356 ? -1.900 12.991 23.950 1.00 118.20 336 LEU C CA 1
ATOM 8671 C C . LEU C 1 356 ? -0.861 13.792 23.180 1.00 118.28 336 LEU C C 1
ATOM 8672 O O . LEU C 1 356 ? -1.121 14.229 22.054 1.00 118.88 336 LEU C O 1
ATOM 8677 N N . VAL C 1 357 ? 0.305 13.990 23.786 1.00 117.57 337 VAL C N 1
ATOM 8678 C CA . VAL C 1 357 ? 1.401 14.728 23.170 1.00 117.39 337 VAL C CA 1
ATOM 8679 C C . VAL C 1 357 ? 2.461 13.724 22.743 1.00 117.27 337 VAL C C 1
ATOM 8680 O O . VAL C 1 357 ? 2.998 12.983 23.576 1.00 116.94 337 VAL C O 1
ATOM 8684 N N . PHE C 1 358 ? 2.764 13.701 21.445 1.00 117.39 338 PHE C N 1
ATOM 8685 C CA . PHE C 1 358 ? 3.730 12.772 20.858 1.00 117.18 338 PHE C CA 1
ATOM 8686 C C . PHE C 1 358 ? 4.707 13.594 20.024 1.00 117.75 338 PHE C C 1
ATOM 8687 O O . PHE C 1 358 ? 4.443 13.888 18.855 1.00 117.98 338 PHE C O 1
ATOM 8695 N N . GLY C 1 359 ? 5.836 13.958 20.626 1.00 117.76 339 GLY C N 1
ATOM 8696 C CA . GLY C 1 359 ? 6.838 14.735 19.925 1.00 118.24 339 GLY C CA 1
ATOM 8697 C C . GLY C 1 359 ? 6.330 16.099 19.508 1.00 118.47 339 GLY C C 1
ATOM 8698 O O . GLY C 1 359 ? 6.370 17.056 20.287 1.00 118.33 339 GLY C O 1
ATOM 8699 N N . ARG C 1 360 ? 5.846 16.195 18.270 1.00 118.46 340 ARG C N 1
ATOM 8700 C CA . ARG C 1 360 ? 5.307 17.434 17.728 1.00 118.75 340 ARG C CA 1
ATOM 8701 C C . ARG C 1 360 ? 3.816 17.346 17.427 1.00 118.84 340 ARG C C 1
ATOM 8702 O O . ARG C 1 360 ? 3.250 18.294 16.872 1.00 119.27 340 ARG C O 1
ATOM 8710 N N . TYR C 1 361 ? 3.166 16.239 17.774 1.00 118.69 341 TYR C N 1
ATOM 8711 C CA . TYR C 1 361 ? 1.752 16.037 17.494 1.00 118.96 341 TYR C CA 1
ATOM 8712 C C . TYR C 1 361 ? 0.958 16.054 18.793 1.00 118.88 341 TYR C C 1
ATOM 8713 O O . TYR C 1 361 ? 1.414 15.540 19.819 1.00 118.51 341 TYR C O 1
ATOM 8722 N N . CYS C 1 362 ? -0.235 16.646 18.741 1.00 119.26 342 CYS C N 1
ATOM 8723 C CA . CYS C 1 362 ? -1.127 16.737 19.893 1.00 119.39 342 CYS C CA 1
ATOM 8724 C C . CYS C 1 362 ? -2.483 16.161 19.508 1.00 119.94 342 CYS C C 1
ATOM 8725 O O . CYS C 1 362 ? -3.214 16.764 18.714 1.00 120.21 342 CYS C O 1
ATOM 8728 N N . VAL C 1 363 ? -2.818 15.000 20.064 1.00 119.82 343 VAL C N 1
ATOM 8729 C CA . VAL C 1 363 ? -4.074 14.315 19.778 1.00 120.05 343 VAL C CA 1
ATOM 8730 C C . VAL C 1 363 ? -4.946 14.374 21.023 1.00 120.31 343 VAL C C 1
ATOM 8731 O O . VAL C 1 363 ? -4.468 14.126 22.137 1.00 119.98 343 VAL C O 1
ATOM 8735 N N . ASP C 1 364 ? -6.222 14.700 20.834 1.00 120.84 344 ASP C N 1
ATOM 8736 C CA . ASP C 1 364 ? -7.193 14.753 21.913 1.00 120.70 344 ASP C CA 1
ATOM 8737 C C . ASP C 1 364 ? -7.962 13.435 21.998 1.00 120.89 344 ASP C C 1
ATOM 8738 O O . ASP C 1 364 ? -7.687 12.471 21.279 1.00 120.95 344 ASP C O 1
ATOM 8743 N N . LYS C 1 365 ? -8.945 13.400 22.897 1.00 121.18 345 LYS C N 1
ATOM 8744 C CA . LYS C 1 365 ? -9.714 12.187 23.142 1.00 121.25 345 LYS C CA 1
ATOM 8745 C C . LYS C 1 365 ? -10.671 11.843 22.008 1.00 121.27 345 LYS C C 1
ATOM 8746 O O . LYS C 1 365 ? -11.317 10.791 22.073 1.00 121.26 345 LYS C O 1
ATOM 8752 N N . THR C 1 366 ? -10.780 12.687 20.979 1.00 121.27 346 THR C N 1
ATOM 8753 C CA . THR C 1 366 ? -11.669 12.427 19.856 1.00 121.39 346 THR C CA 1
ATOM 8754 C C . THR C 1 366 ? -10.945 12.095 18.559 1.00 121.16 346 THR C C 1
ATOM 8755 O O . THR C 1 366 ? -11.591 11.622 17.617 1.00 121.06 346 THR C O 1
ATOM 8759 N N . GLY C 1 367 ? -9.635 12.312 18.482 1.00 121.24 347 GLY C N 1
ATOM 8760 C CA . GLY C 1 367 ? -8.880 12.040 17.275 1.00 121.23 347 GLY C CA 1
ATOM 8761 C C . GLY C 1 367 ? -8.316 13.264 16.589 1.00 121.22 347 GLY C C 1
ATOM 8762 O O . GLY C 1 367 ? -7.504 13.113 15.666 1.00 121.10 347 GLY C O 1
ATOM 8763 N N . THR C 1 368 ? -8.724 14.467 16.991 1.00 121.31 348 THR C N 1
ATOM 8764 C CA . THR C 1 368 ? -8.182 15.681 16.394 1.00 121.25 348 THR C CA 1
ATOM 8765 C C . THR C 1 368 ? -6.679 15.757 16.634 1.00 121.19 348 THR C C 1
ATOM 8766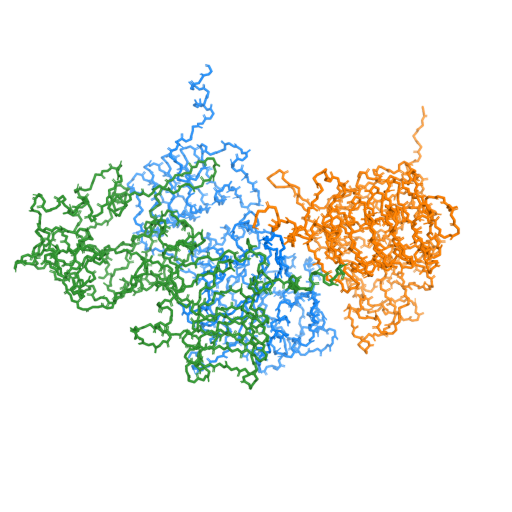 O O . THR C 1 368 ? -6.208 15.575 17.760 1.00 120.90 348 THR C O 1
ATOM 8770 N N . THR C 1 369 ? -5.928 16.033 15.571 1.00 121.28 349 THR C N 1
ATOM 8771 C CA . THR C 1 369 ? -4.473 16.064 15.621 1.00 120.94 349 THR C CA 1
ATOM 8772 C C . THR C 1 369 ? -3.977 17.464 15.292 1.00 120.53 349 THR C C 1
ATOM 8773 O O . THR C 1 369 ? -4.344 18.032 14.258 1.00 120.88 349 THR C O 1
ATOM 8777 N N . ILE C 1 370 ? -3.145 18.013 16.173 1.00 119.97 350 ILE C N 1
ATOM 8778 C CA . ILE C 1 370 ? -2.557 19.336 16.007 1.00 119.90 350 ILE C CA 1
ATOM 8779 C C . ILE C 1 370 ? -1.066 19.172 15.755 1.00 119.91 350 ILE C C 1
ATOM 8780 O O . ILE C 1 370 ? -0.389 18.416 16.462 1.00 119.87 350 ILE C O 1
ATOM 8785 N N . ASP C 1 371 ? -0.555 19.877 14.747 1.00 119.84 351 ASP C N 1
ATOM 8786 C CA . ASP C 1 371 ? 0.877 19.897 14.456 1.00 119.69 351 ASP C CA 1
ATOM 8787 C C . ASP C 1 371 ? 1.474 21.067 15.227 1.00 119.32 351 ASP C C 1
ATOM 8788 O O . ASP C 1 371 ? 1.325 22.226 14.834 1.00 119.17 351 ASP C O 1
ATOM 8793 N N . LEU C 1 372 ? 2.152 20.759 16.336 1.00 119.30 352 LEU C N 1
ATOM 8794 C CA . LEU C 1 372 ? 2.653 21.811 17.215 1.00 119.23 352 LEU C CA 1
ATOM 8795 C C . LEU C 1 372 ? 3.717 22.654 16.524 1.00 119.34 352 LEU C C 1
ATOM 8796 O O . LEU C 1 372 ? 3.794 23.869 16.745 1.00 119.16 352 LEU C O 1
ATOM 8801 N N . LYS C 1 373 ? 4.550 22.030 15.690 1.00 119.78 353 LYS C N 1
ATOM 8802 C CA . LYS C 1 373 ? 5.561 22.782 14.954 1.00 120.07 353 LYS C CA 1
ATOM 8803 C C . LYS C 1 373 ? 4.920 23.661 13.886 1.00 119.72 353 LYS C C 1
ATOM 8804 O O . LYS C 1 373 ? 5.208 24.861 13.798 1.00 119.48 353 LYS C O 1
ATOM 8810 N N . ALA C 1 374 ? 4.042 23.079 13.066 1.00 119.65 354 ALA C N 1
ATOM 8811 C CA . ALA C 1 374 ? 3.361 23.765 11.968 1.00 119.62 354 ALA C CA 1
ATOM 8812 C C . ALA C 1 374 ? 2.300 24.754 12.433 1.00 119.44 354 ALA C C 1
ATOM 8813 O O . ALA C 1 374 ? 1.583 25.295 11.580 1.00 119.49 354 ALA C O 1
ATOM 8815 N N . ALA C 1 375 ? 2.163 25.011 13.734 1.00 119.17 355 ALA C N 1
ATOM 8816 C CA . ALA C 1 375 ? 1.204 25.983 14.242 1.00 119.07 355 ALA C CA 1
ATOM 8817 C C . ALA C 1 375 ? 1.874 27.068 15.075 1.00 118.98 355 ALA C C 1
ATOM 8818 O O . ALA C 1 375 ? 1.176 27.842 15.742 1.00 118.93 355 ALA C O 1
ATOM 8820 N N . ALA C 1 376 ? 3.207 27.137 15.057 1.00 118.97 356 ALA C N 1
ATOM 8821 C CA . ALA C 1 376 ? 3.995 28.110 15.813 1.00 118.83 356 ALA C CA 1
ATOM 8822 C C . ALA C 1 376 ? 3.711 28.050 17.310 1.00 118.52 356 ALA C C 1
ATOM 8823 O O . ALA C 1 376 ? 3.982 29.011 18.037 1.00 118.24 356 ALA C O 1
ATOM 8825 N N . LEU C 1 377 ? 3.164 26.933 17.782 1.00 118.51 357 LEU C N 1
ATOM 8826 C CA . LEU C 1 377 ? 2.788 26.762 19.176 1.00 118.30 357 LEU C CA 1
ATOM 8827 C C . LEU C 1 377 ? 3.914 26.196 20.032 1.00 117.93 357 LEU C C 1
ATOM 8828 O O . LEU C 1 377 ? 3.679 25.863 21.198 1.00 117.75 357 LEU C O 1
ATOM 8833 N N . ASP C 1 378 ? 5.125 26.081 19.490 1.00 117.87 358 ASP C N 1
ATOM 8834 C CA . ASP C 1 378 ? 6.222 25.529 20.284 1.00 117.41 358 ASP C CA 1
ATOM 8835 C C . ASP C 1 378 ? 6.721 26.489 21.372 1.00 117.14 358 ASP C C 1
ATOM 8836 O O . ASP C 1 378 ? 7.738 26.199 22.017 1.00 117.01 358 ASP C O 1
ATOM 8841 N N . TRP C 1 379 ? 6.041 27.613 21.587 1.00 117.49 359 TRP C N 1
ATOM 8842 C CA . TRP C 1 379 ? 6.190 28.391 22.809 1.00 117.50 359 TRP C CA 1
ATOM 8843 C C . TRP C 1 379 ? 5.359 27.828 23.949 1.00 117.31 359 TRP C C 1
ATOM 8844 O O . TRP C 1 379 ? 5.336 28.412 25.038 1.00 117.19 359 TRP C O 1
ATOM 8855 N N . LEU C 1 380 ? 4.710 26.687 23.726 1.00 117.38 360 LEU C N 1
ATOM 8856 C CA . LEU C 1 380 ? 3.699 26.165 24.633 1.00 117.19 360 LEU C CA 1
ATOM 8857 C C . LEU C 1 380 ? 3.932 24.677 24.854 1.00 116.77 360 LEU C C 1
ATOM 8858 O O . LEU C 1 380 ? 3.918 24.201 25.994 1.00 116.40 360 LEU C O 1
ATOM 8863 N N . ILE C 1 381 ? 4.146 23.937 23.766 1.00 116.63 361 ILE C N 1
ATOM 8864 C CA . ILE C 1 381 ? 4.529 22.529 23.816 1.00 116.05 361 ILE C CA 1
ATOM 8865 C C . ILE C 1 381 ? 5.647 22.341 22.798 1.00 115.72 361 ILE C C 1
ATOM 8866 O O . ILE C 1 381 ? 5.399 22.380 21.588 1.00 116.27 361 ILE C O 1
ATOM 8871 N N . THR C 1 382 ? 6.871 22.141 23.280 1.00 115.02 362 THR C N 1
ATOM 8872 C CA . THR C 1 382 ? 8.029 21.945 22.421 1.00 114.70 362 THR C CA 1
ATOM 8873 C C . THR C 1 382 ? 8.858 20.780 22.941 1.00 113.52 362 THR C C 1
ATOM 8874 O O . THR C 1 382 ? 8.602 20.232 24.016 1.00 113.39 362 THR C O 1
ATOM 8878 N N . ASP C 1 383 ? 9.860 20.398 22.152 1.00 113.21 363 ASP C N 1
ATOM 8879 C CA . ASP C 1 383 ? 10.807 19.381 22.588 1.00 112.57 363 ASP C CA 1
ATOM 8880 C C . ASP C 1 383 ? 11.661 19.927 23.726 1.00 112.48 363 ASP C C 1
ATOM 8881 O O . ASP C 1 383 ? 12.225 21.021 23.626 1.00 112.85 363 ASP C O 1
ATOM 8886 N N . SER C 1 384 ? 11.754 19.157 24.813 1.00 112.17 364 SER C N 1
ATOM 8887 C CA . SER C 1 384 ? 12.412 19.611 26.035 1.00 111.70 364 SER C CA 1
ATOM 8888 C C . SER C 1 384 ? 13.901 19.879 25.861 1.00 111.70 364 SER C C 1
ATOM 8889 O O . SER C 1 384 ? 14.526 20.409 26.786 1.00 111.39 364 SER C O 1
ATOM 8892 N N . ARG C 1 385 ? 14.482 19.533 24.715 1.00 111.75 365 ARG C N 1
ATOM 8893 C CA . ARG C 1 385 ? 15.919 19.620 24.502 1.00 111.64 365 ARG C CA 1
ATOM 8894 C C . ARG C 1 385 ? 16.372 20.982 23.983 1.00 112.10 365 ARG C C 1
ATOM 8895 O O . ARG C 1 385 ? 17.553 21.145 23.660 1.00 111.98 365 ARG C O 1
ATOM 8903 N N . GLN C 1 386 ? 15.472 21.960 23.897 1.00 112.44 366 GLN C N 1
ATOM 8904 C CA . GLN C 1 386 ? 15.840 23.281 23.404 1.00 113.11 366 GLN C CA 1
ATOM 8905 C C . GLN C 1 386 ? 16.542 24.090 24.485 1.00 113.87 366 GLN C C 1
ATOM 8906 O O . GLN C 1 386 ? 16.022 24.243 25.595 1.00 114.23 366 GLN C O 1
ATOM 8912 N N . THR C 1 387 ? 17.726 24.609 24.158 1.00 114.09 367 THR C N 1
ATOM 8913 C CA . THR C 1 387 ? 18.379 25.558 25.051 1.00 114.47 367 THR C CA 1
ATOM 8914 C C . THR C 1 387 ? 17.792 26.953 24.890 1.00 114.63 367 THR C C 1
ATOM 8915 O O . THR C 1 387 ? 17.812 27.746 25.837 1.00 115.02 367 THR C O 1
ATOM 8919 N N . ASP C 1 388 ? 17.273 27.263 23.704 1.00 114.63 368 ASP C N 1
ATOM 8920 C CA . ASP C 1 388 ? 16.527 28.496 23.482 1.00 115.06 368 ASP C CA 1
ATOM 8921 C C . ASP C 1 388 ? 15.200 28.411 24.224 1.00 115.47 368 ASP C C 1
ATOM 8922 O O . ASP C 1 388 ? 14.313 27.645 23.830 1.00 115.66 368 ASP C O 1
ATOM 8927 N N . ILE C 1 389 ? 15.054 29.184 25.301 1.00 115.79 369 ILE C N 1
ATOM 8928 C CA . ILE C 1 389 ? 13.764 29.248 25.976 1.00 116.34 369 ILE C CA 1
ATOM 8929 C C . ILE C 1 389 ? 12.822 29.985 25.036 1.00 116.30 369 ILE C C 1
ATOM 8930 O O . ILE C 1 389 ? 12.878 31.215 24.919 1.00 116.05 369 ILE C O 1
ATOM 8935 N N . GLN C 1 390 ? 11.972 29.232 24.340 1.00 116.51 370 GLN C N 1
ATOM 8936 C CA . GLN C 1 390 ? 11.152 29.812 23.283 1.00 116.89 370 GLN C CA 1
ATOM 8937 C C . GLN C 1 390 ? 9.941 30.516 23.889 1.00 116.99 370 GLN C C 1
ATOM 8938 O O . GLN C 1 390 ? 9.129 29.893 24.585 1.00 117.17 370 GLN C O 1
ATOM 8944 N N . LEU C 1 391 ? 9.837 31.809 23.607 1.00 116.72 371 LEU C N 1
ATOM 8945 C CA . LEU C 1 391 ? 8.846 32.711 24.159 1.00 116.48 371 LEU C CA 1
ATOM 8946 C C . LEU C 1 391 ? 7.724 32.957 23.148 1.00 116.47 371 LEU C C 1
ATOM 8947 O O . LEU C 1 391 ? 7.838 32.634 21.961 1.00 116.49 371 LEU C O 1
ATOM 8952 N N . SER C 1 392 ? 6.613 33.547 23.647 1.00 116.69 372 SER C N 1
ATOM 8953 C CA . SER C 1 392 ? 5.330 33.562 22.955 1.00 116.67 372 SER C CA 1
ATOM 8954 C C . SER C 1 392 ? 5.190 34.734 21.987 1.00 116.55 372 SER C C 1
ATOM 8955 O O . SER C 1 392 ? 5.853 35.771 22.135 1.00 116.41 372 SER C O 1
ATOM 8958 N N . PRO C 1 393 ? 4.283 34.608 20.989 1.00 116.55 373 PRO C N 1
ATOM 8959 C CA . PRO C 1 393 ? 4.041 35.716 20.051 1.00 116.33 373 PRO C CA 1
ATOM 8960 C C . PRO C 1 393 ? 3.720 37.044 20.720 1.00 116.31 373 PRO C C 1
ATOM 8961 O O . PRO C 1 393 ? 3.933 38.105 20.123 1.00 116.33 373 PRO C O 1
ATOM 8965 N N . LEU C 1 394 ? 3.198 37.005 21.947 1.00 116.31 374 LEU C N 1
ATOM 8966 C CA . LEU C 1 394 ? 3.033 38.235 22.714 1.00 116.61 374 LEU C CA 1
ATOM 8967 C C . LEU C 1 394 ? 4.371 38.935 22.906 1.00 116.57 374 LEU C C 1
ATOM 8968 O O . LEU C 1 394 ? 4.503 40.137 22.646 1.00 116.29 374 LEU C O 1
ATOM 8973 N N . GLU C 1 395 ? 5.382 38.193 23.358 1.00 116.38 375 GLU C N 1
ATOM 8974 C CA . GLU C 1 395 ? 6.682 38.800 23.602 1.00 116.10 375 GLU C CA 1
ATOM 8975 C C . GLU C 1 395 ? 7.463 39.027 22.311 1.00 115.69 375 GLU C C 1
ATOM 8976 O O . GLU C 1 395 ? 8.250 39.977 22.238 1.00 115.38 375 GLU C O 1
ATOM 8982 N N . LEU C 1 396 ? 7.270 38.183 21.287 1.00 115.73 376 LEU C N 1
ATOM 8983 C CA . LEU C 1 396 ? 7.906 38.452 19.997 1.00 115.35 376 LEU C CA 1
ATOM 8984 C C . LEU C 1 396 ? 7.498 39.822 19.471 1.00 115.04 376 LEU C C 1
ATOM 8985 O O . LEU C 1 396 ? 8.302 40.522 18.845 1.00 114.45 376 LEU C O 1
ATOM 8990 N N . LYS C 1 397 ? 6.245 40.213 19.711 1.00 115.54 377 LYS C N 1
ATOM 8991 C CA . LYS C 1 397 ? 5.795 41.560 19.379 1.00 115.39 377 LYS C CA 1
ATOM 8992 C C . LYS C 1 397 ? 6.607 42.606 20.134 1.00 114.78 377 LYS C C 1
ATOM 8993 O O . LYS C 1 397 ? 7.279 43.447 19.527 1.00 114.08 377 LYS C O 1
ATOM 8999 N N . GLU C 1 398 ? 6.574 42.552 21.467 1.00 114.88 378 GLU C N 1
ATOM 9000 C CA . GLU C 1 398 ? 7.185 43.592 22.284 1.00 114.59 378 GLU C CA 1
ATOM 9001 C C . GLU C 1 398 ? 8.706 43.591 22.183 1.00 113.81 378 GLU C C 1
ATOM 9002 O O . GLU C 1 398 ? 9.341 44.560 22.614 1.00 113.13 378 GLU C O 1
ATOM 9008 N N . MET C 1 399 ? 9.301 42.550 21.595 1.00 114.02 379 MET C N 1
ATOM 9009 C CA . MET C 1 399 ? 10.740 42.560 21.355 1.00 113.53 379 MET C CA 1
ATOM 9010 C C . MET C 1 399 ? 11.117 43.535 20.248 1.00 112.40 379 MET C C 1
ATOM 9011 O O . MET C 1 399 ? 12.213 44.107 20.276 1.00 111.46 379 MET C O 1
ATOM 9016 N N . MET C 1 400 ? 10.236 43.735 19.268 1.00 112.62 380 MET C N 1
ATOM 9017 C CA . MET C 1 400 ? 10.475 44.687 18.192 1.00 111.91 380 MET C CA 1
ATOM 9018 C C . MET C 1 400 ? 9.433 45.790 18.089 1.00 111.61 380 MET C C 1
ATOM 9019 O O . MET C 1 400 ? 9.768 46.886 17.637 1.00 110.55 380 MET C O 1
ATOM 9024 N N . SER C 1 401 ? 8.187 45.538 18.478 1.00 112.59 381 SER C N 1
ATOM 9025 C CA . SER C 1 401 ? 7.154 46.567 18.402 1.00 112.71 381 SER C CA 1
ATOM 9026 C C . SER C 1 401 ? 7.315 47.580 19.530 1.00 112.41 381 SER C C 1
ATOM 9027 O O . SER C 1 401 ? 6.664 47.477 20.570 1.00 113.39 381 SER C O 1
#

Secondary structure (DSSP, 8-state):
---SS---EEEEEE----GGGTTGGGTS-SSS-EETTEEHHHHHHHHHHHTT--EEEEEE-TTHHHHHHHHTT-GGGTSEEEEEE-EEEETTEEEE----TTHHHHHHHHHS----S-EEEEESSEEE---HHHHHHHHHHHT-SEEEEEEE--TTGGGTS-EEEE-TTSBEEEEESS--TTT---SEEEEEEEEE-TTGGGGSPTTS---IIIIIHHHHHHTT--EEEEE----EEE--SHHHHHHHHHHHHHTSS-S----SEEEETTEEE-SS-EE-GGG-EEESSEEE-TT-EE-TT-EEESSEEE-SS-EE-TT-EEES-EE-SS-EE-SS-EEESEEEETTEEEETTS-EEESGGGTGGGTEE-TT-SS-PPPHHHHHHH--/-----S-TT--EEEEEE----GGGTTGGGTS-STT-EETTEEHHHHHHHHHHHTT--EEEEEE-TTHHHHHHHHTT-GGGTSEEEEEE-EEEETTEEEE----TTHHHHHHHHHS----S-EEEEETTEEE---HHHHTTHHHHHT-SEEEEEEE--SSGGGSSEEEEE-TTSBEEEEEES--TTT-S-SEEEEEEEEE-GGGGGGSPTTS---IIIIIHHHHHHTT--EEEE-----EEE--SHHHHHHHHHHHHHTSS-S----SEEEETTEEE-SS-EE-GGG-EEESSEEE-TT-EE-TT-EEESSEEE-SS-EE-TT-EEES-EE-SS-EE-SS-EEESEEEETTEEEETTS-EEESGGGTGGGTEE-TT-SS-PPPHHHHHHH--/--EEEEEE-----GGGTTGGGTS-STT--BTTB-SSHHHHHHHHHTTEEEEEEEE-TTHHHHHHHHTT-GGGTSEEEEEE-EEEETTEEEE----TTHHHHHHHHHS----S-EEEEETTEEE---HHHHHHHHHHTT-SEEEEEEE--SSTT---EEEE-TTSBEEEEESS--TTT-S-SEEEEEEEEE-TTGGGGSPTTS---IIIIIHHHHHHTT--EEEEE----EEE--SHHHHHHHHHHHHHTSS-S----SEEEETTEEE-SS-EE-GGG-EEESSEEE-TT-EE-TT-EEESSEEE-SS-EE-TT-EEES-EE-SS-EE-SS-EEESEEEETTEEEETT--EEESGGGT-TTTEE-TT-SS-PPPHHHHHHHH-

Sequence (1161 aa):
SSGLVPRGSHMKAMILAAGKGTRVRPITYTIPKPMIPILQKPVMEFLVELLRQHGFNQIMVNVSHLAHEIESYFQDGQRFGVEIAYSFEGYIKDGELVGKALGSAGGIKRIQDFNPFFDDTFVVLCGDALIDLDLTAAVAWHRQKGAIATVVMKTVPREDVSSYGVVVTDKSDRIVAFQEKPSVEEALSNHINTGIYIFEPEVIDYIPSNQEYDIGSQLFPKLVEMGAPFYGLAMDFEWIDIGKVPDYWQAVRGVLNGTIKNVSIPGHEQFPGIYTGLNVAVNWDKVTIQGPVYIGGMTKIEDGATIIGPTMIGPNCHICSGAVVDNCVIFEYSRLGSDVRLVDKLVFGRYCVDKTGTTIDLKAAALDWLITDSRQTDIQLSPLELKEMMSLVPRGSHMKAMILAAGKGTRVRPITYTIPKPMIPILQKPVMEFLVELLRQHGFNQIMVNVSHLAHEIESYFQDGQRFGVEIAYSFEGYIKDGELVGKALGSAGGIKRIQDFNPFFDDTFVVLCGDALIDLDLTAAVAWHRQKGAIATVVMKTVPREDVSSYGVVVTDKSDRIVAFQEKPSVEEALSNHINTGIYIFEPEVIDYIPSNQEYDIGSQLFPKLVEMGAPFYGLAMDFEWIDIGKVPDYWQAVRGVLNGTIKNVSIPGHEQFPGIYTGLNVAVNWDKVTIQGPVYIGGMTKIEDGATIIGPTMIGPNCHICSGAVVDNCVIFEYSRLGSDVRLVDKLVFGRYCVDKTGTTIDLKAAALDWLITDSRQTDIQLSPLELKEMMSSHMKAMILAAGKGTRVRPITYTIPKPMIPILQKPVMEFLVELLRQHGFNQIMVNVSHLAHEIESYFQDGQRFGVEIAYSFEGYIKDGELVGKALGSAGGIKRIQDFNPFFDDTFVVLCGDALIDLDLTAAVAWHRQKGAIATVVMKTVPREDVSYGVVVTDKSDRIVAFQEKPSVEEALSNHINTGIYIFEPEVIDYIPSNQEYDIGSQLFPKLVEMGAPFYGLAMDFEWIDIGKVPDYWQAVRGVLNGTIKNVSIPGHEQFPGIYTGLNVAVNWDKVTIQGPVYIGGMTKIEDGATIIGPTMIGPNCHICSGAVVDNCVIFEYSRLGSDVRLVDKLVFGRYCVDKTGTTIDLKAAALDWLITDSRQTDIQLSPLELKEMMS

InterPro domains:
  IPR005835 Nucleotidyl transferase domain [PF00483] (2-245)
  IPR029044 Nucleotide-diphospho-sugar transferases [G3DSA:3.90.550.10] (1-251)
  IPR029044 Nucleotide-diphospho-sugar transferases [SSF53448] (1-322)
  IPR037538 UTP--glucose-1-phosphate uridylyltransferase, cyanobacteria [MF_02085] (1-381)
  IPR050486 Mannose-1-phosphate guanyltransferase [PTHR22572] (1-343)

Nearest PDB structures (foldseek):
  8x7s-assembly1_B  TM=1.003E+00  e=2.871E-77  Thermosynechococcus vestitus BP-1
  8x7s-assembly1_C-2  TM=9.988E-01  e=1.861E-70  Thermosynechococcus vestitus BP-1
  4y7u-assembly1_A  TM=8.432E-01  e=2.132E-15  Pseudomonas putida BIRD-1
  5w6j-assembly1_O-2  TM=6.752E-01  e=1.433E-17  Agrobacterium tumefaciens
  5w5t-assembly3_G-2  TM=7.162E-01  e=6.843E-17  Agrobacterium tumefaciens

Radius of gyration: 34.28 Å; Cα contacts (8 Å, |Δi|>4): 2710; chains: 3; bounding box: 100×100×80 Å